Protein AF-0000000074121406 (afdb_homodimer)

Secondary structure (DSSP, 8-state):
--------TTTHHHHSSSS-S-SS--S-------------GGG---------SSSS--TTTS-SS-----TTSPPPP--SSGGGPPPBEEE-SSEEEEEETTEEEEE--HHHHHHHHHHHHHHHHHHHHTTGGGS-EEEEEEEEEEEEEETTTEEEEEEEEEEEES-----S----EEEEEEEEEEBPPGGG--EEEEE------EEEEEEEETT-THHHHHHHHHHHT---TTEEEEEEEE-BS-HHHHHHTHHHHHHHHHHHHT-TTSEEEEEEE-BS--HHHHHHHHHHHH--TT-EEEE--TTEEE-HHHHHHHHHH-BTTTEEEEEEEEEEPPHHHHHHTPPTTS-SS--TTSS-TTTEEE-TT----EEEEHHHHHHHHHHHHHTT----SSHHHHHHHHHHHHHHSSSEEEEEEEEEEEE-------GGG--HHHHHHHHHHHHHHH--HHHHHHHHIIIIIHHH-/--------TTGGGSGGGSS-SSSSS-SSSS----------GGG---------SSSS--TTTS-TT-----TTSPPPP--SSGGGPPPBEEE-SSEEEEEETTEEEEE--HHHHHHHHHHHHHHHHHHHHTTGGGS-EEEEEEEEEEEEEETTTEEEEEEEEEEEES-----S----EEEEEEEEEEBPPGGG--EEEEEPP----EEEEEEEETT-THHHHHHHHHHHT---TTEEEEEEEE-BS-HHHHHHTHHHHHHHHHHHHT-TTSEEEEEEE-BS--HHHHHHHHHHHH--TT-EEEE--TTEEE-HHHHHHHHHH-BTTTEEEEEEEEEEPPHHHHHHTPPTTS-SS--TTSSSTTTEEE-TT----EEEEHHHHHHHHHHHHHTT----SSHHHHHHHHHHHHHHSSSEEEEEEEEEEEE-------SSS--HHHHHHHHHHHHHHH--HHHHHHHHIIIIIHHH-

pLDDT: mean 76.97, std 22.95, range [15.85, 98.19]

Nearest PDB structures (foldseek):
  6m1y-assembly1_B  TM=3.005E-01  e=3.188E-02  Homo sapiens
  7ngb-assembly1_B  TM=2.724E-01  e=3.005E-02  Homo sapiens
  7tth-assembly1_A  TM=2.342E-01  e=1.394E-02  Homo sapiens
  7d8z-assembly1_A  TM=2.961E-01  e=6.874E-02  Homo sapiens
  6vw9-assembly1_A-2  TM=2.927E-01  e=1.317E-01  Caenorhabditis elegans

Radius of gyration: 31.58 Å; Cα contacts (8 Å, |Δi|>4): 1768; chains: 2; bounding box: 94×90×90 Å

Structure (mmCIF, N/CA/C/O backbone):
data_AF-0000000074121406-model_v1
#
loop_
_entity.id
_entity.type
_entity.pdbx_description
1 polymer Hexosyltransferase
#
loop_
_atom_site.group_PDB
_atom_site.id
_atom_site.type_symbol
_atom_site.label_atom_id
_atom_site.label_alt_id
_atom_site.label_comp_id
_atom_site.label_asym_id
_atom_site.label_entity_id
_atom_site.label_seq_id
_atom_site.pdbx_PDB_ins_code
_atom_site.Cartn_x
_atom_site.Cartn_y
_atom_site.Cartn_z
_atom_site.occupancy
_atom_site.B_iso_or_equiv
_atom_site.auth_seq_id
_atom_site.auth_comp_id
_atom_site.auth_asym_id
_atom_site.auth_atom_id
_atom_site.pdbx_PDB_model_num
ATOM 1 N N . MET A 1 1 ? 62.469 -29.406 14.25 1 15.85 1 MET A N 1
ATOM 2 C CA . MET A 1 1 ? 62.625 -27.984 13.922 1 15.85 1 MET A CA 1
ATOM 3 C C . MET A 1 1 ? 61.344 -27.422 13.32 1 15.85 1 MET A C 1
ATOM 5 O O . MET A 1 1 ? 60.406 -28.156 13.062 1 15.85 1 MET A O 1
ATOM 9 N N . ARG A 1 2 ? 61.438 -26.625 12.109 1 17.31 2 ARG A N 1
ATOM 10 C CA . ARG A 1 2 ? 61.375 -25.234 11.703 1 17.31 2 ARG A CA 1
ATOM 11 C C . ARG A 1 2 ? 59.969 -24.906 11.148 1 17.31 2 ARG A C 1
ATOM 13 O O . ARG A 1 2 ? 59.438 -23.844 11.438 1 17.31 2 ARG A O 1
ATOM 20 N N . PHE A 1 3 ? 59.594 -25.5 10.039 1 17.55 3 PHE A N 1
ATOM 21 C CA . PHE A 1 3 ? 59 -24.812 8.898 1 17.55 3 PHE A CA 1
ATOM 22 C C . PHE A 1 3 ? 57.531 -24.594 9.102 1 17.55 3 PHE A C 1
ATOM 24 O O . PHE A 1 3 ? 56.844 -23.969 8.266 1 17.55 3 PHE A O 1
ATOM 31 N N . LEU A 1 4 ? 56.906 -25.562 9.75 1 19.36 4 LEU A N 1
ATOM 32 C CA . LEU A 1 4 ? 55.531 -25.812 9.344 1 19.36 4 LEU A CA 1
ATOM 33 C C . LEU A 1 4 ? 54.625 -24.672 9.766 1 19.36 4 LEU A C 1
ATOM 35 O O . LEU A 1 4 ? 53.75 -24.844 10.648 1 19.36 4 LEU A O 1
ATOM 39 N N . ARG A 1 5 ? 55.219 -23.562 10.148 1 20.92 5 ARG A N 1
ATOM 40 C CA . ARG A 1 5 ? 54.75 -22.359 10.836 1 20.92 5 ARG A CA 1
ATOM 41 C C . ARG A 1 5 ? 53.531 -21.75 10.141 1 20.92 5 ARG A C 1
ATOM 43 O O . ARG A 1 5 ? 53.656 -21.219 9.031 1 20.92 5 ARG A O 1
ATOM 50 N N . GLY A 1 6 ? 52.531 -22.438 10.203 1 20.98 6 GLY A N 1
ATOM 51 C CA . GLY A 1 6 ? 51.188 -22.641 9.688 1 20.98 6 GLY A CA 1
ATOM 52 C C . GLY A 1 6 ? 50.375 -21.359 9.672 1 20.98 6 GLY A C 1
ATOM 53 O O . GLY A 1 6 ? 50.062 -20.797 10.727 1 20.98 6 GLY A O 1
ATOM 54 N N . LEU A 1 7 ? 50.625 -20.547 8.742 1 20.91 7 LEU A N 1
ATOM 55 C CA . LEU A 1 7 ? 50.5 -19.141 8.391 1 20.91 7 LEU A CA 1
ATOM 56 C C . LEU A 1 7 ? 49.094 -18.641 8.641 1 20.91 7 LEU A C 1
ATOM 58 O O . LEU A 1 7 ? 48.156 -19.453 8.711 1 20.91 7 LEU A O 1
ATOM 62 N N . ASN A 1 8 ? 49.125 -17.328 8.742 1 19.48 8 ASN A N 1
ATOM 63 C CA . ASN A 1 8 ? 48.406 -16.125 9.164 1 19.48 8 ASN A CA 1
ATOM 64 C C . ASN A 1 8 ? 47.094 -15.945 8.406 1 19.48 8 ASN A C 1
ATOM 66 O O . ASN A 1 8 ? 47 -15.086 7.523 1 19.48 8 ASN A O 1
ATOM 70 N N . ILE A 1 9 ? 46.781 -17.016 7.906 1 20.81 9 ILE A N 1
ATOM 71 C CA . ILE A 1 9 ? 45.438 -16.906 7.316 1 20.81 9 ILE A CA 1
ATOM 72 C C . ILE A 1 9 ? 44.5 -16.203 8.297 1 20.81 9 ILE A C 1
ATOM 74 O O . ILE A 1 9 ? 43.312 -16.094 8.047 1 20.81 9 ILE A O 1
ATOM 78 N N . LEU A 1 10 ? 45.031 -15.805 9.383 1 23.09 10 LEU A N 1
ATOM 79 C CA . LEU A 1 10 ? 44.594 -14.781 10.328 1 23.09 10 LEU A CA 1
ATOM 80 C C . LEU A 1 10 ? 44.344 -13.461 9.617 1 23.09 10 LEU A C 1
ATOM 82 O O . LEU A 1 10 ? 43.375 -12.75 9.945 1 23.09 10 LEU A O 1
ATOM 86 N N . ARG A 1 11 ? 45.438 -12.961 9 1 21.91 11 ARG A N 1
ATOM 87 C CA . ARG A 1 11 ? 45.594 -11.594 8.523 1 21.91 11 ARG A CA 1
ATOM 88 C C . ARG A 1 11 ? 44.5 -11.219 7.531 1 21.91 11 ARG A C 1
ATOM 90 O O . ARG A 1 11 ? 44.062 -10.07 7.496 1 21.91 11 ARG A O 1
ATOM 97 N N . ILE A 1 12 ? 44.625 -11.914 6.52 1 21.58 12 ILE A N 1
ATOM 98 C CA . ILE A 1 12 ? 43.906 -11.242 5.445 1 21.58 12 ILE A CA 1
ATOM 99 C C . ILE A 1 12 ? 42.531 -10.781 5.953 1 21.58 12 ILE A C 1
ATOM 101 O O . ILE A 1 12 ? 42.125 -9.656 5.691 1 21.58 12 ILE A O 1
ATOM 105 N N . MET A 1 13 ? 41.625 -11.648 6.32 1 23.66 13 MET A N 1
ATOM 106 C CA . MET A 1 13 ? 40.281 -11.102 6.445 1 23.66 13 MET A CA 1
ATOM 107 C C . MET A 1 13 ? 40.219 -10.094 7.586 1 23.66 13 MET A C 1
ATOM 109 O O . MET A 1 13 ? 39.125 -9.68 7.98 1 23.66 13 MET A O 1
ATOM 113 N N . THR A 1 14 ? 40.969 -9.578 8.219 1 22.94 14 THR A N 1
ATOM 114 C CA . THR A 1 14 ? 41.156 -8.602 9.281 1 22.94 14 THR A CA 1
ATOM 115 C C . THR A 1 14 ? 40.812 -7.199 8.797 1 22.94 14 THR A C 1
ATOM 117 O O . THR A 1 14 ? 40.156 -6.434 9.5 1 22.94 14 THR A O 1
ATOM 120 N N . GLY A 1 15 ? 42.062 -6.488 8.109 1 23.53 15 GLY A N 1
ATOM 121 C CA . GLY A 1 15 ? 42.062 -5.066 7.785 1 23.53 15 GLY A CA 1
ATOM 122 C C . GLY A 1 15 ? 40.781 -4.625 7.07 1 23.53 15 GLY A C 1
ATOM 123 O O . GLY A 1 15 ? 40.281 -3.523 7.305 1 23.53 15 GLY A O 1
ATOM 124 N N . ILE A 1 16 ? 40.875 -4.957 5.746 1 22.98 16 ILE A N 1
ATOM 125 C CA . ILE A 1 16 ? 40.031 -4.27 4.777 1 22.98 16 ILE A CA 1
ATOM 126 C C . ILE A 1 16 ? 38.75 -3.768 5.465 1 22.98 16 ILE A C 1
ATOM 128 O O . ILE A 1 16 ? 38.406 -2.592 5.352 1 22.98 16 ILE A O 1
ATOM 132 N N . MET A 1 17 ? 37.25 -4.301 5.082 1 25.56 17 MET A N 1
ATOM 133 C CA . MET A 1 17 ? 36.062 -3.439 5.055 1 25.56 17 MET A CA 1
ATOM 134 C C . MET A 1 17 ? 35.875 -2.701 6.379 1 25.56 17 MET A C 1
ATOM 136 O O . MET A 1 17 ? 35.375 -3.268 7.348 1 25.56 17 MET A O 1
ATOM 140 N N . LEU A 1 18 ? 36.469 -2.219 7.012 1 23.94 18 LEU A N 1
ATOM 141 C CA . LEU A 1 18 ? 36.312 -1.403 8.211 1 23.94 18 LEU A CA 1
ATOM 142 C C . LEU A 1 18 ? 35.281 -0.299 7.965 1 23.94 18 LEU A C 1
ATOM 144 O O . LEU A 1 18 ? 34.281 -0.199 8.688 1 23.94 18 LEU A O 1
ATOM 148 N N . GLY A 1 19 ? 36.062 1.276 7.984 1 23.09 19 GLY A N 1
ATOM 149 C CA . GLY A 1 19 ? 35.438 2.58 7.922 1 23.09 19 GLY A CA 1
ATOM 150 C C . GLY A 1 19 ? 34.594 2.771 6.684 1 23.09 19 GLY A C 1
ATOM 151 O O . GLY A 1 19 ? 33.5 3.375 6.746 1 23.09 19 GLY A O 1
ATOM 152 N N . PHE A 1 20 ? 35.438 2.938 5.383 1 23.64 20 PHE A N 1
ATOM 153 C CA . PHE A 1 20 ? 34.938 3.326 4.07 1 23.64 20 PHE A CA 1
ATOM 154 C C . PHE A 1 20 ? 33.656 2.594 3.742 1 23.64 20 PHE A C 1
ATOM 156 O O . PHE A 1 20 ? 32.625 3.223 3.461 1 23.64 20 PHE A O 1
ATOM 163 N N . LEU A 1 21 ? 33.25 2.07 2.033 1 29.47 21 LEU A N 1
ATOM 164 C CA . LEU A 1 21 ? 32.531 2.891 1.063 1 29.47 21 LEU A CA 1
ATOM 165 C C . LEU A 1 21 ? 31.375 3.637 1.728 1 29.47 21 LEU A C 1
ATOM 167 O O . LEU A 1 21 ? 30.453 3.016 2.248 1 29.47 21 LEU A O 1
ATOM 171 N N . SER A 1 22 ? 31.328 4.656 2.514 1 29.06 22 SER A N 1
ATOM 172 C CA . SER A 1 22 ? 30.344 5.414 3.283 1 29.06 22 SER A CA 1
ATOM 173 C C . SER A 1 22 ? 28.969 5.352 2.639 1 29.06 22 SER A C 1
ATOM 175 O O . SER A 1 22 ? 27.984 4.977 3.289 1 29.06 22 SER A O 1
ATOM 177 N N . ARG A 1 23 ? 28.062 6.449 2.324 1 28.5 23 ARG A N 1
ATOM 178 C CA . ARG A 1 23 ? 26.812 5.977 1.753 1 28.5 23 ARG A CA 1
ATOM 179 C C . ARG A 1 23 ? 27.062 4.988 0.619 1 28.5 23 ARG A C 1
ATOM 181 O O . ARG A 1 23 ? 26.469 3.902 0.591 1 28.5 23 ARG A O 1
ATOM 188 N N . ILE A 1 24 ? 26.906 4.578 -0.554 1 27.31 24 ILE A N 1
ATOM 189 C CA . ILE A 1 24 ? 27.188 3.471 -1.461 1 27.31 24 ILE A CA 1
ATOM 190 C C . ILE A 1 24 ? 28.672 3.471 -1.829 1 27.31 24 ILE A C 1
ATOM 192 O O . ILE A 1 24 ? 29.359 4.492 -1.697 1 27.31 24 ILE A O 1
ATOM 196 N N . ALA A 1 25 ? 29.938 2.939 -2.518 1 26.61 25 ALA A N 1
ATOM 197 C CA . ALA A 1 25 ? 31.062 3.16 -3.408 1 26.61 25 ALA A CA 1
ATOM 198 C C . ALA A 1 25 ? 31.125 4.609 -3.875 1 26.61 25 ALA A C 1
ATOM 200 O O . ALA A 1 25 ? 30.141 5.344 -3.762 1 26.61 25 ALA A O 1
ATOM 201 N N . PHE A 1 26 ? 32.25 5.332 -4.992 1 25.81 26 PHE A N 1
ATOM 202 C CA . PHE A 1 26 ? 32.719 5.707 -6.312 1 25.81 26 PHE A CA 1
ATOM 203 C C . PHE A 1 26 ? 31.594 5.742 -7.328 1 25.81 26 PHE A C 1
ATOM 205 O O . PHE A 1 26 ? 30.844 4.781 -7.449 1 25.81 26 PHE A O 1
ATOM 212 N N . GLU A 1 27 ? 31.375 6.82 -8.188 1 23.78 27 GLU A N 1
ATOM 213 C CA . GLU A 1 27 ? 31.156 7.484 -9.469 1 23.78 27 GLU A CA 1
ATOM 214 C C . GLU A 1 27 ? 31.547 6.574 -10.633 1 23.78 27 GLU A C 1
ATOM 216 O O . GLU A 1 27 ? 30.859 6.559 -11.664 1 23.78 27 GLU A O 1
ATOM 221 N N . GLN A 1 28 ? 33.094 6.293 -10.953 1 22.23 28 GLN A N 1
ATOM 222 C CA . GLN A 1 28 ? 33.719 6 -12.242 1 22.23 28 GLN A CA 1
ATOM 223 C C . GLN A 1 28 ? 33.281 4.629 -12.758 1 22.23 28 GLN A C 1
ATOM 225 O O . GLN A 1 28 ? 33.438 4.332 -13.945 1 22.23 28 GLN A O 1
ATOM 230 N N . LEU A 1 29 ? 33.656 3.621 -12.344 1 21.86 29 LEU A N 1
ATOM 231 C CA . LEU A 1 29 ? 33.688 2.711 -13.484 1 21.86 29 LEU A CA 1
ATOM 232 C C . LEU A 1 29 ? 32.406 2.828 -14.305 1 21.86 29 LEU A C 1
ATOM 234 O O . LEU A 1 29 ? 31.312 2.643 -13.773 1 21.86 29 LEU A O 1
ATOM 238 N N . ARG A 1 30 ? 32.406 3.627 -15.609 1 20.8 30 ARG A N 1
ATOM 239 C CA . ARG A 1 30 ? 31.875 4.117 -16.891 1 20.8 30 ARG A CA 1
ATOM 240 C C . ARG A 1 30 ? 31 3.07 -17.547 1 20.8 30 ARG A C 1
ATOM 242 O O . ARG A 1 30 ? 30.266 3.381 -18.5 1 20.8 30 ARG A O 1
ATOM 249 N N . GLY A 1 31 ? 31.594 1.725 -17.797 1 19.34 31 GLY A N 1
ATOM 250 C CA . GLY A 1 31 ? 31.156 1.125 -19.047 1 19.34 31 GLY A CA 1
ATOM 251 C C . GLY A 1 31 ? 29.641 0.979 -19.141 1 19.34 31 GLY A C 1
ATOM 252 O O . GLY A 1 31 ? 28.969 0.882 -18.109 1 19.34 31 GLY A O 1
ATOM 253 N N . SER A 1 32 ? 29.078 1.461 -20.266 1 20.09 32 SER A N 1
ATOM 254 C CA . SER A 1 32 ? 27.891 1.555 -21.125 1 20.09 32 SER A CA 1
ATOM 255 C C . SER A 1 32 ? 27.094 0.256 -21.109 1 20.09 32 SER A C 1
ATOM 257 O O . SER A 1 32 ? 26.156 0.093 -21.875 1 20.09 32 SER A O 1
ATOM 259 N N . THR A 1 33 ? 27.594 -0.917 -20.5 1 18.81 33 THR A N 1
ATOM 260 C CA . THR A 1 33 ? 27.016 -1.953 -21.359 1 18.81 33 THR A CA 1
ATOM 261 C C . THR A 1 33 ? 25.516 -2.068 -21.141 1 18.81 33 THR A C 1
ATOM 263 O O . THR A 1 33 ? 25.062 -2.266 -20.016 1 18.81 33 THR A O 1
ATOM 266 N N . ARG A 1 34 ? 24.781 -1.467 -21.953 1 20.94 34 ARG A N 1
ATOM 267 C CA . ARG A 1 34 ? 23.391 -1.633 -22.359 1 20.94 34 ARG A CA 1
ATOM 268 C C . ARG A 1 34 ? 22.984 -3.105 -22.375 1 20.94 34 ARG A C 1
ATOM 270 O O . ARG A 1 34 ? 23.156 -3.787 -23.391 1 20.94 34 ARG A O 1
ATOM 277 N N . LEU A 1 35 ? 23.359 -3.932 -21.391 1 21.45 35 LEU A N 1
ATOM 278 C CA . LEU A 1 35 ? 23 -5.262 -21.875 1 21.45 35 LEU A CA 1
ATOM 279 C C . LEU A 1 35 ? 21.484 -5.434 -21.906 1 21.45 35 LEU A C 1
ATOM 281 O O . LEU A 1 35 ? 20.828 -5.355 -20.875 1 21.45 35 LEU A O 1
ATOM 285 N N . THR A 1 36 ? 20.844 -4.91 -22.812 1 21.7 36 THR A N 1
ATOM 286 C CA . THR A 1 36 ? 19.484 -5.211 -23.219 1 21.7 36 THR A CA 1
ATOM 287 C C . THR A 1 36 ? 19.266 -6.719 -23.328 1 21.7 36 THR A C 1
ATOM 289 O O . THR A 1 36 ? 18.25 -7.168 -23.859 1 21.7 36 THR A O 1
ATOM 292 N N . VAL A 1 37 ? 20.172 -7.598 -22.828 1 22.94 37 VAL A N 1
ATOM 293 C CA . VAL A 1 37 ? 19.922 -8.883 -23.469 1 22.94 37 VAL A CA 1
ATOM 294 C C . VAL A 1 37 ? 18.594 -9.453 -22.984 1 22.94 37 VAL A C 1
ATOM 296 O O . VAL A 1 37 ? 18.312 -9.453 -21.781 1 22.94 37 VAL A O 1
ATOM 299 N N . GLY A 1 38 ? 17.562 -9.445 -23.703 1 24.64 38 GLY A N 1
ATOM 300 C CA . GLY A 1 38 ? 16.344 -10.234 -23.75 1 24.64 38 GLY A CA 1
ATOM 301 C C . GLY A 1 38 ? 16.562 -11.68 -23.328 1 24.64 38 GLY A C 1
ATOM 302 O O . GLY A 1 38 ? 17.219 -12.445 -24.031 1 24.64 38 GLY A O 1
ATOM 303 N N . THR A 1 39 ? 17.016 -12 -22.094 1 26.44 39 THR A N 1
ATOM 304 C CA . THR A 1 39 ? 17.516 -13.344 -21.812 1 26.44 39 THR A CA 1
ATOM 305 C C . THR A 1 39 ? 16.375 -14.367 -21.891 1 26.44 39 THR A C 1
ATOM 307 O O . THR A 1 39 ? 15.336 -14.203 -21.25 1 26.44 39 THR A O 1
ATOM 310 N N . HIS A 1 40 ? 16.109 -14.898 -23.031 1 25.55 40 HIS A N 1
ATOM 311 C CA . HIS A 1 40 ? 15.375 -16.156 -23.203 1 25.55 40 HIS A CA 1
ATOM 312 C C . HIS A 1 40 ? 15.742 -17.172 -22.125 1 25.55 40 HIS A C 1
ATOM 314 O O . HIS A 1 40 ? 16.922 -17.359 -21.828 1 25.55 40 HIS A O 1
ATOM 320 N N . MET A 1 41 ? 14.977 -17.422 -21.219 1 31.11 41 MET A N 1
ATOM 321 C CA . MET A 1 41 ? 15.07 -18.469 -20.203 1 31.11 41 MET A CA 1
ATOM 322 C C . MET A 1 41 ? 15.383 -19.812 -20.844 1 31.11 41 MET A C 1
ATOM 324 O O . MET A 1 41 ? 15.32 -20.844 -20.172 1 31.11 41 MET A O 1
ATOM 328 N N . ASP A 1 42 ? 15.539 -19.906 -22.109 1 32.03 42 ASP A N 1
ATOM 329 C CA . ASP A 1 42 ? 15.633 -21.25 -22.688 1 32.03 42 ASP A CA 1
ATOM 330 C C . ASP A 1 42 ? 16.703 -22.078 -21.984 1 32.03 42 ASP A C 1
ATOM 332 O O . ASP A 1 42 ? 16.516 -23.281 -21.766 1 32.03 42 ASP A O 1
ATOM 336 N N . ASN A 1 43 ? 18.047 -21.641 -22.016 1 30.77 43 ASN A N 1
ATOM 337 C CA . ASN A 1 43 ? 19.172 -22.547 -21.812 1 30.77 43 ASN A CA 1
ATOM 338 C C . ASN A 1 43 ? 19.578 -22.641 -20.344 1 30.77 43 ASN A C 1
A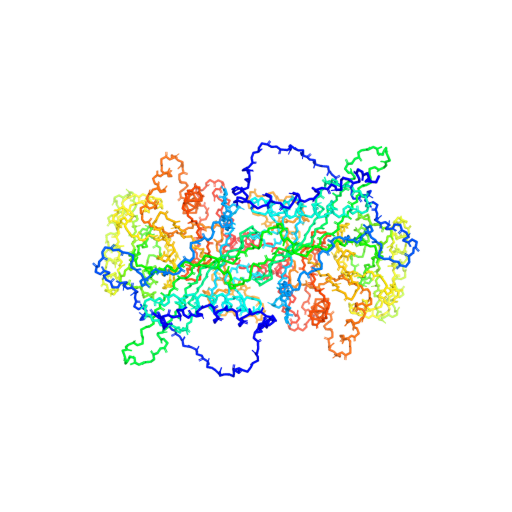TOM 340 O O . ASN A 1 43 ? 20.766 -22.625 -20.031 1 30.77 43 ASN A O 1
ATOM 344 N N . ILE A 1 44 ? 18.797 -22.266 -19.5 1 35.84 44 ILE A N 1
ATOM 345 C CA . ILE A 1 44 ? 19.297 -22.438 -18.141 1 35.84 44 ILE A CA 1
ATOM 346 C C . ILE A 1 44 ? 19.25 -23.922 -17.75 1 35.84 44 ILE A C 1
ATOM 348 O O . ILE A 1 44 ? 18.172 -24.516 -17.688 1 35.84 44 ILE A O 1
ATOM 352 N N . LYS A 1 45 ? 20.234 -24.703 -18.016 1 38 45 LYS A N 1
ATOM 353 C CA . LYS A 1 45 ? 20.375 -26.109 -17.625 1 38 45 LYS A CA 1
ATOM 354 C C . LYS A 1 45 ? 20.109 -26.281 -16.125 1 38 45 LYS A C 1
ATOM 356 O O . LYS A 1 45 ? 20.531 -25.453 -15.32 1 38 45 LYS A O 1
ATOM 361 N N . SER A 1 46 ? 19 -26.875 -15.945 1 35.28 46 SER A N 1
ATOM 362 C CA . SER A 1 46 ? 18.656 -27.297 -14.586 1 35.28 46 SER A CA 1
ATOM 363 C C . SER A 1 46 ? 19.875 -27.859 -13.859 1 35.28 46 SER A C 1
ATOM 365 O O . SER A 1 46 ? 20.719 -28.516 -14.477 1 35.28 46 SER A O 1
ATOM 367 N N . LEU A 1 47 ? 20.297 -27.359 -12.898 1 36 47 LEU A N 1
ATOM 368 C CA . LEU A 1 47 ? 21.375 -27.844 -12.047 1 36 47 LEU A CA 1
ATOM 369 C C . LEU A 1 47 ? 21.188 -29.328 -11.727 1 36 47 LEU A C 1
ATOM 371 O O . LEU A 1 47 ? 20.438 -29.672 -10.812 1 36 47 LEU A O 1
ATOM 375 N N . ASP A 1 48 ? 21 -30.25 -12.688 1 35.31 48 ASP A N 1
ATOM 376 C CA . ASP A 1 48 ? 21.141 -31.594 -12.141 1 35.31 48 ASP A CA 1
ATOM 377 C C . ASP A 1 48 ? 22.422 -31.719 -11.312 1 35.31 48 ASP A C 1
ATOM 379 O O . ASP A 1 48 ? 23.516 -31.438 -11.797 1 35.31 48 ASP A O 1
ATOM 383 N N . CYS A 1 49 ? 22.328 -31.453 -9.984 1 41.03 49 CYS A N 1
ATOM 384 C CA . CYS A 1 49 ? 23.484 -31.906 -9.227 1 41.03 49 CYS A CA 1
ATOM 385 C C . CYS A 1 49 ? 24.062 -33.188 -9.82 1 41.03 49 CYS A C 1
ATOM 387 O O . CYS A 1 49 ? 23.312 -34.094 -10.172 1 41.03 49 CYS A O 1
ATOM 389 N N . PRO A 1 50 ? 25.094 -33.281 -10.57 1 38.34 50 PRO A N 1
ATOM 390 C CA . PRO A 1 50 ? 25.562 -34.625 -10.93 1 38.34 50 PRO A CA 1
ATOM 391 C C . PRO A 1 50 ? 25.188 -35.656 -9.883 1 38.34 50 PRO A C 1
ATOM 393 O O . PRO A 1 50 ? 24.984 -35.344 -8.711 1 38.34 50 PRO A O 1
ATOM 396 N N . LYS A 1 51 ? 24.453 -36.844 -10.352 1 39.91 51 LYS A N 1
ATOM 397 C CA . LYS A 1 51 ? 24.391 -37.969 -9.438 1 39.91 51 LYS A CA 1
ATOM 398 C C . LYS A 1 51 ? 25.562 -37.969 -8.469 1 39.91 51 LYS A C 1
ATOM 400 O O . LYS A 1 51 ? 26.719 -38.062 -8.875 1 39.91 51 LYS A O 1
ATOM 405 N N . CYS A 1 52 ? 25.406 -37.25 -7.383 1 37.34 52 CYS A N 1
ATOM 406 C CA . CYS A 1 52 ? 26.453 -37.406 -6.375 1 37.34 52 CYS A CA 1
ATOM 407 C C . CYS A 1 52 ? 26.875 -38.844 -6.234 1 37.34 52 CYS A C 1
ATOM 409 O O . CYS A 1 52 ? 26.031 -39.719 -5.973 1 37.34 52 CYS A O 1
ATOM 411 N N . PRO A 1 53 ? 27.812 -39.406 -6.969 1 34.59 53 PRO A N 1
ATOM 412 C CA . PRO A 1 53 ? 28.141 -40.812 -6.691 1 34.59 53 PRO A CA 1
ATOM 413 C C . PRO A 1 53 ? 27.859 -41.219 -5.242 1 34.59 53 PRO A C 1
ATOM 415 O O . PRO A 1 53 ? 27.594 -42.375 -4.965 1 34.59 53 PRO A O 1
ATOM 418 N N . ILE A 1 54 ? 28.828 -40.938 -4.18 1 31.12 54 ILE A N 1
ATOM 419 C CA . ILE A 1 54 ? 28.781 -41.406 -2.809 1 31.12 54 ILE A CA 1
ATOM 420 C C . ILE A 1 54 ? 27.578 -40.812 -2.082 1 31.12 54 ILE A C 1
ATOM 422 O O . ILE A 1 54 ? 27.234 -39.656 -2.303 1 31.12 54 ILE A O 1
ATOM 426 N N . ASP A 1 55 ? 26.734 -41.594 -1.228 1 33.91 55 ASP A N 1
ATOM 427 C CA . ASP A 1 55 ? 25.672 -41.375 -0.25 1 33.91 55 ASP A CA 1
ATOM 428 C C . ASP A 1 55 ? 25.672 -39.969 0.276 1 33.91 55 ASP A C 1
ATOM 430 O O . ASP A 1 55 ? 24.734 -39.531 0.963 1 33.91 55 ASP A O 1
ATOM 434 N N . ASP A 1 56 ? 26.797 -39.375 0.75 1 31.66 56 ASP A N 1
ATOM 435 C CA . ASP A 1 56 ? 27.031 -38.344 1.762 1 31.66 56 ASP A CA 1
ATOM 436 C C . ASP A 1 56 ? 26.609 -36.969 1.258 1 31.66 56 ASP A C 1
ATOM 438 O O . ASP A 1 56 ? 26.375 -36.781 0.063 1 31.66 56 ASP A O 1
ATOM 442 N N . HIS A 1 57 ? 27.109 -35.812 2.033 1 36 57 HIS A N 1
ATOM 443 C CA . HIS A 1 57 ? 27.062 -34.344 1.985 1 36 57 HIS A CA 1
ATOM 444 C C . HIS A 1 57 ? 27.438 -33.812 0.603 1 36 57 HIS A C 1
ATOM 446 O O . HIS A 1 57 ? 28.547 -34.094 0.121 1 36 57 HIS A O 1
ATOM 452 N N . CYS A 1 58 ? 26.719 -33.875 -0.315 1 39.09 58 CYS A N 1
ATOM 453 C CA . CYS A 1 58 ? 27.125 -33.219 -1.549 1 39.09 58 CYS A CA 1
ATOM 454 C C . CYS A 1 58 ? 27.703 -31.828 -1.259 1 39.09 58 CYS A C 1
ATOM 456 O O . CYS A 1 58 ? 26.953 -30.875 -1.012 1 39.09 58 CYS A O 1
ATOM 458 N N . THR A 1 59 ? 28.891 -31.672 -0.748 1 40.25 59 THR A N 1
ATOM 459 C CA . THR A 1 59 ? 29.672 -30.484 -0.444 1 40.25 59 THR A CA 1
ATOM 460 C C . THR A 1 59 ? 29.484 -29.438 -1.536 1 40.25 59 THR A C 1
ATOM 462 O O . THR A 1 59 ? 29.797 -28.25 -1.329 1 40.25 59 THR A O 1
ATOM 465 N N . LEU A 1 60 ? 29.422 -29.797 -2.74 1 41.75 60 LEU A N 1
ATOM 466 C CA . LEU A 1 60 ? 29.422 -28.828 -3.818 1 41.75 60 LEU A CA 1
ATOM 467 C C . LEU A 1 60 ? 28.141 -28 -3.799 1 41.75 60 LEU A C 1
ATOM 469 O O . LEU A 1 60 ? 28.141 -26.828 -4.195 1 41.75 60 LEU A O 1
ATOM 473 N N . CYS A 1 61 ? 27.062 -28.625 -3.523 1 49.31 61 CYS A N 1
ATOM 474 C CA . CYS A 1 61 ? 25.781 -27.922 -3.646 1 49.31 61 CYS A CA 1
ATOM 475 C C . CYS A 1 61 ? 25.344 -27.359 -2.305 1 49.31 61 CYS A C 1
ATOM 477 O O . CYS A 1 61 ? 24.344 -26.641 -2.227 1 49.31 61 CYS A O 1
ATOM 479 N N . GLU A 1 62 ? 25.953 -27.828 -1.297 1 51.5 62 GLU A N 1
ATOM 480 C CA . GLU A 1 62 ? 25.625 -27.25 0.004 1 51.5 62 GLU A CA 1
ATOM 481 C C . GLU A 1 62 ? 26.781 -26.406 0.523 1 51.5 62 GLU A C 1
ATOM 483 O O . GLU A 1 62 ? 27.953 -26.766 0.388 1 51.5 62 GLU A O 1
ATOM 488 N N . PRO A 1 63 ? 26.484 -25.219 0.866 1 52.12 63 PRO A N 1
ATOM 489 C CA . PRO A 1 63 ? 27.547 -24.359 1.369 1 52.12 63 PRO A CA 1
ATOM 490 C C . PRO A 1 63 ? 28.406 -25.031 2.43 1 52.12 63 PRO A C 1
ATOM 492 O O . PRO A 1 63 ? 27.891 -25.797 3.248 1 52.12 63 PRO A O 1
ATOM 495 N N . THR A 1 64 ? 29.609 -25.234 2.094 1 48.47 64 THR A N 1
ATOM 496 C CA . THR A 1 64 ? 30.562 -25.781 3.055 1 48.47 64 THR A CA 1
ATOM 497 C C . THR A 1 64 ? 30.672 -24.875 4.285 1 48.47 64 THR A C 1
ATOM 499 O O . THR A 1 64 ? 31 -25.344 5.375 1 48.47 64 THR A O 1
ATOM 502 N N . HIS A 1 65 ? 30.516 -23.641 4.102 1 45.81 65 HIS A N 1
ATOM 503 C CA . HIS A 1 65 ? 30.641 -22.703 5.211 1 45.81 65 HIS A CA 1
ATOM 504 C C . HIS A 1 65 ? 29.281 -22.203 5.672 1 45.81 65 HIS A C 1
ATOM 506 O O . HIS A 1 65 ? 28.844 -21.109 5.281 1 45.81 65 HIS A O 1
ATOM 512 N N . VAL A 1 66 ? 28.375 -23.219 5.738 1 45.41 66 VAL A N 1
ATOM 513 C CA . VAL A 1 66 ? 27.109 -22.672 6.23 1 45.41 66 VAL A CA 1
ATOM 514 C C . VAL A 1 66 ? 27.25 -22.25 7.695 1 45.41 66 VAL A C 1
ATOM 516 O O . VAL A 1 66 ? 27.625 -23.078 8.539 1 45.41 66 VAL A O 1
ATOM 519 N N . LYS A 1 67 ? 27.578 -21.109 7.969 1 44.03 67 LYS A N 1
ATOM 520 C CA . LYS A 1 67 ? 27.375 -20.734 9.367 1 44.03 67 LYS A CA 1
ATOM 521 C C . LYS A 1 67 ? 25.984 -21.141 9.844 1 44.03 67 LYS A C 1
ATOM 523 O O . LYS A 1 67 ? 24.984 -20.922 9.148 1 44.03 67 LYS A O 1
ATOM 528 N N . ASN A 1 68 ? 25.859 -22.312 10.508 1 39.75 68 ASN A N 1
ATOM 529 C CA . ASN A 1 68 ? 24.578 -22.641 11.109 1 39.75 68 ASN A CA 1
ATOM 530 C C . ASN A 1 68 ? 23.719 -21.406 11.367 1 39.75 68 ASN A C 1
ATOM 532 O O . ASN A 1 68 ? 24.25 -20.359 11.734 1 39.75 68 ASN A O 1
ATOM 536 N N . PRO A 1 69 ? 22.547 -21.281 10.672 1 45.84 69 PRO A N 1
ATOM 537 C CA . PRO A 1 69 ? 21.672 -20.188 11.109 1 45.84 69 PRO A CA 1
ATOM 538 C C . PRO A 1 69 ? 21.922 -19.781 12.562 1 45.84 69 PRO A C 1
ATOM 540 O O . PRO A 1 69 ? 21.953 -20.641 13.445 1 45.84 69 PRO A O 1
ATOM 543 N N . THR A 1 70 ? 22.734 -18.844 12.797 1 46.53 70 THR A N 1
ATOM 544 C CA . THR A 1 70 ? 23 -18.422 14.164 1 46.53 70 THR A CA 1
ATOM 545 C C . THR A 1 70 ? 21.734 -18.438 15 1 46.53 70 THR A C 1
ATOM 547 O O . THR A 1 70 ? 20.672 -18 14.539 1 46.53 70 THR A O 1
ATOM 550 N N . GLU A 1 71 ? 21.625 -19.375 15.938 1 51.38 71 GLU A N 1
ATOM 551 C CA . GLU A 1 71 ? 20.719 -19.531 17.078 1 51.38 71 GLU A CA 1
ATOM 552 C C . GLU A 1 71 ? 20.203 -18.172 17.562 1 51.38 71 GLU A C 1
ATOM 554 O O . GLU A 1 71 ? 19.203 -18.109 18.281 1 51.38 71 GLU A O 1
ATOM 559 N N . ASN A 1 72 ? 20.672 -17.016 16.891 1 61.59 72 ASN A N 1
ATOM 560 C CA . ASN A 1 72 ? 20.328 -15.812 17.641 1 61.59 72 ASN A CA 1
ATOM 561 C C . ASN A 1 72 ? 19.375 -14.914 16.844 1 61.59 72 ASN A C 1
ATOM 563 O O . ASN A 1 72 ? 19.234 -13.727 17.172 1 61.59 72 ASN A O 1
ATOM 567 N N . ILE A 1 73 ? 18.797 -15.547 15.648 1 70.88 73 ILE A N 1
ATOM 568 C CA . ILE A 1 73 ? 17.844 -14.688 14.961 1 70.88 73 ILE A CA 1
ATOM 569 C C . ILE A 1 73 ? 16.422 -15.109 15.312 1 70.88 73 ILE A C 1
ATOM 571 O O . ILE A 1 73 ? 16.062 -16.281 15.164 1 70.88 73 ILE A O 1
ATOM 575 N N . PRO A 1 74 ? 15.703 -14.172 15.797 1 72.69 74 PRO A N 1
ATOM 576 C CA . PRO A 1 74 ? 14.312 -14.523 16.109 1 72.69 74 PRO A CA 1
ATOM 577 C C . PRO A 1 74 ? 13.562 -15.078 14.898 1 72.69 74 PRO A C 1
ATOM 579 O O . PRO A 1 74 ? 13.891 -14.742 13.75 1 72.69 74 PRO A O 1
ATOM 582 N N . SER A 1 75 ? 12.656 -16.016 15.227 1 75.56 75 SER A N 1
ATOM 583 C CA . SER A 1 75 ? 11.805 -16.547 14.164 1 75.56 75 SER A CA 1
ATOM 584 C C . SER A 1 75 ? 10.867 -15.477 13.617 1 75.56 75 SER A C 1
ATOM 586 O O . SER A 1 75 ? 10.555 -14.508 14.312 1 75.56 75 SER A O 1
ATOM 588 N N . ALA A 1 76 ? 10.508 -15.672 12.359 1 77.44 76 ALA A N 1
ATOM 589 C CA . ALA A 1 76 ? 9.539 -14.766 11.758 1 77.44 76 ALA A CA 1
ATOM 590 C C . ALA A 1 76 ? 8.188 -14.859 12.453 1 77.44 76 ALA A C 1
ATOM 592 O O . ALA A 1 76 ? 7.832 -15.914 12.992 1 77.44 76 ALA A O 1
ATOM 593 N N . TYR A 1 77 ? 7.461 -13.758 12.469 1 81.88 77 TYR A N 1
ATOM 594 C CA . TYR A 1 77 ? 6.113 -13.75 13.031 1 81.88 77 TYR A CA 1
ATOM 595 C C . TYR A 1 77 ? 5.219 -14.758 12.336 1 81.88 77 TYR A C 1
ATOM 597 O O . TYR A 1 77 ? 5.188 -14.828 11.102 1 81.88 77 TYR A O 1
ATOM 605 N N . LYS A 1 78 ? 4.539 -15.57 13.125 1 81 78 LYS A N 1
ATOM 606 C CA . LYS A 1 78 ? 3.568 -16.516 12.586 1 81 78 LYS A CA 1
ATOM 607 C C . LYS A 1 78 ? 2.152 -15.945 12.656 1 81 78 LYS A C 1
ATOM 609 O O . LYS A 1 78 ? 1.592 -15.797 13.742 1 81 78 LYS A O 1
ATOM 614 N N . PRO A 1 79 ? 1.626 -15.688 11.445 1 84.62 79 PRO A N 1
ATOM 615 C CA . PRO A 1 79 ? 0.272 -15.133 11.453 1 84.62 79 PRO A CA 1
ATOM 616 C C . PRO A 1 79 ? -0.772 -16.125 11.969 1 84.62 79 PRO A C 1
ATOM 618 O O . PRO A 1 79 ? -0.702 -17.312 11.664 1 84.62 79 PRO A O 1
ATOM 621 N N . LYS A 1 80 ? -1.711 -15.602 12.758 1 78.44 80 LYS A N 1
ATOM 622 C CA . LYS A 1 80 ? -2.795 -16.422 13.273 1 78.44 80 LYS A CA 1
ATOM 623 C C . LYS A 1 80 ? -3.965 -16.484 12.297 1 78.44 80 LYS A C 1
ATOM 625 O O . LYS A 1 80 ? -4.824 -17.359 12.398 1 78.44 80 LYS A O 1
ATOM 630 N N . GLY A 1 81 ? -3.938 -15.555 11.422 1 76.94 81 GLY A N 1
ATOM 631 C CA . GLY A 1 81 ? -4.973 -15.477 10.398 1 76.94 81 GLY A CA 1
ATOM 632 C C . GLY A 1 81 ? -4.578 -14.602 9.227 1 76.94 81 GLY A C 1
ATOM 633 O O . GLY A 1 81 ? -3.484 -14.039 9.203 1 76.94 81 GLY A O 1
ATOM 634 N N . MET A 1 82 ? -5.508 -14.586 8.336 1 76 82 MET A N 1
ATOM 635 C CA . MET A 1 82 ? -5.211 -13.922 7.07 1 76 82 MET A CA 1
ATOM 636 C C . MET A 1 82 ? -4.984 -12.43 7.277 1 76 82 MET A C 1
ATOM 638 O O . MET A 1 82 ? -4.277 -11.789 6.496 1 76 82 MET A O 1
ATOM 642 N N . TYR A 1 83 ? -5.445 -11.859 8.398 1 73.5 83 TYR A N 1
ATOM 643 C CA . TYR A 1 83 ? -5.34 -10.422 8.617 1 73.5 83 TYR A CA 1
ATOM 644 C C . TYR A 1 83 ? -4.027 -10.062 9.305 1 73.5 83 TYR A C 1
ATOM 646 O O . TYR A 1 83 ? -3.701 -8.883 9.469 1 73.5 83 TYR A O 1
ATOM 654 N N . GLU A 1 84 ? -3.244 -11.109 9.555 1 79.25 84 GLU A N 1
ATOM 655 C CA . GLU A 1 84 ? -1.978 -10.883 10.242 1 79.25 84 GLU A CA 1
ATOM 656 C C . GLU A 1 84 ? -0.791 -11.211 9.344 1 79.25 84 GLU A C 1
ATOM 658 O O . GLU A 1 84 ? 0.359 -11.188 9.781 1 79.25 84 GLU A O 1
ATOM 663 N N . VAL A 1 85 ? -1.12 -11.508 8.164 1 79.75 85 VAL A N 1
ATOM 664 C CA . VAL A 1 85 ? -0.067 -11.992 7.277 1 79.75 85 VAL A CA 1
ATOM 665 C C . VAL A 1 85 ? 0.789 -10.812 6.805 1 79.75 85 VAL A C 1
ATOM 667 O O . VAL A 1 85 ? 0.263 -9.758 6.453 1 79.75 85 VAL A O 1
ATOM 670 N N . THR A 1 86 ? 2.117 -11.008 6.949 1 79.25 86 THR A N 1
ATOM 671 C CA . THR A 1 86 ? 3.049 -10.094 6.305 1 79.25 86 THR A CA 1
ATOM 672 C C . THR A 1 86 ? 3.344 -10.531 4.875 1 79.25 86 THR A C 1
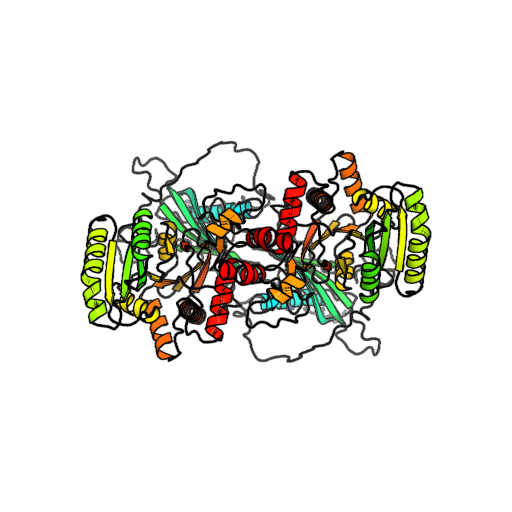ATOM 674 O O . THR A 1 86 ? 3.857 -11.633 4.652 1 79.25 86 THR A O 1
ATOM 677 N N . ARG A 1 87 ? 3.021 -9.766 4.039 1 79.31 87 ARG A N 1
ATOM 678 C CA . ARG A 1 87 ? 3.143 -10.148 2.637 1 79.31 87 ARG A CA 1
ATOM 679 C C . ARG A 1 87 ? 4.578 -10 2.148 1 79.31 87 ARG A C 1
ATOM 681 O O . ARG A 1 87 ? 5.312 -9.125 2.619 1 79.31 87 ARG A O 1
ATOM 688 N N . TRP A 1 88 ? 4.863 -10.883 1.207 1 90.94 88 TRP A N 1
ATOM 689 C CA . TRP A 1 88 ? 6.137 -10.805 0.498 1 90.94 88 TRP A CA 1
ATOM 690 C C . TRP A 1 88 ? 6.035 -9.867 -0.701 1 90.94 88 TRP A C 1
ATOM 692 O O . TRP A 1 88 ? 5.031 -9.867 -1.416 1 90.94 88 TRP A O 1
ATOM 702 N N . LEU A 1 89 ? 7.047 -9.008 -0.836 1 92.31 89 LEU A N 1
ATOM 703 C CA . LEU A 1 89 ? 7.156 -8.188 -2.039 1 92.31 89 LEU A CA 1
ATOM 704 C C . LEU A 1 89 ? 7.992 -8.891 -3.102 1 92.31 89 LEU A C 1
ATOM 706 O O . LEU A 1 89 ? 9.008 -9.516 -2.785 1 92.31 89 LEU A O 1
ATOM 710 N N . GLN A 1 90 ? 7.5 -8.852 -4.262 1 95.75 90 GLN A N 1
ATOM 711 C CA . GLN A 1 90 ? 8.258 -9.391 -5.387 1 95.75 90 GLN A CA 1
ATOM 712 C C . GLN A 1 90 ? 8.953 -8.281 -6.16 1 95.75 90 GLN A C 1
ATOM 714 O O . GLN A 1 90 ? 8.422 -7.176 -6.297 1 95.75 90 GLN A O 1
ATOM 719 N N . PHE A 1 91 ? 10.195 -8.617 -6.625 1 96.5 91 PHE A N 1
ATOM 720 C CA . PHE A 1 91 ? 10.93 -7.637 -7.422 1 96.5 91 PHE A CA 1
ATOM 721 C C . PHE A 1 91 ? 11.82 -8.328 -8.445 1 96.5 91 PHE A C 1
ATOM 723 O O . PHE A 1 91 ? 12.094 -9.523 -8.328 1 96.5 91 PHE A O 1
ATOM 730 N N . ASP A 1 92 ? 12.102 -7.691 -9.461 1 94.94 92 ASP A N 1
ATOM 731 C CA . ASP A 1 92 ? 13.141 -8.086 -10.406 1 94.94 92 ASP A CA 1
ATOM 732 C C . ASP A 1 92 ? 14.148 -6.957 -10.609 1 94.94 92 ASP A C 1
ATOM 734 O O . ASP A 1 92 ? 14.328 -6.109 -9.734 1 94.94 92 ASP A O 1
ATOM 738 N N . GLU A 1 93 ? 14.875 -6.969 -11.664 1 93.19 93 GLU A N 1
ATOM 739 C CA . GLU A 1 93 ? 15.953 -6 -11.844 1 93.19 93 GLU A CA 1
ATOM 740 C C . GLU A 1 93 ? 15.398 -4.625 -12.211 1 93.19 93 GLU A C 1
ATOM 742 O O . GLU A 1 93 ? 16.109 -3.623 -12.133 1 93.19 93 GLU A O 1
ATOM 747 N N . HIS A 1 94 ? 14.125 -4.625 -12.516 1 92.94 94 HIS A N 1
ATOM 748 C CA . HIS A 1 94 ? 13.609 -3.377 -13.07 1 92.94 94 HIS A CA 1
ATOM 749 C C . HIS A 1 94 ? 12.5 -2.807 -12.195 1 92.94 94 HIS A C 1
ATOM 751 O O . HIS A 1 94 ? 12.32 -1.588 -12.133 1 92.94 94 HIS A O 1
ATOM 757 N N . TYR A 1 95 ? 11.75 -3.721 -11.602 1 94.5 95 TYR A N 1
ATOM 758 C CA . TYR A 1 95 ? 10.547 -3.246 -10.93 1 94.5 95 TYR A CA 1
ATOM 759 C C . TYR A 1 95 ? 10.375 -3.926 -9.578 1 94.5 95 TYR A C 1
ATOM 761 O O . TYR A 1 95 ? 10.922 -5.008 -9.344 1 94.5 95 TYR A O 1
ATOM 769 N N . VAL A 1 96 ? 9.773 -3.234 -8.711 1 93.5 96 VAL A N 1
ATOM 770 C CA . VAL A 1 96 ? 9.156 -3.824 -7.531 1 93.5 96 VAL A CA 1
ATOM 771 C C . VAL A 1 96 ? 7.645 -3.926 -7.73 1 93.5 96 VAL A C 1
ATOM 773 O O . VAL A 1 96 ? 7 -2.963 -8.156 1 93.5 96 VAL A O 1
ATOM 776 N N . TYR A 1 97 ? 7.133 -5.102 -7.441 1 93.88 97 TYR A N 1
ATOM 777 C CA . TYR A 1 97 ? 5.73 -5.359 -7.75 1 93.88 97 TYR A CA 1
ATOM 778 C C . TYR A 1 97 ? 4.891 -5.398 -6.48 1 93.88 97 TYR A C 1
ATOM 780 O O . TYR A 1 97 ? 5.219 -6.117 -5.531 1 93.88 97 TYR A O 1
ATOM 788 N N . ASP A 1 98 ? 3.822 -4.699 -6.406 1 88.5 98 ASP A N 1
ATOM 789 C CA . ASP A 1 98 ? 2.754 -4.602 -5.418 1 88.5 98 ASP A CA 1
ATOM 790 C C . ASP A 1 98 ? 2.047 -3.25 -5.508 1 88.5 98 ASP A C 1
ATOM 792 O O . ASP A 1 98 ? 2.35 -2.441 -6.387 1 88.5 98 ASP A O 1
ATOM 796 N N . ILE A 1 99 ? 1.104 -3.109 -4.699 1 84.19 99 ILE A N 1
ATOM 797 C CA . ILE A 1 99 ? 0.443 -1.809 -4.699 1 84.19 99 ILE A CA 1
ATOM 798 C C . ILE A 1 99 ? 1.288 -0.8 -3.924 1 84.19 99 ILE A C 1
ATOM 800 O O . ILE A 1 99 ? 1.274 -0.787 -2.689 1 84.19 99 ILE A O 1
ATOM 804 N N . ILE A 1 100 ? 2.092 -0.042 -4.633 1 78.25 100 ILE A N 1
ATOM 805 C CA . ILE A 1 100 ? 2.949 0.994 -4.066 1 78.25 100 ILE A CA 1
ATOM 806 C C . ILE A 1 100 ? 2.582 2.35 -4.664 1 78.25 100 ILE A C 1
ATOM 808 O O . ILE A 1 100 ? 2.621 2.531 -5.883 1 78.25 100 ILE A O 1
ATOM 812 N N . ASN A 1 101 ? 2.145 3.299 -3.838 1 71.75 101 ASN A N 1
ATOM 813 C CA . ASN A 1 101 ? 1.693 4.609 -4.293 1 71.75 101 ASN A CA 1
ATOM 814 C C . ASN A 1 101 ? 0.597 4.492 -5.348 1 71.75 101 ASN A C 1
ATOM 816 O O . ASN A 1 101 ? 0.674 5.121 -6.402 1 71.75 101 ASN A O 1
ATOM 820 N N . GLU A 1 102 ? -0.318 3.49 -5.172 1 74.94 102 GLU A N 1
ATOM 821 C CA . GLU A 1 102 ? -1.498 3.279 -6.004 1 74.94 102 GLU A CA 1
ATOM 822 C C . GLU A 1 102 ? -1.121 2.682 -7.355 1 74.94 102 GLU A C 1
ATOM 824 O O . GLU A 1 102 ? -1.955 2.602 -8.258 1 74.94 102 GLU A O 1
ATOM 829 N N . GLU A 1 103 ? 0.135 2.34 -7.539 1 85.12 103 GLU A N 1
ATOM 830 C CA . GLU A 1 103 ? 0.626 1.693 -8.75 1 85.12 103 GLU A CA 1
ATOM 831 C C . GLU A 1 103 ? 0.895 0.21 -8.516 1 85.12 103 GLU A C 1
ATOM 833 O O . GLU A 1 103 ? 1.394 -0.176 -7.457 1 85.12 103 GLU A O 1
ATOM 838 N N . PRO A 1 104 ? 0.534 -0.593 -9.469 1 91.94 104 PRO A N 1
ATOM 839 C CA . PRO A 1 104 ? 0.767 -2.027 -9.297 1 91.94 104 PRO A CA 1
ATOM 840 C C . PRO A 1 104 ? 2.246 -2.4 -9.367 1 91.94 104 PRO A C 1
ATOM 842 O O . PRO A 1 104 ? 2.629 -3.51 -8.992 1 91.94 104 PRO A O 1
ATOM 845 N N . LYS A 1 105 ? 3.062 -1.531 -9.93 1 93.12 105 LYS A N 1
ATOM 846 C CA . LYS A 1 105 ? 4.512 -1.702 -9.93 1 93.12 105 LYS A CA 1
ATOM 847 C C . LYS A 1 105 ? 5.227 -0.354 -9.984 1 93.12 105 LYS A C 1
ATOM 849 O O . LYS A 1 105 ? 4.664 0.631 -10.469 1 93.12 105 LYS A O 1
ATOM 854 N N . ILE A 1 106 ? 6.418 -0.297 -9.414 1 89.69 106 ILE A N 1
ATOM 855 C CA . ILE A 1 106 ? 7.238 0.907 -9.484 1 89.69 106 ILE A CA 1
ATOM 856 C C . ILE A 1 106 ? 8.648 0.546 -9.945 1 89.69 106 ILE A C 1
ATOM 858 O O . ILE A 1 106 ? 9.109 -0.58 -9.742 1 89.69 106 ILE A O 1
ATOM 862 N N . PRO A 1 107 ? 9.219 1.479 -10.656 1 90.06 107 PRO A N 1
ATOM 863 C CA . PRO A 1 107 ? 10.594 1.209 -11.062 1 90.06 107 PRO A CA 1
ATOM 864 C C . PRO A 1 107 ? 11.539 1.038 -9.875 1 90.06 107 PRO A C 1
ATOM 866 O O . PRO A 1 107 ? 11.32 1.623 -8.812 1 90.06 107 PRO A O 1
ATOM 869 N N . LEU A 1 108 ? 12.461 0.213 -10.148 1 90.56 108 LEU A N 1
ATOM 870 C CA . LEU A 1 108 ? 13.5 0.02 -9.141 1 90.56 108 LEU A CA 1
ATOM 871 C C . LEU A 1 108 ? 14.445 1.211 -9.109 1 90.56 108 LEU A C 1
ATOM 873 O O . LEU A 1 108 ? 15.492 1.196 -9.766 1 90.56 108 LEU A O 1
ATOM 877 N N . VAL A 1 109 ? 14.203 2.211 -8.25 1 86.5 109 VAL A N 1
ATOM 878 C CA . VAL A 1 109 ? 15.023 3.414 -8.164 1 86.5 109 VAL A CA 1
ATOM 879 C C . VAL A 1 109 ? 15.266 3.77 -6.699 1 86.5 109 VAL A C 1
ATOM 881 O O . VAL A 1 109 ? 14.641 3.197 -5.805 1 86.5 109 VAL A O 1
ATOM 884 N N . GLY A 1 110 ? 16.297 4.598 -6.461 1 84.38 110 GLY A N 1
ATOM 885 C CA . GLY A 1 110 ? 16.562 5.109 -5.125 1 84.38 110 GLY A CA 1
ATOM 886 C C . GLY A 1 110 ? 16.922 4.027 -4.129 1 84.38 110 GLY A C 1
ATOM 887 O O . GLY A 1 110 ? 17.828 3.23 -4.375 1 84.38 110 GLY A O 1
ATOM 888 N N . HIS A 1 111 ? 16.172 4.051 -3.041 1 84.19 111 HIS A N 1
ATOM 889 C CA . HIS A 1 111 ? 16.5 3.127 -1.957 1 84.19 111 HIS A CA 1
ATOM 890 C C . HIS A 1 111 ? 16.25 1.682 -2.373 1 84.19 111 HIS A C 1
ATOM 892 O O . HIS A 1 111 ? 16.953 0.772 -1.923 1 84.19 111 HIS A O 1
ATOM 898 N N . TRP A 1 112 ? 15.25 1.452 -3.258 1 88.25 112 TRP A N 1
ATOM 899 C CA . TRP A 1 112 ? 14.969 0.104 -3.734 1 88.25 112 TRP A CA 1
ATOM 900 C C . TRP A 1 112 ? 16.141 -0.456 -4.527 1 88.25 112 TRP A C 1
ATOM 902 O O . TRP A 1 112 ? 16.547 -1.606 -4.328 1 88.25 112 TRP A O 1
ATOM 912 N N . LEU A 1 113 ? 16.609 0.417 -5.402 1 89.81 113 LEU A N 1
ATOM 913 C CA . LEU A 1 113 ? 17.734 0.003 -6.234 1 89.81 113 LEU A CA 1
ATOM 914 C C . LEU A 1 113 ? 18.969 -0.285 -5.375 1 89.81 113 LEU A C 1
ATOM 916 O O . LEU A 1 113 ? 19.656 -1.29 -5.582 1 89.81 113 LEU A O 1
ATOM 920 N N . GLU A 1 114 ? 19.219 0.609 -4.465 1 86.25 114 GLU A N 1
ATOM 921 C CA . GLU A 1 114 ? 20.359 0.427 -3.568 1 86.25 114 GLU A CA 1
ATOM 922 C C . GLU A 1 114 ? 20.234 -0.878 -2.785 1 86.25 114 GLU A C 1
ATOM 924 O O . GLU A 1 114 ? 21.219 -1.602 -2.623 1 86.25 114 GLU A O 1
ATOM 929 N N . GLU A 1 115 ? 19.109 -1.164 -2.281 1 88.19 115 GLU A N 1
ATOM 930 C CA . GLU A 1 115 ? 18.875 -2.373 -1.498 1 88.19 115 GLU A CA 1
ATOM 931 C C . GLU A 1 115 ? 19.062 -3.627 -2.348 1 88.19 115 GLU A C 1
ATOM 933 O O . GLU A 1 115 ? 19.766 -4.555 -1.945 1 88.19 115 GLU A O 1
ATOM 938 N N . VAL A 1 116 ? 18.422 -3.682 -3.531 1 90.94 116 VAL A N 1
ATOM 939 C CA . VAL A 1 116 ? 18.469 -4.859 -4.391 1 90.94 116 VAL A CA 1
ATOM 940 C C . VAL A 1 116 ? 19.891 -5.117 -4.855 1 90.94 116 VAL A C 1
ATOM 942 O O . VAL A 1 116 ? 20.344 -6.262 -4.887 1 90.94 116 VAL A O 1
ATOM 945 N N . ARG A 1 117 ? 20.578 -4.066 -5.137 1 88.62 117 ARG A N 1
ATOM 946 C CA . ARG A 1 117 ? 21.969 -4.223 -5.555 1 88.62 117 ARG A CA 1
ATOM 947 C C . ARG A 1 117 ? 22.828 -4.754 -4.41 1 88.62 117 ARG A C 1
ATOM 949 O O . ARG A 1 117 ? 23.641 -5.652 -4.609 1 88.62 117 ARG A O 1
ATOM 956 N N . ALA A 1 118 ? 22.625 -4.199 -3.262 1 85.56 118 ALA A N 1
ATOM 957 C CA . ALA A 1 118 ? 23.422 -4.602 -2.102 1 85.56 118 ALA A CA 1
ATOM 958 C C . ALA A 1 118 ? 23.203 -6.074 -1.766 1 85.56 118 ALA A C 1
ATOM 960 O O . ALA A 1 118 ? 24.156 -6.82 -1.544 1 85.56 118 ALA A O 1
ATOM 961 N N . VAL A 1 119 ? 22 -6.484 -1.69 1 87.38 119 VAL A N 1
ATOM 962 C CA . VAL A 1 119 ? 21.703 -7.852 -1.27 1 87.38 119 VAL A CA 1
ATOM 963 C C . VAL A 1 119 ? 22.125 -8.828 -2.363 1 87.38 119 VAL A C 1
ATOM 965 O O . VAL A 1 119 ? 22.562 -9.945 -2.07 1 87.38 119 VAL A O 1
ATOM 968 N N . THR A 1 120 ? 21.984 -8.422 -3.65 1 89.25 120 THR A N 1
ATOM 969 C CA . THR A 1 120 ? 22.469 -9.266 -4.738 1 89.25 120 THR A CA 1
ATOM 970 C C . THR A 1 120 ? 23.984 -9.484 -4.625 1 89.25 120 THR A C 1
ATOM 972 O O . THR A 1 120 ? 24.469 -10.594 -4.848 1 89.25 120 THR A O 1
ATOM 975 N N . GLN A 1 121 ? 24.656 -8.461 -4.262 1 86.19 121 GLN A N 1
ATOM 976 C CA . GLN A 1 121 ? 26.109 -8.586 -4.078 1 86.19 121 GLN A CA 1
ATOM 977 C C . GLN A 1 121 ? 26.438 -9.523 -2.924 1 86.19 121 GLN A C 1
ATOM 979 O O . GLN A 1 121 ? 27.359 -10.328 -3.018 1 86.19 121 GLN A O 1
ATOM 984 N N . VAL A 1 122 ? 25.719 -9.383 -1.854 1 84 122 VAL A N 1
ATOM 985 C CA . VAL A 1 122 ? 25.938 -10.266 -0.71 1 84 122 VAL A CA 1
ATOM 986 C C . VAL A 1 122 ? 25.703 -11.719 -1.127 1 84 122 VAL A C 1
ATOM 988 O O . VAL A 1 122 ? 26.453 -12.609 -0.71 1 84 122 VAL A O 1
ATOM 991 N N . ALA A 1 123 ? 24.672 -11.945 -1.933 1 84.5 123 ALA A N 1
ATOM 992 C CA . ALA A 1 123 ? 24.391 -13.289 -2.434 1 84.5 123 ALA A CA 1
ATOM 993 C C . ALA A 1 123 ? 25.562 -13.82 -3.266 1 84.5 123 ALA A C 1
ATOM 995 O O . ALA A 1 123 ? 25.984 -14.961 -3.09 1 84.5 123 ALA A O 1
ATOM 996 N N . MET A 1 124 ? 26.062 -12.953 -4.09 1 84.88 124 MET A N 1
ATOM 997 C CA . MET A 1 124 ? 27.188 -13.344 -4.941 1 84.88 124 MET A CA 1
ATOM 998 C C . MET A 1 124 ? 28.422 -13.633 -4.105 1 84.88 124 MET A C 1
ATOM 1000 O O . MET A 1 124 ? 29.156 -14.586 -4.383 1 84.88 124 MET A O 1
ATOM 1004 N N . ASP A 1 125 ? 28.641 -12.82 -3.154 1 80.88 125 ASP A N 1
ATOM 1005 C CA . ASP A 1 125 ? 29.781 -13.023 -2.27 1 80.88 125 ASP A CA 1
ATOM 1006 C C . ASP A 1 125 ? 29.672 -14.367 -1.544 1 80.88 125 ASP A C 1
ATOM 1008 O O . ASP A 1 125 ? 30.672 -15.07 -1.385 1 80.88 125 ASP A O 1
ATOM 1012 N N . TYR A 1 126 ? 28.531 -14.664 -1.136 1 77.88 126 TYR A N 1
ATOM 1013 C CA . TYR A 1 126 ? 28.312 -15.93 -0.444 1 77.88 126 TYR A CA 1
ATOM 1014 C C . TYR A 1 126 ? 28.547 -17.109 -1.378 1 77.88 126 TYR A C 1
ATOM 1016 O O . TYR A 1 126 ? 29.188 -18.094 -1 1 77.88 126 TYR A O 1
ATOM 1024 N N . ILE A 1 127 ? 28.016 -17.047 -2.543 1 79.56 127 ILE A N 1
ATOM 1025 C CA . ILE A 1 127 ? 28.172 -18.094 -3.547 1 79.56 127 ILE A CA 1
ATOM 1026 C C . ILE A 1 127 ? 29.656 -18.312 -3.822 1 79.56 127 ILE A C 1
ATOM 1028 O O . ILE A 1 127 ? 30.125 -19.453 -3.844 1 79.56 127 ILE A O 1
ATOM 1032 N N . ASN A 1 128 ? 30.344 -17.25 -3.947 1 79.62 128 ASN A N 1
ATOM 1033 C CA . ASN A 1 128 ? 31.766 -17.344 -4.32 1 79.62 128 ASN A CA 1
ATOM 1034 C C . ASN A 1 128 ? 32.625 -17.703 -3.123 1 79.62 128 ASN A C 1
ATOM 1036 O O . ASN A 1 128 ? 33.656 -18.406 -3.273 1 79.62 128 ASN A O 1
ATOM 1040 N N . ALA A 1 129 ? 32.25 -17.219 -1.999 1 74.31 129 ALA A N 1
ATOM 1041 C CA . ALA A 1 129 ? 32.969 -17.594 -0.796 1 74.31 129 ALA A CA 1
ATOM 1042 C C . ALA A 1 129 ? 32.906 -19.109 -0.555 1 74.31 129 ALA A C 1
ATOM 1044 O O . ALA A 1 129 ? 33.844 -19.703 -0.026 1 74.31 129 ALA A O 1
ATOM 1045 N N . ASN A 1 130 ? 31.797 -19.719 -0.937 1 70.88 130 ASN A N 1
ATOM 1046 C CA . ASN A 1 130 ? 31.609 -21.141 -0.742 1 70.88 130 ASN A CA 1
ATOM 1047 C C . ASN A 1 130 ? 31.969 -21.938 -1.997 1 70.88 130 ASN A C 1
ATOM 1049 O O . ASN A 1 130 ? 31.766 -23.156 -2.047 1 70.88 130 ASN A O 1
ATOM 1053 N N . ARG A 1 131 ? 32.469 -21.281 -2.955 1 75.12 131 ARG A N 1
ATOM 1054 C CA . ARG A 1 131 ? 32.875 -21.906 -4.215 1 75.12 131 ARG A CA 1
ATOM 1055 C C . ARG A 1 131 ? 31.812 -22.906 -4.676 1 75.12 131 ARG A C 1
ATOM 1057 O O . ARG A 1 131 ? 32.125 -24.078 -4.922 1 75.12 131 ARG A O 1
ATOM 1064 N N . MET A 1 132 ? 30.625 -22.422 -4.715 1 74.19 132 MET A N 1
ATOM 1065 C CA . MET A 1 132 ? 29.5 -23.281 -5.074 1 74.19 132 MET A CA 1
ATOM 1066 C C . MET A 1 132 ? 29.781 -24.016 -6.383 1 74.19 132 MET A C 1
ATOM 1068 O O . MET A 1 132 ? 30.219 -23.406 -7.359 1 74.19 132 MET A O 1
ATOM 1072 N N . LEU A 1 133 ? 29.562 -25.266 -6.387 1 73.94 133 LEU A N 1
ATOM 1073 C CA . LEU A 1 133 ? 29.797 -26.156 -7.52 1 73.94 133 LEU A CA 1
ATOM 1074 C C . LEU A 1 133 ? 31.281 -26.188 -7.879 1 73.94 133 LEU A C 1
ATOM 1076 O O . LEU A 1 133 ? 31.641 -26.516 -9.016 1 73.94 133 LEU A O 1
ATOM 1080 N N . GLY A 1 134 ? 32.156 -25.766 -7.043 1 71.25 134 GLY A N 1
ATOM 1081 C CA . GLY A 1 134 ? 33.594 -25.953 -7.129 1 71.25 134 GLY A CA 1
ATOM 1082 C C . GLY A 1 134 ? 34.281 -24.891 -7.98 1 71.25 134 GLY A C 1
ATOM 1083 O O . GLY A 1 134 ? 35.375 -25.109 -8.492 1 71.25 134 GLY A O 1
ATOM 1084 N N . GLN A 1 135 ? 33.562 -23.891 -8.25 1 79.62 135 GLN A N 1
ATOM 1085 C CA . GLN A 1 135 ? 34.188 -22.844 -9.062 1 79.62 135 GLN A CA 1
ATOM 1086 C C . GLN A 1 135 ? 33.688 -21.469 -8.656 1 79.62 135 GLN A C 1
ATOM 1088 O O . GLN A 1 135 ? 32.875 -21.344 -7.727 1 79.62 135 GLN A O 1
ATOM 1093 N N . SER A 1 136 ? 34.281 -20.469 -9.281 1 81.94 136 SER A N 1
ATOM 1094 C CA . SER A 1 136 ? 33.844 -19.094 -9.055 1 81.94 136 SER A CA 1
ATOM 1095 C C . SER A 1 136 ? 32.844 -18.641 -10.109 1 81.94 136 SER A C 1
ATOM 1097 O O . SER A 1 136 ? 32.938 -19.062 -11.266 1 81.94 136 SER A O 1
ATOM 1099 N N . TRP A 1 137 ? 31.969 -17.828 -9.594 1 84 137 TRP A N 1
ATOM 1100 C CA . TRP A 1 137 ? 30.875 -17.422 -10.461 1 84 137 TRP A CA 1
ATOM 1101 C C . TRP A 1 137 ? 30.844 -15.898 -10.633 1 84 137 TRP A C 1
ATOM 1103 O O . TRP A 1 137 ? 31.219 -15.164 -9.727 1 84 137 TRP A O 1
ATOM 1113 N N . SER A 1 138 ? 30.422 -15.477 -11.82 1 89.5 138 SER A N 1
ATOM 1114 C CA . SER A 1 138 ? 30.109 -14.07 -12.086 1 89.5 138 SER A CA 1
ATOM 1115 C C . SER A 1 138 ? 28.609 -13.875 -12.297 1 89.5 138 SER A C 1
ATOM 1117 O O . SER A 1 138 ? 27.938 -14.742 -12.859 1 89.5 138 SER A O 1
ATOM 1119 N N . LEU A 1 139 ? 28.141 -12.734 -11.836 1 91.5 139 LEU A N 1
ATOM 1120 C CA . LEU A 1 139 ? 26.719 -12.43 -11.961 1 91.5 139 LEU A CA 1
ATOM 1121 C C . LEU A 1 139 ? 26.344 -12.094 -13.398 1 91.5 139 LEU A C 1
ATOM 1123 O O . LEU A 1 139 ? 27.016 -11.266 -14.031 1 91.5 139 LEU A O 1
ATOM 1127 N N . VAL A 1 140 ? 25.422 -12.812 -13.891 1 90.25 140 VAL A N 1
ATOM 1128 C CA . VAL A 1 140 ? 24.828 -12.422 -15.164 1 90.25 140 VAL A CA 1
ATOM 1129 C C . VAL A 1 140 ? 23.688 -11.445 -14.93 1 90.25 140 VAL A C 1
ATOM 1131 O O . VAL A 1 140 ? 23.688 -10.336 -15.477 1 90.25 140 VAL A O 1
ATOM 1134 N N . LYS A 1 141 ? 22.719 -11.844 -14.109 1 92.06 141 LYS A N 1
ATOM 1135 C CA . LYS A 1 141 ? 21.578 -10.984 -13.75 1 92.06 141 LYS A CA 1
ATOM 1136 C C . LYS A 1 141 ? 20.844 -11.516 -12.531 1 92.06 141 LYS A C 1
ATOM 1138 O O . LYS A 1 141 ? 21.016 -12.68 -12.156 1 92.06 141 LYS A O 1
ATOM 1143 N N . LEU A 1 142 ? 20.109 -10.633 -11.93 1 93 142 LEU A N 1
ATOM 1144 C CA . LEU A 1 142 ? 19.109 -11.055 -10.961 1 93 142 LEU A CA 1
ATOM 1145 C C . LEU A 1 142 ? 17.797 -11.414 -11.664 1 93 142 LEU A C 1
ATOM 1147 O O . LEU A 1 142 ? 17.156 -10.547 -12.266 1 93 142 LEU A O 1
ATOM 1151 N N . HIS A 1 143 ? 17.5 -12.672 -11.703 1 90 143 HIS A N 1
ATOM 1152 C CA . HIS A 1 143 ? 16.234 -13.086 -12.32 1 90 143 HIS A CA 1
ATOM 1153 C C . HIS A 1 143 ? 15.047 -12.477 -11.602 1 90 143 HIS A C 1
ATOM 1155 O O . HIS A 1 143 ? 14.203 -11.82 -12.227 1 90 143 HIS A O 1
ATOM 1161 N N . ASP A 1 144 ? 14.875 -12.625 -10.352 1 93.5 144 ASP A N 1
ATOM 1162 C CA . ASP A 1 144 ? 13.867 -12 -9.492 1 93.5 144 ASP A CA 1
ATOM 1163 C C . ASP A 1 144 ? 14.117 -12.336 -8.023 1 93.5 144 ASP A C 1
ATOM 1165 O O . ASP A 1 144 ? 15.109 -12.977 -7.688 1 93.5 144 ASP A O 1
ATOM 1169 N N . GLY A 1 145 ? 13.242 -11.812 -7.242 1 93.88 145 GLY A N 1
ATOM 1170 C CA . GLY A 1 145 ? 13.367 -12.07 -5.82 1 93.88 145 GLY A CA 1
ATOM 1171 C C . GLY A 1 145 ? 12.148 -11.648 -5.02 1 93.88 145 GLY A C 1
ATOM 1172 O O . GLY A 1 145 ? 11.195 -11.109 -5.578 1 93.88 145 GLY A O 1
ATOM 1173 N N . TYR A 1 146 ? 12.227 -12.039 -3.729 1 94.38 146 TYR A N 1
ATOM 1174 C CA . TYR A 1 146 ? 11.203 -11.688 -2.75 1 94.38 146 TYR A CA 1
ATOM 1175 C C . TYR A 1 146 ? 11.82 -11.023 -1.527 1 94.38 146 TYR A C 1
ATOM 1177 O O . TYR A 1 146 ? 12.977 -11.297 -1.18 1 94.38 146 TYR A O 1
ATOM 1185 N N . LEU A 1 147 ? 11.109 -10.148 -0.964 1 93.38 147 LEU A N 1
ATOM 1186 C CA . LEU A 1 147 ? 11.562 -9.609 0.312 1 93.38 147 LEU A CA 1
ATOM 1187 C C . LEU A 1 147 ? 10.398 -9.453 1.285 1 93.38 147 LEU A C 1
ATOM 1189 O O . LEU A 1 147 ? 9.273 -9.18 0.872 1 93.38 147 LEU A O 1
ATOM 1193 N N . ARG A 1 148 ? 10.625 -9.75 2.52 1 89.5 148 ARG A N 1
ATOM 1194 C CA . ARG A 1 148 ? 9.672 -9.602 3.613 1 89.5 148 ARG A CA 1
ATOM 1195 C C . ARG A 1 148 ? 10.328 -8.961 4.828 1 89.5 148 ARG A C 1
ATOM 1197 O O . ARG A 1 148 ? 11.43 -9.344 5.227 1 89.5 148 ARG A O 1
ATOM 1204 N N . ARG A 1 149 ? 9.695 -7.949 5.32 1 85.81 149 ARG A N 1
ATOM 1205 C CA . ARG A 1 149 ? 10.234 -7.246 6.484 1 85.81 149 ARG A CA 1
ATOM 1206 C C . ARG A 1 149 ? 9.5 -7.652 7.758 1 85.81 149 ARG A C 1
ATOM 1208 O O . ARG A 1 149 ? 8.266 -7.672 7.789 1 85.81 149 ARG A O 1
ATOM 1215 N N . ASP A 1 150 ? 10.258 -8.07 8.727 1 81.81 150 ASP A N 1
ATOM 1216 C CA . ASP A 1 150 ? 9.781 -8.438 10.055 1 81.81 150 ASP A CA 1
ATOM 1217 C C . ASP A 1 150 ? 10.359 -7.508 11.117 1 81.81 150 ASP A C 1
ATOM 1219 O O . ASP A 1 150 ? 11.57 -7.312 11.195 1 81.81 150 ASP A O 1
ATOM 1223 N N . ALA A 1 151 ? 9.516 -6.977 11.906 1 76.81 151 ALA A N 1
ATOM 1224 C CA . ALA A 1 151 ? 9.891 -5.918 12.844 1 76.81 151 ALA A CA 1
ATOM 1225 C C . ALA A 1 151 ? 10.875 -6.434 13.883 1 76.81 151 ALA A C 1
ATOM 1227 O O . ALA A 1 151 ? 11.656 -5.66 14.445 1 76.81 151 ALA A O 1
ATOM 1228 N N . LEU A 1 152 ? 10.789 -7.66 14.172 1 76.69 152 LEU A N 1
ATOM 1229 C CA . LEU A 1 152 ? 11.648 -8.164 15.242 1 76.69 152 LEU A CA 1
ATOM 1230 C C . LEU A 1 152 ? 12.758 -9.039 14.68 1 76.69 152 LEU A C 1
ATOM 1232 O O . LEU A 1 152 ? 13.734 -9.336 15.375 1 76.69 152 LEU A O 1
ATOM 1236 N N . ARG A 1 153 ? 12.609 -9.469 13.516 1 78.94 153 ARG A N 1
ATOM 1237 C CA . ARG A 1 153 ? 13.562 -10.375 12.891 1 78.94 153 ARG A CA 1
ATOM 1238 C C . ARG A 1 153 ? 14.5 -9.617 11.953 1 78.94 153 ARG A C 1
ATOM 1240 O O . ARG A 1 153 ? 15.719 -9.781 12.016 1 78.94 153 ARG A O 1
ATOM 1247 N N . GLY A 1 154 ? 14.031 -8.781 11.195 1 83.19 154 GLY A N 1
ATOM 1248 C CA . GLY A 1 154 ? 14.766 -8.094 10.141 1 83.19 154 GLY A CA 1
ATOM 1249 C C . GLY A 1 154 ? 14.156 -8.305 8.766 1 83.19 154 GLY A C 1
ATOM 1250 O O . GLY A 1 154 ? 12.938 -8.43 8.633 1 83.19 154 GLY A O 1
ATOM 1251 N N . THR A 1 155 ? 14.977 -8.117 7.785 1 87.31 155 THR A N 1
ATOM 1252 C CA . THR A 1 155 ? 14.5 -8.273 6.414 1 87.31 155 THR A CA 1
ATOM 1253 C C . THR A 1 155 ? 14.977 -9.594 5.828 1 87.31 155 THR A C 1
ATOM 1255 O O . THR A 1 155 ? 16.156 -9.938 5.914 1 87.31 155 THR A O 1
ATOM 1258 N N . GLU A 1 156 ? 13.992 -10.344 5.309 1 87.5 156 GLU A N 1
ATOM 1259 C CA . GLU A 1 156 ? 14.281 -11.609 4.648 1 87.5 156 GLU A CA 1
ATOM 1260 C C . GLU A 1 156 ? 14.234 -11.469 3.129 1 87.5 156 GLU A C 1
ATOM 1262 O O . GLU A 1 156 ? 13.375 -10.766 2.594 1 87.5 156 GLU A O 1
ATOM 1267 N N . TYR A 1 157 ? 15.18 -12.18 2.48 1 89 157 TYR A N 1
ATOM 1268 C CA . TYR A 1 157 ? 15.258 -12.141 1.024 1 89 157 TYR A CA 1
ATOM 1269 C C . TYR A 1 157 ? 15.32 -13.547 0.445 1 89 157 TYR A C 1
ATOM 1271 O O . TYR A 1 157 ? 15.945 -14.438 1.027 1 89 157 TYR A O 1
ATOM 1279 N N . ILE A 1 158 ? 14.672 -13.766 -0.583 1 89.12 158 ILE A N 1
ATOM 1280 C CA . ILE A 1 158 ? 14.859 -14.883 -1.497 1 89.12 158 ILE A CA 1
ATOM 1281 C C . ILE A 1 158 ? 15.281 -14.367 -2.871 1 89.12 158 ILE A C 1
ATOM 1283 O O . ILE A 1 158 ? 14.531 -13.625 -3.516 1 89.12 158 ILE A O 1
ATOM 1287 N N . LEU A 1 159 ? 16.484 -14.734 -3.338 1 90.31 159 LEU A N 1
ATOM 1288 C CA . LEU A 1 159 ? 17.031 -14.195 -4.582 1 90.31 159 LEU A CA 1
ATOM 1289 C C . LEU A 1 159 ? 17.328 -15.32 -5.574 1 90.31 159 LEU A C 1
ATOM 1291 O O . LEU A 1 159 ? 17.953 -16.312 -5.215 1 90.31 159 LEU A O 1
ATOM 1295 N N . ASP A 1 160 ? 16.812 -15.18 -6.715 1 88.19 160 ASP A N 1
ATOM 1296 C CA . ASP A 1 160 ? 17.234 -16.016 -7.832 1 88.19 160 ASP A CA 1
ATOM 1297 C C . ASP A 1 160 ? 18.25 -15.297 -8.703 1 88.19 160 ASP A C 1
ATOM 1299 O O . ASP A 1 160 ? 17.906 -14.391 -9.461 1 88.19 160 ASP A O 1
ATOM 1303 N N . VAL A 1 161 ? 19.5 -15.797 -8.633 1 89.19 161 VAL A N 1
ATOM 1304 C CA . VAL A 1 161 ? 20.578 -15.117 -9.352 1 89.19 161 VAL A CA 1
ATOM 1305 C C . VAL A 1 161 ? 21.078 -16 -10.484 1 89.19 161 VAL A C 1
ATOM 1307 O O . VAL A 1 161 ? 21.328 -17.188 -10.289 1 89.19 161 VAL A O 1
ATOM 1310 N N . VAL A 1 162 ? 21.156 -15.398 -11.625 1 87.38 162 VAL A N 1
ATOM 1311 C CA . VAL A 1 162 ? 21.734 -16.062 -12.789 1 87.38 162 VAL A CA 1
ATOM 1312 C C . VAL A 1 162 ? 23.219 -15.75 -12.883 1 87.38 162 VAL A C 1
ATOM 1314 O O . VAL A 1 162 ? 23.609 -14.578 -12.883 1 87.38 162 VAL A O 1
ATOM 1317 N N . VAL A 1 163 ? 24 -16.859 -12.922 1 86.06 163 VAL A N 1
ATOM 1318 C CA . VAL A 1 163 ? 25.453 -16.656 -12.883 1 86.06 163 VAL A CA 1
ATOM 1319 C C . VAL A 1 163 ? 26.109 -17.422 -14.031 1 86.06 163 VAL A C 1
ATOM 1321 O O . VAL A 1 163 ? 25.484 -18.281 -14.648 1 86.06 163 VAL A O 1
ATOM 1324 N N . GLN A 1 164 ? 27.312 -16.984 -14.344 1 86.81 164 GLN A N 1
ATOM 1325 C CA . GLN A 1 164 ? 28.188 -17.672 -15.281 1 86.81 164 GLN A CA 1
ATOM 1326 C C . GLN A 1 164 ? 29.578 -17.844 -14.703 1 86.81 164 GLN A C 1
ATOM 1328 O O . GLN A 1 164 ? 29.984 -17.094 -13.812 1 86.81 164 GLN A O 1
ATOM 1333 N N . PRO A 1 165 ? 30.219 -18.984 -15.109 1 83.75 165 PRO A N 1
ATOM 1334 C CA . PRO A 1 165 ? 31.578 -19.172 -14.602 1 83.75 165 PRO A CA 1
ATOM 1335 C C . PRO A 1 165 ? 32.469 -17.953 -14.828 1 83.75 165 PRO A C 1
ATOM 1337 O O . PRO A 1 165 ? 32.406 -17.328 -15.891 1 83.75 165 PRO A O 1
ATOM 1340 N N . ALA A 1 166 ? 33.219 -17.578 -13.789 1 83.19 166 ALA A N 1
ATOM 1341 C CA . ALA A 1 166 ? 34.062 -16.391 -13.852 1 83.19 166 ALA A CA 1
ATOM 1342 C C . ALA A 1 166 ? 35.25 -16.625 -14.781 1 83.19 166 ALA A C 1
ATOM 1344 O O . ALA A 1 166 ? 35.75 -15.688 -15.398 1 83.19 166 ALA A O 1
ATOM 1345 N N . SER A 1 167 ? 36.125 -17.688 -14.766 1 74.94 167 SER A N 1
ATOM 1346 C CA . SER A 1 167 ? 37.25 -17.969 -15.617 1 74.94 167 SER A CA 1
ATOM 1347 C C . SER A 1 167 ? 36.844 -18.578 -16.938 1 74.94 167 SER A C 1
ATOM 1349 O O . SER A 1 167 ? 35.906 -19.375 -16.984 1 74.94 167 SER A O 1
ATOM 1351 N N . HIS A 1 168 ? 37.094 -17.828 -18.125 1 61.06 168 HIS A N 1
ATOM 1352 C CA . HIS A 1 168 ? 36.781 -18.172 -19.5 1 61.06 168 HIS A CA 1
ATOM 1353 C C . HIS A 1 168 ? 37.406 -19.5 -19.906 1 61.06 168 HIS A C 1
ATOM 1355 O O . HIS A 1 168 ? 37.312 -19.922 -21.047 1 61.06 168 HIS A O 1
ATOM 1361 N N . ASN A 1 169 ? 38.5 -19.969 -19.156 1 48.19 169 ASN A N 1
ATOM 1362 C CA . ASN A 1 169 ? 39.219 -20.953 -19.953 1 48.19 169 ASN A CA 1
ATOM 1363 C C . ASN A 1 169 ? 38.281 -21.922 -20.656 1 48.19 169 ASN A C 1
ATOM 1365 O O . ASN A 1 169 ? 38.719 -22.812 -21.391 1 48.19 169 ASN A O 1
ATOM 1369 N N . PHE A 1 170 ? 37.438 -22.484 -19.953 1 43.09 170 PHE A N 1
ATOM 1370 C CA . PHE A 1 170 ? 36.906 -23.688 -20.578 1 43.09 170 PHE A CA 1
ATOM 1371 C C . PHE A 1 170 ? 35.906 -23.359 -21.688 1 43.09 170 PHE A C 1
ATOM 1373 O O . PHE A 1 170 ? 35.094 -22.438 -21.531 1 43.09 170 PHE A O 1
ATOM 1380 N N . SER A 1 171 ? 36.375 -23.422 -22.953 1 41.66 171 SER A N 1
ATOM 1381 C CA . SER A 1 171 ? 35.688 -23.422 -24.219 1 41.66 171 SER A CA 1
ATOM 1382 C C . SER A 1 171 ? 34.219 -23.734 -24.047 1 41.66 171 SER A C 1
ATOM 1384 O O . SER A 1 171 ? 33.469 -23.859 -25.031 1 41.66 171 SER A O 1
ATOM 1386 N N . TYR A 1 172 ? 33.938 -24.578 -23.094 1 40.09 172 TYR A N 1
ATOM 1387 C CA . TYR A 1 172 ? 32.594 -25.172 -23.188 1 40.09 172 TYR A CA 1
ATOM 1388 C C . TYR A 1 172 ? 31.531 -24.094 -23.125 1 40.09 172 TYR A C 1
ATOM 1390 O O . TYR A 1 172 ? 31.781 -22.984 -22.656 1 40.09 172 TYR A O 1
ATOM 1398 N N . PHE A 1 173 ? 30.234 -24.438 -23.469 1 43.34 173 PHE A N 1
ATOM 1399 C CA . PHE A 1 173 ? 28.891 -23.906 -23.547 1 43.34 173 PHE A CA 1
ATOM 1400 C C . PHE A 1 173 ? 28.609 -22.922 -22.422 1 43.34 173 PHE A C 1
ATOM 1402 O O . PHE A 1 173 ? 29.141 -23.078 -21.328 1 43.34 173 PHE A O 1
ATOM 1409 N N . ILE A 1 174 ? 28.469 -21.688 -22.828 1 51.66 174 ILE A N 1
ATOM 1410 C CA . ILE A 1 174 ? 27.953 -20.594 -22 1 51.66 174 ILE A CA 1
ATOM 1411 C C . ILE A 1 174 ? 27.031 -21.156 -20.922 1 51.66 174 ILE A C 1
ATOM 1413 O O . ILE A 1 174 ? 25.906 -21.578 -21.219 1 51.66 174 ILE A O 1
ATOM 1417 N N . ASN A 1 175 ? 27.516 -21.844 -19.906 1 67.25 175 ASN A N 1
ATOM 1418 C CA . ASN A 1 175 ? 26.734 -22.578 -18.922 1 67.25 175 ASN A CA 1
ATOM 1419 C C . ASN A 1 175 ? 26.219 -21.672 -17.812 1 67.25 175 ASN A C 1
ATOM 1421 O O . ASN A 1 175 ? 26.859 -21.547 -16.766 1 67.25 175 ASN A O 1
ATOM 1425 N N . GLU A 1 176 ? 25.141 -20.828 -18.172 1 78.19 176 GLU A N 1
ATOM 1426 C CA . GLU A 1 176 ? 24.484 -20.062 -17.109 1 78.19 176 GLU A CA 1
ATOM 1427 C C . GLU A 1 176 ? 23.766 -20.984 -16.125 1 78.19 176 GLU A C 1
ATOM 1429 O O . GLU A 1 176 ? 23.234 -22.016 -16.516 1 78.19 176 GLU A O 1
ATOM 1434 N N . ARG A 1 177 ? 23.984 -20.609 -14.922 1 76.94 177 ARG A N 1
ATOM 1435 C CA . ARG A 1 177 ? 23.281 -21.312 -13.844 1 76.94 177 ARG A CA 1
ATOM 1436 C C . ARG A 1 177 ? 22.5 -20.328 -12.977 1 76.94 177 ARG A C 1
ATOM 1438 O O . ARG A 1 177 ? 22.797 -19.141 -12.953 1 76.94 177 ARG A O 1
ATOM 1445 N N . MET A 1 178 ? 21.438 -20.906 -12.398 1 80.44 178 MET A N 1
ATOM 1446 C CA . MET A 1 178 ? 20.656 -20.078 -11.477 1 80.44 178 MET A CA 1
ATOM 1447 C C . MET A 1 178 ? 20.766 -20.625 -10.055 1 80.44 178 MET A C 1
ATOM 1449 O O . MET A 1 178 ? 20.609 -21.828 -9.828 1 80.44 178 MET A O 1
ATOM 1453 N N . PHE A 1 179 ? 21.156 -19.781 -9.156 1 79.62 179 PHE A N 1
ATOM 1454 C CA . PHE A 1 179 ? 21.156 -20.109 -7.738 1 79.62 179 PHE A CA 1
ATOM 1455 C C . PHE A 1 179 ? 20.062 -19.359 -7 1 79.62 179 PHE A C 1
ATOM 1457 O O . PHE A 1 179 ? 19.781 -18.203 -7.289 1 79.62 179 PHE A O 1
ATOM 1464 N N . ARG A 1 180 ? 19.391 -20.094 -6.164 1 84.69 180 ARG A N 1
ATOM 1465 C CA . ARG A 1 180 ? 18.5 -19.422 -5.223 1 84.69 180 ARG A CA 1
ATOM 1466 C C . ARG A 1 180 ? 19.188 -19.203 -3.875 1 84.69 180 ARG A C 1
ATOM 1468 O O . ARG A 1 180 ? 19.672 -20.156 -3.268 1 84.69 180 ARG A O 1
ATOM 1475 N N . VAL A 1 181 ? 19.188 -18.016 -3.428 1 84.06 181 VAL A N 1
ATOM 1476 C CA . VAL A 1 181 ? 19.844 -17.672 -2.174 1 84.06 181 VAL A CA 1
ATOM 1477 C C . VAL A 1 181 ? 18.828 -17.094 -1.198 1 84.06 181 VAL A C 1
ATOM 1479 O O . VAL A 1 181 ? 18.094 -16.156 -1.538 1 84.06 181 VAL A O 1
ATOM 1482 N N . ASN A 1 182 ? 18.703 -17.719 0.004 1 83 182 ASN A N 1
ATOM 1483 C CA . ASN A 1 182 ? 17.906 -17.172 1.104 1 83 182 ASN A CA 1
ATOM 1484 C C . ASN A 1 182 ? 18.781 -16.391 2.09 1 83 182 ASN A C 1
ATOM 1486 O O . ASN A 1 182 ? 19.781 -16.906 2.576 1 83 182 ASN A O 1
ATOM 1490 N N . LEU A 1 183 ? 18.406 -15.156 2.281 1 83.56 183 LEU A N 1
ATOM 1491 C CA . LEU A 1 183 ? 19.172 -14.281 3.152 1 83.56 183 LEU A CA 1
ATOM 1492 C C . LEU A 1 183 ? 18.281 -13.625 4.199 1 83.56 183 LEU A C 1
ATOM 1494 O O . LEU A 1 183 ? 17.109 -13.344 3.936 1 83.56 183 LEU A O 1
ATOM 1498 N N . VAL A 1 184 ? 18.828 -13.438 5.379 1 83.19 184 VAL A N 1
ATOM 1499 C CA . VAL A 1 184 ? 18.188 -12.625 6.402 1 83.19 184 VAL A CA 1
ATOM 1500 C C . VAL A 1 184 ? 19.141 -11.516 6.863 1 83.19 184 VAL A C 1
ATOM 1502 O O . VAL A 1 184 ? 20.297 -11.789 7.207 1 83.19 184 VAL A O 1
ATOM 1505 N N . HIS A 1 185 ? 18.734 -10.32 6.637 1 82.94 185 HIS A N 1
ATOM 1506 C CA . HIS A 1 185 ? 19.406 -9.172 7.238 1 82.94 185 HIS A CA 1
ATOM 1507 C C . HIS A 1 185 ? 18.812 -8.836 8.602 1 82.94 185 HIS A C 1
ATOM 1509 O O . HIS A 1 185 ? 17.859 -8.055 8.695 1 82.94 185 HIS A O 1
ATOM 1515 N N . PRO A 1 186 ? 19.391 -9.398 9.648 1 80.38 186 PRO A N 1
ATOM 1516 C CA . PRO A 1 186 ? 18.75 -9.312 10.961 1 80.38 186 PRO A CA 1
ATOM 1517 C C . PRO A 1 186 ? 18.906 -7.926 11.594 1 80.38 186 PRO A C 1
ATOM 1519 O O . PRO A 1 186 ? 19.859 -7.211 11.305 1 80.38 186 PRO A O 1
ATOM 1522 N N . LEU A 1 187 ? 17.906 -7.609 12.344 1 78.19 187 LEU A N 1
ATOM 1523 C CA . LEU A 1 187 ? 17.969 -6.434 13.203 1 78.19 187 LEU A CA 1
ATOM 1524 C C . LEU A 1 187 ? 18.844 -6.703 14.43 1 78.19 187 LEU A C 1
ATOM 1526 O O . LEU A 1 187 ? 18.969 -7.852 14.859 1 78.19 187 LEU A O 1
ATOM 1530 N N . LYS A 1 188 ? 19.422 -5.59 14.797 1 71.88 188 LYS A N 1
ATOM 1531 C CA . LYS A 1 188 ? 20.109 -5.719 16.078 1 71.88 188 LYS A CA 1
ATOM 1532 C C . LYS A 1 188 ? 19.125 -5.984 17.203 1 71.88 188 LYS A C 1
ATOM 1534 O O . LYS A 1 188 ? 17.906 -5.887 17.016 1 71.88 188 LYS A O 1
ATOM 1539 N N . SER A 1 189 ? 19.609 -6.504 18.234 1 62.62 189 SER A N 1
ATOM 1540 C CA . SER A 1 189 ? 18.703 -6.777 19.344 1 62.62 189 SER A CA 1
ATOM 1541 C C . SER A 1 189 ? 18.031 -5.504 19.844 1 62.62 189 SER A C 1
ATOM 1543 O O . SER A 1 189 ? 18.609 -4.418 19.781 1 62.62 189 SER A O 1
ATOM 1545 N N . MET A 1 190 ? 16.734 -5.457 19.875 1 56.16 190 MET A N 1
ATOM 1546 C CA . MET A 1 190 ? 15.914 -4.309 20.234 1 56.16 190 MET A CA 1
ATOM 1547 C C . MET A 1 190 ? 16.547 -3.514 21.375 1 56.16 190 MET A C 1
ATOM 1549 O O . MET A 1 190 ? 16.453 -2.287 21.406 1 56.16 190 MET A O 1
ATOM 1553 N N . GLY A 1 191 ? 17.094 -4.273 22.328 1 49.06 191 GLY A N 1
ATOM 1554 C CA . GLY A 1 191 ? 17.734 -3.543 23.422 1 49.06 191 GLY A CA 1
ATOM 1555 C C . GLY A 1 191 ? 18.891 -2.68 22.953 1 49.06 191 GLY A C 1
ATOM 1556 O O . GLY A 1 191 ? 19.391 -1.85 23.719 1 49.06 191 GLY A O 1
ATOM 1557 N N . GLU A 1 192 ? 19.188 -2.92 21.734 1 48.81 192 GLU A N 1
ATOM 1558 C CA . GLU A 1 192 ? 20.312 -2.137 21.219 1 48.81 192 GLU A CA 1
ATOM 1559 C C . GLU A 1 192 ? 19.812 -0.986 20.344 1 48.81 192 GLU A C 1
ATOM 1561 O O . GLU A 1 192 ? 20.391 -0.708 19.297 1 48.81 192 GLU A O 1
ATOM 1566 N N . ALA A 1 193 ? 18.688 -0.488 20.828 1 52.41 193 ALA A N 1
ATOM 1567 C CA . ALA A 1 193 ? 18.375 0.764 20.141 1 52.41 193 ALA A CA 1
ATOM 1568 C C . ALA A 1 193 ? 19.484 1.793 20.359 1 52.41 193 ALA A C 1
ATOM 1570 O O . ALA A 1 193 ? 19.859 2.096 21.5 1 52.41 193 ALA A O 1
ATOM 1571 N N . GLU A 1 194 ? 20.344 1.959 19.391 1 51.66 194 GLU A N 1
ATOM 1572 C CA . GLU A 1 194 ? 21.609 2.674 19.547 1 51.66 194 GLU A CA 1
ATOM 1573 C C . GLU A 1 194 ? 21.375 4.184 19.609 1 51.66 194 GLU A C 1
ATOM 1575 O O . GLU A 1 194 ? 22.219 4.914 20.156 1 51.66 194 GLU A O 1
ATOM 1580 N N . GLU A 1 195 ? 20.25 4.672 19.016 1 50.84 195 GLU A N 1
ATOM 1581 C CA . GLU A 1 195 ? 20.078 6.117 19.094 1 50.84 195 GLU A CA 1
ATOM 1582 C C . GLU A 1 195 ? 18.688 6.48 19.594 1 50.84 195 GLU A C 1
ATOM 1584 O O . GLU A 1 195 ? 17.688 6.113 18.969 1 50.84 195 GLU A O 1
ATOM 1589 N N . VAL A 1 196 ? 18.734 6.754 20.891 1 53.81 196 VAL A N 1
ATOM 1590 C CA . VAL A 1 196 ? 17.484 7.223 21.453 1 53.81 196 VAL A CA 1
ATOM 1591 C C . VAL A 1 196 ? 17.594 8.703 21.812 1 53.81 196 VAL A C 1
ATOM 1593 O O . VAL A 1 196 ? 18.594 9.125 22.391 1 53.81 196 VAL A O 1
ATOM 1596 N N . ARG A 1 197 ? 16.797 9.555 21.125 1 60.38 197 ARG A N 1
ATOM 1597 C CA . ARG A 1 197 ? 16.703 10.953 21.531 1 60.38 197 ARG A CA 1
ATOM 1598 C C . ARG A 1 197 ? 15.305 11.273 22.047 1 60.38 197 ARG A C 1
ATOM 1600 O O . ARG A 1 197 ? 14.305 10.805 21.5 1 60.38 197 ARG A O 1
ATOM 1607 N N . VAL A 1 198 ? 15.383 11.844 23.156 1 55.81 198 VAL A N 1
ATOM 1608 C CA . VAL A 1 198 ? 14.109 12.273 23.734 1 55.81 198 VAL A CA 1
ATOM 1609 C C . VAL A 1 198 ? 13.914 13.766 23.484 1 55.81 198 VAL A C 1
ATOM 1611 O O . VAL A 1 198 ? 14.836 14.562 23.703 1 55.81 198 VAL A O 1
ATOM 1614 N N . GLN A 1 199 ? 13.008 14.039 22.547 1 57.06 199 GLN A N 1
ATOM 1615 C CA . GLN A 1 199 ? 12.641 15.438 22.328 1 57.06 199 GLN A CA 1
ATOM 1616 C C . GLN A 1 199 ? 11.539 15.875 23.281 1 57.06 199 GLN A C 1
ATOM 1618 O O . GLN A 1 199 ? 10.609 15.117 23.562 1 57.06 199 GLN A O 1
ATOM 1623 N N . ARG A 1 200 ? 11.992 16.844 24.031 1 52.69 200 ARG A N 1
ATOM 1624 C CA . ARG A 1 200 ? 10.984 17.391 24.922 1 52.69 200 ARG A CA 1
ATOM 1625 C C . ARG A 1 200 ? 9.82 18 24.156 1 52.69 200 ARG A C 1
ATOM 1627 O O . ARG A 1 200 ? 9.914 18.188 22.938 1 52.69 200 ARG A O 1
ATOM 1634 N N . HIS A 1 201 ? 8.75 18.516 25 1 53.28 201 HIS A N 1
ATOM 1635 C CA . HIS A 1 201 ? 7.477 19 24.484 1 53.28 201 HIS A CA 1
ATOM 1636 C C . HIS A 1 201 ? 7.68 20.156 23.516 1 53.28 201 HIS A C 1
ATOM 1638 O O . HIS A 1 201 ? 8.609 20.953 23.688 1 53.28 201 HIS A O 1
ATOM 1644 N N . VAL A 1 202 ? 6.98 19.938 22.328 1 56.59 202 VAL A N 1
ATOM 1645 C CA . VAL A 1 202 ? 6.824 20.859 21.203 1 56.59 202 VAL A CA 1
ATOM 1646 C C . VAL A 1 202 ? 6.117 22.125 21.688 1 56.59 202 VAL A C 1
ATOM 1648 O O . VAL A 1 202 ? 4.98 22.078 22.156 1 56.59 202 VAL A O 1
ATOM 1651 N N . GLU A 1 203 ? 7.047 23.25 22.156 1 59.78 203 GLU A N 1
ATOM 1652 C CA . GLU A 1 203 ? 6.398 24.5 22.547 1 59.78 203 GLU A CA 1
ATOM 1653 C C . GLU A 1 203 ? 6.527 25.562 21.453 1 59.78 203 GLU A C 1
ATOM 1655 O O . GLU A 1 203 ? 7.48 25.531 20.672 1 59.78 203 GLU A O 1
ATOM 1660 N N . GLY A 1 204 ? 5.324 25.891 20.688 1 73.56 204 GLY A N 1
ATOM 1661 C CA . GLY A 1 204 ? 5.375 27.016 19.766 1 73.56 204 GLY A CA 1
ATOM 1662 C C . GLY A 1 204 ? 4.008 27.438 19.266 1 73.56 204 GLY A C 1
ATOM 1663 O O . GLY A 1 204 ? 3.053 26.656 19.312 1 73.56 204 GLY A O 1
ATOM 1664 N N . ARG A 1 205 ? 4.082 28.625 19.062 1 92.5 205 ARG A N 1
ATOM 1665 C CA . ARG A 1 205 ? 2.867 29.172 18.453 1 92.5 205 ARG A CA 1
ATOM 1666 C C . ARG A 1 205 ? 2.674 28.641 17.047 1 92.5 205 ARG A C 1
ATOM 1668 O O . ARG A 1 205 ? 3.629 28.562 16.266 1 92.5 205 ARG A O 1
ATOM 1675 N N . LEU A 1 206 ? 1.519 28.109 16.812 1 96.75 206 LEU A N 1
ATOM 1676 C CA . LEU A 1 206 ? 1.166 27.609 15.492 1 96.75 206 LEU A CA 1
ATOM 1677 C C . LEU A 1 206 ? 0.236 28.562 14.766 1 96.75 206 LEU A C 1
ATOM 1679 O O . LEU A 1 206 ? -0.819 28.938 15.289 1 96.75 206 LEU A O 1
ATOM 1683 N N . LYS A 1 207 ? 0.654 29.062 13.633 1 98.19 207 LYS A N 1
ATOM 1684 C CA . LYS A 1 207 ? -0.153 29.922 12.789 1 98.19 207 LYS A CA 1
ATOM 1685 C C . LYS A 1 207 ? -0.627 29.188 11.539 1 98.19 207 LYS A C 1
ATOM 1687 O O . LYS A 1 207 ? 0.184 28.797 10.695 1 98.19 207 LYS A O 1
ATOM 1692 N N . ILE A 1 208 ? -1.897 29.016 11.391 1 98.19 208 ILE A N 1
ATOM 1693 C CA . ILE A 1 208 ? -2.484 28.375 10.219 1 98.19 208 ILE A CA 1
ATOM 1694 C C . ILE A 1 208 ? -2.82 29.422 9.164 1 98.19 208 ILE A C 1
ATOM 1696 O O . ILE A 1 208 ? -3.686 30.281 9.383 1 98.19 208 ILE A O 1
ATOM 1700 N N . ILE A 1 209 ? -2.186 29.375 8.031 1 97.94 209 ILE A N 1
ATOM 1701 C CA . ILE A 1 209 ? -2.363 30.375 6.984 1 97.94 209 ILE A CA 1
ATOM 1702 C C . ILE A 1 209 ? -3.277 29.828 5.891 1 97.94 209 ILE A C 1
ATOM 1704 O O . ILE A 1 209 ? -2.945 28.844 5.238 1 97.94 209 ILE A O 1
ATOM 1708 N N . VAL A 1 210 ? -4.387 30.5 5.637 1 96.69 210 VAL A N 1
ATOM 1709 C CA . VAL A 1 210 ? -5.363 30.062 4.645 1 96.69 210 VAL A CA 1
ATOM 1710 C C . VAL A 1 210 ? -5.695 31.219 3.701 1 96.69 210 VAL A C 1
ATOM 1712 O O . VAL A 1 210 ? -6.578 32.031 3.992 1 96.69 210 VAL A O 1
ATOM 1715 N N . PRO A 1 211 ? -5.074 31.25 2.543 1 95.19 211 PRO A N 1
ATOM 1716 C CA . PRO A 1 211 ? -5.52 32.188 1.512 1 95.19 211 PRO A CA 1
ATOM 1717 C C . PRO A 1 211 ? -6.844 31.781 0.871 1 95.19 211 PRO A C 1
ATOM 1719 O O . PRO A 1 211 ? -7.043 30.609 0.559 1 95.19 211 PRO A O 1
ATOM 1722 N N . VAL A 1 212 ? -7.723 32.75 0.682 1 94.31 212 VAL A N 1
ATOM 1723 C CA . VAL A 1 212 ? -9.023 32.375 0.122 1 94.31 212 VAL A CA 1
ATOM 1724 C C . VAL A 1 212 ? -9.664 33.625 -0.51 1 94.31 212 VAL A C 1
ATOM 1726 O O . VAL A 1 212 ? -9.344 34.75 -0.141 1 94.31 212 VAL A O 1
ATOM 1729 N N . LYS A 1 213 ? -10.484 33.344 -1.469 1 92.88 213 LYS A N 1
ATOM 1730 C CA . LYS A 1 213 ? -11.312 34.406 -2.01 1 92.88 213 LYS A CA 1
ATOM 1731 C C . LYS A 1 213 ? -12.438 34.781 -1.048 1 92.88 213 LYS A C 1
ATOM 1733 O O . LYS A 1 213 ? -13.047 33.906 -0.436 1 92.88 213 LYS A O 1
ATOM 1738 N N . ILE A 1 214 ? -12.742 36.031 -0.979 1 94 214 ILE A N 1
ATOM 1739 C CA . ILE A 1 214 ? -13.781 36.5 -0.066 1 94 214 ILE A CA 1
ATOM 1740 C C . ILE A 1 214 ? -15.133 35.938 -0.478 1 94 214 ILE A C 1
ATOM 1742 O O . ILE A 1 214 ? -16.047 35.812 0.349 1 94 214 ILE A O 1
ATOM 1746 N N . THR A 1 215 ? -15.234 35.5 -1.733 1 90.31 215 THR A N 1
ATOM 1747 C CA . THR A 1 215 ? -16.5 34.969 -2.248 1 90.31 215 THR A CA 1
ATOM 1748 C C . THR A 1 215 ? -16.609 33.469 -1.972 1 90.31 215 THR A C 1
ATOM 1750 O O . THR A 1 215 ? -17.641 32.875 -2.275 1 90.31 215 THR A O 1
ATOM 1753 N N . SER A 1 216 ? -15.625 32.906 -1.466 1 89.31 216 SER A N 1
ATOM 1754 C CA . SER A 1 216 ? -15.633 31.469 -1.24 1 89.31 216 SER A CA 1
ATOM 1755 C C . SER A 1 216 ? -16.703 31.078 -0.232 1 89.31 216 SER A C 1
ATOM 1757 O O . SER A 1 216 ? -16.781 31.641 0.86 1 89.31 216 SER A O 1
ATOM 1759 N N . PRO A 1 217 ? -17.469 30.094 -0.542 1 87.12 217 PRO A N 1
ATOM 1760 C CA . PRO A 1 217 ? -18.516 29.641 0.379 1 87.12 217 PRO A CA 1
ATOM 1761 C C . PRO A 1 217 ? -17.969 28.906 1.594 1 87.12 217 PRO A C 1
ATOM 1763 O O . PRO A 1 217 ? -18.672 28.734 2.594 1 87.12 217 PRO A O 1
ATOM 1766 N N . GLY A 1 218 ? -16.75 28.609 1.617 1 90.38 218 GLY A N 1
ATOM 1767 C CA . GLY A 1 218 ? -16.203 27.75 2.658 1 90.38 218 GLY A CA 1
ATOM 1768 C C . GLY A 1 218 ? -15.664 28.531 3.84 1 90.38 218 GLY A C 1
ATOM 1769 O O . GLY A 1 218 ? -15.25 27.953 4.844 1 90.38 218 GLY A O 1
ATOM 1770 N N . ILE A 1 219 ? -15.727 29.859 3.789 1 94.5 219 ILE A N 1
ATOM 1771 C CA . ILE A 1 219 ? -15.086 30.672 4.809 1 94.5 219 ILE A CA 1
ATOM 1772 C C . ILE A 1 219 ? -15.758 30.438 6.16 1 94.5 219 ILE A C 1
ATOM 1774 O O . ILE A 1 219 ? -15.086 30.172 7.16 1 94.5 219 ILE A O 1
ATOM 1778 N N . VAL A 1 220 ? -17.062 30.5 6.156 1 93.88 220 VAL A N 1
ATOM 1779 C CA . VAL A 1 220 ? -17.812 30.344 7.402 1 93.88 220 VAL A CA 1
ATOM 1780 C C . VAL A 1 220 ? -17.609 28.938 7.957 1 93.88 220 VAL A C 1
ATOM 1782 O O . VAL A 1 220 ? -17.406 28.766 9.156 1 93.88 220 VAL A O 1
ATOM 1785 N N . ALA A 1 221 ? -17.625 28 7.094 1 91.94 221 ALA A N 1
ATOM 1786 C CA . ALA A 1 221 ? -17.422 26.625 7.508 1 91.94 221 ALA A CA 1
ATOM 1787 C C . ALA A 1 221 ? -16.031 26.422 8.094 1 91.94 221 ALA A C 1
ATOM 1789 O O . ALA A 1 221 ? -15.852 25.641 9.039 1 91.94 221 ALA A O 1
ATOM 1790 N N . SER A 1 222 ? -15.133 27.031 7.496 1 93.38 222 SER A N 1
ATOM 1791 C CA . SER A 1 222 ? -13.766 26.922 7.984 1 93.38 222 SER A CA 1
ATOM 1792 C C . SER A 1 222 ? -13.633 27.5 9.391 1 93.38 222 SER A C 1
ATOM 1794 O O . SER A 1 222 ? -12.961 26.922 10.242 1 93.38 222 SER A O 1
ATOM 1796 N N . ILE A 1 223 ? -14.219 28.672 9.602 1 95.06 223 ILE A N 1
ATOM 1797 C CA . ILE A 1 223 ? -14.211 29.297 10.914 1 95.06 223 ILE A CA 1
ATOM 1798 C C . ILE A 1 223 ? -14.883 28.375 11.93 1 95.06 223 ILE A C 1
ATOM 1800 O O . ILE A 1 223 ? -14.344 28.141 13.016 1 95.06 223 ILE A O 1
ATOM 1804 N N . ASP A 1 224 ? -16.016 27.812 11.594 1 93.81 224 ASP A N 1
ATOM 1805 C CA . ASP A 1 224 ? -16.75 26.938 12.492 1 93.81 224 ASP A CA 1
ATOM 1806 C C . ASP A 1 224 ? -15.938 25.688 12.836 1 93.81 224 ASP A C 1
ATOM 1808 O O . ASP A 1 224 ? -15.938 25.234 13.984 1 93.81 224 ASP A O 1
ATOM 1812 N N . ASN A 1 225 ? -15.328 25.156 11.844 1 92.19 225 ASN A N 1
ATOM 1813 C CA . ASN A 1 225 ? -14.492 23.969 12.055 1 92.19 225 ASN A CA 1
ATOM 1814 C C . ASN A 1 225 ? -13.336 24.266 13.008 1 92.19 225 ASN A C 1
ATOM 1816 O O . ASN A 1 225 ? -12.992 23.422 13.844 1 92.19 225 ASN A O 1
ATOM 1820 N N . PHE A 1 226 ? -12.758 25.375 12.883 1 95.5 226 PHE A N 1
ATOM 1821 C CA . PHE A 1 226 ? -11.656 25.766 13.75 1 95.5 226 PHE A CA 1
ATOM 1822 C C . PHE A 1 226 ? -12.125 25.922 15.188 1 95.5 226 PHE A C 1
ATOM 1824 O O . PHE A 1 226 ? -11.469 25.438 16.109 1 95.5 226 PHE A O 1
ATOM 1831 N N . VAL A 1 227 ? -13.273 26.531 15.328 1 94.62 227 VAL A N 1
ATOM 1832 C CA . VAL A 1 227 ? -13.844 26.734 16.656 1 94.62 227 VAL A CA 1
ATOM 1833 C C . VAL A 1 227 ? -14.172 25.375 17.281 1 94.62 227 VAL A C 1
ATOM 1835 O O . VAL A 1 227 ? -13.875 25.125 18.453 1 94.62 227 VAL A O 1
ATOM 1838 N N . LYS A 1 228 ? -14.703 24.531 16.516 1 91.81 228 LYS A N 1
ATOM 1839 C CA . LYS A 1 228 ? -15.133 23.219 17 1 91.81 228 LYS A CA 1
ATOM 1840 C C . LYS A 1 228 ? -13.93 22.359 17.391 1 91.81 228 LYS A C 1
ATOM 1842 O O . LYS A 1 228 ? -14.047 21.484 18.25 1 91.81 228 LYS A O 1
ATOM 1847 N N . SER A 1 229 ? -12.766 22.594 16.766 1 92.44 229 SER A N 1
ATOM 1848 C CA . SER A 1 229 ? -11.57 21.797 17.047 1 92.44 229 SER A CA 1
ATOM 1849 C C . SER A 1 229 ? -10.992 22.156 18.422 1 92.44 229 SER A C 1
ATOM 1851 O O . SER A 1 229 ? -10.07 21.5 18.906 1 92.44 229 SER A O 1
ATOM 1853 N N . LYS A 1 230 ? -11.5 23.188 19.062 1 91 230 LYS A N 1
ATOM 1854 C CA . LYS A 1 230 ? -11.086 23.641 20.391 1 91 230 LYS A CA 1
ATOM 1855 C C . LYS A 1 230 ? -9.57 23.812 20.469 1 91 230 LYS A C 1
ATOM 1857 O O . LYS A 1 230 ? -8.914 23.203 21.328 1 91 230 LYS A O 1
ATOM 1862 N N . PRO A 1 231 ? -9.094 24.719 19.594 1 93.19 231 PRO A N 1
ATOM 1863 C CA . PRO A 1 231 ? -7.645 24.922 19.578 1 93.19 231 PRO A CA 1
ATOM 1864 C C . PRO A 1 231 ? -7.133 25.562 20.875 1 93.19 231 PRO A C 1
ATOM 1866 O O . PRO A 1 231 ? -7.844 26.359 21.484 1 93.19 231 PRO A O 1
ATOM 1869 N N . LYS A 1 232 ? -5.93 25.266 21.266 1 90.06 232 LYS A N 1
ATOM 1870 C CA . LYS A 1 232 ? -5.25 25.953 22.359 1 90.06 232 LYS A CA 1
ATOM 1871 C C . LYS A 1 232 ? -4.961 27.406 22 1 90.06 232 LYS A C 1
ATOM 1873 O O . LYS A 1 232 ? -4.973 27.781 20.812 1 90.06 232 LYS A O 1
ATOM 1878 N N . PRO A 1 233 ? -4.684 28.234 22.969 1 90.25 233 PRO A N 1
ATOM 1879 C CA . PRO A 1 233 ? -4.457 29.672 22.703 1 90.25 233 PRO A CA 1
ATOM 1880 C C . PRO A 1 233 ? -3.266 29.922 21.797 1 90.25 233 PRO A C 1
ATOM 1882 O O . PRO A 1 233 ? -3.221 30.953 21.109 1 90.25 233 PRO A O 1
ATOM 1885 N N . GLN A 1 234 ? -2.402 28.953 21.766 1 91.94 234 GLN A N 1
ATOM 1886 C CA . GLN A 1 234 ? -1.197 29.141 20.953 1 91.94 234 GLN A CA 1
ATOM 1887 C C . GLN A 1 234 ? -1.465 28.844 19.484 1 91.94 234 GLN A C 1
ATOM 1889 O O . GLN A 1 234 ? -0.593 29.047 18.641 1 91.94 234 GLN A O 1
ATOM 1894 N N . VAL A 1 235 ? -2.637 28.391 19.172 1 95.69 235 VAL A N 1
ATOM 1895 C CA . VAL A 1 235 ? -2.984 28.062 17.797 1 95.69 235 VAL A CA 1
ATOM 1896 C C . VAL A 1 235 ? -3.873 29.156 17.219 1 95.69 235 VAL A C 1
ATOM 1898 O O . VAL A 1 235 ? -4.914 29.5 17.781 1 95.69 235 VAL A O 1
ATOM 1901 N N . HIS A 1 236 ? -3.416 29.75 16.109 1 97.12 236 HIS A N 1
ATOM 1902 C CA . HIS A 1 236 ? -4.145 30.844 15.477 1 97.12 236 HIS A CA 1
ATOM 1903 C C . HIS A 1 236 ? -4.551 30.469 14.047 1 97.12 236 HIS A C 1
ATOM 1905 O O . HIS A 1 236 ? -3.783 29.844 13.328 1 97.12 236 HIS A O 1
ATOM 1911 N N . LEU A 1 237 ? -5.746 30.875 13.672 1 97.75 237 LEU A N 1
ATOM 1912 C CA . LEU A 1 237 ? -6.184 30.781 12.281 1 97.75 237 LEU A CA 1
ATOM 1913 C C . LEU A 1 237 ? -6.055 32.125 11.586 1 97.75 237 LEU A C 1
ATOM 1915 O O . LEU A 1 237 ? -6.602 33.125 12.055 1 97.75 237 LEU A O 1
ATOM 1919 N N . VAL A 1 238 ? -5.297 32.188 10.547 1 98.12 238 VAL A N 1
ATOM 1920 C CA . VAL A 1 238 ? -5.07 33.406 9.781 1 98.12 238 VAL A CA 1
ATOM 1921 C C . VAL A 1 238 ? -5.73 33.281 8.406 1 98.12 238 VAL A C 1
ATOM 1923 O O . VAL A 1 238 ? -5.262 32.531 7.551 1 98.12 238 VAL A O 1
ATOM 1926 N N . LEU A 1 239 ? -6.781 34.031 8.133 1 97.62 239 LEU A N 1
ATOM 1927 C CA . LEU A 1 239 ? -7.465 34.062 6.844 1 97.62 239 LEU A CA 1
ATOM 1928 C C . LEU A 1 239 ? -7.004 35.25 5.996 1 97.62 239 LEU A C 1
ATOM 1930 O O . LEU A 1 239 ? -7.195 36.406 6.379 1 97.62 239 LEU A O 1
ATOM 1934 N N . VAL A 1 240 ? -6.336 34.938 4.91 1 97.44 240 VAL A N 1
ATOM 1935 C CA . VAL A 1 240 ? -5.965 35.969 3.943 1 97.44 240 VAL A CA 1
ATOM 1936 C C . VAL A 1 240 ? -7.039 36.094 2.859 1 97.44 240 VAL A C 1
ATOM 1938 O O . VAL A 1 240 ? -7.109 35.219 1.966 1 97.44 240 VAL A O 1
ATOM 1941 N N . LEU A 1 241 ? -7.832 37.188 2.869 1 96.81 241 LEU A N 1
ATOM 1942 C CA . LEU A 1 241 ? -9.023 37.312 2.037 1 96.81 241 LEU A CA 1
ATOM 1943 C C . LEU A 1 241 ? -8.75 38.156 0.812 1 96.81 241 LEU A C 1
ATOM 1945 O O . LEU A 1 241 ? -8.57 39.375 0.933 1 96.81 241 LEU A O 1
ATOM 1949 N N . PHE A 1 242 ? -8.797 37.562 -0.319 1 94.69 242 PHE A N 1
ATOM 1950 C CA . PHE A 1 242 ? -8.633 38.281 -1.568 1 94.69 242 PHE A CA 1
ATOM 1951 C C . PHE A 1 242 ? -9.938 38.938 -1.993 1 94.69 242 PHE A C 1
ATOM 1953 O O . PHE A 1 242 ? -10.93 38.25 -2.238 1 94.69 242 PHE A O 1
ATOM 1960 N N . LEU A 1 243 ? -9.984 40.188 -2.158 1 93.88 243 LEU A N 1
ATOM 1961 C CA . LEU A 1 243 ? -11.203 40.969 -2.373 1 93.88 243 LEU A CA 1
ATOM 1962 C C . LEU A 1 243 ? -11.453 41.188 -3.863 1 93.88 243 LEU A C 1
ATOM 1964 O O . LEU A 1 243 ? -12.57 41.531 -4.262 1 93.88 243 LEU A O 1
ATOM 1968 N N . GLY A 1 244 ? -10.492 40.812 -4.68 1 89.75 244 GLY A N 1
ATOM 1969 C CA . GLY A 1 244 ? -10.609 41.094 -6.102 1 89.75 244 GLY A CA 1
ATOM 1970 C C . GLY A 1 244 ? -9.867 42.344 -6.539 1 89.75 244 GLY A C 1
ATOM 1971 O O . GLY A 1 244 ? -9.164 42.969 -5.738 1 89.75 244 GLY A O 1
ATOM 1972 N N . SER A 1 245 ? -9.906 42.656 -7.91 1 86.25 245 SER A N 1
ATOM 1973 C CA . SER A 1 245 ? -9.133 43.781 -8.453 1 86.25 245 SER A CA 1
ATOM 1974 C C . SER A 1 245 ? -10.023 44.969 -8.773 1 86.25 245 SER A C 1
ATOM 1976 O O . SER A 1 245 ? -9.531 46.094 -8.922 1 86.25 245 SER A O 1
ATOM 1978 N N . ASN A 1 246 ? -11.312 44.75 -8.797 1 87.25 246 ASN A N 1
ATOM 1979 C CA . ASN A 1 246 ? -12.25 45.812 -9.156 1 87.25 246 ASN A CA 1
ATOM 1980 C C . ASN A 1 246 ? -12.711 46.594 -7.934 1 87.25 246 ASN A C 1
ATOM 1982 O O . ASN A 1 246 ? -13.289 46.031 -7.008 1 87.25 246 ASN A O 1
ATOM 1986 N N . LYS A 1 247 ? -12.523 47.906 -7.961 1 84.69 247 LYS A N 1
ATOM 1987 C CA . LYS A 1 247 ? -12.852 48.781 -6.824 1 84.69 247 LYS A CA 1
ATOM 1988 C C . LYS A 1 247 ? -14.336 48.688 -6.473 1 84.69 247 LYS A C 1
ATOM 1990 O O . LYS A 1 247 ? -14.703 48.719 -5.297 1 84.69 247 LYS A O 1
ATOM 1995 N N . LYS A 1 248 ? -15.086 48.562 -7.543 1 85.06 248 LYS A N 1
ATOM 1996 C CA . LYS A 1 248 ? -16.516 48.438 -7.297 1 85.06 248 LYS A CA 1
ATOM 1997 C C . LYS A 1 248 ? -16.844 47.125 -6.562 1 85.06 248 LYS A C 1
ATOM 1999 O O . LYS A 1 248 ? -17.672 47.125 -5.656 1 85.06 248 LYS A O 1
ATOM 2004 N N . GLU A 1 249 ? -16.203 46.094 -6.938 1 83.06 249 GLU A N 1
ATOM 2005 C CA . GLU A 1 249 ? -16.406 44.781 -6.277 1 83.06 249 GLU A CA 1
ATOM 2006 C C . GLU A 1 249 ? -15.914 44.844 -4.832 1 83.06 249 GLU A C 1
ATOM 2008 O O . GLU A 1 249 ? -16.578 44.312 -3.934 1 83.06 249 GLU A O 1
ATOM 2013 N N . ILE A 1 250 ? -14.906 45.5 -4.598 1 85.06 250 ILE A N 1
ATOM 2014 C CA . ILE A 1 250 ? -14.266 45.562 -3.287 1 85.06 250 ILE A CA 1
ATOM 2015 C C . ILE A 1 250 ? -15.18 46.312 -2.307 1 85.06 250 ILE A C 1
ATOM 2017 O O . ILE A 1 250 ? -15.328 45.875 -1.155 1 85.06 250 ILE A O 1
ATOM 2021 N N . SER A 1 251 ? -15.773 47.375 -2.773 1 85.75 251 SER A N 1
ATOM 2022 C CA . SER A 1 251 ? -16.656 48.156 -1.918 1 85.75 251 SER A CA 1
ATOM 2023 C C . SER A 1 251 ? -17.891 47.344 -1.515 1 85.75 251 SER A C 1
ATOM 2025 O O . SER A 1 251 ? -18.469 47.562 -0.448 1 85.75 251 SER A O 1
ATOM 2027 N N . GLY A 1 252 ? -18.234 46.469 -2.334 1 86.5 252 GLY A N 1
ATOM 2028 C CA . GLY A 1 252 ? -19.406 45.625 -2.074 1 86.5 252 GLY A CA 1
ATOM 2029 C C . GLY A 1 252 ? -19.156 44.594 -0.987 1 86.5 252 GLY A C 1
ATOM 2030 O O . GLY A 1 252 ? -20.109 44.062 -0.401 1 86.5 252 GLY A O 1
ATOM 2031 N N . TYR A 1 253 ? -17.891 44.406 -0.674 1 89.69 253 TYR A N 1
ATOM 2032 C CA . TYR A 1 253 ? -17.578 43.344 0.281 1 89.69 253 TYR A CA 1
ATOM 2033 C C . TYR A 1 253 ? -17.453 43.906 1.693 1 89.69 253 TYR A C 1
ATOM 2035 O O . TYR A 1 253 ? -17.141 43.156 2.633 1 89.69 253 TYR A O 1
ATOM 2043 N N . LYS A 1 254 ? -17.703 45.188 1.877 1 90.06 254 LYS A N 1
ATOM 2044 C CA . LYS A 1 254 ? -17.578 45.812 3.189 1 90.06 254 LYS A CA 1
ATOM 2045 C C . LYS A 1 254 ? -18.516 45.156 4.203 1 90.06 254 LYS A C 1
ATOM 2047 O O . LYS A 1 254 ? -18.109 44.875 5.34 1 90.06 254 LYS A O 1
ATOM 2052 N N . ASN A 1 255 ? -19.719 44.906 3.766 1 91 255 ASN A N 1
ATOM 2053 C CA . ASN A 1 255 ? -20.688 44.281 4.656 1 91 255 ASN A CA 1
ATOM 2054 C C . ASN A 1 255 ? -20.281 42.844 5.02 1 91 255 ASN A C 1
ATOM 2056 O O . ASN A 1 255 ? -20.438 42.438 6.164 1 91 255 ASN A O 1
ATOM 2060 N N . LYS A 1 256 ? -19.797 42.156 4.023 1 92.5 256 LYS A N 1
ATOM 2061 C CA . LYS A 1 256 ? -19.359 40.781 4.27 1 92.5 256 LYS A CA 1
ATOM 2062 C C . LYS A 1 256 ? -18.188 40.75 5.242 1 92.5 256 LYS A C 1
ATOM 2064 O O . LYS A 1 256 ? -18.109 39.875 6.109 1 92.5 256 LYS A O 1
ATOM 2069 N N . LEU A 1 257 ? -17.266 41.625 5.102 1 94.31 257 LEU A N 1
ATOM 2070 C CA . LEU A 1 257 ? -16.125 41.719 5.996 1 94.31 257 LEU A CA 1
ATOM 2071 C C . LEU A 1 257 ? -16.562 42.031 7.426 1 94.31 257 LEU A C 1
ATOM 2073 O O . LEU A 1 257 ? -16.031 41.438 8.375 1 94.31 257 LEU A O 1
ATOM 2077 N N . GLN A 1 258 ? -17.516 42.875 7.535 1 94.12 258 GLN A N 1
ATOM 2078 C CA . GLN A 1 258 ? -18.047 43.219 8.859 1 94.12 258 GLN A CA 1
ATOM 2079 C C . GLN A 1 258 ? -18.734 42.031 9.492 1 94.12 258 GLN A C 1
ATOM 2081 O O . GLN A 1 258 ? -18.625 41.812 10.703 1 94.12 258 GLN A O 1
ATOM 2086 N N . GLU A 1 259 ? -19.453 41.344 8.711 1 93.25 259 GLU A N 1
ATOM 2087 C CA . GLU A 1 259 ? -20.141 40.156 9.203 1 93.25 259 GLU A CA 1
ATOM 2088 C C . GLU A 1 259 ? -19.141 39.125 9.719 1 93.25 259 GLU A C 1
ATOM 2090 O O . GLU A 1 259 ? -19.359 38.5 10.75 1 93.25 259 GLU A O 1
ATOM 2095 N N . LEU A 1 260 ? -18.109 38.906 8.93 1 94.81 260 LEU A N 1
ATOM 2096 C CA . LEU A 1 260 ? -17.062 37.969 9.32 1 94.81 260 LEU A CA 1
ATOM 2097 C C . LEU A 1 260 ? -16.391 38.406 10.617 1 94.81 260 LEU A C 1
ATOM 2099 O O . LEU A 1 260 ? -16.125 37.594 11.492 1 94.81 260 LEU A O 1
ATOM 2103 N N . GLU A 1 261 ? -16.141 39.656 10.742 1 93.44 261 GLU A N 1
ATO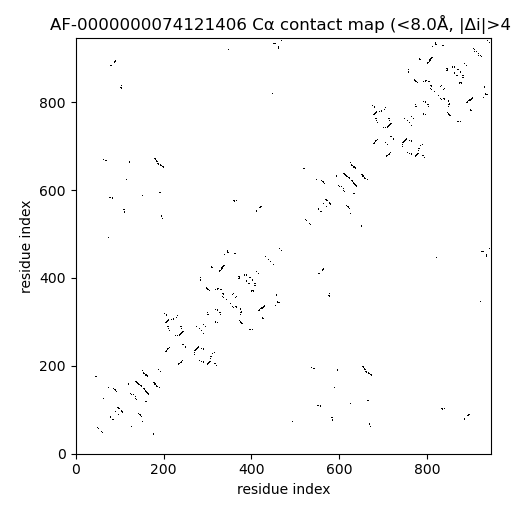M 2104 C CA . GLU A 1 261 ? -15.516 40.188 11.945 1 93.44 261 GLU A CA 1
ATOM 2105 C C . GLU A 1 261 ? -16.406 40 13.172 1 93.44 261 GLU A C 1
ATOM 2107 O O . GLU A 1 261 ? -15.922 39.656 14.25 1 93.44 261 GLU A O 1
ATOM 2112 N N . THR A 1 262 ? -17.641 40.219 12.984 1 94.25 262 THR A N 1
ATOM 2113 C CA . THR A 1 262 ? -18.594 40.031 14.07 1 94.25 262 THR A CA 1
ATOM 2114 C C . THR A 1 262 ? -18.641 38.562 14.5 1 94.25 262 THR A C 1
ATOM 2116 O O . THR A 1 262 ? -18.688 38.281 15.695 1 94.25 262 THR A O 1
ATOM 2119 N N . LYS A 1 263 ? -18.656 37.75 13.516 1 93.44 263 LYS A N 1
ATOM 2120 C CA . LYS A 1 263 ? -18.656 36.312 13.812 1 93.44 263 LYS A CA 1
ATOM 2121 C C . LYS A 1 263 ? -17.406 35.906 14.602 1 93.44 263 LYS A C 1
ATOM 2123 O O . LYS A 1 263 ? -17.5 35.156 15.562 1 93.44 263 LYS A O 1
ATOM 2128 N N . ILE A 1 264 ? -16.297 36.406 14.219 1 94.44 264 ILE A N 1
ATOM 2129 C CA . ILE A 1 264 ? -15.031 36.062 14.859 1 94.44 264 ILE A CA 1
ATOM 2130 C C . ILE A 1 264 ? -15.031 36.594 16.297 1 94.44 264 ILE A C 1
ATOM 2132 O O . ILE A 1 264 ? -14.586 35.906 17.219 1 94.44 264 ILE A O 1
ATOM 2136 N N . LYS A 1 265 ? -15.578 37.781 16.5 1 93 265 LYS A N 1
ATOM 2137 C CA . LYS A 1 265 ? -15.625 38.406 17.812 1 93 265 LYS A CA 1
ATOM 2138 C C . LYS A 1 265 ? -16.531 37.625 18.766 1 93 265 LYS A C 1
ATOM 2140 O O . LYS A 1 265 ? -16.344 37.656 19.984 1 93 265 LYS A O 1
ATOM 2145 N N . SER A 1 266 ? -17.438 36.906 18.156 1 92.31 266 SER A N 1
ATOM 2146 C CA . SER A 1 266 ? -18.344 36.094 18.969 1 92.31 266 SER A CA 1
ATOM 2147 C C . SER A 1 266 ? -17.641 34.875 19.547 1 92.31 266 SER A C 1
ATOM 2149 O O . SER A 1 266 ? -18.141 34.25 20.484 1 92.31 266 SER A O 1
ATOM 2151 N N . HIS A 1 267 ? -16.578 34.531 19.016 1 91.44 267 HIS A N 1
ATOM 2152 C CA . HIS A 1 267 ? -15.797 33.406 19.5 1 91.44 267 HIS A CA 1
ATOM 2153 C C . HIS A 1 267 ? -14.547 33.875 20.234 1 91.44 267 HIS A C 1
ATOM 2155 O O . HIS A 1 267 ? -13.43 33.719 19.734 1 91.44 267 HIS A O 1
ATOM 2161 N N . GLN A 1 268 ? -14.594 34.219 21.484 1 85.81 268 GLN A N 1
ATOM 2162 C CA . GLN A 1 268 ? -13.531 34.906 22.25 1 85.81 268 GLN A CA 1
ATOM 2163 C C . GLN A 1 268 ? -12.492 33.875 22.719 1 85.81 268 GLN A C 1
ATOM 2165 O O . GLN A 1 268 ? -11.359 34.25 23.031 1 85.81 268 GLN A O 1
ATOM 2170 N N . LYS A 1 269 ? -12.82 32.656 22.594 1 89.94 269 LYS A N 1
ATOM 2171 C CA . LYS A 1 269 ? -11.922 31.641 23.125 1 89.94 269 LYS A CA 1
ATOM 2172 C C . LYS A 1 269 ? -10.914 31.188 22.078 1 89.94 269 LYS A C 1
ATOM 2174 O O . LYS A 1 269 ? -9.969 30.453 22.391 1 89.94 269 LYS A O 1
ATOM 2179 N N . VAL A 1 270 ? -11.164 31.609 20.859 1 94.12 270 VAL A N 1
ATOM 2180 C CA . VAL A 1 270 ? -10.273 31.156 19.797 1 94.12 270 VAL A CA 1
ATOM 2181 C C . VAL A 1 270 ? -9.609 32.375 19.125 1 94.12 270 VAL A C 1
ATOM 2183 O O . VAL A 1 270 ? -10.141 33.469 19.188 1 94.12 270 VAL A O 1
ATOM 2186 N N . ASN A 1 271 ? -8.43 32.219 18.594 1 95.88 271 ASN A N 1
ATOM 2187 C CA . ASN A 1 271 ? -7.684 33.281 17.922 1 95.88 271 ASN A CA 1
ATOM 2188 C C . ASN A 1 271 ? -7.809 33.188 16.406 1 95.88 271 ASN A C 1
ATOM 2190 O O . ASN A 1 271 ? -7.16 32.344 15.773 1 95.88 271 ASN A O 1
ATOM 2194 N N . ILE A 1 272 ? -8.609 34 15.797 1 97.06 272 ILE A N 1
ATOM 2195 C CA . ILE A 1 272 ? -8.805 34.094 14.352 1 97.06 272 ILE A CA 1
ATOM 2196 C C . ILE A 1 272 ? -8.477 35.5 13.852 1 97.06 272 ILE A C 1
ATOM 2198 O O . ILE A 1 272 ? -8.961 36.469 14.406 1 97.06 272 ILE A O 1
ATOM 2202 N N . GLN A 1 273 ? -7.625 35.562 12.875 1 96.44 273 GLN A N 1
ATOM 2203 C CA . GLN A 1 273 ? -7.25 36.844 12.266 1 96.44 273 GLN A CA 1
ATOM 2204 C C . GLN A 1 273 ? -7.641 36.875 10.789 1 96.44 273 GLN A C 1
ATOM 2206 O O . GLN A 1 273 ? -7.539 35.875 10.086 1 96.44 273 GLN A O 1
ATOM 2211 N N . ILE A 1 274 ? -8.125 38 10.383 1 96.31 274 ILE A N 1
ATOM 2212 C CA . ILE A 1 274 ? -8.484 38.188 8.984 1 96.31 274 ILE A CA 1
ATOM 2213 C C . ILE A 1 274 ? -7.641 39.312 8.375 1 96.31 274 ILE A C 1
ATOM 2215 O O . ILE A 1 274 ? -7.48 40.375 8.977 1 96.31 274 ILE A O 1
ATOM 2219 N N . TYR A 1 275 ? -7.07 39.062 7.215 1 96.81 275 TYR A N 1
ATOM 2220 C CA . TYR A 1 275 ? -6.297 40.031 6.469 1 96.81 275 TYR A CA 1
ATOM 2221 C C . TYR A 1 275 ? -6.84 40.188 5.055 1 96.81 275 TYR A C 1
ATOM 2223 O O . TYR A 1 275 ? -6.527 39.406 4.164 1 96.81 275 TYR A O 1
ATOM 2231 N N . PRO A 1 276 ? -7.621 41.25 4.805 1 95.19 276 PRO A N 1
ATOM 2232 C CA . PRO A 1 276 ? -8.094 41.5 3.443 1 95.19 276 PRO A CA 1
ATOM 2233 C C . PRO A 1 276 ? -6.977 41.969 2.512 1 95.19 276 PRO A C 1
ATOM 2235 O O . PRO A 1 276 ? -6.141 42.781 2.908 1 95.19 276 PRO A O 1
ATOM 2238 N N . VAL A 1 277 ? -6.898 41.406 1.354 1 93.94 277 VAL A N 1
ATOM 2239 C CA . VAL A 1 277 ? -5.895 41.75 0.348 1 93.94 277 VAL A CA 1
ATOM 2240 C C . VAL A 1 277 ? -6.578 42.094 -0.975 1 93.94 277 VAL A C 1
ATOM 2242 O O . VAL A 1 277 ? -7.492 41.375 -1.405 1 93.94 277 VAL A O 1
ATOM 2245 N N . GLU A 1 278 ? -6.098 43.188 -1.582 1 92 278 GLU A N 1
ATOM 2246 C CA . GLU A 1 278 ? -6.605 43.531 -2.902 1 92 278 GLU A CA 1
ATOM 2247 C C . GLU A 1 278 ? -5.879 42.75 -4 1 92 278 GLU A C 1
ATOM 2249 O O . GLU A 1 278 ? -4.699 42.438 -3.859 1 92 278 GLU A O 1
ATOM 2254 N N . GLY A 1 279 ? -6.68 42.469 -5.098 1 90.81 279 GLY A N 1
ATOM 2255 C CA . GLY A 1 279 ? -6.102 41.75 -6.219 1 90.81 279 GLY A CA 1
ATOM 2256 C C . GLY A 1 279 ? -6.734 40.375 -6.449 1 90.81 279 GLY A C 1
ATOM 2257 O O . GLY A 1 279 ? -7.547 39.938 -5.645 1 90.81 279 GLY A O 1
ATOM 2258 N N . LEU A 1 280 ? -6.297 39.781 -7.59 1 88 280 LEU A N 1
ATOM 2259 C CA . LEU A 1 280 ? -6.801 38.438 -7.93 1 88 280 LEU A CA 1
ATOM 2260 C C . LEU A 1 280 ? -6.211 37.375 -7.004 1 88 280 LEU A C 1
ATOM 2262 O O . LEU A 1 280 ? -5.07 37.5 -6.555 1 88 280 LEU A O 1
ATOM 2266 N N . TYR A 1 281 ? -6.953 36.406 -6.793 1 88.5 281 TYR A N 1
ATOM 2267 C CA . TYR A 1 281 ? -6.559 35.312 -5.898 1 88.5 281 TYR A CA 1
ATOM 2268 C C . TYR A 1 281 ? -5.285 34.656 -6.391 1 88.5 281 TYR A C 1
ATOM 2270 O O . TYR A 1 281 ? -5.156 34.344 -7.578 1 88.5 281 TYR A O 1
ATOM 2278 N N . SER A 1 282 ? -4.352 34.469 -5.578 1 86.31 282 SER A N 1
ATOM 2279 C CA . SER A 1 282 ? -3.129 33.688 -5.738 1 86.31 282 SER A CA 1
ATOM 2280 C C . SER A 1 282 ? -2.725 33.031 -4.434 1 86.31 282 SER A C 1
ATOM 2282 O O . SER A 1 282 ? -2.416 33.688 -3.449 1 86.31 282 SER A O 1
ATOM 2284 N N . TYR A 1 283 ? -2.723 31.766 -4.484 1 88.44 283 TYR A N 1
ATOM 2285 C CA . TYR A 1 283 ? -2.365 31.031 -3.271 1 88.44 283 TYR A CA 1
ATOM 2286 C C . TYR A 1 283 ? -0.957 31.391 -2.814 1 88.44 283 TYR A C 1
ATOM 2288 O O . TYR A 1 283 ? -0.726 31.625 -1.626 1 88.44 283 TYR A O 1
ATOM 2296 N N . PHE A 1 284 ? -0.055 31.484 -3.744 1 88.44 284 PHE A N 1
ATOM 2297 C CA . PHE A 1 284 ? 1.335 31.812 -3.439 1 88.44 284 PHE A CA 1
ATOM 2298 C C . PHE A 1 284 ? 1.448 33.188 -2.799 1 88.44 284 PHE A C 1
ATOM 2300 O O . PHE A 1 284 ? 2.102 33.344 -1.767 1 88.44 284 PHE A O 1
ATOM 2307 N N . LYS A 1 285 ? 0.789 34.188 -3.389 1 90.31 285 LYS A N 1
ATOM 2308 C CA . LYS A 1 285 ? 0.835 35.531 -2.861 1 90.31 285 LYS A CA 1
ATOM 2309 C C . LYS A 1 285 ? 0.173 35.625 -1.488 1 90.31 285 LYS A C 1
ATOM 2311 O O . LYS A 1 285 ? 0.631 36.375 -0.613 1 90.31 285 LYS A O 1
ATOM 2316 N N . GLY A 1 286 ? -0.863 34.875 -1.361 1 93.38 286 GLY A N 1
ATOM 2317 C CA . GLY A 1 286 ? -1.567 34.875 -0.089 1 93.38 286 GLY A CA 1
ATOM 2318 C C . GLY A 1 286 ? -0.746 34.281 1.042 1 93.38 286 GLY A C 1
ATOM 2319 O O . GLY A 1 286 ? -0.744 34.812 2.156 1 93.38 286 GLY A O 1
ATOM 2320 N N . VAL A 1 287 ? -0.068 33.188 0.782 1 93.75 287 VAL A N 1
ATOM 2321 C CA . VAL A 1 287 ? 0.781 32.531 1.773 1 93.75 287 VAL A CA 1
ATOM 2322 C C . VAL A 1 287 ? 1.902 33.469 2.197 1 93.75 287 VAL A C 1
ATOM 2324 O O . VAL A 1 287 ? 2.158 33.656 3.391 1 93.75 287 VAL A O 1
ATOM 2327 N N . ARG A 1 288 ? 2.504 34.094 1.229 1 92.81 288 ARG A N 1
ATOM 2328 C CA . ARG A 1 288 ? 3.602 35 1.525 1 92.81 288 ARG A CA 1
ATOM 2329 C C . ARG A 1 288 ? 3.117 36.188 2.342 1 92.81 288 ARG A C 1
ATOM 2331 O O . ARG A 1 288 ? 3.77 36.594 3.307 1 92.81 288 ARG A O 1
ATOM 2338 N N . TYR A 1 289 ? 2.006 36.75 1.913 1 95.31 289 TYR A N 1
ATOM 2339 C CA . TYR A 1 289 ? 1.432 37.875 2.619 1 95.31 289 TYR A CA 1
ATOM 2340 C C . TYR A 1 289 ? 1.065 37.5 4.051 1 95.31 289 TYR A C 1
ATOM 2342 O O . TYR A 1 289 ? 1.352 38.25 4.988 1 95.31 289 TYR A O 1
ATOM 2350 N N . GLY A 1 290 ? 0.385 36.375 4.234 1 97.19 290 GLY A N 1
ATOM 2351 C CA . GLY A 1 290 ? -0.005 35.906 5.559 1 97.19 290 GLY A CA 1
ATOM 2352 C C . GLY A 1 290 ? 1.176 35.719 6.484 1 97.19 290 GLY A C 1
ATOM 2353 O O . GLY A 1 290 ? 1.134 36.094 7.652 1 97.19 290 GLY A O 1
ATOM 2354 N N . ILE A 1 291 ? 2.18 35.094 5.945 1 96.62 291 ILE A N 1
ATOM 2355 C CA . ILE A 1 291 ? 3.371 34.812 6.746 1 96.62 291 ILE A CA 1
ATOM 2356 C C . ILE A 1 291 ? 4.02 36.156 7.156 1 96.62 291 ILE A C 1
ATOM 2358 O O . ILE A 1 291 ? 4.383 36.312 8.32 1 96.62 291 ILE A O 1
ATOM 2362 N N . LYS A 1 292 ? 4.141 37.031 6.227 1 95.06 292 LYS A N 1
ATOM 2363 C CA . LYS A 1 292 ? 4.789 38.312 6.484 1 95.06 292 LYS A CA 1
ATOM 2364 C C . LYS A 1 292 ? 4.02 39.125 7.523 1 95.06 292 LYS A C 1
ATOM 2366 O O . LYS A 1 292 ? 4.617 39.75 8.406 1 95.06 292 LYS A O 1
ATOM 2371 N N . LYS A 1 293 ? 2.746 39.125 7.52 1 96.44 293 LYS A N 1
ATOM 2372 C CA . LYS A 1 293 ? 1.926 40.031 8.32 1 96.44 293 LYS A CA 1
ATOM 2373 C C . LYS A 1 293 ? 1.59 39.406 9.672 1 96.44 293 LYS A C 1
ATOM 2375 O O . LYS A 1 293 ? 1.458 40.125 10.672 1 96.44 293 LYS A O 1
ATOM 2380 N N . ALA A 1 294 ? 1.47 38.094 9.695 1 96.62 294 ALA A N 1
ATOM 2381 C CA . ALA A 1 294 ? 0.808 37.531 10.859 1 96.62 294 ALA A CA 1
ATOM 2382 C C . ALA A 1 294 ? 1.783 36.688 11.688 1 96.62 294 ALA A C 1
ATOM 2384 O O . ALA A 1 294 ? 1.427 36.156 12.75 1 96.62 294 ALA A O 1
ATOM 2385 N N . THR A 1 295 ? 2.961 36.469 11.25 1 96.88 295 THR A N 1
ATOM 2386 C CA . THR A 1 295 ? 3.824 35.531 11.93 1 96.88 295 THR A CA 1
ATOM 2387 C C . THR A 1 295 ? 5.176 36.156 12.266 1 96.88 295 THR A C 1
ATOM 2389 O O . THR A 1 295 ? 5.508 37.219 11.758 1 96.88 295 THR A O 1
ATOM 2392 N N . ILE A 1 296 ? 5.891 35.531 13.227 1 94.88 296 ILE A N 1
ATOM 2393 C CA . ILE A 1 296 ? 7.277 35.875 13.547 1 94.88 296 ILE A CA 1
ATOM 2394 C C . ILE A 1 296 ? 8.172 34.656 13.266 1 94.88 296 ILE A C 1
ATOM 2396 O O . ILE A 1 296 ? 7.672 33.562 13.047 1 94.88 296 ILE A O 1
ATOM 2400 N N . SER A 1 297 ? 9.453 34.781 13.297 1 92.19 297 SER A N 1
ATOM 2401 C CA . SER A 1 297 ? 10.43 33.812 12.805 1 92.19 297 SER A CA 1
ATOM 2402 C C . SER A 1 297 ? 10.406 32.531 13.641 1 92.19 297 SER A C 1
ATOM 2404 O O . SER A 1 297 ? 10.828 31.469 13.172 1 92.19 297 SER A O 1
ATOM 2406 N N . THR A 1 298 ? 9.906 32.594 14.844 1 91.25 298 THR A N 1
ATOM 2407 C CA . THR A 1 298 ? 9.945 31.422 15.719 1 91.25 298 THR A CA 1
ATOM 2408 C C . THR A 1 298 ? 8.633 30.641 15.641 1 91.25 298 THR A C 1
ATOM 2410 O O . THR A 1 298 ? 8.523 29.562 16.203 1 91.25 298 THR A O 1
ATOM 2413 N N . ASP A 1 299 ? 7.648 31.125 14.922 1 96.38 299 ASP A N 1
ATOM 2414 C CA . ASP A 1 299 ? 6.352 30.469 14.82 1 96.38 299 ASP A CA 1
ATOM 2415 C C . ASP A 1 299 ? 6.43 29.219 13.93 1 96.38 299 ASP A C 1
ATOM 2417 O O . ASP A 1 299 ? 7.281 29.141 13.039 1 96.38 299 ASP A O 1
ATOM 2421 N N . VAL A 1 300 ? 5.641 28.281 14.273 1 96.19 300 VAL A N 1
ATOM 2422 C CA . VAL A 1 300 ? 5.348 27.219 13.328 1 96.19 300 VAL A CA 1
ATOM 2423 C C . VAL A 1 300 ? 4.195 27.625 12.414 1 96.19 300 VAL A C 1
ATOM 2425 O O . VAL A 1 300 ? 3.207 28.203 12.875 1 96.19 300 VAL A O 1
ATOM 2428 N N . VAL A 1 301 ? 4.363 27.438 11.141 1 98 301 VAL A N 1
ATOM 2429 C CA . VAL A 1 301 ? 3.312 27.797 10.195 1 98 301 VAL A CA 1
ATOM 2430 C C . VAL A 1 301 ? 2.732 26.547 9.555 1 98 301 VAL A C 1
ATOM 2432 O O . VAL A 1 301 ? 3.469 25.609 9.234 1 98 301 VAL A O 1
ATOM 2435 N N . LEU A 1 302 ? 1.466 26.469 9.438 1 97.88 302 LEU A N 1
ATOM 2436 C CA . LEU A 1 302 ? 0.746 25.469 8.664 1 97.88 302 LEU A CA 1
ATOM 2437 C C . LEU A 1 302 ? 0.049 26.109 7.465 1 97.88 302 LEU A C 1
ATOM 2439 O O . LEU A 1 302 ? -0.854 26.938 7.633 1 97.88 302 LEU A O 1
ATOM 2443 N N . LEU A 1 303 ? 0.517 25.781 6.27 1 97 303 LEU A N 1
ATOM 2444 C CA . LEU A 1 303 ? -0.184 26.188 5.059 1 97 303 LEU A CA 1
ATOM 2445 C C . LEU A 1 303 ? -1.388 25.297 4.793 1 97 303 LEU A C 1
ATOM 2447 O O . LEU A 1 303 ? -1.256 24.062 4.75 1 97 303 LEU A O 1
ATOM 2451 N N . ALA A 1 304 ? -2.521 25.875 4.664 1 95 304 ALA A N 1
ATOM 2452 C CA . ALA A 1 304 ? -3.74 25.094 4.488 1 95 304 ALA A CA 1
ATOM 2453 C C . ALA A 1 304 ? -4.668 25.734 3.463 1 95 304 ALA A C 1
ATOM 2455 O O . ALA A 1 304 ? -4.391 26.828 2.965 1 95 304 ALA A O 1
ATOM 2456 N N . THR A 1 305 ? -5.645 24.969 3.027 1 91.88 305 THR A N 1
ATOM 2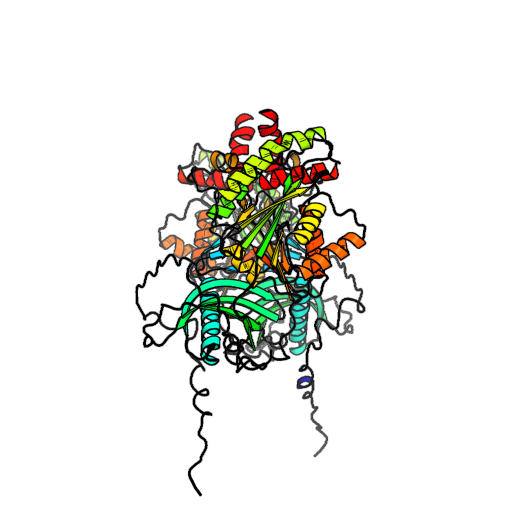457 C CA . THR A 1 305 ? -6.688 25.453 2.131 1 91.88 305 THR A CA 1
ATOM 2458 C C . THR A 1 305 ? -8.023 25.562 2.865 1 91.88 305 THR A C 1
ATOM 2460 O O . THR A 1 305 ? -8.18 25.016 3.961 1 91.88 305 THR A O 1
ATOM 2463 N N . ILE A 1 306 ? -8.922 26.25 2.217 1 91.19 306 ILE A N 1
ATOM 2464 C CA . ILE A 1 306 ? -10.172 26.594 2.873 1 91.19 306 ILE A CA 1
ATOM 2465 C C . ILE A 1 306 ? -11.016 25.344 3.088 1 91.19 306 ILE A C 1
ATOM 2467 O O . ILE A 1 306 ? -11.859 25.297 3.986 1 91.19 306 ILE A O 1
ATOM 2471 N N . GLU A 1 307 ? -10.727 24.281 2.367 1 89.88 307 GLU A N 1
ATOM 2472 C CA . GLU A 1 307 ? -11.523 23.062 2.443 1 89.88 307 GLU A CA 1
ATOM 2473 C C . GLU A 1 307 ? -11.047 22.156 3.574 1 89.88 307 GLU A C 1
ATOM 2475 O O . GLU A 1 307 ? -11.68 21.141 3.869 1 89.88 307 GLU A O 1
ATOM 2480 N N . ALA A 1 308 ? -10.047 22.547 4.227 1 93.12 308 ALA A N 1
ATOM 2481 C CA . ALA A 1 308 ? -9.43 21.688 5.23 1 93.12 308 ALA A CA 1
ATOM 2482 C C . ALA A 1 308 ? -10.172 21.781 6.562 1 93.12 308 ALA A C 1
ATOM 2484 O O . ALA A 1 308 ? -10.688 22.844 6.922 1 93.12 308 ALA A O 1
ATOM 2485 N N . ALA A 1 309 ? -10.297 20.688 7.254 1 93.06 309 ALA A N 1
ATOM 2486 C CA . ALA A 1 309 ? -10.773 20.578 8.633 1 93.06 309 ALA A CA 1
ATOM 2487 C C . ALA A 1 309 ? -9.711 19.938 9.531 1 93.06 309 ALA A C 1
ATOM 2489 O O . ALA A 1 309 ? -9.055 18.984 9.125 1 93.06 309 ALA A O 1
ATOM 2490 N N . PHE A 1 310 ? -9.625 20.531 10.711 1 92.69 310 PHE A N 1
ATOM 2491 C CA . PHE A 1 310 ? -8.523 20.156 11.594 1 92.69 310 PHE A CA 1
ATOM 2492 C C . PHE A 1 310 ? -9.047 19.578 12.906 1 92.69 310 PHE A C 1
ATOM 2494 O O . PHE A 1 310 ? -10.164 19.891 13.32 1 92.69 310 PHE A O 1
ATOM 2501 N N . THR A 1 311 ? -8.25 18.734 13.445 1 91.88 311 THR A N 1
ATOM 2502 C CA . THR A 1 311 ? -8.43 18.344 14.844 1 91.88 311 THR A CA 1
ATOM 2503 C C . THR A 1 311 ? -7.215 18.766 15.672 1 91.88 311 THR A C 1
ATOM 2505 O O . THR A 1 311 ? -6.195 19.188 15.125 1 91.88 311 THR A O 1
ATOM 2508 N N . GLU A 1 312 ? -7.352 18.656 16.922 1 90.06 312 GLU A N 1
ATOM 2509 C CA . GLU A 1 312 ? -6.277 19.016 17.828 1 90.06 312 GLU A CA 1
ATOM 2510 C C . GLU A 1 312 ? -5.031 18.172 17.578 1 90.06 312 GLU A C 1
ATOM 2512 O O . GLU A 1 312 ? -3.908 18.625 17.797 1 90.06 312 GLU A O 1
ATOM 2517 N N . GLN A 1 313 ? -5.191 17.062 17.109 1 90.06 313 GLN A N 1
ATOM 2518 C CA . GLN A 1 313 ? -4.074 16.156 16.844 1 90.06 313 GLN A CA 1
ATOM 2519 C C . GLN A 1 313 ? -3.117 16.75 15.82 1 90.06 313 GLN A C 1
ATOM 2521 O O . GLN A 1 313 ? -1.897 16.625 15.953 1 90.06 313 GLN A O 1
ATOM 2526 N N . LEU A 1 314 ? -3.672 17.328 14.844 1 94.88 314 LEU A N 1
ATOM 2527 C CA . LEU A 1 314 ? -2.846 17.938 13.805 1 94.88 314 LEU A CA 1
ATOM 2528 C C . LEU A 1 314 ? -1.993 19.062 14.375 1 94.88 314 LEU A C 1
ATOM 2530 O O . LEU A 1 314 ? -0.836 19.234 13.984 1 94.88 314 LEU A O 1
ATOM 2534 N N . TYR A 1 315 ? -2.596 19.844 15.297 1 94.06 315 TYR A N 1
ATOM 2535 C CA . TYR A 1 315 ? -1.853 20.953 15.875 1 94.06 315 TYR A CA 1
ATOM 2536 C C . TYR A 1 315 ? -0.611 20.453 16.609 1 94.06 315 TYR A C 1
ATOM 2538 O O . TYR A 1 315 ? 0.485 20.984 16.422 1 94.06 315 TYR A O 1
ATOM 2546 N N . HIS A 1 316 ? -0.835 19.453 17.312 1 87.69 316 HIS A N 1
ATOM 2547 C CA . HIS A 1 316 ? 0.275 18.859 18.047 1 87.69 316 HIS A CA 1
ATOM 2548 C C . HIS A 1 316 ? 1.342 18.312 17.109 1 87.69 316 HIS A C 1
ATOM 2550 O O . HIS A 1 316 ? 2.537 18.531 17.312 1 87.69 316 HIS A O 1
ATOM 2556 N N . HIS A 1 317 ? 0.938 17.641 16.094 1 92.81 317 HIS A N 1
ATOM 2557 C CA . HIS A 1 317 ? 1.88 17.031 15.156 1 92.81 317 HIS A CA 1
ATOM 2558 C C . HIS A 1 317 ? 2.682 18.094 14.414 1 92.81 317 HIS A C 1
ATOM 2560 O O . HIS A 1 317 ? 3.879 17.922 14.172 1 92.81 317 HIS A O 1
ATOM 2566 N N . CYS A 1 318 ? 2.02 19.125 14.039 1 94.12 318 CYS A N 1
ATOM 2567 C CA . CYS A 1 318 ? 2.725 20.219 13.359 1 94.12 318 CYS A CA 1
ATOM 2568 C C . CYS A 1 318 ? 3.777 20.828 14.273 1 94.12 318 CYS A C 1
ATOM 2570 O O . CYS A 1 318 ? 4.93 21 13.875 1 94.12 318 CYS A O 1
ATOM 2572 N N . GLN A 1 319 ? 3.408 21.094 15.484 1 90.81 319 GLN A N 1
ATOM 2573 C CA . GLN A 1 319 ? 4.324 21.719 16.422 1 90.81 319 GLN A CA 1
ATOM 2574 C C . GLN A 1 319 ? 5.469 20.781 16.797 1 90.81 319 GLN A C 1
ATOM 2576 O O . GLN A 1 319 ? 6.605 21.219 16.984 1 90.81 319 GLN A O 1
ATOM 2581 N N . ALA A 1 320 ? 5.16 19.531 16.844 1 86.44 320 ALA A N 1
ATOM 2582 C CA . ALA A 1 320 ? 6.152 18.562 17.281 1 86.44 320 ALA A CA 1
ATOM 2583 C C . ALA A 1 320 ? 7.125 18.234 16.156 1 86.44 320 ALA A C 1
ATOM 2585 O O . ALA A 1 320 ? 8.297 17.938 16.406 1 86.44 320 ALA A O 1
ATOM 2586 N N . ASN A 1 321 ? 6.695 18.297 14.953 1 90.5 321 ASN A N 1
ATOM 2587 C CA . ASN A 1 321 ? 7.523 17.828 13.844 1 90.5 321 ASN A CA 1
ATOM 2588 C C . ASN A 1 321 ? 8.242 18.984 13.156 1 90.5 321 ASN A C 1
ATOM 2590 O O . ASN A 1 321 ? 9.289 18.781 12.531 1 90.5 321 ASN A O 1
ATOM 2594 N N . ALA A 1 322 ? 7.652 20.156 13.164 1 92.44 322 ALA A N 1
ATOM 2595 C CA . ALA A 1 322 ? 8.305 21.297 12.523 1 92.44 322 ALA A CA 1
ATOM 2596 C C . ALA A 1 322 ? 9.398 21.875 13.414 1 92.44 322 ALA A C 1
ATOM 2598 O O . ALA A 1 322 ? 9.109 22.688 14.297 1 92.44 322 ALA A O 1
ATOM 2599 N N . ILE A 1 323 ? 10.578 21.5 13.203 1 88.44 323 ILE A N 1
ATOM 2600 C CA . ILE A 1 323 ? 11.719 21.938 14.008 1 88.44 323 ILE A CA 1
ATOM 2601 C C . ILE A 1 323 ? 12.617 22.859 13.172 1 88.44 323 ILE A C 1
ATOM 2603 O O . ILE A 1 323 ? 13.055 22.469 12.086 1 88.44 323 ILE A O 1
ATOM 2607 N N . PRO A 1 324 ? 12.922 24.062 13.727 1 90.75 324 PRO A N 1
ATOM 2608 C CA . PRO A 1 324 ? 13.711 25.031 12.961 1 90.75 324 PRO A CA 1
ATOM 2609 C C . PRO A 1 324 ? 15.031 24.453 12.461 1 90.75 324 PRO A C 1
ATOM 2611 O O . PRO A 1 324 ? 15.773 23.844 13.227 1 90.75 324 PRO A O 1
ATOM 2614 N N . LYS A 1 325 ? 15.281 24.594 11.18 1 91.25 325 LYS A N 1
ATOM 2615 C CA . LYS A 1 325 ? 16.5 24.234 10.477 1 91.25 325 LYS A CA 1
ATOM 2616 C C . LYS A 1 325 ? 16.75 22.719 10.523 1 91.25 325 LYS A C 1
ATOM 2618 O O . LYS A 1 325 ? 17.844 22.25 10.203 1 91.25 325 LYS A O 1
ATOM 2623 N N . LYS A 1 326 ? 15.766 22 10.93 1 88.56 326 LYS A N 1
ATOM 2624 C CA . LYS A 1 326 ? 16.031 20.578 11.125 1 88.56 326 LYS A CA 1
ATOM 2625 C C . LYS A 1 326 ? 14.984 19.734 10.406 1 88.56 326 LYS A C 1
ATOM 2627 O O . LYS A 1 326 ? 15.32 18.734 9.773 1 88.56 326 LYS A O 1
ATOM 2632 N N . ARG A 1 327 ? 13.75 20.125 10.586 1 92.31 327 ARG A N 1
ATOM 2633 C CA . ARG A 1 327 ? 12.719 19.219 10.094 1 92.31 327 ARG A CA 1
ATOM 2634 C C . ARG A 1 327 ? 11.484 19.984 9.625 1 92.31 327 ARG A C 1
ATOM 2636 O O . ARG A 1 327 ? 11.102 20.984 10.242 1 92.31 327 ARG A O 1
ATOM 2643 N N . VAL A 1 328 ? 10.906 19.516 8.562 1 95.25 328 VAL A N 1
ATOM 2644 C CA . VAL A 1 328 ? 9.625 19.984 8.062 1 95.25 328 VAL A CA 1
ATOM 2645 C C . VAL A 1 328 ? 8.633 18.812 7.996 1 95.25 328 VAL A C 1
ATOM 2647 O O . VAL A 1 328 ? 9.039 17.656 7.859 1 95.25 328 VAL A O 1
ATOM 2650 N N . TYR A 1 329 ? 7.371 19.109 8.219 1 96.06 329 TYR A N 1
ATOM 2651 C CA . TYR A 1 329 ? 6.34 18.078 8.234 1 96.06 329 TYR A CA 1
ATOM 2652 C C . TYR A 1 329 ? 5.316 18.312 7.133 1 96.06 329 TYR A C 1
ATOM 2654 O O . TYR A 1 329 ? 4.754 19.406 7.016 1 96.06 329 TYR A O 1
ATOM 2662 N N . PHE A 1 330 ? 5.074 17.328 6.273 1 95.62 330 PHE A N 1
ATOM 2663 C CA . PHE A 1 330 ? 4.047 17.344 5.234 1 95.62 330 PHE A CA 1
ATOM 2664 C C . PHE A 1 330 ? 2.934 16.359 5.574 1 95.62 330 PHE A C 1
ATOM 2666 O O . PHE A 1 330 ? 2.992 15.188 5.191 1 95.62 330 PHE A O 1
ATOM 2673 N N . PRO A 1 331 ? 1.935 16.875 6.273 1 96.31 331 PRO A N 1
ATOM 2674 C CA . PRO A 1 331 ? 0.801 15.984 6.559 1 96.31 331 PRO A CA 1
ATOM 2675 C C . PRO A 1 331 ? -0.041 15.688 5.32 1 96.31 331 PRO A C 1
ATOM 2677 O O . PRO A 1 331 ? -0.333 16.594 4.535 1 96.31 331 PRO A O 1
ATOM 2680 N N . ILE A 1 332 ? -0.372 14.453 5.121 1 94.69 332 ILE A N 1
ATOM 2681 C CA . ILE A 1 332 ? -1.247 14.031 4.031 1 94.69 332 ILE A CA 1
ATOM 2682 C C . ILE A 1 332 ? -2.691 13.969 4.523 1 94.69 332 ILE A C 1
ATOM 2684 O O . ILE A 1 332 ? -3.002 13.234 5.465 1 94.69 332 ILE A O 1
ATOM 2688 N N . ALA A 1 333 ? -3.539 14.648 3.9 1 95.56 333 ALA A N 1
ATOM 2689 C CA . ALA A 1 333 ? -4.934 14.75 4.328 1 95.56 333 ALA A CA 1
ATOM 2690 C C . ALA A 1 333 ? -5.746 13.555 3.844 1 95.56 333 ALA A C 1
ATOM 2692 O O . ALA A 1 333 ? -5.363 12.891 2.877 1 95.56 333 ALA A O 1
ATOM 2693 N N . PHE A 1 334 ? -6.797 13.289 4.656 1 95.94 334 PHE A N 1
ATOM 2694 C CA . PHE A 1 334 ? -7.82 12.359 4.191 1 95.94 334 PHE A CA 1
ATOM 2695 C C . PHE A 1 334 ? -8.914 13.094 3.424 1 95.94 334 PHE A C 1
ATOM 2697 O O . PHE A 1 334 ? -9.656 13.891 4.004 1 95.94 334 PHE A O 1
ATOM 2704 N N . GLY A 1 335 ? -8.992 12.82 2.145 1 94.31 335 GLY A N 1
ATOM 2705 C CA . GLY A 1 335 ? -9.961 13.492 1.295 1 94.31 335 GLY A CA 1
ATOM 2706 C C . GLY A 1 335 ? -11.297 12.773 1.234 1 94.31 335 GLY A C 1
ATOM 2707 O O . GLY A 1 335 ? -11.344 11.562 1.009 1 94.31 335 GLY A O 1
ATOM 2708 N N . GLN A 1 336 ? -12.336 13.508 1.383 1 95.12 336 GLN A N 1
ATOM 2709 C CA . GLN A 1 336 ? -13.695 12.969 1.322 1 95.12 336 GLN A CA 1
ATOM 2710 C C . GLN A 1 336 ? -14.148 12.773 -0.122 1 95.12 336 GLN A C 1
ATOM 2712 O O . GLN A 1 336 ? -13.883 13.625 -0.979 1 95.12 336 GLN A O 1
ATOM 2717 N N . PHE A 1 337 ? -14.789 11.648 -0.356 1 95 337 PHE A N 1
ATOM 2718 C CA . PHE A 1 337 ? -15.469 11.477 -1.637 1 95 337 PHE A CA 1
ATOM 2719 C C . PHE A 1 337 ? -16.75 12.305 -1.684 1 95 337 PHE A C 1
ATOM 2721 O O . PHE A 1 337 ? -17.156 12.883 -0.675 1 95 337 PHE A O 1
ATOM 2728 N N . ASN A 1 338 ? -17.297 12.414 -2.912 1 93.44 338 ASN A N 1
ATOM 2729 C CA . ASN A 1 338 ? -18.609 13.055 -3.057 1 93.44 338 ASN A CA 1
ATOM 2730 C C . ASN A 1 338 ? -19.656 12.406 -2.16 1 93.44 338 ASN A C 1
ATOM 2732 O O . ASN A 1 338 ? -19.969 11.227 -2.318 1 93.44 338 ASN A O 1
ATOM 2736 N N . PRO A 1 339 ? -20.234 13.211 -1.243 1 92.75 339 PRO A N 1
ATOM 2737 C CA . PRO A 1 339 ? -21.188 12.641 -0.289 1 92.75 339 PRO A CA 1
ATOM 2738 C C . PRO A 1 339 ? -22.359 11.953 -0.973 1 92.75 339 PRO A C 1
ATOM 2740 O O . PRO A 1 339 ? -22.891 10.961 -0.457 1 92.75 339 PRO A O 1
ATOM 2743 N N . ASP A 1 340 ? -22.812 12.43 -2.07 1 91.88 340 ASP A N 1
ATOM 2744 C CA . ASP A 1 340 ? -23.906 11.805 -2.803 1 91.88 340 ASP A CA 1
ATOM 2745 C C . ASP A 1 340 ? -23.5 10.438 -3.338 1 91.88 340 ASP A C 1
ATOM 2747 O O . ASP A 1 340 ? -24.312 9.5 -3.334 1 91.88 340 ASP A O 1
ATOM 2751 N N . ILE A 1 341 ? -22.312 10.398 -3.828 1 93.31 341 ILE A N 1
ATOM 2752 C CA . ILE A 1 341 ? -21.812 9.148 -4.383 1 93.31 341 ILE A CA 1
ATOM 2753 C C . ILE A 1 341 ? -21.609 8.125 -3.266 1 93.31 341 ILE A C 1
ATOM 2755 O O . ILE A 1 341 ? -21.844 6.934 -3.455 1 93.31 341 ILE A O 1
ATOM 2759 N N . ILE A 1 342 ? -21.109 8.57 -2.082 1 94.69 342 ILE A N 1
ATOM 2760 C CA . ILE A 1 342 ? -20.953 7.684 -0.932 1 94.69 342 ILE A CA 1
ATOM 2761 C C . ILE A 1 342 ? -22.281 7.012 -0.602 1 94.69 342 ILE A C 1
ATOM 2763 O O . ILE A 1 342 ? -22.344 5.797 -0.415 1 94.69 342 ILE A O 1
ATOM 2767 N N . LYS A 1 343 ? -23.359 7.773 -0.552 1 93.44 343 LYS A N 1
ATOM 2768 C CA . LYS A 1 343 ? -24.688 7.285 -0.161 1 93.44 343 LYS A CA 1
ATOM 2769 C C . LYS A 1 343 ? -25.281 6.398 -1.249 1 93.44 343 LYS A C 1
ATOM 2771 O O . LYS A 1 343 ? -25.672 5.258 -0.985 1 93.44 343 LYS A O 1
ATOM 2776 N N . LYS A 1 344 ? -25.297 6.832 -2.484 1 92.38 344 LYS A N 1
ATOM 2777 C CA . LYS A 1 344 ? -25.984 6.152 -3.584 1 92.38 344 LYS A CA 1
ATOM 2778 C C . LYS A 1 344 ? -25.188 4.93 -4.043 1 92.38 344 LYS A C 1
ATOM 2780 O O . LYS A 1 344 ? -25.781 3.949 -4.512 1 92.38 344 LYS A O 1
ATOM 2785 N N . GLY A 1 345 ? -23.906 5.043 -3.918 1 92.81 345 GLY A N 1
ATOM 2786 C CA . GLY A 1 345 ? -23.047 3.998 -4.469 1 92.81 345 GLY A CA 1
ATOM 2787 C C . GLY A 1 345 ? -22.656 2.955 -3.441 1 92.81 345 GLY A C 1
ATOM 2788 O O . GLY A 1 345 ? -21.891 2.031 -3.752 1 92.81 345 GLY A O 1
ATOM 2789 N N . MET A 1 346 ? -23.109 3.102 -2.264 1 90.94 346 MET A N 1
ATOM 2790 C CA . MET A 1 346 ? -22.75 2.135 -1.229 1 90.94 346 MET A CA 1
ATOM 2791 C C . MET A 1 346 ? -23.109 0.718 -1.656 1 90.94 346 MET A C 1
ATOM 2793 O O . MET A 1 346 ? -24.234 0.472 -2.109 1 90.94 346 MET A O 1
ATOM 2797 N N . PRO A 1 347 ? -22.141 -0.175 -1.609 1 86.94 347 PRO A N 1
ATOM 2798 C CA . PRO A 1 347 ? -22.438 -1.547 -2.029 1 86.94 347 PRO A CA 1
ATOM 2799 C C . PRO A 1 347 ? -23.594 -2.166 -1.252 1 86.94 347 PRO A C 1
ATOM 2801 O O . PRO A 1 347 ? -23.828 -1.812 -0.093 1 86.94 347 PRO A O 1
ATOM 2804 N N . PRO A 1 348 ? -24.203 -3.086 -1.888 1 85.81 348 PRO A N 1
ATOM 2805 C CA . PRO A 1 348 ? -25.312 -3.766 -1.209 1 85.81 348 PRO A CA 1
ATOM 2806 C C . PRO A 1 348 ? -24.875 -4.457 0.08 1 85.81 348 PRO A C 1
ATOM 2808 O O . PRO A 1 348 ? -23.797 -5.051 0.132 1 85.81 348 PRO A O 1
ATOM 2811 N N . GLY A 1 349 ? -25.656 -4.344 1.124 1 83.06 349 GLY A N 1
ATOM 2812 C CA . GLY A 1 349 ? -25.359 -4.98 2.396 1 83.06 349 GLY A CA 1
ATOM 2813 C C . GLY A 1 349 ? -24.656 -4.062 3.375 1 83.06 349 GLY A C 1
ATOM 2814 O O . GLY A 1 349 ? -24.547 -4.375 4.562 1 83.06 349 GLY A O 1
ATOM 2815 N N . LYS A 1 350 ? -24.125 -2.977 2.873 1 84.38 350 LYS A N 1
ATOM 2816 C CA . LYS A 1 350 ? -23.469 -2.012 3.748 1 84.38 350 LYS A CA 1
ATOM 2817 C C . LYS A 1 350 ? -24.422 -0.891 4.148 1 84.38 350 LYS A C 1
ATOM 2819 O O . LYS A 1 350 ? -25.328 -0.535 3.385 1 84.38 350 LYS A O 1
ATOM 2824 N N . PRO A 1 351 ? -24.172 -0.383 5.316 1 85.69 351 PRO A N 1
ATOM 2825 C CA . PRO A 1 351 ? -25.047 0.717 5.742 1 85.69 351 PRO A CA 1
ATOM 2826 C C . PRO A 1 351 ? -24.859 1.975 4.895 1 85.69 351 PRO A C 1
ATOM 2828 O O . PRO A 1 351 ? -23.734 2.391 4.637 1 85.69 351 PRO A O 1
ATOM 2831 N N . LYS A 1 352 ? -25.969 2.51 4.488 1 83.06 352 LYS A N 1
ATOM 2832 C CA . LYS A 1 352 ? -25.938 3.678 3.613 1 83.06 352 LYS A CA 1
ATOM 2833 C C . LYS A 1 352 ? -25.719 4.961 4.41 1 83.06 352 LYS A C 1
ATOM 2835 O O . LYS A 1 352 ? -25.156 5.926 3.896 1 83.06 352 LYS A O 1
ATOM 2840 N N . ASP A 1 353 ? -26.109 5.039 5.617 1 85.12 353 ASP A N 1
ATOM 2841 C CA . ASP A 1 353 ? -26 6.242 6.434 1 85.12 353 ASP A CA 1
ATOM 2842 C C . ASP A 1 353 ? -24.797 6.172 7.355 1 85.12 353 ASP A C 1
ATOM 2844 O O . ASP A 1 353 ? -24.938 6.117 8.578 1 85.12 353 ASP A O 1
ATOM 2848 N N . VAL A 1 354 ? -23.656 6.309 6.773 1 87 354 VAL A N 1
ATOM 2849 C CA . VAL A 1 354 ? -22.406 6.242 7.531 1 87 354 VAL A CA 1
ATOM 2850 C C . VAL A 1 354 ? -21.875 7.648 7.762 1 87 354 VAL A C 1
ATOM 2852 O O . VAL A 1 354 ? -22.266 8.594 7.07 1 87 354 VAL A O 1
ATOM 2855 N N . ASN A 1 355 ? -21.094 7.773 8.812 1 89.06 355 ASN A N 1
ATOM 2856 C CA . ASN A 1 355 ? -20.328 9.008 8.961 1 89.06 355 ASN A CA 1
ATOM 2857 C C . ASN A 1 355 ? -19.375 9.227 7.793 1 89.06 355 ASN A C 1
ATOM 2859 O O . ASN A 1 355 ? -18.406 8.477 7.625 1 89.06 355 ASN A O 1
ATOM 2863 N N . LYS A 1 356 ? -19.594 10.242 7.07 1 89.25 356 LYS A N 1
ATOM 2864 C CA . LYS A 1 356 ? -18.891 10.477 5.809 1 89.25 356 LYS A CA 1
ATOM 2865 C C . LYS A 1 356 ? -17.469 10.969 6.051 1 89.25 356 LYS A C 1
ATOM 2867 O O . LYS A 1 356 ? -16.672 11.055 5.117 1 89.25 356 LYS A O 1
ATOM 2872 N N . ARG A 1 357 ? -17.094 11.211 7.25 1 86.38 357 ARG A N 1
ATOM 2873 C CA . ARG A 1 357 ? -15.75 11.672 7.582 1 86.38 357 ARG A CA 1
ATOM 2874 C C . ARG A 1 357 ? -14.914 10.547 8.195 1 86.38 357 ARG A C 1
ATOM 2876 O O . ARG A 1 357 ? -13.758 10.758 8.57 1 86.38 357 ARG A O 1
ATOM 2883 N N . ASP A 1 358 ? -15.484 9.359 8.258 1 90.62 358 ASP A N 1
ATOM 2884 C CA . ASP A 1 358 ? -14.742 8.219 8.789 1 90.62 358 ASP A CA 1
ATOM 2885 C C . ASP A 1 358 ? -13.633 7.797 7.832 1 90.62 358 ASP A C 1
ATOM 2887 O O . ASP A 1 358 ? -13.789 7.867 6.613 1 90.62 358 ASP A O 1
ATOM 2891 N N . HIS A 1 359 ? -12.562 7.398 8.477 1 92.75 359 HIS A N 1
ATOM 2892 C CA . HIS A 1 359 ? -11.477 6.863 7.664 1 92.75 359 HIS A CA 1
ATOM 2893 C C . HIS A 1 359 ? -11.82 5.477 7.129 1 92.75 359 HIS A C 1
ATOM 2895 O O . HIS A 1 359 ? -11.391 4.465 7.691 1 92.75 359 HIS A O 1
ATOM 2901 N N . ASN A 1 360 ? -12.539 5.449 6.105 1 91.19 360 ASN A N 1
ATOM 2902 C CA . ASN A 1 360 ? -12.938 4.207 5.457 1 91.19 360 ASN A CA 1
ATOM 2903 C C . ASN A 1 360 ? -12.828 4.309 3.938 1 91.19 360 ASN A C 1
ATOM 2905 O O . ASN A 1 360 ? -12.945 5.395 3.373 1 91.19 360 ASN A O 1
ATOM 2909 N N . LYS A 1 361 ? -12.602 3.133 3.309 1 89.69 361 LYS A N 1
ATOM 2910 C CA . LYS A 1 361 ? -12.328 3.119 1.873 1 89.69 361 LYS A CA 1
ATOM 2911 C C . LYS A 1 361 ? -13.547 3.582 1.078 1 89.69 361 LYS A C 1
ATOM 2913 O O . LYS A 1 361 ? -13.43 3.949 -0.093 1 89.69 361 LYS A O 1
ATOM 2918 N N . PHE A 1 362 ? -14.711 3.619 1.687 1 92.25 362 PHE A N 1
ATOM 2919 C CA . PHE A 1 362 ? -15.922 4.004 0.978 1 92.25 362 PHE A CA 1
ATOM 2920 C C . PHE A 1 362 ? -16.172 5.5 1.112 1 92.25 362 PHE A C 1
ATOM 2922 O O . PHE A 1 362 ? -16.953 6.074 0.346 1 92.25 362 PHE A O 1
ATOM 2929 N N . THR A 1 363 ? -15.516 6.117 2.1 1 95.06 363 THR A N 1
ATOM 2930 C CA . THR A 1 363 ? -15.859 7.504 2.391 1 95.06 363 THR A CA 1
ATOM 2931 C C . THR A 1 363 ? -14.758 8.445 1.911 1 95.06 363 THR A C 1
ATOM 2933 O O . THR A 1 363 ? -14.992 9.648 1.736 1 95.06 363 THR A O 1
ATOM 2936 N N . GLY A 1 364 ? -13.609 7.91 1.793 1 95 364 GLY A N 1
ATOM 2937 C CA . GLY A 1 364 ? -12.547 8.812 1.381 1 95 364 GLY A CA 1
ATOM 2938 C C . GLY A 1 364 ? -11.25 8.094 1.063 1 95 364 GLY A C 1
ATOM 2939 O O . GLY A 1 364 ? -11.242 6.887 0.809 1 95 364 GLY A O 1
ATOM 2940 N N . TYR A 1 365 ? -10.141 8.836 0.923 1 92.69 365 TYR A N 1
ATOM 2941 C CA . TYR A 1 365 ? -8.828 8.328 0.542 1 92.69 365 TYR A CA 1
ATOM 2942 C C . TYR A 1 365 ? -7.719 9.25 1.032 1 92.69 365 TYR A C 1
ATOM 2944 O O . TYR A 1 365 ? -7.945 10.438 1.247 1 92.69 365 TYR A O 1
ATOM 2952 N N . TRP A 1 366 ? -6.551 8.703 1.287 1 93.19 366 TRP A N 1
ATOM 2953 C CA . TRP A 1 366 ? -5.391 9.531 1.595 1 93.19 366 TRP A CA 1
ATOM 2954 C C . TRP A 1 366 ? -4.875 10.227 0.341 1 93.19 366 TRP A C 1
ATOM 2956 O O . TRP A 1 366 ? -4.664 9.594 -0.692 1 93.19 366 TRP A O 1
ATOM 2966 N N . MET A 1 367 ? -4.645 11.453 0.41 1 90.44 367 MET A N 1
ATOM 2967 C CA . MET A 1 367 ? -4.234 12.258 -0.74 1 90.44 367 MET A CA 1
ATOM 2968 C C . MET A 1 367 ? -2.717 12.242 -0.901 1 90.44 367 MET A C 1
ATOM 2970 O O . MET A 1 367 ? -2.068 13.281 -0.814 1 90.44 367 MET A O 1
ATOM 2974 N N . HIS A 1 368 ? -2.156 11.172 -1.271 1 87.19 368 HIS A N 1
ATOM 2975 C CA . HIS A 1 368 ? -0.723 10.906 -1.312 1 87.19 368 HIS A CA 1
ATOM 2976 C C . HIS A 1 368 ? -0.036 11.75 -2.377 1 87.19 368 HIS A C 1
ATOM 2978 O O . HIS A 1 368 ? 1.165 12.016 -2.285 1 87.19 368 HIS A O 1
ATOM 2984 N N . ASP A 1 369 ? -0.757 12.273 -3.367 1 80.06 369 ASP A N 1
ATOM 2985 C CA . ASP A 1 369 ? -0.117 12.953 -4.488 1 80.06 369 ASP A CA 1
ATOM 2986 C C . ASP A 1 369 ? -0.228 14.469 -4.352 1 80.06 369 ASP A C 1
ATOM 2988 O O . ASP A 1 369 ? 0.124 15.211 -5.273 1 80.06 369 ASP A O 1
ATOM 2992 N N . THR A 1 370 ? -0.729 14.82 -3.23 1 84.69 370 THR A N 1
ATOM 2993 C CA . THR A 1 370 ? -0.887 16.25 -3.012 1 84.69 370 THR A CA 1
ATOM 2994 C C . THR A 1 370 ? -0.079 16.703 -1.801 1 84.69 370 THR A C 1
ATOM 2996 O O . THR A 1 370 ? 0.006 15.992 -0.8 1 84.69 370 THR A O 1
ATOM 2999 N N . PHE A 1 371 ? 0.535 17.859 -1.979 1 89.44 371 PHE A N 1
ATOM 3000 C CA . PHE A 1 371 ? 1.331 18.438 -0.907 1 89.44 371 PHE A CA 1
ATOM 3001 C C . PHE A 1 371 ? 0.837 19.844 -0.57 1 89.44 371 PHE A C 1
ATOM 3003 O O . PHE A 1 371 ? 1.63 20.781 -0.493 1 89.44 371 PHE A O 1
ATOM 3010 N N . ASP A 1 372 ? -0.467 19.828 -0.326 1 88.75 372 ASP A N 1
ATOM 3011 C CA . ASP A 1 372 ? -1.127 21.109 -0.125 1 88.75 372 ASP A CA 1
ATOM 3012 C C . ASP A 1 372 ? -0.947 21.609 1.31 1 88.75 372 ASP A C 1
ATOM 3014 O O . ASP A 1 372 ? -1.195 22.781 1.605 1 88.75 372 ASP A O 1
ATOM 3018 N N . PHE A 1 373 ? -0.531 20.75 2.152 1 95.19 373 PHE A N 1
ATOM 3019 C CA . PHE A 1 373 ? -0.375 21.094 3.559 1 95.19 373 PHE A CA 1
ATOM 3020 C C . PHE A 1 373 ? 1.078 20.953 3.996 1 95.19 373 PHE A C 1
ATOM 3022 O O . PHE A 1 373 ? 1.709 19.922 3.732 1 95.19 373 PHE A O 1
ATOM 3029 N N . VAL A 1 374 ? 1.574 22 4.59 1 96.56 374 VAL A N 1
ATOM 3030 C CA . VAL A 1 374 ? 2.971 22 5.008 1 96.56 374 VAL A CA 1
ATOM 3031 C C . VAL A 1 374 ? 3.09 22.625 6.402 1 96.56 374 VAL A C 1
ATOM 3033 O O . VAL A 1 374 ? 2.545 23.703 6.656 1 96.56 374 VAL A O 1
ATOM 3036 N N . CYS A 1 375 ? 3.729 21.953 7.285 1 97.25 375 CYS A N 1
ATOM 3037 C CA . CYS A 1 375 ? 4.09 22.484 8.594 1 97.25 375 CYS A CA 1
ATOM 3038 C C . CYS A 1 375 ? 5.586 22.734 8.688 1 97.25 375 CYS A C 1
ATOM 3040 O O . CYS A 1 375 ? 6.391 21.812 8.602 1 97.25 375 CYS A O 1
ATOM 3042 N N . ALA A 1 376 ? 5.941 23.969 8.852 1 97 376 ALA A N 1
ATOM 3043 C CA . ALA A 1 376 ? 7.355 24.328 8.914 1 97 376 ALA A CA 1
ATOM 3044 C C . ALA A 1 376 ? 7.578 25.516 9.844 1 97 376 ALA A C 1
ATOM 3046 O O . ALA A 1 376 ? 6.637 26.25 10.164 1 97 376 ALA A O 1
ATOM 3047 N N . ASN A 1 377 ? 8.773 25.547 10.359 1 95.75 377 ASN A N 1
ATOM 3048 C CA . ASN A 1 377 ? 9.172 26.812 10.992 1 95.75 377 ASN A CA 1
ATOM 3049 C C . ASN A 1 377 ? 9.078 27.984 10.023 1 95.75 377 ASN A C 1
ATOM 3051 O O . ASN A 1 377 ? 9.414 27.844 8.844 1 95.75 377 ASN A O 1
ATOM 3055 N N . GLN A 1 378 ? 8.633 29.047 10.555 1 97.19 378 GLN A N 1
ATOM 3056 C CA . GLN A 1 378 ? 8.375 30.219 9.734 1 97.19 378 GLN A CA 1
ATOM 3057 C C . GLN A 1 378 ? 9.617 30.625 8.938 1 97.19 378 GLN A C 1
ATOM 3059 O O . GLN A 1 378 ? 9.531 30.891 7.738 1 97.19 378 GLN A O 1
ATOM 3064 N N . ALA A 1 379 ? 10.727 30.688 9.578 1 96 379 ALA A N 1
ATOM 3065 C CA . ALA A 1 379 ? 11.961 31.109 8.922 1 96 379 ALA A CA 1
ATOM 3066 C C . ALA A 1 379 ? 12.352 30.125 7.812 1 96 379 ALA A C 1
ATOM 3068 O O . ALA A 1 379 ? 12.828 30.547 6.75 1 96 379 ALA A O 1
ATOM 3069 N N . ASP A 1 380 ? 12.219 28.875 8.07 1 96.69 380 ASP A N 1
ATOM 3070 C CA . ASP A 1 380 ? 12.5 27.859 7.051 1 96.69 380 ASP A CA 1
ATOM 3071 C C . ASP A 1 380 ? 11.57 28.016 5.852 1 96.69 380 ASP A C 1
ATOM 3073 O O . ASP A 1 380 ? 12.008 27.922 4.703 1 96.69 380 ASP A O 1
ATOM 3077 N N . MET A 1 381 ? 10.32 28.25 6.109 1 96.81 381 MET A N 1
ATOM 3078 C CA . MET A 1 381 ? 9.328 28.422 5.051 1 96.81 381 MET A CA 1
ATOM 3079 C C . MET A 1 381 ? 9.648 29.641 4.199 1 96.81 381 MET A C 1
ATOM 3081 O O . MET A 1 381 ? 9.609 29.578 2.969 1 96.81 381 MET A O 1
ATOM 3085 N N . VAL A 1 382 ? 9.961 30.719 4.863 1 96.19 382 VAL A N 1
ATOM 3086 C CA . VAL A 1 382 ? 10.289 31.953 4.156 1 96.19 382 VAL A CA 1
ATOM 3087 C C . VAL A 1 382 ? 11.5 31.734 3.254 1 96.19 382 VAL A C 1
ATOM 3089 O O . VAL A 1 382 ? 11.523 32.188 2.109 1 96.19 382 VAL A O 1
ATOM 3092 N N . GLY A 1 383 ? 12.461 31.047 3.793 1 94.38 383 GLY A N 1
ATOM 3093 C CA . GLY A 1 383 ? 13.633 30.719 2.984 1 94.38 383 GLY A CA 1
ATOM 3094 C C . GLY A 1 383 ? 13.289 29.953 1.723 1 94.38 383 GLY A C 1
ATOM 3095 O O . GLY A 1 383 ? 13.781 30.281 0.639 1 94.38 383 GLY A O 1
ATOM 3096 N N . ILE A 1 384 ? 12.469 28.938 1.88 1 93.5 384 ILE A N 1
ATOM 3097 C CA . ILE A 1 384 ? 12.07 28.094 0.761 1 93.5 384 ILE A CA 1
ATOM 3098 C C . ILE A 1 384 ? 11.266 28.922 -0.245 1 93.5 384 ILE A C 1
ATOM 3100 O O . ILE A 1 384 ? 11.484 28.812 -1.454 1 93.5 384 ILE A O 1
ATOM 3104 N N . LEU A 1 385 ? 10.336 29.734 0.212 1 92.19 385 LEU A N 1
ATOM 3105 C CA . LEU A 1 385 ? 9.484 30.547 -0.657 1 92.19 385 LEU A CA 1
ATOM 3106 C C . LEU A 1 385 ? 10.297 31.594 -1.407 1 92.19 385 LEU A C 1
ATOM 3108 O O . LEU A 1 385 ? 10.023 31.875 -2.574 1 92.19 385 LEU A O 1
ATOM 3112 N N . ASN A 1 386 ? 11.25 32.125 -0.719 1 91.12 386 ASN A N 1
ATOM 3113 C CA . ASN A 1 386 ? 12.133 33.062 -1.376 1 91.12 386 ASN A CA 1
ATOM 3114 C C . ASN A 1 386 ? 12.938 32.406 -2.492 1 91.12 386 ASN A C 1
ATOM 3116 O O . ASN A 1 386 ? 13.125 33 -3.559 1 91.12 386 ASN A O 1
ATOM 3120 N N . ASN A 1 387 ? 13.414 31.281 -2.217 1 86.19 387 ASN A N 1
ATOM 3121 C CA . ASN A 1 387 ? 14.156 30.547 -3.227 1 86.19 387 ASN A CA 1
ATOM 3122 C C . ASN A 1 387 ? 13.297 30.219 -4.445 1 86.19 387 ASN A C 1
ATOM 3124 O O . ASN A 1 387 ? 13.773 30.281 -5.578 1 86.19 387 ASN A O 1
ATOM 3128 N N . LEU A 1 388 ? 12.094 29.828 -4.211 1 82.56 388 LEU A N 1
ATOM 3129 C CA . LEU A 1 388 ? 11.18 29.5 -5.301 1 82.56 388 LEU A CA 1
ATOM 3130 C C . LEU A 1 388 ? 10.82 30.734 -6.109 1 82.56 388 LEU A C 1
ATOM 3132 O O . LEU A 1 388 ? 10.68 30.672 -7.332 1 82.56 388 LEU A O 1
ATOM 3136 N N . SER A 1 389 ? 10.648 31.781 -5.477 1 73.88 389 SER A N 1
ATOM 3137 C CA . SER A 1 389 ? 10.344 33.031 -6.156 1 73.88 389 SER A CA 1
ATOM 3138 C C . SER A 1 389 ? 11.508 33.5 -7.035 1 73.88 389 SER A C 1
ATOM 3140 O O . SER A 1 389 ? 11.297 34.031 -8.125 1 73.88 389 SER A O 1
ATOM 3142 N N . SER A 1 390 ? 12.633 33.344 -6.555 1 63.47 390 SER A N 1
ATOM 3143 C CA . SER A 1 390 ? 13.812 33.781 -7.285 1 63.47 390 SER A CA 1
ATOM 3144 C C . SER A 1 390 ? 14.008 32.969 -8.562 1 63.47 390 SER A C 1
ATOM 3146 O O . SER A 1 390 ? 14.555 33.469 -9.547 1 63.47 390 SER A O 1
ATOM 3148 N N . LEU A 1 391 ? 13.641 31.797 -8.414 1 55.59 391 LEU A N 1
ATOM 3149 C CA . LEU A 1 391 ? 13.844 30.938 -9.57 1 55.59 391 LEU A CA 1
ATOM 3150 C C . LEU A 1 391 ? 12.852 31.25 -10.68 1 55.59 391 LEU A C 1
ATOM 3152 O O . LEU A 1 391 ? 13.008 30.797 -11.812 1 55.59 391 LEU A O 1
ATOM 3156 N N . GLY A 1 392 ? 12.148 32.344 -10.594 1 51.81 392 GLY A N 1
ATOM 3157 C CA . GLY A 1 392 ? 11.289 32.844 -11.656 1 51.81 392 GLY A CA 1
ATOM 3158 C C . GLY A 1 392 ? 10.234 31.859 -12.102 1 51.81 392 GLY A C 1
ATOM 3159 O O . GLY A 1 392 ? 9.625 32 -13.156 1 51.81 392 GLY A O 1
ATOM 3160 N N . ARG A 1 393 ? 10.32 30.828 -11.648 1 50.72 393 ARG A N 1
ATOM 3161 C CA . ARG A 1 393 ? 9.508 29.781 -12.258 1 50.72 393 ARG A CA 1
ATOM 3162 C C . ARG A 1 393 ? 8.023 30 -11.992 1 50.72 393 ARG A C 1
ATOM 3164 O O . ARG A 1 393 ? 7.645 30.469 -10.914 1 50.72 393 ARG A O 1
ATOM 3171 N N . ARG A 1 394 ? 7.41 30.109 -13.102 1 48.28 394 ARG A N 1
ATOM 3172 C CA . ARG A 1 394 ? 5.949 30.156 -13.094 1 48.28 394 ARG A CA 1
ATOM 3173 C C . ARG A 1 394 ? 5.379 29.266 -11.992 1 48.28 394 ARG A C 1
ATOM 3175 O O . ARG A 1 394 ? 5.465 28.047 -12.078 1 48.28 394 ARG A O 1
ATOM 3182 N N . MET A 1 395 ? 5.5 29.844 -10.75 1 49.66 395 MET A N 1
ATOM 3183 C CA . MET A 1 395 ? 4.996 29.188 -9.555 1 49.66 395 MET A CA 1
ATOM 3184 C C . MET A 1 395 ? 3.586 28.641 -9.781 1 49.66 395 MET A C 1
ATOM 3186 O O . MET A 1 395 ? 2.754 29.328 -10.391 1 49.66 395 MET A O 1
ATOM 3190 N N . GLY A 1 396 ? 3.238 27.766 -10.742 1 47.81 396 GLY A N 1
ATOM 3191 C CA . GLY A 1 396 ? 1.905 27.25 -11 1 47.81 396 GLY A CA 1
ATOM 3192 C C . GLY A 1 396 ? 0.83 27.906 -10.164 1 47.81 396 GLY A C 1
ATOM 3193 O O . GLY A 1 396 ? 1.109 28.422 -9.07 1 47.81 396 GLY A O 1
ATOM 3194 N N . SER A 1 397 ? -0.26 28.375 -10.711 1 51.31 397 SER A N 1
ATOM 3195 C CA . SER A 1 397 ? -1.364 29.125 -10.125 1 51.31 397 SER A CA 1
ATOM 3196 C C . SER A 1 397 ? -2.184 28.266 -9.18 1 51.31 397 SER A C 1
ATOM 3198 O O . SER A 1 397 ? -2.992 28.766 -8.398 1 51.31 397 SER A O 1
ATOM 3200 N N . THR A 1 398 ? -1.78 26.953 -9.125 1 62.28 398 THR A N 1
ATOM 3201 C CA . THR A 1 398 ? -2.676 26.125 -8.32 1 62.28 398 THR A CA 1
ATOM 3202 C C . THR A 1 398 ? -1.995 25.703 -7.027 1 62.28 398 THR A C 1
ATOM 3204 O O . THR A 1 398 ? -0.765 25.672 -6.945 1 62.28 398 THR A O 1
ATOM 3207 N N . THR A 1 399 ? -2.734 25.578 -6.023 1 64.06 399 THR A N 1
ATOM 3208 C CA . THR A 1 399 ? -2.297 25.062 -4.727 1 64.06 399 THR A CA 1
ATOM 3209 C C . THR A 1 399 ? -1.459 23.797 -4.895 1 64.06 399 THR A C 1
ATOM 3211 O O . THR A 1 399 ? -0.395 23.672 -4.285 1 64.06 399 THR A O 1
ATOM 3214 N N . GLU A 1 400 ? -1.878 23 -5.715 1 66.56 400 GLU A N 1
ATOM 3215 C CA . GLU A 1 400 ? -1.218 21.703 -5.898 1 66.56 400 GLU A CA 1
ATOM 3216 C C . GLU A 1 400 ? 0.174 21.891 -6.5 1 66.56 400 GLU A C 1
ATOM 3218 O O . GLU A 1 400 ? 1.125 21.219 -6.082 1 66.56 400 GLU A O 1
ATOM 3223 N N . ALA A 1 401 ? 0.195 22.75 -7.359 1 69.44 401 ALA A N 1
ATOM 3224 C CA . ALA A 1 401 ? 1.481 23 -8.008 1 69.44 401 ALA A CA 1
ATOM 3225 C C . ALA A 1 401 ? 2.482 23.594 -7.023 1 69.44 401 ALA A C 1
ATOM 3227 O O . ALA A 1 401 ? 3.643 23.172 -6.977 1 69.44 401 ALA A O 1
ATOM 3228 N N . LEU A 1 402 ? 1.989 24.562 -6.266 1 77.94 402 LEU A N 1
ATOM 3229 C CA . LEU A 1 402 ? 2.879 25.188 -5.289 1 77.94 402 LEU A CA 1
ATOM 3230 C C . LEU A 1 402 ? 3.326 24.172 -4.242 1 77.94 402 LEU A C 1
ATOM 3232 O O . LEU A 1 402 ? 4.504 24.125 -3.877 1 77.94 402 LEU A O 1
ATOM 3236 N N . GLY A 1 403 ? 2.377 23.422 -3.791 1 86.06 403 GLY A N 1
ATOM 3237 C CA . GLY A 1 403 ? 2.709 22.406 -2.799 1 86.06 403 GLY A CA 1
ATOM 3238 C C . GLY A 1 403 ? 3.793 21.453 -3.258 1 86.06 403 GLY A C 1
ATOM 3239 O O . GLY A 1 403 ? 4.715 21.141 -2.5 1 86.06 403 GLY A O 1
ATOM 3240 N N . THR A 1 404 ? 3.693 21.047 -4.453 1 86.44 404 THR A N 1
ATOM 3241 C CA . THR A 1 404 ? 4.672 20.125 -5.012 1 86.44 404 THR A CA 1
ATOM 3242 C C . THR A 1 404 ? 6.047 20.781 -5.113 1 86.44 404 THR A C 1
ATOM 3244 O O . THR A 1 404 ? 7.066 20.141 -4.852 1 86.44 404 THR A O 1
ATOM 3247 N N . LYS A 1 405 ? 6.047 22.016 -5.496 1 88.12 405 LYS A N 1
ATOM 3248 C CA . LYS A 1 405 ? 7.309 22.75 -5.598 1 88.12 405 LYS A CA 1
ATOM 3249 C C . LYS A 1 405 ? 7.945 22.938 -4.227 1 88.12 405 LYS A C 1
ATOM 3251 O O . LYS A 1 405 ? 9.164 22.828 -4.082 1 88.12 405 LYS A O 1
ATOM 3256 N N . ILE A 1 406 ? 7.129 23.25 -3.273 1 91.75 406 ILE A N 1
ATOM 3257 C CA . ILE A 1 406 ? 7.629 23.422 -1.915 1 91.75 406 ILE A CA 1
ATOM 3258 C C . ILE A 1 406 ? 8.195 22.094 -1.409 1 91.75 406 ILE A C 1
ATOM 3260 O O . ILE A 1 406 ? 9.281 22.062 -0.812 1 91.75 406 ILE A O 1
ATOM 3264 N N . TYR A 1 407 ? 7.473 21.062 -1.698 1 91.5 407 TYR A N 1
ATOM 3265 C CA . TYR A 1 407 ? 7.918 19.734 -1.292 1 91.5 407 TYR A CA 1
ATOM 3266 C C . TYR A 1 407 ? 9.273 19.406 -1.902 1 91.5 407 TYR A C 1
ATOM 3268 O O . TYR A 1 407 ? 10.188 18.969 -1.199 1 91.5 407 TYR A O 1
ATOM 3276 N N . ASP A 1 408 ? 9.398 19.625 -3.154 1 88.25 408 ASP A N 1
ATOM 3277 C CA . ASP A 1 408 ? 10.641 19.344 -3.863 1 88.25 408 ASP A CA 1
ATOM 3278 C C . ASP A 1 408 ? 11.781 20.203 -3.332 1 88.25 408 ASP A C 1
ATOM 3280 O O . ASP A 1 408 ? 12.922 19.75 -3.242 1 88.25 408 ASP A O 1
ATOM 3284 N N . ALA A 1 409 ? 11.484 21.438 -3.092 1 90.56 409 ALA A N 1
ATOM 3285 C CA . ALA A 1 409 ? 12.508 22.359 -2.568 1 90.56 409 ALA A CA 1
ATOM 3286 C C . ALA A 1 409 ? 13.016 21.875 -1.213 1 90.56 409 ALA A C 1
ATOM 3288 O O . ALA A 1 409 ? 14.219 21.953 -0.938 1 90.56 409 ALA A O 1
ATOM 3289 N N . PHE A 1 410 ? 12.133 21.438 -0.368 1 93 410 PHE A N 1
ATOM 3290 C CA . PHE A 1 410 ? 12.547 20.938 0.935 1 93 410 PHE A CA 1
ATOM 3291 C C . PHE A 1 410 ? 13.344 19.641 0.785 1 93 410 PHE A C 1
ATOM 3293 O O . PHE A 1 410 ? 14.312 19.422 1.513 1 93 410 PHE A O 1
ATOM 3300 N N . LEU A 1 411 ? 12.898 18.766 -0.116 1 89.44 411 LEU A N 1
ATOM 3301 C CA . LEU A 1 411 ? 13.602 17.5 -0.339 1 89.44 411 LEU A CA 1
ATOM 3302 C C . LEU A 1 411 ? 15.039 17.75 -0.766 1 89.44 411 LEU A C 1
ATOM 3304 O O . LEU A 1 411 ? 15.93 16.953 -0.458 1 89.44 411 LEU A O 1
ATOM 3308 N N . ARG A 1 412 ? 15.266 18.844 -1.404 1 87.56 412 ARG A N 1
ATOM 3309 C CA . ARG A 1 412 ? 16.594 19.172 -1.911 1 87.56 412 ARG A CA 1
ATOM 3310 C C . ARG A 1 412 ? 17.406 19.953 -0.875 1 87.56 412 ARG A C 1
ATOM 3312 O O . ARG A 1 412 ? 18.609 20.141 -1.035 1 87.56 412 ARG A O 1
ATOM 3319 N N . SER A 1 413 ? 16.766 20.328 0.124 1 89.44 413 SER A N 1
ATOM 3320 C CA . SER A 1 413 ? 17.453 21.047 1.187 1 89.44 413 SER A CA 1
ATOM 3321 C C . SER A 1 413 ? 18.062 20.094 2.207 1 89.44 413 SER A C 1
ATOM 3323 O O . SER A 1 413 ? 18.031 18.875 2.02 1 89.44 413 SER A O 1
ATOM 3325 N N . ASP A 1 414 ? 18.672 20.656 3.258 1 88.69 414 ASP A N 1
ATOM 3326 C CA . ASP A 1 414 ? 19.281 19.859 4.324 1 88.69 414 ASP A CA 1
ATOM 3327 C C . ASP A 1 414 ? 18.281 19.625 5.453 1 88.69 414 ASP A C 1
ATOM 3329 O O . ASP A 1 414 ? 18.641 19.031 6.48 1 88.69 414 ASP A O 1
ATOM 3333 N N . ILE A 1 415 ? 17.125 20.047 5.199 1 91.56 415 ILE A N 1
ATOM 3334 C CA . ILE A 1 415 ? 16.078 19.859 6.199 1 91.56 415 ILE A CA 1
ATOM 3335 C C . ILE A 1 415 ? 15.406 18.5 6.012 1 91.56 415 ILE A C 1
ATOM 3337 O O . ILE A 1 415 ? 15.078 18.109 4.891 1 91.56 415 ILE A O 1
ATOM 3341 N N . GLU A 1 416 ? 15.266 17.75 7.098 1 88.38 416 GLU A N 1
ATOM 3342 C CA . GLU A 1 416 ? 14.609 16.453 7.051 1 88.38 416 GLU A CA 1
ATOM 3343 C C . GLU A 1 416 ? 13.117 16.594 6.762 1 88.38 416 GLU A C 1
ATOM 3345 O O . GLU A 1 416 ? 12.438 17.422 7.383 1 88.38 416 GLU A O 1
ATOM 3350 N N . VAL A 1 417 ? 12.648 15.797 5.852 1 92.31 417 VAL A N 1
ATOM 3351 C CA . VAL A 1 417 ? 11.234 15.867 5.48 1 92.31 417 VAL A CA 1
ATOM 3352 C C . VAL A 1 417 ? 10.492 14.664 6.055 1 92.31 417 VAL A C 1
ATOM 3354 O O . VAL A 1 417 ? 10.852 13.516 5.785 1 92.31 417 VAL A O 1
ATOM 3357 N N . ILE A 1 418 ? 9.492 14.891 6.902 1 92.25 418 ILE A N 1
ATOM 3358 C CA . ILE A 1 418 ? 8.547 13.867 7.336 1 92.25 418 ILE A CA 1
ATOM 3359 C C . ILE A 1 418 ? 7.238 14.008 6.566 1 92.25 418 ILE A C 1
ATOM 3361 O O . ILE A 1 418 ? 6.57 15.039 6.652 1 92.25 418 ILE A O 1
ATOM 3365 N N . CYS A 1 419 ? 6.965 13.07 5.781 1 92.81 419 CYS A N 1
ATOM 3366 C CA . CYS A 1 419 ? 5.703 13.008 5.059 1 92.81 419 CYS A CA 1
ATOM 3367 C C . CYS A 1 419 ? 4.895 11.789 5.477 1 92.81 419 CYS A C 1
ATOM 3369 O O . CYS A 1 419 ? 5.34 10.656 5.305 1 92.81 419 CYS A O 1
ATOM 3371 N N . ALA A 1 420 ? 3.727 12.008 6.07 1 93.56 420 ALA A N 1
ATOM 3372 C CA . ALA A 1 420 ? 2.898 10.922 6.59 1 93.56 420 ALA A CA 1
ATOM 3373 C C . ALA A 1 420 ? 1.419 11.289 6.547 1 93.56 420 ALA A C 1
ATOM 3375 O O . ALA A 1 420 ? 1.069 12.477 6.535 1 93.56 420 ALA A O 1
ATOM 3376 N N . VAL A 1 421 ? 0.603 10.242 6.473 1 95.12 421 VAL A N 1
ATOM 3377 C CA . VAL A 1 421 ? -0.833 10.492 6.562 1 95.12 421 VAL A CA 1
ATOM 3378 C C . VAL A 1 421 ? -1.174 11.078 7.926 1 95.12 421 VAL A C 1
ATOM 3380 O O . VAL A 1 421 ? -0.517 10.773 8.922 1 95.12 421 VAL A O 1
ATOM 3383 N N . GLU A 1 422 ? -2.158 11.977 7.93 1 95.94 422 GLU A N 1
ATOM 3384 C CA . GLU A 1 422 ? -2.545 12.703 9.141 1 95.94 422 GLU A CA 1
ATOM 3385 C C . GLU A 1 422 ? -4.031 12.523 9.43 1 95.94 422 GLU A C 1
ATOM 3387 O O . GLU A 1 422 ? -4.863 13.273 8.914 1 95.94 422 GLU A O 1
ATOM 3392 N N . PRO A 1 423 ? -4.352 11.609 10.414 1 94.06 423 PRO A N 1
ATOM 3393 C CA . PRO A 1 423 ? -5.762 11.359 10.719 1 94.06 423 PRO A CA 1
ATOM 3394 C C . PRO A 1 423 ? -6.488 12.609 11.211 1 94.06 423 PRO A C 1
ATOM 3396 O O . PRO A 1 423 ? -7.715 12.703 11.086 1 94.06 423 PRO A O 1
ATOM 3399 N N . GLY A 1 424 ? -5.801 13.539 11.727 1 94.62 424 GLY A N 1
ATOM 3400 C CA . GLY A 1 424 ? -6.422 14.75 12.234 1 94.62 424 GLY A CA 1
ATOM 3401 C C . GLY A 1 424 ? -6.641 15.805 11.164 1 94.62 424 GLY A C 1
ATOM 3402 O O . GLY A 1 424 ? -7.07 16.922 11.469 1 94.62 424 GLY A O 1
ATOM 3403 N N . LEU A 1 425 ? -6.352 15.5 9.945 1 96.31 425 LEU A N 1
ATOM 3404 C CA . LEU A 1 425 ? -6.48 16.438 8.836 1 96.31 425 LEU A CA 1
ATOM 3405 C C . LEU A 1 425 ? -7.438 15.891 7.777 1 96.31 425 LEU A C 1
ATOM 3407 O O . LEU A 1 425 ? -7.172 14.852 7.168 1 96.31 425 LEU A O 1
ATOM 3411 N N . TYR A 1 426 ? -8.516 16.609 7.625 1 94.44 426 TYR A N 1
ATOM 3412 C CA . TYR A 1 426 ? -9.57 16.203 6.699 1 94.44 426 TYR A CA 1
ATOM 3413 C C . TYR A 1 426 ? -9.789 17.266 5.625 1 94.44 426 TYR A C 1
ATOM 3415 O O . TYR A 1 426 ? -9.688 18.469 5.895 1 94.44 426 TYR A O 1
ATOM 3423 N N . ARG A 1 427 ? -9.953 16.797 4.395 1 93 427 ARG A N 1
ATOM 3424 C CA . ARG A 1 427 ? -10.352 17.703 3.32 1 93 427 ARG A CA 1
ATOM 3425 C C . ARG A 1 427 ? -11.758 17.391 2.824 1 93 427 ARG A C 1
ATOM 3427 O O . ARG A 1 427 ? -12.016 16.266 2.369 1 93 427 ARG A O 1
ATOM 3434 N N . THR A 1 428 ? -12.594 18.328 2.885 1 90.94 428 THR A N 1
ATOM 3435 C CA . THR A 1 428 ? -13.969 18.141 2.445 1 90.94 428 THR A CA 1
ATOM 3436 C C . THR A 1 428 ? -14.055 18.141 0.922 1 90.94 428 THR A C 1
ATOM 3438 O O . THR A 1 428 ? -13.273 18.812 0.25 1 90.94 428 THR A O 1
ATOM 3441 N N . TYR A 1 429 ? -15.047 17.375 0.453 1 90.25 429 TYR A N 1
ATOM 3442 C CA . TYR A 1 429 ? -15.242 17.281 -0.99 1 90.25 429 TYR A CA 1
ATOM 3443 C C . TYR A 1 429 ? -15.703 18.609 -1.565 1 90.25 429 TYR A C 1
ATOM 3445 O O . TYR A 1 429 ? -16.578 19.266 -1.005 1 90.25 429 TYR A O 1
ATOM 3453 N N . GLY A 1 430 ? -14.969 19.016 -2.57 1 79.12 430 GLY A N 1
ATOM 3454 C CA . GLY A 1 430 ? -15.367 20.234 -3.262 1 79.12 430 GLY A CA 1
ATOM 3455 C C . GLY A 1 430 ? -15.312 20.094 -4.773 1 79.12 430 GLY A C 1
ATOM 3456 O O . GLY A 1 430 ? -14.531 19.312 -5.309 1 79.12 430 GLY A O 1
ATOM 3457 N N . MET A 1 431 ? -16.312 20.672 -5.496 1 62.12 431 MET A N 1
ATOM 3458 C CA . MET A 1 431 ? -16.438 20.562 -6.945 1 62.12 431 MET A CA 1
ATOM 3459 C C . MET A 1 431 ? -15.414 21.469 -7.641 1 62.12 431 MET A C 1
ATOM 3461 O O . MET A 1 431 ? -15.219 22.609 -7.246 1 62.12 431 MET A O 1
ATOM 3465 N N . THR A 1 432 ? -14.461 20.875 -8.484 1 61.03 432 THR A N 1
ATOM 3466 C CA . THR A 1 432 ? -13.344 21.719 -8.914 1 61.03 432 THR A CA 1
ATOM 3467 C C . THR A 1 432 ? -13.508 22.156 -10.367 1 61.03 432 THR A C 1
ATOM 3469 O O . THR A 1 432 ? -12.984 23.188 -10.781 1 61.03 432 THR A O 1
ATOM 3472 N N . CYS A 1 433 ? -14.039 21.328 -11.391 1 59.75 433 CYS A N 1
ATOM 3473 C CA . CYS A 1 433 ? -13.555 21.516 -12.758 1 59.75 433 CYS A CA 1
ATOM 3474 C C . CYS A 1 433 ? -14.602 22.234 -13.609 1 59.75 433 CYS A C 1
ATOM 3476 O O . CYS A 1 433 ? -15.766 21.844 -13.633 1 59.75 433 CYS A O 1
ATOM 3478 N N . SER A 1 434 ? -14.32 23.641 -13.977 1 59.06 434 SER A N 1
ATOM 3479 C CA . SER A 1 434 ? -15.133 24.219 -15.039 1 59.06 434 SER A CA 1
ATOM 3480 C C . SER A 1 434 ? -14.336 24.375 -16.328 1 59.06 434 SER A C 1
ATOM 3482 O O . SER A 1 434 ? -13.188 24.828 -16.312 1 59.06 434 SER A O 1
ATOM 3484 N N . LYS A 1 435 ? -14.648 23.703 -17.656 1 56.44 435 LYS A N 1
ATOM 3485 C CA . LYS A 1 435 ? -14.031 23.766 -18.969 1 56.44 435 LYS A CA 1
ATOM 3486 C C . LYS A 1 435 ? -13.75 25.203 -19.375 1 56.44 435 LYS A C 1
ATOM 3488 O O . LYS A 1 435 ? -12.734 25.5 -20.016 1 56.44 435 LYS A O 1
ATOM 3493 N N . GLY A 1 436 ? -14.641 26.031 -19.266 1 53.44 436 GLY A N 1
ATOM 3494 C CA . GLY A 1 436 ? -14.586 27.312 -19.938 1 53.44 436 GLY A CA 1
ATOM 3495 C C . GLY A 1 436 ? -13.32 28.094 -19.641 1 53.44 436 GLY A C 1
ATOM 3496 O O . GLY A 1 436 ? -12.867 28.891 -20.453 1 53.44 436 GLY A O 1
ATOM 3497 N N . GLU A 1 437 ? -12.578 27.844 -18.562 1 61.81 437 GLU A N 1
ATOM 3498 C CA . GLU A 1 437 ? -11.531 28.781 -18.156 1 61.81 437 GLU A CA 1
ATOM 3499 C C . GLU A 1 437 ? -10.172 28.094 -18.078 1 61.81 437 GLU A C 1
ATOM 3501 O O . GLU A 1 437 ? -9.156 28.75 -17.844 1 61.81 437 GLU A O 1
ATOM 3506 N N . LEU A 1 438 ? -10.031 26.844 -18.625 1 66.12 438 LEU A N 1
ATOM 3507 C CA . LEU A 1 438 ? -8.789 26.141 -18.359 1 66.12 438 LEU A CA 1
ATOM 3508 C C . LEU A 1 438 ? -8.078 25.766 -19.641 1 66.12 438 LEU A C 1
ATOM 3510 O O . LEU A 1 438 ? -8.727 25.531 -20.672 1 66.12 438 LEU A O 1
ATOM 3514 N N . THR A 1 439 ? -6.723 25.953 -19.703 1 75 439 THR A N 1
ATOM 3515 C CA . THR A 1 439 ? -5.934 25.359 -20.781 1 75 439 THR A CA 1
ATOM 3516 C C . THR A 1 439 ? -6.227 23.859 -20.891 1 75 439 THR A C 1
ATOM 3518 O O . THR A 1 439 ? -6.809 23.266 -19.984 1 75 439 THR A O 1
ATOM 3521 N N . ASP A 1 440 ? -5.871 23.266 -21.984 1 77.12 440 ASP A N 1
ATOM 3522 C CA . ASP A 1 440 ? -6.109 21.844 -22.219 1 77.12 440 ASP A CA 1
ATOM 3523 C C . ASP A 1 440 ? -5.434 20.984 -21.156 1 77.12 440 ASP A C 1
ATOM 3525 O O . ASP A 1 440 ? -6.039 20.047 -20.625 1 77.12 440 ASP A O 1
ATOM 3529 N N . LYS A 1 441 ? -4.238 21.297 -20.859 1 75.88 441 LYS A N 1
ATOM 3530 C CA . LYS A 1 441 ? -3.498 20.547 -19.844 1 75.88 441 LYS A CA 1
ATOM 3531 C C . LYS A 1 441 ? -4.152 20.688 -18.469 1 75.88 441 LYS A C 1
ATOM 3533 O O . LYS A 1 441 ? -4.27 19.719 -17.734 1 75.88 441 LYS A O 1
ATOM 3538 N N . SER A 1 442 ? -4.57 21.906 -18.25 1 73.81 442 SER A N 1
ATOM 3539 C CA . SER A 1 442 ? -5.211 22.172 -16.953 1 73.81 442 SER A CA 1
ATOM 3540 C C . SER A 1 442 ? -6.57 21.469 -16.875 1 73.81 442 SER A C 1
ATOM 3542 O O . SER A 1 442 ? -6.965 21.016 -15.797 1 73.81 442 SER A O 1
ATOM 3544 N N . TYR A 1 443 ? -7.148 21.484 -18.031 1 76.56 443 TYR A N 1
ATOM 3545 C CA . TYR A 1 443 ? -8.445 20.812 -18.062 1 76.56 443 TYR A CA 1
ATOM 3546 C C . TYR A 1 443 ? -8.289 19.312 -17.812 1 76.56 443 TYR A C 1
ATOM 3548 O O . TYR A 1 443 ? -9.062 18.719 -17.078 1 76.56 443 TYR A O 1
ATOM 3556 N N . GLN A 1 444 ? -7.32 18.75 -18.438 1 80.19 444 GLN A N 1
ATOM 3557 C CA . GLN A 1 444 ? -7.066 17.312 -18.281 1 80.19 444 GLN A CA 1
ATOM 3558 C C . GLN A 1 444 ? -6.746 16.984 -16.828 1 80.19 444 GLN A C 1
ATOM 3560 O O . GLN A 1 444 ? -7.258 16 -16.281 1 80.19 444 GLN A O 1
ATOM 3565 N N . HIS A 1 445 ? -5.973 17.75 -16.266 1 77.94 445 HIS A N 1
ATOM 3566 C CA . HIS A 1 445 ? -5.617 17.562 -14.859 1 77.94 445 HIS A CA 1
ATOM 3567 C C . HIS A 1 445 ? -6.836 17.703 -13.961 1 77.94 445 HIS A C 1
ATOM 3569 O O . HIS A 1 445 ? -7.012 16.906 -13.023 1 77.94 445 HIS A O 1
ATOM 3575 N N . CYS A 1 446 ? -7.598 18.703 -14.289 1 78.44 446 CYS A N 1
ATOM 3576 C CA . CYS A 1 446 ? -8.797 18.953 -13.5 1 78.44 446 CYS A CA 1
ATOM 3577 C C . CYS A 1 446 ? -9.766 17.766 -13.602 1 78.44 446 CYS A C 1
ATOM 3579 O O . CYS A 1 446 ? -10.336 17.344 -12.602 1 78.44 446 CYS A O 1
ATOM 3581 N N . MET A 1 447 ? -9.906 17.297 -14.797 1 80.88 447 MET A N 1
ATOM 3582 C CA . MET A 1 447 ? -10.828 16.172 -15.016 1 80.88 447 MET A CA 1
ATOM 3583 C C . MET A 1 447 ? -10.344 14.914 -14.312 1 80.88 447 MET A C 1
ATOM 3585 O O . MET A 1 447 ? -11.141 14.172 -13.75 1 80.88 447 MET A O 1
ATOM 3589 N N . ARG A 1 448 ? -9.102 14.703 -14.391 1 82.44 448 ARG A N 1
ATOM 3590 C CA . ARG A 1 448 ? -8.523 13.547 -13.719 1 82.44 448 ARG A CA 1
ATOM 3591 C C . ARG A 1 448 ? -8.711 13.641 -12.203 1 82.44 448 ARG A C 1
ATOM 3593 O O . ARG A 1 448 ? -9.055 12.656 -11.555 1 82.44 448 ARG A O 1
ATOM 3600 N N . THR A 1 449 ? -8.477 14.797 -11.68 1 81.44 449 THR A N 1
ATOM 3601 C CA . THR A 1 449 ? -8.633 15.023 -10.242 1 81.44 449 THR A CA 1
ATOM 3602 C C . THR A 1 449 ? -10.086 14.828 -9.828 1 81.44 449 THR A C 1
ATOM 3604 O O . THR A 1 449 ? -10.359 14.234 -8.781 1 81.44 449 THR A O 1
ATOM 3607 N N . LYS A 1 450 ? -10.938 15.375 -10.672 1 86.31 450 LYS A N 1
ATOM 3608 C CA . LYS A 1 450 ? -12.359 15.219 -10.406 1 86.31 450 LYS A CA 1
ATOM 3609 C C . LYS A 1 450 ? -12.758 13.742 -10.406 1 86.31 450 LYS A C 1
ATOM 3611 O O . LYS A 1 450 ? -13.516 13.297 -9.539 1 86.31 450 LYS A O 1
ATOM 3616 N N . ALA A 1 451 ? -12.258 13.062 -11.32 1 88.62 451 ALA A N 1
ATOM 3617 C CA . ALA A 1 451 ? -12.578 11.648 -11.445 1 88.62 451 ALA A CA 1
ATOM 3618 C C . ALA A 1 451 ? -12.039 10.859 -10.258 1 88.62 451 ALA A C 1
ATOM 3620 O O . ALA A 1 451 ? -12.703 9.945 -9.75 1 88.62 451 ALA A O 1
ATOM 3621 N N . MET A 1 452 ? -10.906 11.219 -9.797 1 86.69 452 MET A N 1
ATOM 3622 C CA . MET A 1 452 ? -10.242 10.5 -8.719 1 86.69 452 MET A CA 1
ATOM 3623 C C . MET A 1 452 ? -10.914 10.781 -7.379 1 86.69 452 MET A C 1
ATOM 3625 O O . MET A 1 452 ? -10.883 9.945 -6.477 1 86.69 452 MET A O 1
ATOM 3629 N N . SER A 1 453 ? -11.508 11.898 -7.305 1 90.31 453 SER A N 1
ATOM 3630 C CA . SER A 1 453 ? -12.062 12.305 -6.02 1 90.31 453 SER A CA 1
ATOM 3631 C C . SER A 1 453 ? -13.57 12.039 -5.961 1 90.31 453 SER A C 1
ATOM 3633 O O . SER A 1 453 ? -14.211 12.289 -4.941 1 90.31 453 SER A O 1
ATOM 3635 N N . LEU A 1 454 ? -14.125 11.516 -6.992 1 92.62 454 LEU A N 1
ATOM 3636 C CA . LEU A 1 454 ? -15.578 11.422 -7.125 1 92.62 454 LEU A CA 1
ATOM 3637 C C . LEU A 1 454 ? -16.141 10.391 -6.156 1 92.62 454 LEU A C 1
ATOM 3639 O O . LEU A 1 454 ? -17.109 10.664 -5.449 1 92.62 454 LEU A O 1
ATOM 3643 N N . GLY A 1 455 ? -15.625 9.289 -6.121 1 94.62 455 GLY A N 1
ATOM 3644 C CA . GLY A 1 455 ? -16.109 8.195 -5.289 1 94.62 455 GLY A CA 1
ATOM 3645 C C . GLY A 1 455 ? -15.156 7.02 -5.234 1 94.62 455 GLY A C 1
ATOM 3646 O O . GLY A 1 455 ? -14.141 7 -5.941 1 94.62 455 GLY A O 1
ATOM 3647 N N . SER A 1 456 ? -15.477 6.07 -4.305 1 93.25 456 SER A N 1
ATOM 3648 C CA . SER A 1 456 ? -14.695 4.84 -4.234 1 93.25 456 SER A CA 1
ATOM 3649 C C . SER A 1 456 ? -14.922 3.969 -5.465 1 93.25 456 SER A C 1
ATOM 3651 O O . SER A 1 456 ? -15.945 4.105 -6.145 1 93.25 456 SER A O 1
ATOM 3653 N N . LYS A 1 457 ? -13.961 3.104 -5.711 1 92.06 457 LYS A N 1
ATOM 3654 C CA . LYS A 1 457 ? -14.062 2.217 -6.867 1 92.06 457 LYS A CA 1
ATOM 3655 C C . LYS A 1 457 ? -15.328 1.374 -6.809 1 92.06 457 LYS A C 1
ATOM 3657 O O . LYS A 1 457 ? -16.094 1.333 -7.773 1 92.06 457 LYS A O 1
ATOM 3662 N N . PRO A 1 458 ? -15.664 0.709 -5.703 1 91.19 458 PRO A N 1
ATOM 3663 C CA . PRO A 1 458 ? -16.906 -0.077 -5.664 1 91.19 458 PRO A CA 1
ATOM 3664 C C . PRO A 1 458 ? -18.156 0.783 -5.816 1 91.19 458 PRO A C 1
ATOM 3666 O O . PRO A 1 458 ? -19.125 0.368 -6.461 1 91.19 458 PRO A O 1
ATOM 3669 N N . ALA A 1 459 ? -18.172 1.95 -5.246 1 93.75 459 ALA A N 1
ATOM 3670 C CA . ALA A 1 459 ? -19.328 2.83 -5.344 1 93.75 459 ALA A CA 1
ATOM 3671 C C . ALA A 1 459 ? -19.578 3.248 -6.789 1 93.75 459 ALA A C 1
ATOM 3673 O O . ALA A 1 459 ? -20.719 3.203 -7.266 1 93.75 459 ALA A O 1
ATOM 3674 N N . LEU A 1 460 ? -18.547 3.639 -7.406 1 95.12 460 LEU A N 1
ATOM 3675 C CA . LEU A 1 460 ? -18.672 4.051 -8.797 1 95.12 460 LEU A CA 1
ATOM 3676 C C . LEU A 1 460 ? -19.062 2.873 -9.68 1 95.12 460 LEU A C 1
ATOM 3678 O O . LEU A 1 460 ? -19.812 3.035 -10.641 1 95.12 460 LEU A O 1
ATOM 3682 N N . GLY A 1 461 ? -18.469 1.723 -9.383 1 93.5 461 GLY A N 1
ATOM 3683 C CA . GLY A 1 461 ? -18.844 0.521 -10.109 1 93.5 461 GLY A CA 1
ATOM 3684 C C . GLY A 1 461 ? -20.328 0.198 -9.992 1 93.5 461 GLY A C 1
ATOM 3685 O O . GLY A 1 461 ? -20.984 -0.073 -10.992 1 93.5 461 GLY A O 1
ATOM 3686 N N . ILE A 1 462 ? -20.828 0.258 -8.812 1 92.19 462 ILE A N 1
ATOM 3687 C CA . ILE A 1 462 ? -22.234 -0.036 -8.547 1 92.19 462 ILE A CA 1
ATOM 3688 C C . ILE A 1 462 ? -23.109 0.968 -9.289 1 92.19 462 ILE A C 1
ATOM 3690 O O . ILE A 1 462 ? -24.094 0.588 -9.922 1 92.19 462 ILE A O 1
ATOM 3694 N N . LEU A 1 463 ? -22.75 2.178 -9.195 1 93.56 463 LEU A N 1
ATOM 3695 C CA . LEU A 1 463 ? -23.547 3.217 -9.852 1 93.56 463 LEU A CA 1
ATOM 3696 C C . LEU A 1 463 ? -23.5 3.045 -11.367 1 93.56 463 LEU A C 1
ATOM 3698 O O . LEU A 1 463 ? -24.516 3.232 -12.047 1 93.56 463 LEU A O 1
ATOM 3702 N N . TYR A 1 464 ? -22.375 2.727 -11.852 1 92.25 464 TYR A N 1
ATOM 3703 C CA . TYR A 1 464 ? -22.25 2.52 -13.289 1 92.25 464 TYR A CA 1
ATOM 3704 C C . TYR A 1 464 ? -23.078 1.323 -13.734 1 92.25 464 TYR A C 1
ATOM 3706 O O . TYR A 1 464 ? -23.719 1.368 -14.789 1 92.25 464 TYR A O 1
ATOM 3714 N N . ILE A 1 465 ? -23.016 0.253 -12.984 1 88.94 465 ILE A N 1
ATOM 3715 C CA . ILE A 1 465 ? -23.797 -0.941 -13.297 1 88.94 465 ILE A CA 1
ATOM 3716 C C . ILE A 1 465 ? -25.281 -0.613 -13.266 1 88.94 465 ILE A C 1
ATOM 3718 O O . ILE A 1 465 ? -26.016 -0.949 -14.195 1 88.94 465 ILE A O 1
ATOM 3722 N N . ASN A 1 466 ? -25.672 0.131 -12.242 1 87.75 466 ASN A N 1
ATOM 3723 C CA . ASN A 1 466 ? -27.094 0.395 -12.023 1 87.75 466 ASN A CA 1
ATOM 3724 C C . ASN A 1 466 ? -27.625 1.452 -12.984 1 87.75 466 ASN A C 1
ATOM 3726 O O . ASN A 1 466 ? -28.766 1.354 -13.453 1 87.75 466 ASN A O 1
ATOM 3730 N N . GLU A 1 467 ? -26.828 2.385 -13.273 1 88.94 467 GLU A N 1
ATOM 3731 C CA . GLU A 1 467 ? -27.344 3.547 -13.992 1 88.94 467 GLU A CA 1
ATOM 3732 C C . GLU A 1 467 ? -27.016 3.467 -15.477 1 88.94 467 GLU A C 1
ATOM 3734 O O . GLU A 1 467 ? -27.641 4.133 -16.297 1 88.94 467 GLU A O 1
ATOM 3739 N N . VAL A 1 468 ? -26.031 2.744 -15.852 1 86.19 468 VAL A N 1
ATOM 3740 C CA . VAL A 1 468 ? -25.594 2.756 -17.25 1 86.19 468 VAL A CA 1
ATOM 3741 C C . VAL A 1 468 ? -25.766 1.366 -17.859 1 86.19 468 VAL A C 1
ATOM 3743 O O . VAL A 1 468 ? -26.5 1.198 -18.828 1 86.19 468 VAL A O 1
ATOM 3746 N N . LEU A 1 469 ? -25.203 0.3 -17.281 1 80.88 469 LEU A N 1
ATOM 3747 C CA . LEU A 1 469 ? -25.156 -1.022 -17.891 1 80.88 469 LEU A CA 1
ATOM 3748 C C . LEU A 1 469 ? -26.531 -1.676 -17.891 1 80.88 469 LEU A C 1
ATOM 3750 O O . LEU A 1 469 ? -26.922 -2.301 -18.875 1 80.88 469 LEU A O 1
ATOM 3754 N N . GLN A 1 470 ? -27.188 -1.568 -16.781 1 80 470 GLN A N 1
ATOM 3755 C CA . GLN A 1 470 ? -28.484 -2.205 -16.672 1 80 470 GLN A CA 1
ATOM 3756 C C . GLN A 1 470 ? -29.531 -1.437 -17.469 1 80 470 GLN A C 1
ATOM 3758 O O . GLN A 1 470 ? -30.547 -2.004 -17.875 1 80 470 GLN A O 1
ATOM 3763 N N . LYS A 1 471 ? -29.312 -0.189 -17.656 1 75.06 471 LYS A N 1
ATOM 3764 C CA . LYS A 1 471 ? -30.266 0.577 -18.438 1 75.06 471 LYS A CA 1
ATOM 3765 C C . LYS A 1 471 ? -30.062 0.336 -19.938 1 75.06 471 LYS A C 1
ATOM 3767 O O . LYS A 1 471 ? -31 0.488 -20.734 1 75.06 471 LYS A O 1
ATOM 3772 N N . LYS A 1 472 ? -28.906 0.016 -20.375 1 67.31 472 LYS A N 1
ATOM 3773 C CA . LYS A 1 472 ? -28.656 -0.268 -21.797 1 67.31 472 LYS A CA 1
ATOM 3774 C C . LYS A 1 472 ? -29.219 -1.634 -22.188 1 67.31 472 LYS A C 1
ATOM 3776 O O . LYS A 1 472 ? -29.516 -1.877 -23.359 1 67.31 472 LYS A O 1
ATOM 3781 N N . ASN A 1 473 ? -29.422 -2.621 -21.281 1 52.44 473 ASN A N 1
ATOM 3782 C CA . ASN A 1 473 ? -30.047 -3.893 -21.609 1 52.44 473 ASN A CA 1
ATOM 3783 C C . ASN A 1 473 ? -31.562 -3.826 -21.422 1 52.44 473 ASN A C 1
ATOM 3785 O O . ASN A 1 473 ? -32.062 -3.283 -20.438 1 52.44 473 ASN A O 1
ATOM 3789 N N . MET B 1 1 ? 38.5 4.5 58.906 1 20.53 1 MET B N 1
ATOM 3790 C CA . MET B 1 1 ? 39.031 4.574 57.531 1 20.53 1 MET B CA 1
ATOM 3791 C C . MET B 1 1 ? 38.281 3.619 56.625 1 20.53 1 MET B C 1
ATOM 3793 O O . MET B 1 1 ? 38.719 2.494 56.375 1 20.53 1 MET B O 1
ATOM 3797 N N . ARG B 1 2 ? 37 3.219 56.594 1 21.19 2 ARG B N 1
ATOM 3798 C CA . ARG B 1 2 ? 35.688 2.619 56.875 1 21.19 2 ARG B CA 1
ATOM 3799 C C . ARG B 1 2 ? 35.031 2.203 55.562 1 21.19 2 ARG B C 1
ATOM 3801 O O . ARG B 1 2 ? 35.438 2.623 54.469 1 21.19 2 ARG B O 1
ATOM 3808 N N . PHE B 1 3 ? 33.656 2.002 55.531 1 18.98 3 PHE B N 1
ATOM 3809 C CA . PHE B 1 3 ? 32.594 1.107 55.062 1 18.98 3 PHE B CA 1
ATOM 3810 C C . PHE B 1 3 ? 32.156 1.491 53.656 1 18.98 3 PHE B C 1
ATOM 3812 O O . PHE B 1 3 ? 31.094 1.05 53.188 1 18.98 3 PHE B O 1
ATOM 3819 N N . LEU B 1 4 ? 32.781 2.578 53.062 1 22.78 4 LEU B N 1
ATOM 3820 C CA . LEU B 1 4 ? 32.062 3.213 51.969 1 22.78 4 LEU B CA 1
ATOM 3821 C C . LEU B 1 4 ? 31.844 2.238 50.812 1 22.78 4 LEU B C 1
ATOM 3823 O O . LEU B 1 4 ? 32.719 2.076 49.969 1 22.78 4 LEU B O 1
ATOM 3827 N N . ARG B 1 5 ? 31.422 1.002 50.969 1 23.16 5 ARG B N 1
ATOM 3828 C CA . ARG B 1 5 ? 31.094 -0.319 50.469 1 23.16 5 ARG B CA 1
ATOM 3829 C C . ARG B 1 5 ? 30.156 -0.213 49.25 1 23.16 5 ARG B C 1
ATOM 3831 O O . ARG B 1 5 ? 28.969 0.066 49.406 1 23.16 5 ARG B O 1
ATOM 3838 N N . GLY B 1 6 ? 30.609 0.364 48.125 1 24.38 6 GLY B N 1
ATOM 3839 C CA . GLY B 1 6 ? 30.312 1.088 46.906 1 24.38 6 GLY B CA 1
ATOM 3840 C C . GLY B 1 6 ? 29.594 0.243 45.875 1 24.38 6 GLY B C 1
ATOM 3841 O O . GLY B 1 6 ? 30.109 -0.793 45.438 1 24.38 6 GLY B O 1
ATOM 3842 N N . LEU B 1 7 ? 28.297 0.057 45.875 1 22.78 7 LEU B N 1
ATOM 3843 C CA . LEU B 1 7 ? 27.25 -0.818 45.344 1 22.78 7 LEU B CA 1
ATOM 3844 C C . LEU B 1 7 ? 27.406 -1.006 43.844 1 22.78 7 LEU B C 1
ATOM 3846 O O . LEU B 1 7 ? 27.797 -0.078 43.156 1 22.78 7 LEU B O 1
ATOM 3850 N N . ASN B 1 8 ? 27.375 -2.398 43.375 1 21.09 8 ASN B N 1
ATOM 3851 C CA . ASN B 1 8 ? 27.422 -3.332 42.25 1 21.09 8 ASN B CA 1
ATOM 3852 C C . ASN B 1 8 ? 26.328 -3.029 41.219 1 21.09 8 ASN B C 1
ATOM 3854 O O . ASN B 1 8 ? 25.344 -3.762 41.125 1 21.09 8 ASN B O 1
ATOM 3858 N N . ILE B 1 9 ? 25.859 -2.02 41.094 1 24.41 9 ILE B N 1
ATOM 3859 C CA . ILE B 1 9 ? 24.953 -1.639 40 1 24.41 9 ILE B CA 1
ATOM 3860 C C . ILE B 1 9 ? 25.531 -2.084 38.656 1 24.41 9 ILE B C 1
ATOM 3862 O O . ILE B 1 9 ? 25.031 -1.694 37.625 1 24.41 9 ILE B O 1
ATOM 3866 N N . LEU B 1 10 ? 26.359 -3.189 38.562 1 24.45 10 LEU B N 1
ATOM 3867 C CA . LEU B 1 10 ? 27.031 -4.105 37.656 1 24.45 10 LEU B CA 1
ATOM 3868 C C . LEU B 1 10 ? 26.016 -4.969 36.906 1 24.45 10 LEU B C 1
ATOM 3870 O O . LEU B 1 10 ? 26.125 -5.148 35.688 1 24.45 10 LEU B O 1
ATOM 3874 N N . ARG B 1 11 ? 25.297 -5.852 37.688 1 22.33 11 ARG B N 1
ATOM 3875 C CA . ARG B 1 11 ? 24.594 -6.996 37.125 1 22.33 11 ARG B CA 1
ATOM 3876 C C . ARG B 1 11 ? 23.406 -6.539 36.281 1 22.33 11 ARG B C 1
ATOM 3878 O O . ARG B 1 11 ? 22.844 -7.32 35.531 1 22.33 11 ARG B O 1
ATOM 3885 N N . ILE B 1 12 ? 22.953 -5.609 36.438 1 24.33 12 ILE B N 1
ATOM 3886 C CA . ILE B 1 12 ? 21.906 -5.23 35.5 1 24.33 12 ILE B CA 1
ATOM 3887 C C . ILE B 1 12 ? 22.453 -5.273 34.094 1 24.33 12 ILE B C 1
ATOM 3889 O O . ILE B 1 12 ? 21.688 -5.238 33.125 1 24.33 12 ILE B O 1
ATOM 3893 N N . MET B 1 13 ? 23.75 -5.566 33.812 1 25.8 13 MET B N 1
ATOM 3894 C CA . MET B 1 13 ? 24.453 -5.836 32.562 1 25.8 13 MET B CA 1
ATOM 3895 C C . MET B 1 13 ? 24.188 -7.266 32.094 1 25.8 13 MET B C 1
ATOM 3897 O O . MET B 1 13 ? 24.234 -7.543 30.875 1 25.8 13 MET B O 1
ATOM 3901 N N . THR B 1 14 ? 24.219 -8.359 32.719 1 25.33 14 THR B N 1
ATOM 3902 C CA . THR B 1 14 ? 24.516 -9.734 32.312 1 25.33 14 THR B CA 1
ATOM 3903 C C . THR B 1 14 ? 23.328 -10.359 31.594 1 25.33 14 THR B C 1
ATOM 3905 O O . THR B 1 14 ? 23.484 -10.969 30.547 1 25.33 14 THR B O 1
ATOM 3908 N N . GLY B 1 15 ? 22.391 -11 32.281 1 24.42 15 GLY B N 1
ATOM 3909 C CA . GLY B 1 15 ? 21.516 -12.008 31.719 1 24.42 15 GLY B CA 1
ATOM 3910 C C . GLY B 1 15 ? 20.469 -11.43 30.781 1 24.42 15 GLY B C 1
ATOM 3911 O O . GLY B 1 15 ? 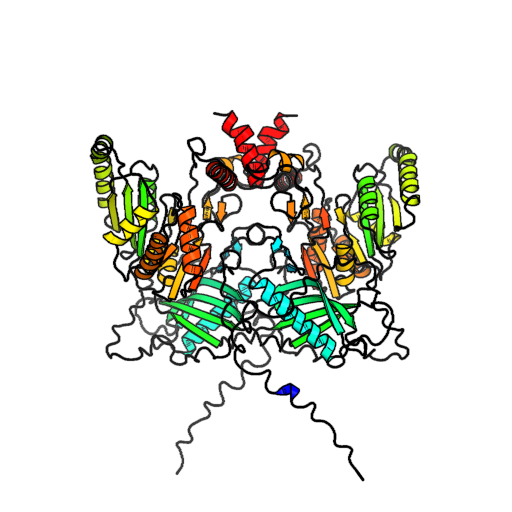19.781 -12.172 30.078 1 24.42 15 GLY B O 1
ATOM 3912 N N . ILE B 1 16 ? 20.188 -10.25 30.641 1 26.58 16 ILE B N 1
ATOM 3913 C CA . ILE B 1 16 ? 19.406 -9.711 29.531 1 26.58 16 ILE B CA 1
ATOM 3914 C C . ILE B 1 16 ? 20.172 -9.867 28.219 1 26.58 16 ILE B C 1
ATOM 3916 O O . ILE B 1 16 ? 19.953 -9.109 27.281 1 26.58 16 ILE B O 1
ATOM 3920 N N . MET B 1 17 ? 20.984 -10.961 27.906 1 25.62 17 MET B N 1
ATOM 3921 C CA . MET B 1 17 ? 21.453 -11.867 26.875 1 25.62 17 MET B CA 1
ATOM 3922 C C . MET B 1 17 ? 20.328 -12.766 26.375 1 25.62 17 MET B C 1
ATOM 3924 O O . MET B 1 17 ? 20.172 -12.984 25.172 1 25.62 17 MET B O 1
ATOM 3928 N N . LEU B 1 18 ? 19.891 -14.305 26.734 1 23.95 18 LEU B N 1
ATOM 3929 C CA . LEU B 1 18 ? 19.828 -15.516 25.922 1 23.95 18 LEU B CA 1
ATOM 3930 C C . LEU B 1 18 ? 18.703 -15.43 24.906 1 23.95 18 LEU B C 1
ATOM 3932 O O . LEU B 1 18 ? 17.812 -14.578 25.031 1 23.95 18 LEU B O 1
ATOM 3936 N N . GLY B 1 19 ? 17.75 -16.641 24.219 1 26.27 19 GLY B N 1
ATOM 3937 C CA . GLY B 1 19 ? 17.094 -16.938 22.953 1 26.27 19 GLY B CA 1
ATOM 3938 C C . GLY B 1 19 ? 15.891 -16.047 22.688 1 26.27 19 GLY B C 1
ATOM 3939 O O . GLY B 1 19 ? 15.742 -15.5 21.594 1 26.27 19 GLY B O 1
ATOM 3940 N N . PHE B 1 20 ? 14.695 -16.281 23.141 1 26.02 20 PHE B N 1
ATOM 3941 C CA . PHE B 1 20 ? 13.672 -15.281 22.875 1 26.02 20 PHE B CA 1
ATOM 3942 C C . PHE B 1 20 ? 14.156 -13.891 23.266 1 26.02 20 PHE B C 1
ATOM 3944 O O . PHE B 1 20 ? 13.922 -12.914 22.547 1 26.02 20 PHE B O 1
ATOM 3951 N N . LEU B 1 21 ? 14.422 -14.156 24.609 1 32.28 21 LEU B N 1
ATOM 3952 C CA . LEU B 1 21 ? 14.219 -15.508 25.109 1 32.28 21 LEU B CA 1
ATOM 3953 C C . LEU B 1 21 ? 12.844 -16.031 24.719 1 32.28 21 LEU B C 1
ATOM 3955 O O . LEU B 1 21 ? 11.859 -15.289 24.781 1 32.28 21 LEU B O 1
ATOM 3959 N N . SER B 1 22 ? 11.992 -17.328 24.203 1 31.95 22 SER B N 1
ATOM 3960 C CA . SER B 1 22 ? 11.625 -17.844 22.891 1 31.95 22 SER B CA 1
ATOM 3961 C C . SER B 1 22 ? 10.602 -16.938 22.203 1 31.95 22 SER B C 1
ATOM 3963 O O . SER B 1 22 ? 10 -16.078 22.844 1 31.95 22 SER B O 1
ATOM 3965 N N . ARG B 1 23 ? 9.828 -16.969 21.125 1 32.34 23 ARG B N 1
ATOM 3966 C CA . ARG B 1 23 ? 9.172 -15.961 20.312 1 32.34 23 ARG B CA 1
ATOM 3967 C C . ARG B 1 23 ? 8.383 -14.977 21.172 1 32.34 23 ARG B C 1
ATOM 3969 O O . ARG B 1 23 ? 8.156 -15.227 22.359 1 32.34 23 ARG B O 1
ATOM 3976 N N . ILE B 1 24 ? 7.332 -14.484 21.531 1 31.98 24 ILE B N 1
ATOM 3977 C CA . ILE B 1 24 ? 6.762 -13.477 22.422 1 31.98 24 ILE B CA 1
ATOM 3978 C C . ILE B 1 24 ? 6.789 -14 23.859 1 31.98 24 ILE B C 1
ATOM 3980 O O . ILE B 1 24 ? 6.395 -15.133 24.125 1 31.98 24 ILE B O 1
ATOM 3984 N N . ALA B 1 25 ? 7.32 -14.453 25.328 1 32.34 25 ALA B N 1
ATOM 3985 C CA . ALA B 1 25 ? 6.832 -15.211 26.469 1 32.34 25 ALA B CA 1
ATOM 3986 C C . ALA B 1 25 ? 5.309 -15.281 26.469 1 32.34 25 ALA B C 1
ATOM 3988 O O . ALA B 1 25 ? 4.637 -14.242 26.469 1 32.34 25 ALA B O 1
ATOM 3989 N N . PHE B 1 26 ? 4.348 -16.297 25.703 1 28.27 26 PHE B N 1
ATOM 3990 C CA . PHE B 1 26 ? 3.445 -16.344 24.562 1 28.27 26 PHE B CA 1
ATOM 3991 C C . PHE B 1 26 ? 2.385 -15.25 24.672 1 28.27 26 PHE B C 1
ATOM 3993 O O . PHE B 1 26 ? 2.219 -14.445 23.75 1 28.27 26 PHE B O 1
ATOM 4000 N N . GLU B 1 27 ? 0.682 -15.242 24.031 1 27.2 27 GLU B N 1
ATOM 4001 C CA . GLU B 1 27 ? -0.597 -14.562 23.859 1 27.2 27 GLU B CA 1
ATOM 4002 C C . GLU B 1 27 ? -1.2 -14.164 25.203 1 27.2 27 GLU B C 1
ATOM 4004 O O . GLU B 1 27 ? -1.952 -13.195 25.281 1 27.2 27 GLU B O 1
ATOM 4009 N N . GLN B 1 28 ? -1.643 -14.977 26.203 1 25.42 28 GLN B N 1
ATOM 4010 C CA . GLN B 1 28 ? -2.695 -15.031 27.203 1 25.42 28 GLN B CA 1
ATOM 4011 C C . GLN B 1 28 ? -2.422 -14.047 28.344 1 25.42 28 GLN B C 1
ATOM 4013 O O . GLN B 1 28 ? -3.355 -13.516 28.953 1 25.42 28 GLN B O 1
ATOM 4018 N N . LEU B 1 29 ? -1.934 -14.625 29.656 1 21.56 29 LEU B N 1
ATOM 4019 C CA . LEU B 1 29 ? -2.369 -14.445 31.031 1 21.56 29 LEU B CA 1
ATOM 4020 C C . LEU B 1 29 ? -2.605 -12.969 31.344 1 21.56 29 LEU B C 1
ATOM 4022 O O . LEU B 1 29 ? -3.582 -12.617 32 1 21.56 29 LEU B O 1
ATOM 4026 N N . ARG B 1 30 ? -1.715 -11.914 31.688 1 20.45 30 ARG B N 1
ATOM 4027 C CA . ARG B 1 30 ? -1.335 -10.867 32.625 1 20.45 30 ARG B CA 1
ATOM 4028 C C . ARG B 1 30 ? -1.739 -9.492 32.125 1 20.45 30 ARG B C 1
ATOM 4030 O O . ARG B 1 30 ? -1.57 -9.188 30.938 1 20.45 30 ARG B O 1
ATOM 4037 N N . GLY B 1 31 ? -1.734 -7.828 32.875 1 21.16 31 GLY B N 1
ATOM 4038 C CA . GLY B 1 31 ? -2.879 -7.051 33.312 1 21.16 31 GLY B CA 1
ATOM 4039 C C . GLY B 1 31 ? -3.805 -6.652 32.188 1 21.16 31 GLY B C 1
ATOM 4040 O O . GLY B 1 31 ? -3.383 -6.574 31.031 1 21.16 31 GLY B O 1
ATOM 4041 N N . SER B 1 32 ? -5.32 -7.027 32.219 1 20.61 32 SER B N 1
ATOM 4042 C CA . SER B 1 32 ? -6.676 -6.629 31.844 1 20.61 32 SER B CA 1
ATOM 4043 C C . SER B 1 32 ? -6.734 -5.152 31.469 1 20.61 32 SER B C 1
ATOM 4045 O O . SER B 1 32 ? -7.82 -4.598 31.281 1 20.61 32 SER B O 1
ATOM 4047 N N . THR B 1 33 ? -5.789 -4.289 32 1 18.77 33 THR B N 1
ATOM 4048 C CA . THR B 1 33 ? -6.461 -3.021 32.281 1 18.77 33 THR B CA 1
ATOM 4049 C C . THR B 1 33 ? -6.879 -2.338 30.969 1 18.77 33 THR B C 1
ATOM 4051 O O . THR B 1 33 ? -6.043 -2.045 30.125 1 18.77 33 THR B O 1
ATOM 4054 N N . ARG B 1 34 ? -8.047 -2.703 30.438 1 22.67 34 ARG B N 1
ATOM 4055 C CA . ARG B 1 34 ? -8.891 -1.98 29.5 1 22.67 34 ARG B CA 1
ATOM 4056 C C . ARG B 1 34 ? -8.789 -0.474 29.719 1 22.67 34 ARG B C 1
ATOM 4058 O O . ARG B 1 34 ? -9.539 0.093 30.516 1 22.67 34 ARG B O 1
ATOM 4065 N N . LEU B 1 35 ? -7.676 0.163 29.953 1 20.44 35 LEU B N 1
ATOM 4066 C CA . LEU B 1 35 ? -7.957 1.556 30.281 1 20.44 35 LEU B CA 1
ATOM 4067 C C . LEU B 1 35 ? -8.508 2.303 29.078 1 20.44 35 LEU B C 1
ATOM 4069 O O . LEU B 1 35 ? -7.82 2.443 28.062 1 20.44 35 LEU B O 1
ATOM 4073 N N . THR B 1 36 ? -9.719 2.018 28.672 1 21.31 36 THR B N 1
ATOM 4074 C CA . THR B 1 36 ? -10.539 2.855 27.797 1 21.31 36 THR B CA 1
ATOM 4075 C C . THR B 1 36 ? -10.367 4.328 28.141 1 21.31 36 THR B C 1
ATOM 4077 O O . THR B 1 36 ? -11.156 5.172 27.703 1 21.31 36 THR B O 1
ATOM 4080 N N . VAL B 1 37 ? -9.383 4.727 28.922 1 22.7 37 VAL B N 1
ATOM 4081 C CA . VAL B 1 37 ? -9.641 6.094 29.344 1 22.7 37 VAL B CA 1
ATOM 4082 C C . VAL B 1 37 ? -9.648 7.027 28.141 1 22.7 37 VAL B C 1
ATOM 4084 O O . VAL B 1 37 ? -8.758 6.949 27.281 1 22.7 37 VAL B O 1
ATOM 4087 N N . GLY B 1 38 ? -10.742 7.488 27.656 1 24 38 GLY B N 1
ATOM 4088 C CA . GLY B 1 38 ? -11.078 8.648 26.859 1 24 38 GLY B CA 1
ATOM 4089 C C . GLY B 1 38 ? -10.109 9.805 27.031 1 24 38 GLY B C 1
ATOM 4090 O O . GLY B 1 38 ? -9.961 10.328 28.141 1 24 38 GLY B O 1
ATOM 4091 N N . THR B 1 39 ? -8.883 9.789 26.516 1 26.16 39 THR B N 1
ATOM 4092 C CA . THR B 1 39 ? -7.777 10.68 26.828 1 26.16 39 THR B CA 1
ATOM 4093 C C . THR B 1 39 ? -8.109 12.117 26.438 1 26.16 39 THR B C 1
ATOM 4095 O O . THR B 1 39 ? -8.312 12.414 25.266 1 26.16 39 THR B O 1
ATOM 4098 N N . HIS B 1 40 ? -9.023 12.758 27.109 1 25 40 HIS B N 1
ATOM 4099 C CA . HIS B 1 40 ? -9.094 14.211 27.016 1 25 40 HIS B CA 1
ATOM 4100 C C . HIS B 1 40 ? -7.707 14.836 27.031 1 25 40 HIS B C 1
ATOM 4102 O O . HIS B 1 40 ? -6.906 14.555 27.922 1 25 40 HIS B O 1
ATOM 4108 N N . MET B 1 41 ? -7.168 15.211 26 1 29.77 41 MET B N 1
ATOM 4109 C CA . MET B 1 41 ? -5.934 15.953 25.797 1 29.77 41 MET B CA 1
ATOM 4110 C C . MET B 1 41 ? -5.898 17.203 26.688 1 29.77 41 MET B C 1
ATOM 4112 O O . MET B 1 41 ? -4.965 18 26.594 1 29.77 41 MET B O 1
ATOM 4116 N N . ASP B 1 42 ? -6.918 17.516 27.359 1 31.25 42 ASP B N 1
ATOM 4117 C CA . ASP B 1 42 ? -6.938 18.828 28 1 31.25 42 ASP B CA 1
ATOM 4118 C C . ASP B 1 42 ? -5.719 19.016 28.906 1 31.25 42 ASP B C 1
ATOM 4120 O O . ASP B 1 42 ? -5.203 20.125 29.031 1 31.25 42 ASP B O 1
ATOM 4124 N N . ASN B 1 43 ? -5.418 18.062 29.844 1 30.7 43 ASN B N 1
ATOM 4125 C CA . ASN B 1 43 ? -4.574 18.391 31 1 30.7 43 ASN B CA 1
ATOM 4126 C C . ASN B 1 43 ? -3.115 18.031 30.75 1 30.7 43 ASN B C 1
ATOM 4128 O O . ASN B 1 43 ? -2.426 17.562 31.656 1 30.7 43 ASN B O 1
ATOM 4132 N N . ILE B 1 44 ? -2.725 17.844 29.594 1 35.34 44 ILE B N 1
ATOM 4133 C CA . ILE B 1 44 ? -1.306 17.531 29.484 1 35.34 44 ILE B CA 1
ATOM 4134 C C . ILE B 1 44 ? -0.48 18.812 29.594 1 35.34 44 ILE B C 1
ATOM 4136 O O . ILE B 1 44 ? -0.606 19.719 28.766 1 35.34 44 ILE B O 1
ATOM 4140 N N . LYS B 1 45 ? -0.01 19.234 30.766 1 39.19 45 LYS B N 1
ATOM 4141 C CA . LYS B 1 45 ? 0.834 20.391 31.016 1 39.19 45 LYS B CA 1
ATOM 4142 C C . LYS B 1 45 ? 2.129 20.312 30.219 1 39.19 45 LYS B C 1
ATOM 4144 O O . LYS B 1 45 ? 2.699 19.234 30.047 1 39.19 45 LYS B O 1
ATOM 4149 N N . SER B 1 46 ? 2.213 21.281 29.359 1 36.38 46 SER B N 1
ATOM 4150 C CA . SER B 1 46 ? 3.451 21.469 28.625 1 36.38 46 SER B CA 1
ATOM 4151 C C . SER B 1 46 ? 4.668 21.391 29.531 1 36.38 46 SER B C 1
ATOM 4153 O O . SER B 1 46 ? 4.598 21.75 30.703 1 36.38 46 SER B O 1
ATOM 4155 N N . LEU B 1 47 ? 5.602 20.625 29.312 1 37.84 47 LEU B N 1
ATOM 4156 C CA . LEU B 1 47 ? 6.875 20.484 30.016 1 37.84 47 LEU B CA 1
ATOM 4157 C C . LEU B 1 47 ? 7.555 21.844 30.156 1 37.84 47 LEU B C 1
ATOM 4159 O O . LEU B 1 47 ? 8.117 22.375 29.203 1 37.84 47 LEU B O 1
ATOM 4163 N N . ASP B 1 48 ? 6.984 22.859 30.812 1 35.91 48 ASP B N 1
ATOM 4164 C CA . ASP B 1 48 ? 7.93 23.953 31.062 1 35.91 48 ASP B CA 1
ATOM 4165 C C . ASP B 1 48 ? 9.195 23.422 31.734 1 35.91 48 ASP B C 1
ATOM 4167 O O . ASP B 1 48 ? 9.133 22.859 32.844 1 35.91 48 ASP B O 1
ATOM 4171 N N . CYS B 1 49 ? 10.172 22.984 30.938 1 40.81 49 CYS B N 1
ATOM 4172 C CA . CYS B 1 49 ? 11.445 22.812 31.641 1 40.81 49 CYS B CA 1
ATOM 4173 C C . CYS B 1 49 ? 11.656 23.938 32.656 1 40.81 49 CYS B C 1
ATOM 4175 O O . CYS B 1 49 ? 11.438 25.109 32.344 1 40.81 49 CYS B O 1
ATOM 4177 N N . PRO B 1 50 ? 11.523 23.844 33.906 1 38.06 50 PRO B N 1
ATOM 4178 C CA . PRO B 1 50 ? 11.898 24.984 34.75 1 38.06 50 PRO B CA 1
ATOM 4179 C C . PRO B 1 50 ? 13.039 25.797 34.156 1 38.06 50 PRO B C 1
ATOM 4181 O O . PRO B 1 50 ? 13.844 25.281 33.406 1 38.06 50 PRO B O 1
ATOM 4184 N N . LYS B 1 51 ? 12.812 27.203 34 1 40.34 51 LYS B N 1
ATOM 4185 C CA . LYS B 1 51 ? 13.961 28.062 33.719 1 40.34 51 LYS B CA 1
ATOM 4186 C C . LYS B 1 51 ? 15.242 27.469 34.312 1 40.34 51 LYS B C 1
ATOM 4188 O O . LYS B 1 51 ? 15.359 27.281 35.531 1 40.34 51 LYS B O 1
ATOM 4193 N N . CYS B 1 52 ? 15.906 26.656 33.5 1 37.19 52 CYS B N 1
ATOM 4194 C CA . CYS B 1 52 ? 17.219 26.219 33.969 1 37.19 52 CYS B CA 1
ATOM 4195 C C . CYS B 1 52 ? 18.016 27.391 34.531 1 37.19 52 CYS B C 1
ATOM 4197 O O . CYS B 1 52 ? 18.203 28.406 33.844 1 37.19 52 CYS B O 1
ATOM 4199 N N . PRO B 1 53 ? 18.031 27.719 35.812 1 34.28 53 PRO B N 1
ATOM 4200 C CA . PRO B 1 53 ? 18.891 28.828 36.219 1 34.28 53 PRO B CA 1
ATOM 4201 C C . PRO B 1 53 ? 20.141 28.953 35.344 1 34.28 53 PRO B C 1
ATOM 4203 O O . PRO B 1 53 ? 20.562 30.078 35.031 1 34.28 53 PRO B O 1
ATOM 4206 N N . ILE B 1 54 ? 21.328 28.188 35.688 1 30.67 54 ILE B N 1
ATOM 4207 C CA . ILE B 1 54 ? 22.656 28.344 35.125 1 30.67 54 ILE B CA 1
ATOM 4208 C C . ILE B 1 54 ? 22.656 27.922 33.656 1 30.67 54 ILE B C 1
ATOM 4210 O O . ILE B 1 54 ? 21.938 26.984 33.281 1 30.67 54 ILE B O 1
ATOM 4214 N N . ASP B 1 55 ? 23.422 28.641 32.594 1 34.09 55 ASP B N 1
ATOM 4215 C CA . ASP B 1 55 ? 23.875 28.438 31.234 1 34.09 55 ASP B CA 1
ATOM 4216 C C . ASP B 1 55 ? 23.875 26.969 30.859 1 34.09 55 ASP B C 1
ATOM 4218 O O . ASP B 1 55 ? 24.234 26.609 29.734 1 34.09 55 ASP B O 1
ATOM 4222 N N . ASP B 1 56 ? 24.172 26 31.734 1 31.23 56 ASP B N 1
ATOM 4223 C CA . ASP B 1 56 ? 24.672 24.641 31.547 1 31.23 56 ASP B CA 1
ATOM 4224 C C . ASP B 1 56 ? 23.578 23.703 31.031 1 31.23 56 ASP B C 1
ATOM 4226 O O . ASP B 1 56 ? 22.391 24.016 31.172 1 31.23 56 ASP B O 1
ATOM 4230 N N . HIS B 1 57 ? 23.953 22.406 30.578 1 35.31 57 HIS B N 1
ATOM 4231 C CA . HIS B 1 57 ? 23.297 21.172 30.172 1 35.31 57 HIS B CA 1
ATOM 4232 C C . HIS B 1 57 ? 22.062 20.906 31.047 1 35.31 57 HIS B C 1
ATOM 4234 O O . HIS B 1 57 ? 22.188 20.797 32.281 1 35.31 57 HIS B O 1
ATOM 4240 N N . CYS B 1 58 ? 21.062 21.453 30.891 1 39.03 58 CYS B N 1
ATOM 4241 C CA . CYS B 1 58 ? 19.891 21.031 31.656 1 39.03 58 CYS B CA 1
ATOM 4242 C C . CYS B 1 58 ? 19.812 19.5 31.734 1 39.03 58 CYS B C 1
ATOM 4244 O O . CYS B 1 58 ? 19.375 18.844 30.797 1 39.03 58 CYS B O 1
ATOM 4246 N N . THR B 1 59 ? 20.625 18.844 32.531 1 39.75 59 THR B N 1
ATOM 4247 C CA . THR B 1 59 ? 20.734 17.422 32.812 1 39.75 59 THR B CA 1
ATOM 4248 C C . THR B 1 59 ? 19.359 16.766 32.906 1 39.75 59 THR B C 1
ATOM 4250 O O . THR B 1 59 ? 19.234 15.547 32.75 1 39.75 59 THR B O 1
ATOM 4253 N N . LEU B 1 60 ? 18.453 17.438 33.438 1 41.47 60 LEU B N 1
ATOM 4254 C CA . LEU B 1 60 ? 17.188 16.75 33.688 1 41.47 60 LEU B CA 1
ATOM 4255 C C . LEU B 1 60 ? 16.453 16.469 32.375 1 41.47 60 LEU B C 1
ATOM 4257 O O . LEU B 1 60 ? 15.703 15.5 32.281 1 41.47 60 LEU B O 1
ATOM 4261 N N . CYS B 1 61 ? 16.578 17.375 31.469 1 48.47 61 CYS B N 1
ATOM 4262 C CA . CYS B 1 61 ? 15.766 17.234 30.266 1 48.47 61 CYS B CA 1
ATOM 4263 C C . CYS B 1 61 ? 16.547 16.547 29.156 1 48.47 61 CYS B C 1
ATOM 4265 O O . CYS B 1 61 ? 16.016 16.266 28.078 1 48.47 61 CYS B O 1
ATOM 4267 N N . GLU B 1 62 ? 17.797 16.516 29.359 1 48.88 62 GLU B N 1
ATOM 4268 C CA . GLU B 1 62 ? 18.594 15.797 28.375 1 48.88 62 GLU B CA 1
ATOM 4269 C C . GLU B 1 62 ? 19.109 14.469 28.938 1 48.88 62 GLU B C 1
ATOM 4271 O O . GLU B 1 62 ? 19.469 14.391 30.109 1 48.88 62 GLU B O 1
ATOM 4276 N N . PRO B 1 63 ? 18.875 13.453 28.219 1 49.78 63 PRO B N 1
ATOM 4277 C CA . PRO B 1 63 ? 19.359 12.164 28.734 1 49.78 63 PRO B CA 1
ATOM 4278 C C . PRO B 1 63 ? 20.812 12.227 29.203 1 49.78 63 PRO B C 1
ATOM 4280 O O . PRO B 1 63 ? 21.641 12.898 28.594 1 49.78 63 PRO B O 1
ATOM 4283 N N . THR B 1 64 ? 20.969 12.086 30.453 1 46.09 64 THR B N 1
ATOM 4284 C CA . THR B 1 64 ? 22.312 12.008 31.016 1 46.09 64 THR B CA 1
ATOM 4285 C C . THR B 1 64 ? 23.109 10.883 30.359 1 46.09 64 THR B C 1
ATOM 4287 O O . THR B 1 64 ? 24.344 10.938 30.297 1 46.09 64 THR B O 1
ATOM 4290 N N . HIS B 1 65 ? 22.453 9.836 30 1 43.72 65 HIS B N 1
ATOM 4291 C CA . HIS B 1 65 ? 23.156 8.688 29.422 1 43.72 65 HIS B CA 1
ATOM 4292 C C . HIS B 1 65 ? 22.906 8.594 27.922 1 43.72 65 HIS B C 1
ATOM 4294 O O . HIS B 1 65 ? 22.031 7.844 27.484 1 43.72 65 HIS B O 1
ATOM 4300 N N . VAL B 1 66 ? 23.016 9.805 27.281 1 44 66 VAL B N 1
ATOM 4301 C CA . VAL B 1 66 ? 22.812 9.633 25.844 1 44 66 VAL B CA 1
ATOM 4302 C C . VAL B 1 66 ? 24 8.898 25.234 1 44 66 VAL B C 1
ATOM 4304 O O . VAL B 1 66 ? 25.141 9.344 25.375 1 44 66 VAL B O 1
ATOM 4307 N N . LYS B 1 67 ? 23.984 7.691 25.109 1 42.97 67 LYS B N 1
ATOM 4308 C CA . LYS B 1 67 ? 25 7.133 24.234 1 42.97 67 LYS B CA 1
ATOM 4309 C C . LYS B 1 67 ? 25.031 7.867 22.906 1 42.97 67 LYS B C 1
ATOM 4311 O O . LYS B 1 67 ? 23.984 8.133 22.297 1 42.97 67 LYS B O 1
ATOM 4316 N N . ASN B 1 68 ? 25.953 8.797 22.734 1 39.5 68 ASN B N 1
ATOM 4317 C CA . ASN B 1 68 ? 26.125 9.422 21.422 1 39.5 68 ASN B CA 1
ATOM 4318 C C . ASN B 1 68 ? 25.656 8.5 20.297 1 39.5 68 ASN B C 1
ATOM 4320 O O . ASN B 1 68 ? 25.812 7.277 20.391 1 39.5 68 ASN B O 1
ATOM 4324 N N . PRO B 1 69 ? 24.641 8.93 19.5 1 46.03 69 PRO B N 1
ATOM 4325 C CA . PRO B 1 69 ? 24.375 8.125 18.297 1 46.03 69 PRO B CA 1
ATOM 4326 C C . PRO B 1 69 ? 25.594 7.344 17.828 1 46.03 69 PRO B C 1
ATOM 4328 O O . PRO B 1 69 ? 26.672 7.91 17.688 1 46.03 69 PRO B O 1
ATOM 4331 N N . THR B 1 70 ? 25.734 6.152 18.219 1 47.06 70 THR B N 1
ATOM 4332 C CA . THR B 1 70 ? 26.906 5.402 17.766 1 47.06 70 THR B CA 1
ATOM 4333 C C . THR B 1 70 ? 27.188 5.672 16.297 1 47.06 70 THR B C 1
ATOM 4335 O O . THR B 1 70 ? 26.266 5.762 15.484 1 47.06 70 THR B O 1
ATOM 4338 N N . GLU B 1 71 ? 28.312 6.352 16 1 51.28 71 GLU B N 1
ATOM 4339 C CA . GLU B 1 71 ? 29.031 6.566 14.758 1 51.28 71 GLU B CA 1
ATOM 4340 C C . GLU B 1 71 ? 28.828 5.398 13.797 1 51.28 71 GLU B C 1
ATOM 4342 O O . GLU B 1 71 ? 29.094 5.52 12.594 1 51.28 71 GLU B O 1
ATOM 4347 N N . ASN B 1 72 ? 27.969 4.336 14.234 1 61.94 72 ASN B N 1
ATOM 4348 C CA . ASN B 1 72 ? 28.078 3.186 13.344 1 61.94 72 ASN B CA 1
ATOM 4349 C C . ASN B 1 72 ? 26.766 2.877 12.656 1 61.94 72 ASN B C 1
ATOM 4351 O O . ASN B 1 72 ? 26.578 1.782 12.117 1 61.94 72 ASN B O 1
ATOM 4355 N N . ILE B 1 73 ? 25.734 3.912 12.797 1 70.88 73 ILE B N 1
ATOM 4356 C CA . ILE B 1 73 ? 24.5 3.621 12.07 1 70.88 73 ILE B CA 1
ATOM 4357 C C . ILE B 1 73 ? 24.469 4.43 10.773 1 70.88 73 ILE B C 1
ATOM 4359 O O . ILE B 1 73 ? 24.625 5.652 10.789 1 70.88 73 ILE B O 1
ATOM 4363 N N . PRO B 1 74 ? 24.312 3.697 9.727 1 72.94 74 PRO B N 1
ATOM 4364 C CA . PRO B 1 74 ? 24.234 4.43 8.469 1 72.94 74 PRO B CA 1
ATOM 4365 C C . PRO B 1 74 ? 23.125 5.477 8.461 1 72.94 74 PRO B C 1
ATOM 4367 O O . PRO B 1 74 ? 22.125 5.324 9.172 1 72.94 74 PRO B O 1
ATOM 4370 N N . SER B 1 75 ? 23.406 6.578 7.738 1 75.5 75 SER B N 1
ATOM 4371 C CA . SER B 1 75 ? 22.391 7.602 7.582 1 75.5 75 SER B CA 1
ATOM 4372 C C . SER B 1 75 ? 21.219 7.086 6.758 1 75.5 75 SER B C 1
ATOM 4374 O O . SER B 1 75 ? 21.359 6.156 5.969 1 75.5 75 SER B O 1
ATOM 4376 N N . ALA B 1 76 ? 20.078 7.691 7.023 1 77.38 76 ALA B N 1
ATOM 4377 C CA . ALA B 1 76 ? 18.906 7.352 6.234 1 77.38 76 ALA B CA 1
ATOM 4378 C C . ALA B 1 76 ? 19.094 7.75 4.773 1 77.38 76 ALA B C 1
ATOM 4380 O O . ALA B 1 76 ? 19.812 8.703 4.469 1 77.38 76 ALA B O 1
ATOM 4381 N N . TYR B 1 77 ? 18.469 7 3.879 1 81.88 77 TYR B N 1
ATOM 4382 C CA . TYR B 1 77 ? 18.5 7.324 2.457 1 81.88 77 TYR B CA 1
ATOM 4383 C C . TYR B 1 77 ? 17.938 8.719 2.203 1 81.88 77 TYR B C 1
ATOM 4385 O O . TYR B 1 77 ? 16.875 9.07 2.717 1 81.88 77 TYR B O 1
ATOM 4393 N N . LYS B 1 78 ? 18.688 9.508 1.466 1 81 78 LYS B N 1
ATOM 4394 C CA . LYS B 1 78 ? 18.219 10.836 1.062 1 81 78 LYS B CA 1
ATOM 4395 C C . LYS B 1 78 ? 17.609 10.797 -0.332 1 81 78 LYS B C 1
ATOM 4397 O O . LYS B 1 78 ? 18.312 10.609 -1.325 1 81 78 LYS B O 1
ATOM 4402 N N . PRO B 1 79 ? 16.266 11.008 -0.333 1 84.75 79 PRO B N 1
ATOM 4403 C CA . PRO B 1 79 ? 15.625 10.977 -1.646 1 84.75 79 PRO B CA 1
ATOM 4404 C C . PRO B 1 79 ? 16.062 12.117 -2.555 1 84.75 79 PRO B C 1
ATOM 4406 O O . PRO B 1 79 ? 16.234 13.25 -2.09 1 84.75 79 PRO B O 1
ATOM 4409 N N . LYS B 1 80 ? 16.266 11.805 -3.84 1 78.69 80 LYS B N 1
ATOM 4410 C CA . LYS B 1 80 ? 16.625 12.82 -4.82 1 78.69 80 LYS B CA 1
ATOM 4411 C C . LYS B 1 80 ? 15.398 13.5 -5.398 1 78.69 80 LYS B C 1
ATOM 4413 O O . LYS B 1 80 ? 15.492 14.578 -5.992 1 78.69 80 LYS B O 1
ATOM 4418 N N . GLY B 1 81 ? 14.305 12.844 -5.203 1 77.38 81 GLY B N 1
ATOM 4419 C CA . GLY B 1 81 ? 13.039 13.367 -5.68 1 77.38 81 GLY B CA 1
ATOM 4420 C C . GLY B 1 81 ? 11.836 12.703 -5.023 1 77.38 81 GLY B C 1
ATOM 4421 O O . GLY B 1 81 ? 11.992 11.812 -4.191 1 77.38 81 GLY B O 1
ATOM 4422 N N . MET B 1 82 ? 10.75 13.211 -5.453 1 76.81 82 MET B N 1
ATOM 4423 C CA . MET B 1 82 ? 9.516 12.797 -4.793 1 76.81 82 MET B CA 1
ATOM 4424 C C . MET B 1 82 ? 9.25 11.312 -5.02 1 76.81 82 MET B C 1
ATOM 4426 O O . MET B 1 82 ? 8.602 10.656 -4.199 1 76.81 82 MET B O 1
ATOM 4430 N N . TYR B 1 83 ? 9.867 10.703 -6.043 1 74.12 83 TYR B N 1
ATOM 4431 C CA . TYR B 1 83 ? 9.586 9.312 -6.371 1 74.12 83 TYR B CA 1
ATOM 4432 C C . TYR B 1 83 ? 10.508 8.375 -5.605 1 74.12 83 TYR B C 1
ATOM 4434 O O . TYR B 1 83 ? 10.344 7.152 -5.656 1 74.12 83 TYR B O 1
ATOM 4442 N N . GLU B 1 84 ? 11.359 9 -4.793 1 79.25 84 GLU B N 1
ATOM 4443 C CA . GLU B 1 84 ? 12.312 8.195 -4.035 1 79.25 84 GLU B CA 1
ATOM 4444 C C . GLU B 1 84 ? 12.047 8.281 -2.537 1 79.25 84 GLU B C 1
ATOM 4446 O O . GLU B 1 84 ? 12.812 7.754 -1.729 1 79.25 84 GLU B O 1
ATOM 4451 N N . VAL B 1 85 ? 10.992 8.938 -2.246 1 79.62 85 VAL B N 1
ATOM 4452 C CA . VAL B 1 85 ? 10.75 9.211 -0.834 1 79.62 85 VAL B CA 1
ATOM 4453 C C . VAL B 1 85 ? 10.203 7.953 -0.153 1 79.62 85 VAL B C 1
ATOM 4455 O O . VAL B 1 85 ? 9.352 7.262 -0.706 1 79.62 85 VAL B O 1
ATOM 4458 N N . THR B 1 86 ? 10.844 7.625 0.986 1 79.25 86 THR B N 1
ATOM 4459 C CA . THR B 1 86 ? 10.273 6.613 1.866 1 79.25 86 THR B CA 1
ATOM 4460 C C . THR B 1 86 ? 9.289 7.242 2.848 1 79.25 86 THR B C 1
ATOM 4462 O O . THR B 1 86 ? 9.664 8.102 3.648 1 79.25 86 THR B O 1
ATOM 4465 N N . ARG B 1 87 ? 8.164 6.859 2.746 1 79.69 87 ARG B N 1
ATOM 4466 C CA . ARG B 1 87 ? 7.125 7.492 3.553 1 79.69 87 ARG B CA 1
ATOM 4467 C C . ARG B 1 87 ? 7.133 6.949 4.977 1 79.69 87 ARG B C 1
ATOM 4469 O O . ARG B 1 87 ? 7.484 5.793 5.207 1 79.69 87 ARG B O 1
ATOM 4476 N N . TRP B 1 88 ? 6.723 7.859 5.844 1 91 88 TRP B N 1
ATOM 4477 C CA . TRP B 1 88 ? 6.512 7.492 7.238 1 91 88 TRP B CA 1
ATOM 4478 C C . TRP B 1 88 ? 5.102 6.953 7.453 1 91 88 TRP B C 1
ATOM 4480 O O . TRP B 1 88 ? 4.141 7.477 6.891 1 91 88 TRP B O 1
ATOM 4490 N N . LEU B 1 89 ? 5.027 5.844 8.203 1 92.44 89 LEU B N 1
ATOM 4491 C CA . LEU B 1 89 ? 3.729 5.336 8.633 1 92.44 89 LEU B CA 1
ATOM 4492 C C . LEU B 1 89 ? 3.332 5.926 9.984 1 92.44 89 LEU B C 1
ATOM 4494 O O . LEU B 1 89 ? 4.172 6.062 10.875 1 92.44 89 LEU B O 1
ATOM 4498 N N . GLN B 1 90 ? 2.141 6.336 10.039 1 95.69 90 GLN B N 1
ATOM 4499 C CA . GLN B 1 90 ? 1.607 6.82 11.305 1 95.69 90 GLN B CA 1
ATOM 4500 C C . GLN B 1 90 ? 0.783 5.738 12 1 95.69 90 GLN B C 1
ATOM 4502 O O . GLN B 1 90 ? 0.097 4.953 11.344 1 95.69 90 GLN B O 1
ATOM 4507 N N . PHE B 1 91 ? 0.916 5.727 13.367 1 96.5 91 PHE B N 1
ATOM 4508 C CA . PHE B 1 91 ? 0.127 4.762 14.125 1 96.5 91 PHE B CA 1
ATOM 4509 C C . PHE B 1 91 ? -0.219 5.316 15.508 1 96.5 91 PHE B C 1
ATOM 4511 O O . PHE B 1 91 ? 0.39 6.285 15.961 1 96.5 91 PHE B O 1
ATOM 4518 N N . ASP B 1 92 ? -1.228 4.863 16.047 1 94.81 92 ASP B N 1
ATOM 4519 C CA . ASP B 1 92 ? -1.558 5.074 17.453 1 94.81 92 ASP B CA 1
ATOM 4520 C C . ASP B 1 92 ? -1.783 3.744 18.156 1 94.81 92 ASP B C 1
ATOM 4522 O O . ASP B 1 92 ? -1.259 2.709 17.75 1 94.81 92 ASP B O 1
ATOM 4526 N N . GLU B 1 93 ? -2.459 3.738 19.266 1 92.81 93 GLU B N 1
ATOM 4527 C CA . GLU B 1 93 ? -2.586 2.521 20.062 1 92.81 93 GLU B CA 1
ATOM 4528 C C . GLU B 1 93 ? -3.574 1.547 19.422 1 92.81 93 GLU B C 1
ATOM 4530 O O . GLU B 1 93 ? -3.611 0.369 19.781 1 92.81 93 GLU B O 1
ATOM 4535 N N . HIS B 1 94 ? -4.273 2.059 18.453 1 92.56 94 HIS B N 1
ATOM 4536 C CA . HIS B 1 94 ? -5.367 1.23 17.953 1 92.56 94 HIS B CA 1
ATOM 4537 C C . HIS B 1 94 ? -5.184 0.902 16.469 1 92.56 94 HIS B C 1
ATOM 4539 O O . HIS B 1 94 ? -5.617 -0.154 16.016 1 92.56 94 HIS B O 1
ATOM 4545 N N . TYR B 1 95 ? -4.605 1.858 15.773 1 94.44 95 TYR B N 1
ATOM 4546 C CA . TYR B 1 95 ? -4.598 1.695 14.328 1 94.44 95 TYR B CA 1
ATOM 4547 C C . TYR B 1 95 ? -3.236 2.062 13.742 1 94.44 95 TYR B C 1
ATOM 4549 O O . TYR B 1 95 ? -2.469 2.805 14.359 1 94.44 95 TYR B O 1
ATOM 4557 N N . VAL B 1 96 ? -2.924 1.449 12.672 1 93.38 96 VAL B N 1
ATOM 4558 C CA . VAL B 1 96 ? -1.895 1.93 11.758 1 93.38 96 VAL B CA 1
ATOM 4559 C C . VAL B 1 96 ? -2.549 2.6 10.555 1 93.38 96 VAL B C 1
ATOM 4561 O O . VAL B 1 96 ? -3.482 2.051 9.961 1 93.38 96 VAL B O 1
ATOM 4564 N N . TYR B 1 97 ? -2.064 3.783 10.242 1 93.88 97 TYR B N 1
ATOM 4565 C CA . TYR B 1 97 ? -2.721 4.578 9.211 1 93.88 97 TYR B CA 1
ATOM 4566 C C . TYR B 1 97 ? -1.886 4.617 7.938 1 93.88 97 TYR B C 1
ATOM 4568 O O . TYR B 1 97 ? -0.692 4.93 7.98 1 93.88 97 TYR B O 1
ATOM 4576 N N . ASP B 1 98 ? -2.42 4.34 6.824 1 88.56 98 ASP B N 1
ATOM 4577 C CA . ASP B 1 98 ? -1.964 4.395 5.438 1 88.56 98 ASP B CA 1
ATOM 4578 C C . ASP B 1 98 ? -2.746 3.416 4.562 1 88.56 98 ASP B C 1
ATOM 4580 O O . ASP B 1 98 ? -3.664 2.746 5.043 1 88.56 98 ASP B O 1
ATOM 4584 N N . ILE B 1 99 ? -2.438 3.453 3.346 1 84.38 99 ILE B N 1
ATOM 4585 C CA . ILE B 1 99 ? -3.123 2.496 2.484 1 84.38 99 ILE B CA 1
ATOM 4586 C C . ILE B 1 99 ? -2.502 1.112 2.656 1 84.38 99 ILE B C 1
ATOM 4588 O O . ILE B 1 99 ? -1.44 0.827 2.098 1 84.38 99 ILE B O 1
ATOM 4592 N N . ILE B 1 100 ? -3.115 0.302 3.506 1 78.62 100 ILE B N 1
ATOM 4593 C CA . ILE B 1 100 ? -2.684 -1.064 3.777 1 78.62 100 ILE B CA 1
ATOM 4594 C C . ILE B 1 100 ? -3.805 -2.039 3.422 1 78.62 100 ILE B C 1
ATOM 4596 O O . ILE B 1 100 ? -4.918 -1.935 3.947 1 78.62 100 ILE B O 1
ATOM 4600 N N . ASN B 1 101 ? -3.568 -2.961 2.486 1 72.12 101 ASN B N 1
ATOM 4601 C CA . ASN B 1 101 ? -4.582 -3.898 2.01 1 72.12 101 ASN B CA 1
ATOM 4602 C C . ASN B 1 101 ? -5.836 -3.172 1.53 1 72.12 101 ASN B C 1
ATOM 4604 O O . ASN B 1 101 ? -6.949 -3.521 1.924 1 72.12 101 ASN B O 1
ATOM 4608 N N . GLU B 1 102 ? -5.645 -2.004 0.865 1 75.31 102 GLU B N 1
ATOM 4609 C CA . GLU B 1 102 ? -6.699 -1.22 0.23 1 75.31 102 GLU B CA 1
ATOM 4610 C C . GLU B 1 102 ? -7.547 -0.489 1.269 1 75.31 102 GLU B C 1
ATOM 4612 O O . GLU B 1 102 ? -8.602 0.057 0.943 1 75.31 102 GLU B O 1
ATOM 4617 N N . GLU B 1 103 ? -7.145 -0.546 2.52 1 85.38 103 GLU B N 1
ATOM 4618 C CA . GLU B 1 103 ? -7.812 0.155 3.611 1 85.38 103 GLU B CA 1
ATOM 4619 C C . GLU B 1 103 ? -6.996 1.356 4.078 1 85.38 103 GLU B C 1
ATOM 4621 O O . GLU B 1 103 ? -5.766 1.288 4.145 1 85.38 103 GLU B O 1
ATOM 4626 N N . PRO B 1 104 ? -7.672 2.432 4.355 1 91.94 104 PRO B N 1
ATOM 4627 C CA . PRO B 1 104 ? -6.934 3.615 4.809 1 91.94 104 PRO B CA 1
ATOM 4628 C C . PRO B 1 104 ? -6.363 3.455 6.215 1 91.94 104 PRO B C 1
ATOM 4630 O O . PRO B 1 104 ? -5.508 4.242 6.633 1 91.94 104 PRO B O 1
ATOM 4633 N N . LYS B 1 105 ? -6.879 2.525 6.98 1 93 105 LYS B N 1
ATOM 4634 C CA . LYS B 1 105 ? -6.32 2.176 8.281 1 93 105 LYS B CA 1
ATOM 4635 C C . LYS B 1 105 ? -6.602 0.714 8.625 1 93 105 LYS B C 1
ATOM 4637 O O . LYS B 1 105 ? -7.566 0.129 8.133 1 93 105 LYS B O 1
ATOM 4642 N N . ILE B 1 106 ? -5.715 0.116 9.406 1 89.69 106 ILE B N 1
ATOM 4643 C CA . ILE B 1 106 ? -5.914 -1.25 9.883 1 89.69 106 ILE B CA 1
ATOM 4644 C C . ILE B 1 106 ? -5.703 -1.309 11.391 1 89.69 106 ILE B C 1
ATOM 4646 O O . ILE B 1 106 ? -4.969 -0.494 11.961 1 89.69 106 ILE B O 1
ATOM 4650 N N . PRO B 1 107 ? -6.457 -2.193 11.984 1 89.94 107 PRO B N 1
ATOM 4651 C CA . PRO B 1 107 ? -6.246 -2.338 13.43 1 89.94 107 PRO B CA 1
ATOM 4652 C C . PRO B 1 107 ? -4.828 -2.795 13.773 1 89.94 107 PRO B C 1
ATOM 4654 O O . PRO B 1 107 ? -4.188 -3.488 12.977 1 89.94 107 PRO B O 1
ATOM 4657 N N . LEU B 1 108 ? -4.457 -2.307 14.875 1 90.25 108 LEU B N 1
ATOM 4658 C CA . LEU B 1 108 ? -3.16 -2.732 15.383 1 90.25 108 LEU B CA 1
ATOM 4659 C C . LEU B 1 108 ? -3.227 -4.16 15.922 1 90.25 108 LEU B C 1
ATOM 4661 O O . LEU B 1 108 ? -3.439 -4.371 17.109 1 90.25 108 LEU B O 1
ATOM 4665 N N . VAL B 1 109 ? -2.914 -5.172 15.109 1 86.44 109 VAL B N 1
ATOM 4666 C CA . VAL B 1 109 ? -2.98 -6.574 15.508 1 86.44 109 VAL B CA 1
ATOM 4667 C C . VAL B 1 109 ? -1.741 -7.312 15.008 1 86.44 109 VAL B C 1
ATOM 4669 O O . VAL B 1 109 ? -0.976 -6.777 14.203 1 86.44 109 VAL B O 1
ATOM 4672 N N . GLY B 1 110 ? -1.476 -8.469 15.617 1 84.5 110 GLY B N 1
ATOM 4673 C CA . GLY B 1 110 ? -0.397 -9.328 15.156 1 84.5 110 GLY B CA 1
ATOM 4674 C C . GLY B 1 110 ? 0.973 -8.688 15.297 1 84.5 110 GLY B C 1
ATOM 4675 O O . GLY B 1 110 ? 1.341 -8.219 16.375 1 84.5 110 GLY B O 1
ATOM 4676 N N . HIS B 1 111 ? 1.669 -8.703 14.164 1 84.06 111 HIS B N 1
ATOM 4677 C CA . HIS B 1 111 ? 3.045 -8.219 14.188 1 84.06 111 HIS B CA 1
ATOM 4678 C C . HIS B 1 111 ? 3.1 -6.723 14.477 1 84.06 111 HIS B C 1
ATOM 4680 O O . HIS B 1 111 ? 4.047 -6.242 15.102 1 84.06 111 HIS B O 1
ATOM 4686 N N . TRP B 1 112 ? 2.051 -5.969 14.047 1 88.06 112 TRP B N 1
ATOM 4687 C CA . TRP B 1 112 ? 2.004 -4.535 14.312 1 88.06 112 TRP B CA 1
ATOM 4688 C C . TRP B 1 112 ? 1.912 -4.262 15.805 1 88.06 112 TRP B C 1
ATOM 4690 O O . TRP B 1 112 ? 2.625 -3.4 16.328 1 88.06 112 TRP B O 1
ATOM 4700 N N . LEU B 1 113 ? 1.012 -5.008 16.406 1 89.62 113 LEU B N 1
ATOM 4701 C CA . LEU B 1 113 ? 0.817 -4.836 17.844 1 89.62 113 LEU B CA 1
ATOM 4702 C C . LEU B 1 113 ? 2.084 -5.199 18.609 1 89.62 113 LEU B C 1
ATOM 4704 O O . LEU B 1 113 ? 2.486 -4.477 19.516 1 89.62 113 LEU B O 1
ATOM 4708 N N . GLU B 1 114 ? 2.662 -6.305 18.219 1 85.81 114 GLU B N 1
ATOM 4709 C CA . GLU B 1 114 ? 3.896 -6.742 18.859 1 85.81 114 GLU B CA 1
ATOM 4710 C C . GLU B 1 114 ? 4.992 -5.691 18.719 1 85.81 114 GLU B C 1
ATOM 4712 O O . GLU B 1 114 ? 5.723 -5.414 19.672 1 85.81 114 GLU B O 1
ATOM 4717 N N . GLU B 1 115 ? 5.141 -5.148 17.594 1 87.81 115 GLU B N 1
ATOM 4718 C CA . GLU B 1 115 ? 6.168 -4.148 17.312 1 87.81 115 GLU B CA 1
ATOM 4719 C C . GLU B 1 115 ? 5.934 -2.877 18.125 1 87.81 115 GLU B C 1
ATOM 4721 O O . GLU B 1 115 ? 6.852 -2.369 18.781 1 87.81 115 GLU B O 1
ATOM 4726 N N . VAL B 1 116 ? 4.699 -2.34 18.094 1 90.75 116 VAL B N 1
ATOM 4727 C CA . VAL B 1 116 ? 4.375 -1.085 18.766 1 90.75 116 VAL B CA 1
ATOM 4728 C C . VAL B 1 116 ? 4.543 -1.245 20.281 1 90.75 116 VAL B C 1
ATOM 4730 O O . VAL B 1 116 ? 5.066 -0.353 20.953 1 90.75 116 VAL B O 1
ATOM 4733 N N . ARG B 1 117 ? 4.168 -2.363 20.75 1 88.06 117 ARG B N 1
ATOM 4734 C CA . ARG B 1 117 ? 4.332 -2.613 22.172 1 88.06 117 ARG B CA 1
ATOM 4735 C C . ARG B 1 117 ? 5.809 -2.684 22.562 1 88.06 117 ARG B C 1
ATOM 4737 O O . ARG B 1 117 ? 6.227 -2.109 23.562 1 88.06 117 ARG B O 1
ATOM 4744 N N . ALA B 1 118 ? 6.547 -3.383 21.781 1 85.06 118 ALA B N 1
ATOM 4745 C CA . ALA B 1 118 ? 7.969 -3.557 22.062 1 85.06 118 ALA B CA 1
ATOM 4746 C C . ALA B 1 118 ? 8.703 -2.217 22.062 1 85.06 118 ALA B C 1
ATOM 4748 O O . ALA B 1 118 ? 9.477 -1.923 22.969 1 85.06 118 ALA B O 1
ATOM 4749 N N . VAL B 1 119 ? 8.492 -1.446 21.062 1 86.94 119 VAL B N 1
ATOM 4750 C CA . VAL B 1 119 ? 9.242 -0.198 20.938 1 86.94 119 VAL B CA 1
ATOM 4751 C C . VAL B 1 119 ? 8.773 0.792 22 1 86.94 119 VAL B C 1
ATOM 4753 O O . VAL B 1 119 ? 9.562 1.591 22.5 1 86.94 119 VAL B O 1
ATOM 4756 N N . THR B 1 120 ? 7.461 0.75 22.359 1 88.88 120 THR B N 1
ATOM 4757 C CA . THR B 1 120 ? 6.969 1.593 23.438 1 88.88 120 THR B CA 1
ATOM 4758 C C . THR B 1 120 ? 7.656 1.243 24.75 1 88.88 120 THR B C 1
ATOM 4760 O O . THR B 1 120 ? 8.016 2.133 25.531 1 88.88 120 THR B O 1
ATOM 4763 N N . GLN B 1 121 ? 7.84 -0.003 24.953 1 85.81 121 GLN B N 1
ATOM 4764 C CA . GLN B 1 121 ? 8.539 -0.433 26.156 1 85.81 121 GLN B CA 1
ATOM 4765 C C . GLN B 1 121 ? 9.984 0.047 26.172 1 85.81 121 GLN B C 1
ATOM 4767 O O . GLN B 1 121 ? 10.5 0.468 27.203 1 85.81 121 GLN B O 1
ATOM 4772 N N . VAL B 1 122 ? 10.625 -0.078 25.047 1 83.38 122 VAL B N 1
ATOM 4773 C CA . VAL B 1 122 ? 12 0.39 24.938 1 83.38 122 VAL B CA 1
ATOM 4774 C C . VAL B 1 122 ? 12.07 1.881 25.25 1 83.38 122 VAL B C 1
ATOM 4776 O O . VAL B 1 122 ? 12.992 2.336 25.922 1 83.38 122 VAL B O 1
ATOM 4779 N N . ALA B 1 123 ? 11.086 2.641 24.75 1 84.19 123 ALA B N 1
ATOM 4780 C CA . ALA B 1 123 ? 11.023 4.074 25.031 1 84.19 123 ALA B CA 1
ATOM 4781 C C . ALA B 1 123 ? 10.875 4.332 26.531 1 84.19 123 ALA B C 1
ATOM 4783 O O . ALA B 1 123 ? 11.57 5.176 27.094 1 84.19 123 ALA B O 1
ATOM 4784 N N . MET B 1 124 ? 10.039 3.559 27.125 1 84.69 124 MET B N 1
ATOM 4785 C CA . MET B 1 124 ? 9.805 3.719 28.562 1 84.69 124 MET B CA 1
ATOM 4786 C C . MET B 1 124 ? 11.055 3.354 29.359 1 84.69 124 MET B C 1
ATOM 4788 O O . MET B 1 124 ? 11.391 4.02 30.344 1 84.69 124 MET B O 1
ATOM 4792 N N . ASP B 1 125 ? 11.664 2.328 28.953 1 80.69 125 ASP B N 1
ATOM 4793 C CA . ASP B 1 125 ? 12.891 1.912 29.625 1 80.69 125 ASP B CA 1
ATOM 4794 C C . ASP B 1 125 ? 13.961 3 29.531 1 80.69 125 ASP B C 1
ATOM 4796 O O . ASP B 1 125 ? 14.68 3.248 30.5 1 80.69 125 ASP B O 1
ATOM 4800 N N . TYR B 1 126 ? 14.031 3.58 28.422 1 77.56 126 TYR B N 1
ATOM 4801 C CA . TYR B 1 126 ? 15.008 4.648 28.234 1 77.56 126 TYR B CA 1
ATOM 4802 C C . TYR B 1 126 ? 14.68 5.852 29.109 1 77.56 126 TYR B C 1
ATOM 4804 O O . TYR B 1 126 ? 15.562 6.43 29.734 1 77.56 126 TYR B O 1
ATOM 4812 N N . ILE B 1 127 ? 13.461 6.246 29.109 1 79.88 127 ILE B N 1
ATOM 4813 C CA . ILE B 1 127 ? 13 7.367 29.922 1 79.88 127 ILE B CA 1
ATOM 4814 C C . ILE B 1 127 ? 13.336 7.113 31.391 1 79.88 127 ILE B C 1
ATOM 4816 O O . ILE B 1 127 ? 13.867 7.992 32.062 1 79.88 127 ILE B O 1
ATOM 4820 N N . ASN B 1 128 ? 13.078 5.93 31.797 1 79.31 128 ASN B N 1
ATOM 4821 C CA . ASN B 1 128 ? 13.258 5.617 33.219 1 79.31 128 ASN B CA 1
ATOM 4822 C C . ASN B 1 128 ? 14.727 5.367 33.562 1 79.31 128 ASN B C 1
ATOM 4824 O O . ASN B 1 128 ? 15.18 5.68 34.656 1 79.31 128 ASN B O 1
ATOM 4828 N N . ALA B 1 129 ? 15.398 4.809 32.594 1 73.81 129 ALA B N 1
ATOM 4829 C CA . ALA B 1 129 ? 16.828 4.617 32.812 1 73.81 129 ALA B CA 1
ATOM 4830 C C . ALA B 1 129 ? 17.547 5.957 33 1 73.81 129 ALA B C 1
ATOM 4832 O O . ALA B 1 129 ? 18.531 6.051 33.719 1 73.81 129 ALA B O 1
ATOM 4833 N N . ASN B 1 130 ? 17.062 6.965 32.344 1 70.12 130 ASN B N 1
ATOM 4834 C CA . ASN B 1 130 ? 17.672 8.289 32.406 1 70.12 130 ASN B CA 1
ATOM 4835 C C . ASN B 1 130 ? 16.969 9.18 33.438 1 70.12 130 ASN B C 1
ATOM 4837 O O . ASN B 1 130 ? 17.281 10.367 33.531 1 70.12 130 ASN B O 1
ATOM 4841 N N . ARG B 1 131 ? 16.078 8.633 34.156 1 74.81 131 ARG B N 1
ATOM 4842 C CA . ARG B 1 131 ? 15.32 9.359 35.156 1 74.81 131 ARG B CA 1
ATOM 4843 C C . ARG B 1 131 ? 14.914 10.742 34.656 1 74.81 131 ARG B C 1
ATOM 4845 O O . ARG B 1 131 ? 15.219 11.758 35.281 1 74.81 131 ARG B O 1
ATOM 4852 N N . MET B 1 132 ? 14.328 10.711 33.531 1 74.06 132 MET B N 1
ATOM 4853 C CA . MET B 1 132 ? 13.938 11.961 32.906 1 74.06 132 MET B CA 1
ATOM 4854 C C . MET B 1 132 ? 13.148 12.844 33.875 1 74.06 132 MET B C 1
ATOM 4856 O O . MET B 1 132 ? 12.234 12.367 34.531 1 74.06 132 MET B O 1
ATOM 4860 N N . LEU B 1 133 ? 13.508 14.062 33.938 1 73.94 133 LEU B N 1
ATOM 4861 C CA . LEU B 1 133 ? 12.914 15.055 34.844 1 73.94 133 LEU B CA 1
ATOM 4862 C C . LEU B 1 133 ? 13.102 14.656 36.281 1 73.94 133 LEU B C 1
ATOM 4864 O O . LEU B 1 133 ? 12.344 15.086 37.156 1 73.94 133 LEU B O 1
ATOM 4868 N N . GLY B 1 134 ? 13.977 13.773 36.594 1 71 134 GLY B N 1
ATOM 4869 C CA . GLY B 1 134 ? 14.438 13.453 37.938 1 71 134 GLY B CA 1
ATOM 4870 C C . GLY B 1 134 ? 13.555 12.453 38.656 1 71 134 GLY B C 1
ATOM 4871 O O . GLY B 1 134 ? 13.547 12.398 39.906 1 71 134 GLY B O 1
ATOM 4872 N N . GLN B 1 135 ? 12.742 11.844 37.938 1 80 135 GLN B N 1
ATOM 4873 C CA . GLN B 1 135 ? 11.867 10.875 38.594 1 80 135 GLN B CA 1
ATOM 4874 C C . GLN B 1 135 ? 11.578 9.695 37.656 1 80 135 GLN B C 1
ATOM 4876 O O . GLN B 1 135 ? 12.07 9.648 36.531 1 80 135 GLN B O 1
ATOM 4881 N N . SER B 1 136 ? 10.906 8.719 38.25 1 82 136 SER B N 1
ATOM 4882 C CA . SER B 1 136 ? 10.477 7.562 37.469 1 82 136 SER B CA 1
ATOM 4883 C C . SER B 1 136 ? 9.055 7.742 36.938 1 82 136 SER B C 1
ATOM 4885 O O . SER B 1 136 ? 8.219 8.352 37.594 1 82 136 SER 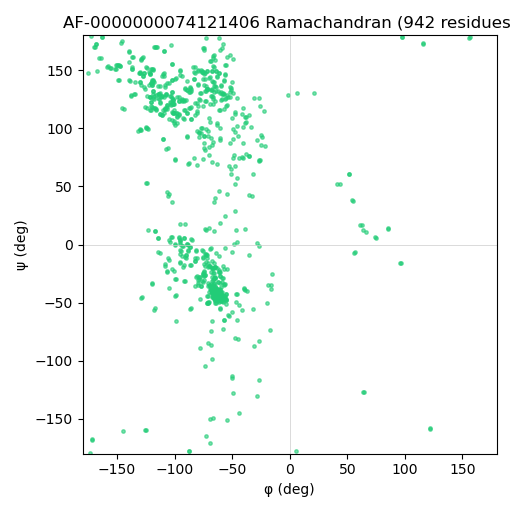B O 1
ATOM 4887 N N . TRP B 1 137 ? 8.914 7.195 35.75 1 84.31 137 TRP B N 1
ATOM 4888 C CA . TRP B 1 137 ? 7.641 7.406 35.094 1 84.31 137 TRP B CA 1
ATOM 4889 C C . TRP B 1 137 ? 6.953 6.074 34.781 1 84.31 137 TRP B C 1
ATOM 4891 O O . TRP B 1 137 ? 7.617 5.059 34.562 1 84.31 137 TRP B O 1
ATOM 4901 N N . SER B 1 138 ? 5.641 6.098 34.844 1 89.25 138 SER B N 1
ATOM 4902 C CA . SER B 1 138 ? 4.809 5 34.375 1 89.25 138 SER B CA 1
ATOM 4903 C C . SER B 1 138 ? 4.055 5.387 33.094 1 89.25 138 SER B C 1
ATOM 4905 O O . SER B 1 138 ? 3.631 6.531 32.938 1 89.25 138 SER B O 1
ATOM 4907 N N . LEU B 1 139 ? 3.889 4.402 32.219 1 91.19 139 LEU B N 1
ATOM 4908 C CA . LEU B 1 139 ? 3.199 4.652 30.969 1 91.19 139 LEU B CA 1
ATOM 4909 C C . LEU B 1 139 ? 1.697 4.801 31.188 1 91.19 139 LEU B C 1
ATOM 4911 O O . LEU B 1 139 ? 1.076 3.955 31.844 1 91.19 139 LEU B O 1
ATOM 4915 N N . VAL B 1 140 ? 1.201 5.898 30.766 1 90.19 140 VAL B N 1
ATOM 4916 C CA . VAL B 1 140 ? -0.25 6.043 30.703 1 90.19 140 VAL B CA 1
ATOM 4917 C C . VAL B 1 140 ? -0.775 5.496 29.391 1 90.19 140 VAL B C 1
ATOM 4919 O O . VAL B 1 140 ? -1.64 4.617 29.359 1 90.19 140 VAL B O 1
ATOM 4922 N N . LYS B 1 141 ? -0.216 6 28.266 1 91.81 141 LYS B N 1
ATOM 4923 C CA . LYS B 1 141 ? -0.591 5.527 26.938 1 91.81 141 LYS B CA 1
ATOM 4924 C C . LYS B 1 141 ? 0.412 5.988 25.891 1 91.81 141 LYS B C 1
ATOM 4926 O O . LYS B 1 141 ? 1.202 6.902 26.141 1 91.81 141 LYS B O 1
ATOM 4931 N N . LEU B 1 142 ? 0.372 5.301 24.797 1 93 142 LEU B N 1
ATOM 4932 C CA . LEU B 1 142 ? 1.017 5.809 23.594 1 93 142 LEU B CA 1
ATOM 4933 C C . LEU B 1 142 ? 0.085 6.746 22.828 1 93 142 LEU B C 1
ATOM 4935 O O . LEU B 1 142 ? -0.959 6.32 22.328 1 93 142 LEU B O 1
ATOM 4939 N N . HIS B 1 143 ? 0.387 8.008 22.859 1 90.31 143 HIS B N 1
ATOM 4940 C CA . HIS B 1 143 ? -0.438 8.961 22.125 1 90.31 143 HIS B CA 1
ATOM 4941 C C . HIS B 1 143 ? -0.434 8.656 20.641 1 90.31 143 HIS B C 1
ATOM 4943 O O . HIS B 1 143 ? -1.495 8.492 20.031 1 90.31 143 HIS B O 1
ATOM 4949 N N . ASP B 1 144 ? 0.664 8.578 19.969 1 93.56 144 ASP B N 1
ATOM 4950 C CA . ASP B 1 144 ? 0.846 8.172 18.578 1 93.56 144 ASP B CA 1
ATOM 4951 C C . ASP B 1 144 ? 2.328 8.055 18.234 1 93.56 144 ASP B C 1
ATOM 4953 O O . ASP B 1 144 ? 3.189 8.219 19.109 1 93.56 144 ASP B O 1
ATOM 4957 N N . GLY B 1 145 ? 2.527 7.695 17.016 1 93.94 145 GLY B N 1
ATOM 4958 C CA . GLY B 1 145 ? 3.904 7.562 16.562 1 93.94 145 GLY B CA 1
ATOM 4959 C C . GLY B 1 145 ? 4.039 7.422 15.062 1 93.94 145 GLY B C 1
ATOM 4960 O O . GLY B 1 145 ? 3.035 7.402 14.344 1 93.94 145 GLY B O 1
ATOM 4961 N N . TYR B 1 146 ? 5.316 7.453 14.656 1 94.25 146 TYR B N 1
ATOM 4962 C CA . TYR B 1 146 ? 5.699 7.27 13.258 1 94.25 146 TYR B CA 1
ATOM 4963 C C . TYR B 1 146 ? 6.746 6.168 13.117 1 94.25 146 TYR B C 1
ATOM 4965 O O . TYR B 1 146 ? 7.539 5.938 14.039 1 94.25 146 TYR B O 1
ATOM 4973 N N . LEU B 1 147 ? 6.699 5.5 12.047 1 93.31 147 LEU B N 1
ATOM 4974 C CA . LEU B 1 147 ? 7.781 4.559 11.773 1 93.31 147 LEU B CA 1
ATOM 4975 C C . LEU B 1 147 ? 8.18 4.602 10.305 1 93.31 147 LEU B C 1
ATOM 4977 O O . LEU B 1 147 ? 7.336 4.84 9.438 1 93.31 147 LEU B O 1
ATOM 4981 N N . ARG B 1 148 ? 9.43 4.504 10.031 1 89.25 148 ARG B N 1
ATOM 4982 C CA . ARG B 1 148 ? 10 4.453 8.695 1 89.25 148 ARG B CA 1
ATOM 4983 C C . ARG B 1 148 ? 11.062 3.359 8.594 1 89.25 148 ARG B C 1
ATOM 4985 O O . ARG B 1 148 ? 11.922 3.24 9.469 1 89.25 148 ARG B O 1
ATOM 4992 N N . ARG B 1 149 ? 10.93 2.547 7.605 1 85.56 149 ARG B N 1
ATOM 4993 C CA . ARG B 1 149 ? 11.875 1.456 7.41 1 85.56 149 ARG B CA 1
ATOM 4994 C C . ARG B 1 149 ? 12.883 1.789 6.309 1 85.56 149 ARG B C 1
ATOM 4996 O O . ARG B 1 149 ? 12.492 2.219 5.219 1 85.56 149 ARG B O 1
ATOM 5003 N N . ASP B 1 150 ? 14.125 1.697 6.672 1 81.19 150 ASP B N 1
ATOM 5004 C CA . ASP B 1 150 ? 15.25 1.898 5.762 1 81.19 150 ASP B CA 1
ATOM 5005 C C . ASP B 1 150 ? 16.047 0.61 5.578 1 81.19 150 ASP B C 1
ATOM 5007 O O . ASP B 1 150 ? 16.438 -0.027 6.559 1 81.19 150 ASP B O 1
ATOM 5011 N N . ALA B 1 151 ? 16.281 0.246 4.379 1 76.44 151 ALA B N 1
ATOM 5012 C CA . ALA B 1 151 ? 16.844 -1.057 4.047 1 76.44 151 ALA B CA 1
ATOM 5013 C C . ALA B 1 151 ? 18.281 -1.183 4.574 1 76.44 151 ALA B C 1
ATOM 5015 O O . ALA B 1 151 ? 18.75 -2.289 4.828 1 76.44 151 ALA B O 1
ATOM 5016 N N . LEU B 1 152 ? 18.938 -0.099 4.664 1 76.75 152 LEU B N 1
ATOM 5017 C CA . LEU B 1 152 ? 20.328 -0.196 5.066 1 76.75 152 LEU B CA 1
ATOM 5018 C C . LEU B 1 152 ? 20.531 0.33 6.484 1 76.75 152 LEU B C 1
ATOM 5020 O O . LEU B 1 152 ? 21.547 0.054 7.117 1 76.75 152 LEU B O 1
ATOM 5024 N N . ARG B 1 153 ? 19.609 1.071 6.93 1 78.81 153 ARG B N 1
ATOM 5025 C CA . ARG B 1 153 ? 19.719 1.694 8.25 1 78.81 153 ARG B CA 1
ATOM 5026 C C . ARG B 1 153 ? 18.953 0.894 9.297 1 78.81 153 ARG B C 1
ATOM 5028 O O . ARG B 1 153 ? 19.484 0.593 10.367 1 78.81 153 ARG B O 1
ATOM 5035 N N . GLY B 1 154 ? 17.844 0.469 9.031 1 83.12 154 GLY B N 1
ATOM 5036 C CA . GLY B 1 154 ? 16.938 -0.167 9.977 1 83.12 154 GLY B CA 1
ATOM 5037 C C . GLY B 1 154 ? 15.602 0.542 10.086 1 83.12 154 GLY B C 1
ATOM 5038 O O . GLY B 1 154 ? 15.117 1.126 9.117 1 83.12 154 GLY B O 1
ATOM 5039 N N . THR B 1 155 ? 14.945 0.295 11.188 1 87.06 155 THR B N 1
ATOM 5040 C CA . THR B 1 155 ? 13.641 0.914 11.398 1 87.06 155 THR B CA 1
ATOM 5041 C C . THR B 1 155 ? 13.75 2.088 12.367 1 87.06 155 THR B C 1
ATOM 5043 O O . THR B 1 155 ? 14.344 1.961 13.438 1 87.06 155 THR B O 1
ATOM 5046 N N . GLU B 1 156 ? 13.219 3.234 11.906 1 87.31 156 GLU B N 1
ATOM 5047 C CA . GLU B 1 156 ? 13.188 4.438 12.734 1 87.31 156 GLU B CA 1
ATOM 5048 C C . GLU B 1 156 ? 11.797 4.668 13.312 1 87.31 156 GLU B C 1
ATOM 5050 O O . GLU B 1 156 ? 10.789 4.445 12.641 1 87.31 156 GLU B O 1
ATOM 5055 N N . TYR B 1 157 ? 11.797 5.133 14.594 1 89 157 TYR B N 1
ATOM 5056 C CA . TYR B 1 157 ? 10.539 5.402 15.281 1 89 157 TYR B CA 1
ATOM 5057 C C . TYR B 1 157 ? 10.547 6.793 15.906 1 89 157 TYR B C 1
ATOM 5059 O O . TYR B 1 157 ? 11.578 7.25 16.406 1 89 157 TYR B O 1
ATOM 5067 N N . ILE B 1 158 ? 9.492 7.457 15.836 1 89.12 158 ILE B N 1
ATOM 5068 C CA . ILE B 1 158 ? 9.156 8.625 16.641 1 89.12 158 ILE B CA 1
ATOM 5069 C C . ILE B 1 158 ? 7.918 8.32 17.484 1 89.12 158 ILE B C 1
ATOM 5071 O O . ILE B 1 158 ? 6.84 8.07 16.938 1 89.12 158 ILE B O 1
ATOM 5075 N N . LEU B 1 159 ? 8.047 8.344 18.828 1 90.25 159 LEU B N 1
ATOM 5076 C CA . LEU B 1 159 ? 6.953 7.953 19.719 1 90.25 159 LEU B CA 1
ATOM 5077 C C . LEU B 1 159 ? 6.582 9.094 20.656 1 90.25 159 LEU B C 1
ATOM 5079 O O . LEU B 1 159 ? 7.457 9.711 21.266 1 90.25 159 LEU B O 1
ATOM 5083 N N . ASP B 1 160 ? 5.367 9.414 20.672 1 88.69 160 ASP B N 1
ATOM 5084 C CA . ASP B 1 160 ? 4.832 10.281 21.719 1 88.69 160 ASP B CA 1
ATOM 5085 C C . ASP B 1 160 ? 4.168 9.469 22.828 1 88.69 160 ASP B C 1
ATOM 5087 O O . ASP B 1 160 ? 3.068 8.938 22.641 1 88.69 160 ASP B O 1
ATOM 5091 N N . VAL B 1 161 ? 4.82 9.484 23.984 1 89.44 161 VAL B N 1
ATOM 5092 C CA . VAL B 1 161 ? 4.336 8.648 25.078 1 89.44 161 VAL B CA 1
ATOM 5093 C C . VAL B 1 161 ? 3.826 9.539 26.219 1 89.44 161 VAL B C 1
ATOM 5095 O O . VAL B 1 161 ? 4.5 10.484 26.625 1 89.44 161 VAL B O 1
ATOM 5098 N N . VAL B 1 162 ? 2.643 9.219 26.641 1 88.19 162 VAL B N 1
ATOM 5099 C CA . VAL B 1 162 ? 2.061 9.898 27.797 1 88.19 162 VAL B CA 1
ATOM 5100 C C . VAL B 1 162 ? 2.369 9.102 29.062 1 88.19 162 VAL B C 1
ATOM 5102 O O . VAL B 1 162 ? 2.096 7.906 29.141 1 88.19 162 VAL B O 1
ATOM 5105 N N . VAL B 1 163 ? 2.98 9.844 30.016 1 86.62 163 VAL B N 1
ATOM 5106 C CA . VAL B 1 163 ? 3.439 9.156 31.219 1 86.62 163 VAL B CA 1
ATOM 5107 C C . VAL B 1 163 ? 2.924 9.883 32.469 1 86.62 163 VAL B C 1
ATOM 5109 O O . VAL B 1 163 ? 2.482 11.031 32.375 1 86.62 163 VAL B O 1
ATOM 5112 N N . GLN B 1 164 ? 2.904 9.133 33.531 1 87.25 164 GLN B N 1
ATOM 5113 C CA . GLN B 1 164 ? 2.627 9.672 34.875 1 87.25 164 GLN B CA 1
ATOM 5114 C C . GLN B 1 164 ? 3.672 9.211 35.875 1 87.25 164 GLN B C 1
ATOM 5116 O O . GLN B 1 164 ? 4.32 8.18 35.688 1 87.25 164 GLN B O 1
ATOM 5121 N N . PRO B 1 165 ? 3.922 10.117 36.875 1 84.12 165 PRO B N 1
ATOM 5122 C CA . PRO B 1 165 ? 4.895 9.695 37.875 1 84.12 165 PRO B CA 1
ATOM 5123 C C . PRO B 1 165 ? 4.566 8.328 38.469 1 84.12 165 PRO B C 1
ATOM 5125 O O . PRO B 1 165 ? 3.4 8.039 38.75 1 84.12 165 PRO B O 1
ATOM 5128 N N . ALA B 1 166 ? 5.582 7.492 38.594 1 83 166 ALA B N 1
ATOM 5129 C CA . ALA B 1 166 ? 5.402 6.133 39.094 1 83 166 ALA B CA 1
ATOM 5130 C C . ALA B 1 166 ? 5.078 6.141 40.594 1 83 166 ALA B C 1
ATOM 5132 O O . ALA B 1 166 ? 4.375 5.258 41.094 1 83 166 ALA B O 1
ATOM 5133 N N . SER B 1 167 ? 5.762 6.789 41.562 1 75.12 167 SER B N 1
ATOM 5134 C CA . SER B 1 167 ? 5.516 6.844 43 1 75.12 167 SER B CA 1
ATOM 5135 C C . SER B 1 167 ? 4.426 7.855 43.344 1 75.12 167 SER B C 1
ATOM 5137 O O . SER B 1 167 ? 4.352 8.922 42.719 1 75.12 167 SER B O 1
ATOM 5139 N N . HIS B 1 168 ? 3.209 7.344 43.875 1 61 168 HIS B N 1
ATOM 5140 C CA . HIS B 1 168 ? 2.012 8.086 44.25 1 61 168 HIS B CA 1
ATOM 5141 C C . HIS B 1 168 ? 2.328 9.141 45.312 1 61 168 HIS B C 1
ATOM 5143 O O . HIS B 1 168 ? 1.423 9.789 45.844 1 61 168 HIS B O 1
ATOM 5149 N N . ASN B 1 169 ? 3.502 9.039 46.062 1 48.16 169 ASN B N 1
ATOM 5150 C CA . ASN B 1 169 ? 3.338 9.852 47.25 1 48.16 169 ASN B CA 1
ATOM 5151 C C . ASN B 1 169 ? 2.662 11.188 46.938 1 48.16 169 ASN B C 1
ATOM 5153 O O . ASN B 1 169 ? 2.41 11.984 47.844 1 48.16 169 ASN B O 1
ATOM 5157 N N . PHE B 1 170 ? 3.188 11.914 46.094 1 42.75 170 PHE B N 1
ATOM 5158 C CA . PHE B 1 170 ? 2.824 13.32 46.188 1 42.75 170 PHE B CA 1
ATOM 5159 C C . PHE B 1 170 ? 1.427 13.57 45.625 1 42.75 170 PHE B C 1
ATOM 5161 O O . PHE B 1 170 ? 1.052 12.992 44.625 1 42.75 170 PHE B O 1
ATOM 5168 N N . SER B 1 171 ? 0.418 13.688 46.562 1 41.5 171 SER B N 1
ATOM 5169 C CA . SER B 1 171 ? -0.957 14.164 46.438 1 41.5 171 SER B CA 1
ATOM 5170 C C . SER B 1 171 ? -1.167 14.953 45.156 1 41.5 171 SER B C 1
ATOM 5172 O O . SER B 1 171 ? -2.25 15.5 44.938 1 41.5 171 SER B O 1
ATOM 5174 N N . TYR B 1 172 ? -0.186 15.719 44.812 1 39.88 172 TYR B N 1
ATOM 5175 C CA . TYR B 1 172 ? -0.526 16.766 43.844 1 39.88 172 TYR B CA 1
ATOM 5176 C C . TYR B 1 172 ? -1.106 16.172 42.562 1 39.88 172 TYR B C 1
ATOM 5178 O O . TYR B 1 172 ? -0.915 14.992 42.281 1 39.88 172 TYR B O 1
ATOM 5186 N N . PHE B 1 173 ? -1.635 17.031 41.594 1 43.81 173 PHE B N 1
ATOM 5187 C CA . PHE B 1 173 ? -2.279 17.062 40.281 1 43.81 173 PHE B CA 1
ATOM 5188 C C . PHE B 1 173 ? -1.688 16.016 39.375 1 43.81 173 PHE B C 1
ATOM 5190 O O . PHE B 1 173 ? -0.484 15.75 39.406 1 43.81 173 PHE B O 1
ATOM 5197 N N . ILE B 1 174 ? -2.523 15.016 39.125 1 51.81 174 ILE B N 1
ATOM 5198 C CA . ILE B 1 174 ? -2.324 14 38.094 1 51.81 174 ILE B CA 1
ATOM 5199 C C . ILE B 1 174 ? -1.466 14.57 36.969 1 51.81 174 ILE B C 1
ATOM 5201 O O . ILE B 1 174 ? -1.931 15.406 36.188 1 51.81 174 ILE B O 1
ATOM 5205 N N . ASN B 1 175 ? -0.187 14.781 37.125 1 67.94 175 ASN B N 1
ATOM 5206 C CA . ASN B 1 175 ? 0.754 15.469 36.25 1 67.94 175 ASN B CA 1
ATOM 5207 C C . ASN B 1 175 ? 1.217 14.578 35.125 1 67.94 175 ASN B C 1
ATOM 5209 O O . ASN B 1 175 ? 2.328 14.047 35.156 1 67.94 175 ASN B O 1
ATOM 5213 N N . GLU B 1 176 ? 0.209 14.25 34.156 1 79 176 GLU B N 1
ATOM 5214 C CA . GLU B 1 176 ? 0.637 13.539 32.938 1 79 176 GLU B CA 1
ATOM 5215 C C . GLU B 1 176 ? 1.577 14.398 32.094 1 79 176 GLU B C 1
ATOM 5217 O O . GLU B 1 176 ? 1.41 15.617 32.031 1 79 176 GLU B O 1
ATOM 5222 N N . ARG B 1 177 ? 2.564 13.734 31.688 1 77.62 177 ARG B N 1
ATOM 5223 C CA . ARG B 1 177 ? 3.512 14.367 30.781 1 77.62 177 ARG B CA 1
ATOM 5224 C C . ARG B 1 177 ? 3.656 13.555 29.5 1 77.62 177 ARG B C 1
ATOM 5226 O O . ARG B 1 177 ? 3.361 12.359 29.469 1 77.62 177 ARG B O 1
ATOM 5233 N N . MET B 1 178 ? 3.986 14.297 28.453 1 81.81 178 MET B N 1
ATOM 5234 C CA . MET B 1 178 ? 4.238 13.609 27.188 1 81.81 178 MET B CA 1
ATOM 5235 C C . MET B 1 178 ? 5.703 13.742 26.781 1 81.81 178 MET B C 1
ATOM 5237 O O . MET B 1 178 ? 6.266 14.836 26.812 1 81.81 178 MET B O 1
ATOM 5241 N N . PHE B 1 179 ? 6.32 12.648 26.547 1 80.81 179 PHE B N 1
ATOM 5242 C CA . PHE B 1 179 ? 7.68 12.617 26.016 1 80.81 179 PHE B CA 1
ATOM 5243 C C . PHE B 1 179 ? 7.684 12.156 24.562 1 80.81 179 PHE B C 1
ATOM 5245 O O . PHE B 1 179 ? 6.945 11.242 24.188 1 80.81 179 PHE B O 1
ATOM 5252 N N . ARG B 1 180 ? 8.445 12.805 23.766 1 85.06 180 ARG B N 1
ATOM 5253 C CA . ARG B 1 180 ? 8.734 12.281 22.422 1 85.06 180 ARG B CA 1
ATOM 5254 C C . ARG B 1 180 ? 10.078 11.547 22.406 1 85.06 180 ARG B C 1
ATOM 5256 O O . ARG B 1 180 ? 11.102 12.109 22.797 1 85.06 180 ARG B O 1
ATOM 5263 N N . VAL B 1 181 ? 10.047 10.406 21.953 1 84.56 181 VAL B N 1
ATOM 5264 C CA . VAL B 1 181 ? 11.242 9.57 21.906 1 84.56 181 VAL B CA 1
ATOM 5265 C C . VAL B 1 181 ? 11.539 9.172 20.469 1 84.56 181 VAL B C 1
ATOM 5267 O O . VAL B 1 181 ? 10.672 8.656 19.766 1 84.56 181 VAL B O 1
ATOM 5270 N N . ASN B 1 182 ? 12.758 9.5 19.984 1 82.75 182 ASN B N 1
ATOM 5271 C CA . ASN B 1 182 ? 13.258 9.031 18.703 1 82.75 182 ASN B CA 1
ATOM 5272 C C . ASN B 1 182 ? 14.133 7.793 18.844 1 82.75 182 ASN B C 1
ATOM 5274 O O . ASN B 1 182 ? 15.078 7.785 19.641 1 82.75 182 ASN B O 1
ATOM 5278 N N . LEU B 1 183 ? 13.742 6.766 18.156 1 83.75 183 LEU B N 1
ATOM 5279 C CA . LEU B 1 183 ? 14.453 5.496 18.25 1 83.75 183 LEU B CA 1
ATOM 5280 C C . LEU B 1 183 ? 14.844 4.98 16.859 1 83.75 183 LEU B C 1
ATOM 5282 O O . LEU B 1 183 ? 14.125 5.203 15.891 1 83.75 183 LEU B O 1
ATOM 5286 N N . VAL B 1 184 ? 16 4.332 16.812 1 83.12 184 VAL B N 1
ATOM 5287 C CA . VAL B 1 184 ? 16.391 3.59 15.617 1 83.12 184 VAL B CA 1
ATOM 5288 C C . VAL B 1 184 ? 16.734 2.15 15.992 1 83.12 184 VAL B C 1
ATOM 5290 O O . VAL B 1 184 ? 17.531 1.913 16.906 1 83.12 184 VAL B O 1
ATOM 5293 N N . HIS B 1 185 ? 15.984 1.254 15.445 1 82.5 185 HIS B N 1
ATOM 5294 C CA . HIS B 1 185 ? 16.344 -0.158 15.508 1 82.5 185 HIS B CA 1
ATOM 5295 C C . HIS B 1 185 ? 17.219 -0.559 14.328 1 82.5 185 HIS B C 1
ATOM 5297 O O . HIS B 1 185 ? 16.703 -0.969 13.281 1 82.5 185 HIS B O 1
ATOM 5303 N N . PRO B 1 186 ? 18.531 -0.503 14.523 1 79.75 186 PRO B N 1
ATOM 5304 C CA . PRO B 1 186 ? 19.438 -0.66 13.383 1 79.75 186 PRO B CA 1
ATOM 5305 C C . PRO B 1 186 ? 19.562 -2.109 12.922 1 79.75 186 PRO B C 1
ATOM 5307 O O . PRO B 1 186 ? 19.391 -3.033 13.719 1 79.75 186 PRO B O 1
ATOM 5310 N N . LEU B 1 187 ? 19.781 -2.221 11.633 1 78.25 187 LEU B N 1
ATOM 5311 C CA . LEU B 1 187 ? 20.141 -3.51 11.055 1 78.25 187 LEU B CA 1
ATOM 5312 C C . LEU B 1 187 ? 21.609 -3.84 11.344 1 78.25 187 LEU B C 1
ATOM 5314 O O . LEU B 1 187 ? 22.422 -2.938 11.516 1 78.25 187 LEU B O 1
ATOM 5318 N N . LYS B 1 188 ? 21.734 -5.137 11.414 1 72.12 188 LYS B N 1
ATOM 5319 C CA . LYS B 1 188 ? 23.141 -5.547 11.492 1 72.12 188 LYS B CA 1
ATOM 5320 C C . LYS B 1 188 ? 23.875 -5.215 10.203 1 72.12 188 LYS B C 1
ATOM 5322 O O . LYS B 1 188 ? 23.266 -4.824 9.211 1 72.12 188 LYS B O 1
ATOM 5327 N N . SER B 1 189 ? 25.109 -5.156 10.258 1 62.69 189 SER B N 1
ATOM 5328 C CA . SER B 1 189 ? 25.891 -4.836 9.062 1 62.69 189 SER B CA 1
ATOM 5329 C C . SER B 1 189 ? 25.625 -5.852 7.953 1 62.69 189 SER B C 1
ATOM 5331 O O . SER B 1 189 ? 25.391 -7.027 8.227 1 62.69 189 SER B O 1
ATOM 5333 N N . MET B 1 190 ? 25.234 -5.48 6.781 1 55.81 190 MET B N 1
ATOM 5334 C CA . MET B 1 190 ? 24.859 -6.301 5.629 1 55.81 190 MET B CA 1
ATOM 5335 C C . MET B 1 190 ? 25.781 -7.508 5.5 1 55.81 190 MET B C 1
ATOM 5337 O O . MET B 1 190 ? 25.344 -8.594 5.109 1 55.81 190 MET B O 1
ATOM 5341 N N . GLY B 1 191 ? 27.078 -7.242 5.805 1 49.53 191 GLY B N 1
ATOM 5342 C CA . GLY B 1 191 ? 28 -8.367 5.727 1 49.53 191 GLY B CA 1
ATOM 5343 C C . GLY B 1 191 ? 27.688 -9.461 6.73 1 49.53 191 GLY B C 1
ATOM 5344 O O . GLY B 1 191 ? 28.234 -10.562 6.645 1 49.53 191 GLY B O 1
ATOM 5345 N N . GLU B 1 192 ? 26.781 -9.141 7.551 1 49.22 192 GLU B N 1
ATOM 5346 C CA . GLU B 1 192 ? 26.453 -10.133 8.57 1 49.22 192 GLU B CA 1
ATOM 5347 C C . GLU B 1 192 ? 25.109 -10.812 8.266 1 49.22 192 GLU B C 1
ATOM 5349 O O . GLU B 1 192 ? 24.266 -10.961 9.148 1 49.22 192 GLU B O 1
ATOM 5354 N N . ALA B 1 193 ? 25 -11.086 6.941 1 51.62 193 ALA B N 1
ATOM 5355 C CA . ALA B 1 193 ? 23.844 -11.961 6.703 1 51.62 193 ALA B CA 1
ATOM 5356 C C . ALA B 1 193 ? 24.031 -13.305 7.402 1 51.62 193 ALA B C 1
ATOM 5358 O O . ALA B 1 193 ? 25.062 -13.961 7.234 1 51.62 193 ALA B O 1
ATOM 5359 N N . GLU B 1 194 ? 23.391 -13.508 8.492 1 50.47 194 GLU B N 1
ATOM 5360 C CA . GLU B 1 194 ? 23.672 -14.633 9.383 1 50.47 194 GLU B CA 1
ATOM 5361 C C . GLU B 1 194 ? 23.109 -15.938 8.812 1 50.47 194 GLU B C 1
ATOM 5363 O O . GLU B 1 194 ? 23.562 -17.031 9.188 1 50.47 194 GLU B O 1
ATOM 5368 N N . GLU B 1 195 ? 22.047 -15.867 7.938 1 47.47 195 GLU B N 1
ATOM 5369 C CA . GLU B 1 195 ? 21.547 -17.125 7.41 1 47.47 195 GLU B CA 1
ATOM 5370 C C . GLU B 1 195 ? 21.375 -17.078 5.895 1 47.47 195 GLU B C 1
ATOM 5372 O O . GLU B 1 195 ? 20.656 -16.234 5.375 1 47.47 195 GLU B O 1
ATOM 5377 N N . VAL B 1 196 ? 22.422 -17.609 5.328 1 50.31 196 VAL B N 1
ATOM 5378 C CA . VAL B 1 196 ? 22.312 -17.719 3.875 1 50.31 196 VAL B CA 1
ATOM 5379 C C . VAL B 1 196 ? 22.156 -19.188 3.48 1 50.31 196 VAL B C 1
ATOM 5381 O O . VAL B 1 196 ? 22.844 -20.062 4.008 1 50.31 196 VAL B O 1
ATOM 5384 N N . ARG B 1 197 ? 20.953 -19.516 2.945 1 58.06 197 ARG B N 1
ATOM 5385 C CA . ARG B 1 197 ? 20.781 -20.844 2.375 1 58.06 197 ARG B CA 1
ATOM 5386 C C . ARG B 1 197 ? 20.641 -20.781 0.858 1 58.06 197 ARG B C 1
ATOM 5388 O O . ARG B 1 197 ? 19.984 -19.875 0.327 1 58.06 197 ARG B O 1
ATOM 5395 N N . VAL B 1 198 ? 21.453 -21.562 0.299 1 52.12 198 VAL B N 1
ATOM 5396 C CA . VAL B 1 198 ? 21.359 -21.656 -1.154 1 52.12 198 VAL B CA 1
ATOM 5397 C C . VAL B 1 198 ? 20.547 -22.891 -1.54 1 52.12 198 VAL B C 1
ATOM 5399 O O . VAL B 1 198 ? 20.75 -23.984 -1.003 1 52.12 198 VAL B O 1
ATOM 5402 N N . GLN B 1 199 ? 19.297 -22.594 -1.958 1 56.81 199 GLN B N 1
ATOM 5403 C CA . GLN B 1 199 ? 18.469 -23.672 -2.461 1 56.81 199 GLN B CA 1
ATOM 5404 C C . GLN B 1 199 ? 18.828 -24.016 -3.906 1 56.81 199 GLN B C 1
ATOM 5406 O O . GLN B 1 199 ? 19.062 -23.125 -4.719 1 56.81 199 GLN B O 1
ATOM 5411 N N . ARG B 1 200 ? 19.219 -25.281 -3.932 1 51.12 200 ARG B N 1
ATOM 5412 C CA . ARG B 1 200 ? 19.516 -25.766 -5.273 1 51.12 200 ARG B CA 1
ATOM 5413 C C . ARG B 1 200 ? 18.312 -25.641 -6.188 1 51.12 200 ARG B C 1
ATOM 5415 O O . ARG B 1 200 ? 17.188 -25.438 -5.711 1 51.12 200 ARG B O 1
ATOM 5422 N N . HIS B 1 201 ? 18.609 -25.875 -7.578 1 52 201 HIS B N 1
ATOM 5423 C CA . HIS B 1 201 ? 17.625 -25.75 -8.641 1 52 201 HIS B CA 1
ATOM 5424 C C . HIS B 1 201 ? 16.375 -26.562 -8.344 1 52 201 HIS B C 1
ATOM 5426 O O . HIS B 1 201 ? 16.469 -27.656 -7.773 1 52 201 HIS B O 1
ATOM 5432 N N . VAL B 1 202 ? 15.219 -25.781 -8.438 1 56.34 202 VAL B N 1
ATOM 5433 C CA . VAL B 1 202 ? 13.852 -26.266 -8.32 1 56.34 202 VAL B CA 1
ATOM 5434 C C . VAL B 1 202 ? 13.57 -27.297 -9.414 1 56.34 202 VAL B C 1
ATOM 5436 O O . VAL B 1 202 ? 13.672 -26.984 -10.602 1 56.34 202 VAL B O 1
ATOM 5439 N N . GLU B 1 203 ? 13.867 -28.75 -9.078 1 59.81 203 GLU B N 1
ATOM 5440 C CA . GLU B 1 203 ? 13.516 -29.75 -10.078 1 59.81 203 GLU B CA 1
ATOM 5441 C C . GLU B 1 203 ? 12.203 -30.438 -9.719 1 59.81 203 GLU B C 1
ATOM 5443 O O . GLU B 1 203 ? 11.805 -30.469 -8.555 1 59.81 203 GLU B O 1
ATOM 5448 N N . GLY B 1 204 ? 11.086 -30.266 -10.594 1 73.75 204 GLY B N 1
ATOM 5449 C CA . GLY B 1 204 ? 9.875 -31.047 -10.375 1 73.75 204 GLY B CA 1
ATOM 5450 C C . GLY B 1 204 ? 8.828 -30.844 -11.445 1 73.75 204 GLY B C 1
ATOM 5451 O O . GLY B 1 204 ? 8.852 -29.828 -12.156 1 73.75 204 GLY B O 1
ATOM 5452 N N . ARG B 1 205 ? 8.234 -31.875 -11.562 1 92.5 205 ARG B N 1
ATOM 5453 C CA . ARG B 1 205 ? 7.105 -31.797 -12.492 1 92.5 205 ARG B CA 1
ATOM 5454 C C . ARG B 1 205 ? 5.992 -30.922 -11.93 1 92.5 205 ARG B C 1
ATOM 5456 O O . ARG B 1 205 ? 5.668 -31.016 -10.742 1 92.5 205 ARG B O 1
ATOM 5463 N N . LEU B 1 206 ? 5.586 -29.984 -12.719 1 96.75 206 LEU B N 1
ATOM 5464 C CA . LEU B 1 206 ? 4.492 -29.094 -12.344 1 96.75 206 LEU B CA 1
ATOM 5465 C C . LEU B 1 206 ? 3.205 -29.484 -13.07 1 96.75 206 LEU B C 1
ATOM 5467 O O . LEU B 1 206 ? 3.178 -29.562 -14.297 1 96.75 206 LEU B O 1
ATOM 5471 N N . LYS B 1 207 ? 2.188 -29.797 -12.32 1 98.19 207 LYS B N 1
ATOM 5472 C CA . LYS B 1 207 ? 0.868 -30.125 -12.859 1 98.19 207 LYS B CA 1
ATOM 5473 C C . LYS B 1 207 ? -0.125 -29 -12.57 1 98.19 207 LYS B C 1
ATOM 5475 O O . LYS B 1 207 ? -0.453 -28.734 -11.406 1 98.19 207 LYS B O 1
ATOM 5480 N N . ILE B 1 208 ? -0.624 -28.375 -13.578 1 98.19 208 ILE B N 1
ATOM 5481 C CA . ILE B 1 208 ? -1.62 -27.312 -13.438 1 98.19 208 ILE B CA 1
ATOM 5482 C C . ILE B 1 208 ? -3.023 -27.906 -13.523 1 98.19 208 ILE B C 1
ATOM 5484 O O . ILE B 1 208 ? -3.424 -28.422 -14.57 1 98.19 208 ILE B O 1
ATOM 5488 N N . ILE B 1 209 ? -3.775 -27.828 -12.469 1 98 209 ILE B N 1
ATOM 5489 C CA . ILE B 1 209 ? -5.098 -28.438 -12.406 1 98 209 ILE B CA 1
ATOM 5490 C C . ILE B 1 209 ? -6.172 -27.375 -12.609 1 98 209 ILE B C 1
ATOM 5492 O O . ILE B 1 209 ? -6.285 -26.438 -11.812 1 98 209 ILE B O 1
ATOM 5496 N N . VAL B 1 210 ? -7.016 -27.531 -13.617 1 96.69 210 VAL B N 1
ATOM 5497 C CA . VAL B 1 210 ? -8.055 -26.562 -13.938 1 96.69 210 VAL B CA 1
ATOM 5498 C C . VAL B 1 210 ? -9.398 -27.281 -14.086 1 96.69 210 VAL B C 1
ATOM 5500 O O . VAL B 1 210 ? -9.727 -27.781 -15.164 1 96.69 210 VAL B O 1
ATOM 5503 N N . PRO B 1 211 ? -10.211 -27.25 -13.062 1 95.31 211 PRO B N 1
ATOM 5504 C CA . PRO B 1 211 ? -11.586 -27.719 -13.219 1 95.31 211 PRO B CA 1
ATOM 5505 C C . PRO B 1 211 ? -12.453 -26.734 -14 1 95.31 211 PRO B C 1
ATOM 5507 O O . PRO B 1 211 ? -12.383 -25.516 -13.773 1 95.31 211 PRO B O 1
ATOM 5510 N N . VAL B 1 212 ? -13.258 -27.25 -14.906 1 94.38 212 VAL B N 1
ATOM 5511 C CA . VAL B 1 212 ? -14.062 -26.359 -15.719 1 94.38 212 VAL B CA 1
ATOM 5512 C C . VAL B 1 212 ? -15.266 -27.109 -16.281 1 94.38 212 VAL B C 1
ATOM 5514 O O . VAL B 1 212 ? -15.234 -28.344 -16.406 1 94.38 212 VAL B O 1
ATOM 5517 N N . LYS B 1 213 ? -16.281 -26.344 -16.547 1 93.06 213 LYS B N 1
ATOM 5518 C CA . LYS B 1 213 ? -17.406 -26.906 -17.281 1 93.06 213 LYS B CA 1
ATOM 5519 C C . LYS B 1 213 ? -17.078 -27.062 -18.766 1 93.06 213 LYS B C 1
ATOM 5521 O O . LYS B 1 213 ? -16.438 -26.188 -19.359 1 93.06 213 LYS B O 1
ATOM 5526 N N . ILE B 1 214 ? -17.562 -28.125 -19.344 1 94.06 214 ILE B N 1
ATOM 5527 C CA . ILE B 1 214 ? -17.281 -28.391 -20.75 1 94.06 214 ILE B CA 1
ATOM 5528 C C . ILE B 1 214 ? -17.891 -27.281 -21.625 1 94.06 214 ILE B C 1
ATOM 5530 O O . ILE B 1 214 ? -17.438 -27.047 -22.734 1 94.06 214 ILE B O 1
ATOM 5534 N N . THR B 1 215 ? -18.875 -26.562 -21.047 1 90.44 215 THR B N 1
ATOM 5535 C CA . THR B 1 215 ? -19.578 -25.531 -21.812 1 90.44 215 THR B CA 1
ATOM 5536 C C . THR B 1 215 ? -18.844 -24.203 -21.688 1 90.44 215 THR B C 1
ATOM 5538 O O . THR B 1 215 ? -19.25 -23.203 -22.312 1 90.44 215 THR B O 1
ATOM 5541 N N . SER B 1 216 ? -17.859 -24.141 -20.906 1 89.31 216 SER B N 1
ATOM 5542 C CA . SER B 1 216 ? -17.156 -22.891 -20.688 1 89.31 216 SER B CA 1
ATOM 5543 C C . SER B 1 216 ? -16.516 -22.375 -21.969 1 89.31 216 SER B C 1
ATOM 5545 O O . SER B 1 216 ? -15.789 -23.109 -22.641 1 89.31 216 SER B O 1
ATOM 5547 N N . PRO B 1 217 ? -16.703 -21.125 -22.266 1 87.06 217 PRO B N 1
ATOM 5548 C CA . PRO B 1 217 ? -16.109 -20.562 -23.484 1 87.06 217 PRO B CA 1
ATOM 5549 C C . PRO B 1 217 ? -14.602 -20.359 -23.359 1 87.06 217 PRO B C 1
ATOM 5551 O O . PRO B 1 217 ? -13.914 -20.188 -24.359 1 87.06 217 PRO B O 1
ATOM 5554 N N . GLY B 1 218 ? -14.055 -20.531 -22.25 1 90.5 218 GLY B N 1
ATOM 5555 C CA . GLY B 1 218 ? -12.656 -20.188 -22.016 1 90.5 218 GLY B CA 1
ATOM 5556 C C . GLY B 1 218 ? -11.711 -21.359 -22.234 1 90.5 218 GLY B C 1
ATOM 5557 O O . GLY B 1 218 ? -10.492 -21.203 -22.156 1 90.5 218 GLY B O 1
ATOM 5558 N N . ILE B 1 219 ? -12.242 -22.531 -22.578 1 94.44 219 ILE B N 1
ATOM 5559 C CA . ILE B 1 219 ? -11.422 -23.734 -22.641 1 94.44 219 ILE B CA 1
ATOM 5560 C C . ILE B 1 219 ? -10.383 -23.594 -23.75 1 94.44 219 ILE B C 1
ATOM 5562 O O . ILE B 1 219 ? -9.188 -23.797 -23.531 1 94.44 219 ILE B O 1
ATOM 5566 N N . VAL B 1 220 ? -10.852 -23.172 -24.906 1 93.81 220 VAL B N 1
ATOM 5567 C CA . VAL B 1 220 ? -9.969 -23.062 -26.047 1 93.81 220 VAL B CA 1
ATOM 5568 C C . VAL B 1 220 ? -8.922 -21.984 -25.781 1 93.81 220 VAL B C 1
ATOM 5570 O O . VAL B 1 220 ? -7.734 -22.172 -26.078 1 93.81 220 VAL B O 1
ATOM 5573 N N . ALA B 1 221 ? -9.344 -20.922 -25.219 1 91.94 221 ALA B N 1
ATOM 5574 C CA . ALA B 1 221 ? -8.43 -19.828 -24.906 1 91.94 221 ALA B CA 1
ATOM 5575 C C . ALA B 1 221 ? -7.379 -20.281 -23.891 1 91.94 221 ALA B C 1
ATOM 5577 O O . ALA B 1 221 ? -6.223 -19.859 -23.969 1 91.94 221 ALA B O 1
ATOM 5578 N N . SER B 1 222 ? -7.812 -21.016 -23 1 93.19 222 SER B N 1
ATOM 5579 C CA . SER B 1 222 ? -6.887 -21.516 -21.984 1 93.19 222 SER B CA 1
ATOM 5580 C C . SER B 1 222 ? -5.816 -22.406 -22.609 1 93.19 222 SER B C 1
ATOM 5582 O O . SER B 1 222 ? -4.637 -22.312 -22.25 1 93.19 222 SER B O 1
ATOM 5584 N N . ILE B 1 223 ? -6.238 -23.297 -23.484 1 95.12 223 ILE B N 1
ATOM 5585 C CA . ILE B 1 223 ? -5.305 -24.172 -24.188 1 95.12 223 ILE B CA 1
ATOM 5586 C C . ILE B 1 223 ? -4.324 -23.328 -25 1 95.12 223 ILE B C 1
ATOM 5588 O O . ILE B 1 223 ? -3.111 -23.547 -24.938 1 95.12 223 ILE B O 1
ATOM 5592 N N . ASP B 1 224 ? -4.805 -22.344 -25.703 1 93.88 224 ASP B N 1
ATOM 5593 C CA . ASP B 1 224 ? -3.963 -21.484 -26.531 1 93.88 224 ASP B CA 1
ATOM 5594 C C . ASP B 1 224 ? -2.951 -20.719 -25.672 1 93.88 224 ASP B C 1
ATOM 5596 O O . ASP B 1 224 ? -1.791 -20.578 -26.062 1 93.88 224 ASP B O 1
ATOM 5600 N N . ASN B 1 225 ? -3.424 -20.234 -24.594 1 92.38 225 ASN B N 1
ATOM 5601 C CA . ASN B 1 225 ? -2.545 -19.5 -23.688 1 92.38 225 ASN B CA 1
ATOM 5602 C C . ASN B 1 225 ? -1.424 -20.391 -23.156 1 92.38 225 ASN B C 1
ATOM 5604 O O . ASN B 1 225 ? -0.283 -19.938 -23.016 1 92.38 225 ASN B O 1
ATOM 5608 N N . PHE B 1 226 ? -1.732 -21.562 -22.859 1 95.56 226 PHE B N 1
ATOM 5609 C CA . PHE B 1 226 ? -0.739 -22.516 -22.359 1 95.56 226 PHE B CA 1
ATOM 5610 C C . PHE B 1 226 ? 0.309 -22.812 -23.422 1 95.56 226 PHE B C 1
ATOM 5612 O O . PHE B 1 226 ? 1.509 -22.812 -23.141 1 95.56 226 PHE B O 1
ATOM 5619 N N . VAL B 1 227 ? -0.179 -22.984 -24.625 1 94.75 227 VAL B N 1
ATOM 5620 C CA . VAL B 1 227 ? 0.722 -23.266 -25.734 1 94.75 227 VAL B CA 1
ATOM 5621 C C . VAL B 1 227 ? 1.627 -22.062 -25.969 1 94.75 227 VAL B C 1
ATOM 5623 O O . VAL B 1 227 ? 2.838 -22.219 -26.156 1 94.75 227 VAL B O 1
ATOM 5626 N N . LYS B 1 228 ? 1.08 -20.938 -25.922 1 92 228 LYS B N 1
ATOM 5627 C CA . LYS B 1 228 ? 1.813 -19.703 -26.188 1 92 228 LYS B CA 1
ATOM 5628 C C . LYS B 1 228 ? 2.873 -19.438 -25.125 1 92 228 LYS B C 1
ATOM 5630 O O . LYS B 1 228 ? 3.891 -18.797 -25.391 1 92 228 LYS B O 1
ATOM 5635 N N . SER B 1 229 ? 2.639 -19.922 -23.891 1 92.44 229 SER B N 1
ATOM 5636 C CA . SER B 1 229 ? 3.568 -19.703 -22.781 1 92.44 229 SER B CA 1
ATOM 5637 C C . SER B 1 229 ? 4.832 -20.531 -22.953 1 92.44 229 SER B C 1
ATOM 5639 O O . SER B 1 229 ? 5.801 -20.359 -22.203 1 92.44 229 SER B O 1
ATOM 5641 N N . LYS B 1 230 ? 4.871 -21.438 -23.906 1 91 230 LYS B N 1
ATOM 5642 C CA . LYS B 1 230 ? 6.012 -22.281 -24.219 1 91 230 LYS B CA 1
ATOM 5643 C C . LYS B 1 230 ? 6.531 -22.984 -22.969 1 91 230 LYS B C 1
ATOM 5645 O O . LYS B 1 230 ? 7.707 -22.859 -22.625 1 91 230 LYS B O 1
ATOM 5650 N N . PRO B 1 231 ? 5.605 -23.797 -22.391 1 93.19 231 PRO B N 1
ATOM 5651 C CA . PRO B 1 231 ? 6.016 -24.5 -21.172 1 93.19 231 PRO B CA 1
ATOM 5652 C C . PRO B 1 231 ? 7.09 -25.547 -21.422 1 93.19 231 PRO B C 1
ATOM 5654 O O . PRO B 1 231 ? 7.121 -26.156 -22.5 1 93.19 231 PRO B O 1
ATOM 5657 N N . LYS B 1 232 ? 7.934 -25.781 -20.469 1 89.88 232 LYS B N 1
ATOM 5658 C CA . LYS B 1 232 ? 8.875 -26.906 -20.5 1 89.88 232 LYS B CA 1
ATOM 5659 C C . LYS B 1 232 ? 8.148 -28.234 -20.438 1 89.88 232 LYS B C 1
ATOM 5661 O O . LYS B 1 232 ? 6.988 -28.297 -20.016 1 89.88 232 LYS B O 1
ATOM 5666 N N . PRO B 1 233 ? 8.797 -29.312 -20.797 1 90.19 233 PRO B N 1
ATOM 5667 C CA . PRO B 1 233 ? 8.156 -30.641 -20.828 1 90.19 233 PRO B CA 1
ATOM 5668 C C . PRO B 1 233 ? 7.664 -31.078 -19.453 1 90.19 233 PRO B C 1
ATOM 5670 O O . PRO B 1 233 ? 6.727 -31.875 -19.344 1 90.19 233 PRO B O 1
ATOM 5673 N N . GLN B 1 234 ? 8.273 -30.5 -18.469 1 91.88 234 GLN B N 1
ATOM 5674 C CA . GLN B 1 234 ? 7.918 -30.906 -17.109 1 91.88 234 GLN B CA 1
ATOM 5675 C C . GLN B 1 234 ? 6.645 -30.203 -16.641 1 91.88 234 GLN B C 1
ATOM 5677 O O . GLN B 1 234 ? 6.121 -30.516 -15.57 1 91.88 234 GLN B O 1
ATOM 5682 N N . VAL B 1 235 ? 6.148 -29.312 -17.422 1 95.62 235 VAL B N 1
ATOM 5683 C CA . VAL B 1 235 ? 4.941 -28.578 -17.062 1 95.62 235 VAL B CA 1
ATOM 5684 C C . VAL B 1 235 ? 3.746 -29.125 -17.828 1 95.62 235 VAL B C 1
ATOM 5686 O O . VAL B 1 235 ? 3.775 -29.203 -19.062 1 95.62 235 VAL B O 1
ATOM 5689 N N . HIS B 1 236 ? 2.727 -29.562 -17.094 1 97.19 236 HIS B N 1
ATOM 5690 C CA . HIS B 1 236 ? 1.543 -30.141 -17.703 1 97.19 236 HIS B CA 1
ATOM 5691 C C . HIS B 1 236 ? 0.289 -29.344 -17.359 1 97.19 236 HIS B C 1
ATOM 5693 O O . HIS B 1 236 ? 0.137 -28.875 -16.234 1 97.19 236 HIS B O 1
ATOM 5699 N N . LEU B 1 237 ? -0.585 -29.219 -18.328 1 97.75 237 LEU B N 1
ATOM 5700 C CA . LEU B 1 237 ? -1.914 -28.672 -18.094 1 97.75 237 LEU B CA 1
ATOM 5701 C C . LEU B 1 237 ? -2.955 -29.781 -18 1 97.75 237 LEU B C 1
ATOM 5703 O O . LEU B 1 237 ? -3.076 -30.609 -18.906 1 97.75 237 LEU B O 1
ATOM 5707 N N . VAL B 1 238 ? -3.613 -29.844 -16.906 1 98.12 238 VAL B N 1
ATOM 5708 C CA . VAL B 1 238 ? -4.637 -30.859 -16.656 1 98.12 238 VAL B CA 1
ATOM 5709 C C . VAL B 1 238 ? -6.012 -30.203 -16.609 1 98.12 238 VAL B C 1
ATOM 5711 O O . VAL B 1 238 ? -6.34 -29.484 -15.664 1 98.12 238 VAL B O 1
ATOM 5714 N N . LEU B 1 239 ? -6.871 -30.469 -17.594 1 97.62 239 LEU B N 1
ATOM 5715 C CA . LEU B 1 239 ? -8.234 -29.953 -17.641 1 97.62 239 LEU B CA 1
ATOM 5716 C C . LEU B 1 239 ? -9.227 -31 -17.141 1 97.62 239 LEU B C 1
ATOM 5718 O O . LEU B 1 239 ? -9.359 -32.062 -17.734 1 97.62 239 LEU B O 1
ATOM 5722 N N . VAL B 1 240 ? -9.852 -30.719 -16.016 1 97.44 240 VAL B N 1
ATOM 5723 C CA . VAL B 1 240 ? -10.93 -31.562 -15.516 1 97.44 240 VAL B CA 1
ATOM 5724 C C . VAL B 1 240 ? -12.281 -31.031 -16.016 1 97.44 240 VAL B C 1
ATOM 5726 O O . VAL B 1 240 ? -12.789 -30.031 -15.492 1 97.44 240 VAL B O 1
ATOM 5729 N N . LEU B 1 241 ? -12.922 -31.766 -16.969 1 96.81 241 LEU B N 1
ATOM 5730 C CA . LEU B 1 241 ? -14.094 -31.25 -17.672 1 96.81 241 LEU B CA 1
ATOM 5731 C C . LEU B 1 241 ? -15.375 -31.859 -17.109 1 96.81 241 LEU B C 1
ATOM 5733 O O . LEU B 1 241 ? -15.633 -33.062 -17.281 1 96.81 241 LEU B O 1
ATOM 5737 N N . PHE B 1 242 ? -16.156 -31.031 -16.516 1 94.69 242 PHE B N 1
ATOM 5738 C CA . PHE B 1 242 ? -17.453 -31.469 -16.016 1 94.69 242 PHE B CA 1
ATOM 5739 C C . PHE B 1 242 ? -18.5 -31.516 -17.125 1 94.69 242 PHE B C 1
ATOM 5741 O O . PHE B 1 242 ? -18.797 -30.484 -17.734 1 94.69 242 PHE B O 1
ATOM 5748 N N . LEU B 1 243 ? -19.094 -32.594 -17.375 1 93.88 243 LEU B N 1
ATOM 5749 C CA . LEU B 1 243 ? -19.969 -32.844 -18.516 1 93.88 243 LEU B CA 1
ATOM 5750 C C . LEU B 1 243 ? -21.422 -32.594 -18.156 1 93.88 243 LEU B C 1
ATOM 5752 O O . LEU B 1 243 ? -22.281 -32.438 -19.031 1 93.88 243 LEU B O 1
ATOM 5756 N N . GLY B 1 244 ? -21.688 -32.406 -16.875 1 89.75 244 GLY B N 1
ATOM 5757 C CA . GLY B 1 244 ? -23.062 -32.281 -16.422 1 89.75 244 GLY B CA 1
ATOM 5758 C C . GLY B 1 244 ? -23.641 -33.562 -15.883 1 89.75 244 GLY B C 1
ATOM 5759 O O . GLY B 1 244 ? -22.922 -34.562 -15.75 1 89.75 244 GLY B O 1
ATOM 5760 N N . SER B 1 245 ? -24.969 -33.531 -15.391 1 86.06 245 SER B N 1
ATOM 5761 C CA . SER B 1 245 ? -25.562 -34.688 -14.734 1 86.06 245 SER B CA 1
ATOM 5762 C C . SER B 1 245 ? -26.562 -35.375 -15.656 1 86.06 245 SER B C 1
ATOM 5764 O O . SER B 1 245 ? -26.922 -36.531 -15.422 1 86.06 245 SER B O 1
ATOM 5766 N N . ASN B 1 246 ? -26.922 -34.75 -16.734 1 86.88 246 ASN B N 1
ATOM 5767 C CA . ASN B 1 246 ? -27.922 -35.281 -17.641 1 86.88 246 ASN B CA 1
ATOM 5768 C C . ASN B 1 246 ? -27.281 -36.125 -18.75 1 86.88 246 ASN B C 1
ATOM 5770 O O . ASN B 1 246 ? -26.469 -35.594 -19.516 1 86.88 246 ASN B O 1
ATOM 5774 N N . LYS B 1 247 ? -27.703 -37.375 -18.875 1 84.44 247 LYS B N 1
ATOM 5775 C CA . LYS B 1 247 ? -27.109 -38.312 -19.844 1 84.44 247 LYS B CA 1
ATOM 5776 C C . LYS B 1 247 ? -27.281 -37.781 -21.266 1 84.44 247 LYS B C 1
ATOM 5778 O O . LYS B 1 247 ? -26.391 -37.969 -22.094 1 84.44 247 LYS B O 1
ATOM 5783 N N . LYS B 1 248 ? -28.453 -37.188 -21.438 1 84.81 248 LYS B N 1
ATOM 5784 C CA . LYS B 1 248 ? -28.672 -36.625 -22.766 1 84.81 248 LYS B CA 1
ATOM 5785 C C . LYS B 1 248 ? -27.688 -35.5 -23.078 1 84.81 248 LYS B C 1
ATOM 5787 O O . LYS B 1 248 ? -27.172 -35.406 -24.188 1 84.81 248 LYS B O 1
ATOM 5792 N N . GLU B 1 249 ? -27.422 -34.656 -22.125 1 82.94 249 GLU B N 1
ATOM 5793 C CA . GLU B 1 249 ? -26.469 -33.562 -22.281 1 82.94 249 GLU B CA 1
ATOM 5794 C C . GLU B 1 249 ? -25.062 -34.094 -22.484 1 82.94 249 GLU B C 1
ATOM 5796 O O . GLU B 1 249 ? -24.312 -33.594 -23.328 1 82.94 249 GLU B O 1
ATOM 5801 N N . ILE B 1 250 ? -24.75 -35.125 -21.859 1 84.88 250 ILE B N 1
ATOM 5802 C CA . ILE B 1 250 ? -23.422 -35.688 -21.875 1 84.88 250 ILE B CA 1
ATOM 5803 C C . ILE B 1 250 ? -23.125 -36.281 -23.266 1 84.88 250 ILE B C 1
ATOM 5805 O O . ILE B 1 250 ? -22.016 -36.094 -23.797 1 84.88 250 ILE B O 1
ATOM 5809 N N . SER B 1 251 ? -24.109 -36.938 -23.828 1 85.62 251 SER B N 1
ATOM 5810 C CA . SER B 1 251 ? -23.922 -37.531 -25.141 1 85.62 251 SER B CA 1
ATOM 5811 C C . SER B 1 251 ? -23.703 -36.438 -26.203 1 85.62 251 SER B C 1
ATOM 5813 O O . SER B 1 251 ? -23.047 -36.688 -27.219 1 85.62 251 SER B O 1
ATOM 5815 N N . GLY B 1 252 ? -24.234 -35.344 -25.969 1 86.5 252 GLY B N 1
ATOM 5816 C CA . GLY B 1 252 ? -24.109 -34.219 -26.891 1 86.5 252 GLY B CA 1
ATOM 5817 C C . GLY B 1 252 ? -22.719 -33.625 -26.906 1 86.5 252 GLY B C 1
ATOM 5818 O O . GLY B 1 252 ? -22.344 -32.938 -27.875 1 86.5 252 GLY B O 1
ATOM 5819 N N . TYR B 1 253 ? -21.953 -33.969 -25.875 1 89.62 253 TYR B N 1
ATOM 5820 C CA . TYR B 1 253 ? -20.641 -33.312 -25.766 1 89.62 253 TYR B CA 1
ATOM 5821 C C . TYR B 1 253 ? -19.562 -34.188 -26.391 1 89.62 253 TYR B C 1
ATOM 5823 O O . TYR B 1 253 ? -18.375 -33.844 -26.344 1 89.62 253 TYR B O 1
ATOM 5831 N N . LYS B 1 254 ? -19.922 -35.312 -26.984 1 90 254 LYS B N 1
ATOM 5832 C CA . LYS B 1 254 ? -18.953 -36.219 -27.594 1 90 254 LYS B CA 1
ATOM 5833 C C . LYS B 1 254 ? -18.156 -35.5 -28.688 1 90 254 LYS B C 1
ATOM 5835 O O . LYS B 1 254 ? -16.938 -35.656 -28.766 1 90 254 LYS B O 1
ATOM 5840 N N . ASN B 1 255 ? -18.875 -34.781 -29.516 1 90.81 255 ASN B N 1
ATOM 5841 C CA . ASN B 1 255 ? -18.203 -34.062 -30.594 1 90.81 255 ASN B CA 1
ATOM 5842 C C . ASN B 1 255 ? -17.25 -33 -30.047 1 90.81 255 ASN B C 1
ATOM 5844 O O . ASN B 1 255 ? -16.156 -32.812 -30.594 1 90.81 255 ASN B O 1
ATOM 5848 N N . LYS B 1 256 ? -17.703 -32.281 -29.047 1 92.44 256 LYS B N 1
ATOM 5849 C CA . LYS B 1 256 ? -16.859 -31.266 -28.453 1 92.44 256 LYS B CA 1
ATOM 5850 C C . LYS B 1 256 ? -15.602 -31.859 -27.844 1 92.44 256 LYS B C 1
ATOM 5852 O O . LYS B 1 256 ? -14.516 -31.281 -27.953 1 92.44 256 LYS B O 1
ATOM 5857 N N . LEU B 1 257 ? -15.734 -32.969 -27.188 1 94.25 257 LEU B N 1
ATOM 5858 C CA . LEU B 1 257 ? -14.602 -33.656 -26.594 1 94.25 257 LEU B CA 1
ATOM 5859 C C . LEU B 1 257 ? -13.602 -34.094 -27.672 1 94.25 257 LEU B C 1
ATOM 5861 O O . LEU B 1 257 ? -12.391 -33.969 -27.469 1 94.25 257 LEU B O 1
ATOM 5865 N N . GLN B 1 258 ? -14.133 -34.562 -28.75 1 94.06 258 GLN B N 1
ATOM 5866 C CA . GLN B 1 258 ? -13.273 -35 -29.844 1 94.06 258 GLN B CA 1
ATOM 5867 C C . GLN B 1 258 ? -12.539 -33.812 -30.453 1 94.06 258 GLN B C 1
ATOM 5869 O O . GLN B 1 258 ? -11.367 -33.906 -30.828 1 94.06 258 GLN B O 1
ATOM 5874 N N . GLU B 1 259 ? -13.227 -32.75 -30.578 1 93.12 259 GLU B N 1
ATOM 5875 C CA . GLU B 1 259 ? -12.617 -31.531 -31.109 1 93.12 259 GLU B CA 1
ATOM 5876 C C . GLU B 1 259 ? -11.461 -31.078 -30.219 1 93.12 259 GLU B C 1
ATOM 5878 O O . GLU B 1 259 ? -10.414 -30.656 -30.719 1 93.12 259 GLU B O 1
ATOM 5883 N N . LEU B 1 260 ? -11.719 -31.078 -28.938 1 94.75 260 LEU B N 1
ATOM 5884 C CA . LEU B 1 260 ? -10.695 -30.672 -27.984 1 94.75 260 LEU B CA 1
ATOM 5885 C C . LEU B 1 260 ? -9.484 -31.609 -28.047 1 94.75 260 LEU B C 1
ATOM 5887 O O . LEU B 1 260 ? -8.344 -31.156 -28.016 1 94.75 260 LEU B O 1
ATOM 5891 N N . GLU B 1 261 ? -9.734 -32.844 -28.188 1 93.38 261 GLU B N 1
ATOM 5892 C CA . GLU B 1 261 ? -8.656 -33.844 -28.281 1 93.38 261 GLU B CA 1
ATOM 5893 C C . GLU B 1 261 ? -7.824 -33.625 -29.547 1 93.38 261 GLU B C 1
ATOM 5895 O O . GLU B 1 261 ? -6.594 -33.719 -29.516 1 93.38 261 GLU B O 1
ATOM 5900 N N . THR B 1 262 ? -8.477 -33.344 -30.594 1 94.19 262 THR B N 1
ATOM 5901 C CA . THR B 1 262 ? -7.785 -33.094 -31.844 1 94.19 262 THR B CA 1
ATOM 5902 C C . THR B 1 262 ? -6.914 -31.828 -31.734 1 94.19 262 THR B C 1
ATOM 5904 O O . THR B 1 262 ? -5.777 -31.812 -32.219 1 94.19 262 THR B O 1
ATOM 5907 N N . LYS B 1 263 ? -7.484 -30.844 -31.109 1 93.38 263 LYS B N 1
ATOM 5908 C CA . LYS B 1 263 ? -6.723 -29.625 -30.922 1 93.38 263 LYS B CA 1
ATOM 5909 C C . LYS B 1 263 ? -5.473 -29.875 -30.078 1 93.38 263 LYS B C 1
ATOM 5911 O O . LYS B 1 263 ? -4.395 -29.375 -30.391 1 93.38 263 LYS B O 1
ATOM 5916 N N . ILE B 1 264 ? -5.602 -30.625 -29.047 1 94.44 264 ILE B N 1
ATOM 5917 C CA . ILE B 1 264 ? -4.496 -30.922 -28.156 1 94.44 264 ILE B CA 1
ATOM 5918 C C . ILE B 1 264 ? -3.43 -31.734 -28.891 1 94.44 264 ILE B C 1
ATOM 5920 O O . ILE B 1 264 ? -2.232 -31.469 -28.75 1 94.44 264 ILE B O 1
ATOM 5924 N N . LYS B 1 265 ? -3.855 -32.656 -29.734 1 93 265 LYS B N 1
ATOM 5925 C CA . LYS B 1 265 ? -2.941 -33.5 -30.5 1 93 265 LYS B CA 1
ATOM 5926 C C . LYS B 1 265 ? -2.141 -32.688 -31.5 1 93 265 LYS B C 1
ATOM 5928 O O . LYS B 1 265 ? -1.024 -33.062 -31.875 1 93 265 LYS B O 1
ATOM 5933 N N . SER B 1 266 ? -2.715 -31.562 -31.859 1 92.31 266 SER B N 1
ATOM 5934 C CA . SER B 1 266 ? -2.035 -30.703 -32.812 1 92.31 266 SER B CA 1
ATOM 5935 C C . SER B 1 266 ? -0.872 -29.969 -32.188 1 92.31 266 SER B C 1
ATOM 5937 O O . SER B 1 266 ? 0.001 -29.438 -32.875 1 92.31 266 SER B O 1
ATOM 5939 N N . HIS B 1 267 ? -0.842 -29.922 -30.938 1 91.5 267 HIS B N 1
ATOM 5940 C CA . HIS B 1 267 ? 0.237 -29.281 -30.203 1 91.5 267 HIS B CA 1
ATOM 5941 C C . HIS B 1 267 ? 1.136 -30.312 -29.531 1 91.5 267 HIS B C 1
ATOM 5943 O O . HIS B 1 267 ? 1.111 -30.453 -28.312 1 91.5 267 HIS B O 1
ATOM 5949 N N . GLN B 1 268 ? 2.07 -30.906 -30.188 1 86.06 268 GLN B N 1
ATOM 5950 C CA . GLN B 1 268 ? 2.854 -32.062 -29.734 1 86.06 268 GLN B CA 1
ATOM 5951 C C . GLN B 1 268 ? 3.973 -31.609 -28.797 1 86.06 268 GLN B C 1
ATOM 5953 O O . GLN B 1 268 ? 4.508 -32.438 -28.031 1 86.06 268 GLN B O 1
ATOM 5958 N N . LYS B 1 269 ? 4.191 -30.359 -28.75 1 90.06 269 LYS B N 1
ATOM 5959 C CA . LYS B 1 269 ? 5.32 -29.875 -27.969 1 90.06 269 LYS B CA 1
ATOM 5960 C C . LYS B 1 269 ? 4.906 -29.594 -26.531 1 90.06 269 LYS B C 1
ATOM 5962 O O . LYS B 1 269 ? 5.754 -29.328 -25.672 1 90.06 269 LYS B O 1
ATOM 5967 N N . VAL B 1 270 ? 3.604 -29.594 -26.328 1 94.19 270 VAL B N 1
ATOM 5968 C CA . VAL B 1 270 ? 3.125 -29.266 -24.984 1 94.19 270 VAL B CA 1
ATOM 5969 C C . VAL B 1 270 ? 2.35 -30.438 -24.406 1 94.19 270 VAL B C 1
ATOM 5971 O O . VAL B 1 270 ? 1.817 -31.266 -25.156 1 94.19 270 VAL B O 1
ATOM 5974 N N . ASN B 1 271 ? 2.346 -30.594 -23.109 1 95.81 271 ASN B N 1
ATOM 5975 C CA . ASN B 1 271 ? 1.64 -31.672 -22.422 1 95.81 271 ASN B CA 1
ATOM 5976 C C . ASN B 1 271 ? 0.307 -31.188 -21.844 1 95.81 271 ASN B C 1
ATOM 5978 O O . ASN B 1 271 ? 0.273 -30.516 -20.812 1 95.81 271 ASN B O 1
ATOM 5982 N N . ILE B 1 272 ? -0.791 -31.547 -22.469 1 97.06 272 ILE B N 1
ATOM 5983 C CA . ILE B 1 272 ? -2.143 -31.219 -22.031 1 97.06 272 ILE B CA 1
ATOM 5984 C C . ILE B 1 272 ? -2.957 -32.5 -21.859 1 97.06 272 ILE B C 1
ATOM 5986 O O . ILE B 1 272 ? -2.977 -33.344 -22.75 1 97.06 272 ILE B O 1
ATOM 5990 N N . GLN B 1 273 ? -3.547 -32.625 -20.719 1 96.38 273 GLN B N 1
ATOM 5991 C CA . GLN B 1 273 ? -4.395 -33.781 -20.422 1 96.38 273 GLN B CA 1
ATOM 5992 C C . GLN B 1 273 ? -5.828 -33.344 -20.141 1 96.38 273 GLN B C 1
ATOM 5994 O O . GLN B 1 273 ? -6.055 -32.312 -19.516 1 96.38 273 GLN B O 1
ATOM 5999 N N . ILE B 1 274 ? -6.738 -34.125 -20.641 1 96.25 274 ILE B N 1
ATOM 6000 C CA . ILE B 1 274 ? -8.148 -33.844 -20.391 1 96.25 274 ILE B CA 1
ATOM 6001 C C . ILE B 1 274 ? -8.781 -35 -19.656 1 96.25 274 ILE B C 1
ATOM 6003 O O . ILE B 1 274 ? -8.578 -36.188 -20.016 1 96.25 274 ILE B O 1
ATOM 6007 N N . TYR B 1 275 ? -9.516 -34.719 -18.594 1 96.81 275 TYR B N 1
ATOM 6008 C CA . TYR B 1 275 ? -10.258 -35.688 -17.812 1 96.81 275 TYR B CA 1
ATOM 6009 C C . TYR B 1 275 ? -11.734 -35.344 -17.734 1 96.81 275 TYR B C 1
ATOM 6011 O O . TYR B 1 275 ? -12.125 -34.5 -16.891 1 96.81 275 TYR B O 1
ATOM 6019 N N . PRO B 1 276 ? -12.57 -35.969 -18.531 1 95.19 276 PRO B N 1
ATOM 6020 C CA . PRO B 1 276 ? -14.016 -35.719 -18.422 1 95.19 276 PRO B CA 1
ATOM 6021 C C . PRO B 1 276 ? -14.617 -36.344 -17.156 1 95.19 276 PRO B C 1
ATOM 6023 O O . PRO B 1 276 ? -14.266 -37.469 -16.766 1 95.19 276 PRO B O 1
ATOM 6026 N N . VAL B 1 277 ? -15.422 -35.594 -16.453 1 93.88 277 VAL B N 1
ATOM 6027 C CA . VAL B 1 277 ? -16.078 -36 -15.227 1 93.88 277 VAL B CA 1
ATOM 6028 C C . VAL B 1 277 ? -17.594 -35.781 -15.336 1 93.88 277 VAL B C 1
ATOM 6030 O O . VAL B 1 277 ? -18.031 -34.719 -15.781 1 93.88 277 VAL B O 1
ATOM 6033 N N . GLU B 1 278 ? -18.328 -36.812 -14.914 1 91.94 278 GLU B N 1
ATOM 6034 C CA . GLU B 1 278 ? -19.781 -36.656 -14.875 1 91.94 278 GLU B CA 1
ATOM 6035 C C . GLU B 1 278 ? -20.219 -35.938 -13.586 1 91.94 278 GLU B C 1
ATOM 6037 O O . GLU B 1 278 ? -19.594 -36.125 -12.539 1 91.94 278 GLU B O 1
ATOM 6042 N N . GLY B 1 279 ? -21.344 -35.156 -13.75 1 90.81 279 GLY B N 1
ATOM 6043 C CA . GLY B 1 279 ? -21.891 -34.438 -12.594 1 90.81 279 GLY B CA 1
ATOM 6044 C C . GLY B 1 279 ? -21.828 -32.938 -12.734 1 90.81 279 GLY B C 1
ATOM 6045 O O . GLY B 1 279 ? -21.234 -32.406 -13.688 1 90.81 279 GLY B O 1
ATOM 6046 N N . LEU B 1 280 ? -22.469 -32.25 -11.727 1 88.19 280 LEU B N 1
ATOM 6047 C CA . LEU B 1 280 ? -22.469 -30.797 -11.711 1 88.19 280 LEU B CA 1
ATOM 6048 C C . LEU B 1 280 ? -21.094 -30.266 -11.344 1 88.19 280 LEU B C 1
ATOM 6050 O O . LEU B 1 280 ? -20.359 -30.875 -10.57 1 88.19 280 LEU B O 1
ATOM 6054 N N . TYR B 1 281 ? -20.828 -29.172 -11.859 1 88.75 281 TYR B N 1
ATOM 6055 C CA . TYR B 1 281 ? -19.531 -28.531 -11.648 1 88.75 281 TYR B CA 1
ATOM 6056 C C . TYR B 1 281 ? -19.297 -28.25 -10.164 1 88.75 281 TYR B C 1
ATOM 6058 O O . TYR B 1 281 ? -20.188 -27.75 -9.477 1 88.75 281 TYR B O 1
ATOM 6066 N N . SER B 1 282 ? -18.203 -28.609 -9.656 1 86.44 282 SER B N 1
ATOM 6067 C CA . SER B 1 282 ? -17.656 -28.297 -8.344 1 86.44 282 SER B CA 1
ATOM 6068 C C . SER B 1 282 ? -16.141 -28.125 -8.398 1 86.44 282 SER B C 1
ATOM 6070 O O . SER B 1 282 ? -15.414 -29.062 -8.711 1 86.44 282 SER B O 1
ATOM 6072 N N . TYR B 1 283 ? -15.75 -26.969 -8.094 1 88.56 283 TYR B N 1
ATOM 6073 C CA . TYR B 1 283 ? -14.312 -26.703 -8.133 1 88.56 283 TYR B CA 1
ATOM 6074 C C . TYR B 1 283 ? -13.562 -27.625 -7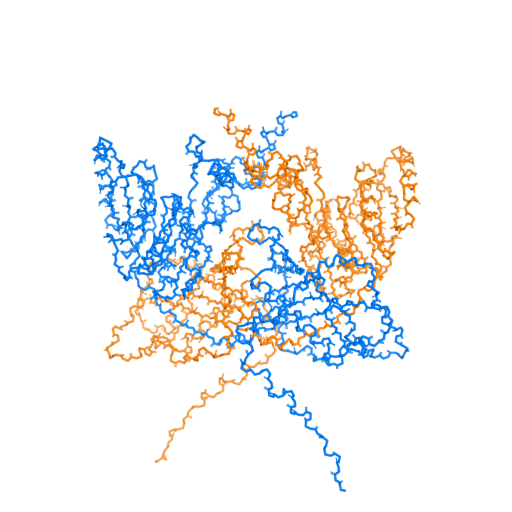.188 1 88.56 283 TYR B C 1
ATOM 6076 O O . TYR B 1 283 ? -12.531 -28.203 -7.555 1 88.56 283 TYR B O 1
ATOM 6084 N N . PHE B 1 284 ? -14.094 -27.828 -6.016 1 88.56 284 PHE B N 1
ATOM 6085 C CA . PHE B 1 284 ? -13.469 -28.672 -5.008 1 88.56 284 PHE B CA 1
ATOM 6086 C C . PHE B 1 284 ? -13.352 -30.109 -5.504 1 88.56 284 PHE B C 1
ATOM 6088 O O . PHE B 1 284 ? -12.281 -30.719 -5.414 1 88.56 284 PHE B O 1
ATOM 6095 N N . LYS B 1 285 ? -14.438 -30.641 -6.059 1 90.38 285 LYS B N 1
ATOM 6096 C CA . LYS B 1 285 ? -14.438 -32 -6.559 1 90.38 285 LYS B CA 1
ATOM 6097 C C . LYS B 1 285 ? -13.484 -32.156 -7.742 1 90.38 285 LYS B C 1
ATOM 6099 O O . LYS B 1 285 ? -12.82 -33.188 -7.883 1 90.38 285 LYS B O 1
ATOM 6104 N N . GLY B 1 286 ? -13.477 -31.141 -8.531 1 93.44 286 GLY B N 1
ATOM 6105 C CA . GLY B 1 286 ? -12.602 -31.172 -9.688 1 93.44 286 GLY B CA 1
ATOM 6106 C C . GLY B 1 286 ? -11.133 -31.188 -9.32 1 93.44 286 GLY B C 1
ATOM 6107 O O . GLY B 1 286 ? -10.344 -31.922 -9.914 1 93.44 286 GLY B O 1
ATOM 6108 N N . VAL B 1 287 ? -10.734 -30.375 -8.367 1 93.81 287 VAL B N 1
ATOM 6109 C CA . VAL B 1 287 ? -9.359 -30.312 -7.902 1 93.81 287 VAL B CA 1
ATOM 6110 C C . VAL B 1 287 ? -8.938 -31.656 -7.328 1 93.81 287 VAL B C 1
ATOM 6112 O O . VAL B 1 287 ? -7.871 -32.188 -7.66 1 93.81 287 VAL B O 1
ATOM 6115 N N . ARG B 1 288 ? -9.781 -32.188 -6.531 1 93 288 ARG B N 1
ATOM 6116 C CA . ARG B 1 288 ? -9.477 -33.469 -5.91 1 93 288 ARG B CA 1
ATOM 6117 C C . ARG B 1 288 ? -9.344 -34.562 -6.957 1 93 288 ARG B C 1
ATOM 6119 O O . ARG B 1 288 ? -8.414 -35.375 -6.902 1 93 288 ARG B O 1
ATOM 6126 N N . TYR B 1 289 ? -10.289 -34.594 -7.863 1 95.44 289 TYR B N 1
ATOM 6127 C CA . TYR B 1 289 ? -10.266 -35.594 -8.93 1 95.44 289 TYR B CA 1
ATOM 6128 C C . TYR B 1 289 ? -9.008 -35.438 -9.781 1 95.44 289 TYR B C 1
ATOM 6130 O O . TYR B 1 289 ? -8.359 -36.438 -10.109 1 95.44 289 TYR B O 1
ATOM 6138 N N . GLY B 1 290 ? -8.688 -34.219 -10.195 1 97.25 290 GLY B N 1
ATOM 6139 C CA . GLY B 1 290 ? -7.5 -33.969 -10.992 1 97.25 290 GLY B CA 1
ATOM 6140 C C . GLY B 1 290 ? -6.215 -34.406 -10.312 1 97.25 290 GLY B C 1
ATOM 6141 O O . GLY B 1 290 ? -5.348 -35 -10.938 1 97.25 290 GLY B O 1
ATOM 6142 N N . ILE B 1 291 ? -6.125 -34.062 -9.062 1 96.69 291 ILE B N 1
ATOM 6143 C CA . ILE B 1 291 ? -4.934 -34.438 -8.305 1 96.69 291 ILE B CA 1
ATOM 6144 C C . ILE B 1 291 ? -4.812 -35.938 -8.219 1 96.69 291 ILE B C 1
ATOM 6146 O O . ILE B 1 291 ? -3.736 -36.5 -8.445 1 96.69 291 ILE B O 1
ATOM 6150 N N . LYS B 1 292 ? -5.898 -36.594 -7.926 1 95.12 292 LYS B N 1
ATOM 6151 C CA . LYS B 1 292 ? -5.902 -38.031 -7.762 1 95.12 292 LYS B CA 1
ATOM 6152 C C . LYS B 1 292 ? -5.535 -38.75 -9.062 1 95.12 292 LYS B C 1
ATOM 6154 O O . LYS B 1 292 ? -4.773 -39.719 -9.062 1 95.12 292 LYS B O 1
ATOM 6159 N N . LYS B 1 293 ? -5.977 -38.312 -10.172 1 96.5 293 LYS B N 1
ATOM 6160 C CA . LYS B 1 293 ? -5.867 -39.031 -11.445 1 96.5 293 LYS B CA 1
ATOM 6161 C C . LYS B 1 293 ? -4.582 -38.656 -12.18 1 96.5 293 LYS B C 1
ATOM 6163 O O . LYS B 1 293 ? -3.998 -39.469 -12.875 1 96.5 293 LYS B O 1
ATOM 6168 N N . ALA B 1 294 ? -4.145 -37.406 -11.984 1 96.81 294 ALA B N 1
ATOM 6169 C CA . ALA B 1 294 ? -3.146 -36.906 -12.93 1 96.81 294 ALA B CA 1
ATOM 6170 C C . ALA B 1 294 ? -1.805 -36.688 -12.242 1 96.81 294 ALA B C 1
ATOM 6172 O O . ALA B 1 294 ? -0.815 -36.344 -12.891 1 96.81 294 ALA B O 1
ATOM 6173 N N . THR B 1 295 ? -1.71 -36.812 -10.977 1 97 295 THR B N 1
ATOM 6174 C CA . THR B 1 295 ? -0.488 -36.406 -10.297 1 97 295 THR B CA 1
ATOM 6175 C C . THR B 1 295 ? 0.039 -37.531 -9.406 1 97 295 THR B C 1
ATOM 6177 O O . THR B 1 295 ? -0.67 -38.5 -9.141 1 97 295 THR B O 1
ATOM 6180 N N . ILE B 1 296 ? 1.334 -37.438 -9.062 1 95.06 296 ILE B N 1
ATOM 6181 C CA . ILE B 1 296 ? 1.969 -38.281 -8.062 1 95.06 296 ILE B CA 1
ATOM 6182 C C . ILE B 1 296 ? 2.447 -37.438 -6.887 1 95.06 296 ILE B C 1
ATOM 6184 O O . ILE B 1 296 ? 2.486 -36.219 -6.969 1 95.06 296 ILE B O 1
ATOM 6188 N N . SER B 1 297 ? 2.869 -38.031 -5.809 1 92.5 297 SER B N 1
ATOM 6189 C CA . SER B 1 297 ? 3.115 -37.375 -4.523 1 92.5 297 SER B CA 1
ATOM 6190 C C . SER B 1 297 ? 4.285 -36.406 -4.613 1 92.5 297 SER B C 1
ATOM 6192 O O . SER B 1 297 ? 4.395 -35.469 -3.803 1 92.5 297 SER B O 1
ATOM 6194 N N . THR B 1 298 ? 5.141 -36.562 -5.586 1 91.25 298 THR B N 1
ATOM 6195 C CA . THR B 1 298 ? 6.328 -35.719 -5.664 1 91.25 298 THR B CA 1
ATOM 6196 C C . THR B 1 298 ? 6.09 -34.5 -6.59 1 91.25 298 THR B C 1
ATOM 6198 O O . THR B 1 298 ? 6.93 -33.625 -6.688 1 91.25 298 THR B O 1
ATOM 6201 N N . ASP B 1 299 ? 4.957 -34.438 -7.242 1 96.25 299 ASP B N 1
ATOM 6202 C CA . ASP B 1 299 ? 4.656 -33.375 -8.18 1 96.25 299 ASP B CA 1
ATOM 6203 C C . ASP B 1 299 ? 4.34 -32.062 -7.445 1 96.25 299 ASP B C 1
ATOM 6205 O O . ASP B 1 299 ? 3.875 -32.094 -6.305 1 96.25 299 ASP B O 1
ATOM 6209 N N . VAL B 1 300 ? 4.707 -31 -8.062 1 96.19 300 VAL B N 1
ATOM 6210 C CA . VAL B 1 300 ? 4.156 -29.719 -7.664 1 96.19 300 VAL B CA 1
ATOM 6211 C C . VAL B 1 300 ? 2.824 -29.484 -8.375 1 96.19 300 VAL B C 1
ATOM 6213 O O . VAL B 1 300 ? 2.691 -29.766 -9.57 1 96.19 300 VAL B O 1
ATOM 6216 N N . VAL B 1 301 ? 1.843 -29.062 -7.633 1 98 301 VAL B N 1
ATOM 6217 C CA . VAL B 1 301 ? 0.534 -28.828 -8.227 1 98 301 VAL B CA 1
ATOM 6218 C C . VAL B 1 301 ? 0.214 -27.328 -8.164 1 98 301 VAL B C 1
ATOM 6220 O O . VAL B 1 301 ? 0.51 -26.656 -7.172 1 98 301 VAL B O 1
ATOM 6223 N N . LEU B 1 302 ? -0.294 -26.797 -9.211 1 97.88 302 LEU B N 1
ATOM 6224 C CA . LEU B 1 302 ? -0.869 -25.453 -9.273 1 97.88 302 LEU B CA 1
ATOM 6225 C C . LEU B 1 302 ? -2.373 -25.516 -9.508 1 97.88 302 LEU B C 1
ATOM 6227 O O . LEU B 1 302 ? -2.82 -25.984 -10.555 1 97.88 302 LEU B O 1
ATOM 6231 N N . LEU B 1 303 ? -3.137 -25.109 -8.516 1 97.06 303 LEU B N 1
ATOM 6232 C CA . LEU B 1 303 ? -4.578 -24.969 -8.703 1 97.06 303 LEU B CA 1
ATOM 6233 C C . LEU B 1 303 ? -4.902 -23.672 -9.43 1 97.06 303 LEU B C 1
ATOM 6235 O O . LEU B 1 303 ? -4.469 -22.594 -9.016 1 97.06 303 LEU B O 1
ATOM 6239 N N . ALA B 1 304 ? -5.609 -23.766 -10.508 1 95.06 304 ALA B N 1
ATOM 6240 C CA . ALA B 1 304 ? -5.895 -22.594 -11.312 1 95.06 304 ALA B CA 1
ATOM 6241 C C . ALA B 1 304 ? -7.328 -22.609 -11.828 1 95.06 304 ALA B C 1
ATOM 6243 O O . ALA B 1 304 ? -8.055 -23.578 -11.617 1 95.06 304 ALA B O 1
ATOM 6244 N N . THR B 1 305 ? -7.766 -21.469 -12.328 1 92.06 305 THR B N 1
ATOM 6245 C CA . THR B 1 305 ? -9.07 -21.328 -12.961 1 92.06 305 THR B CA 1
ATOM 6246 C C . THR B 1 305 ? -8.922 -21.141 -14.469 1 92.06 305 THR B C 1
ATOM 6248 O O . THR B 1 305 ? -7.832 -20.844 -14.953 1 92.06 305 THR B O 1
ATOM 6251 N N . ILE B 1 306 ? -10.039 -21.281 -15.125 1 91.44 306 ILE B N 1
ATOM 6252 C CA . ILE B 1 306 ? -10.016 -21.312 -16.594 1 91.44 306 ILE B CA 1
ATOM 6253 C C . ILE B 1 306 ? -9.68 -19.922 -17.125 1 91.44 306 ILE B C 1
ATOM 6255 O O . ILE B 1 306 ? -9.172 -19.781 -18.234 1 91.44 306 ILE B O 1
ATOM 6259 N N . GLU B 1 307 ? -9.844 -18.906 -16.312 1 90.12 307 GLU B N 1
ATOM 6260 C CA . GLU B 1 307 ? -9.617 -17.531 -16.766 1 90.12 307 GLU B CA 1
ATOM 6261 C C . GLU B 1 307 ? -8.156 -17.141 -16.625 1 90.12 307 GLU B C 1
ATOM 6263 O O . GLU B 1 307 ? -7.75 -16.062 -17.062 1 90.12 307 GLU B O 1
ATOM 6268 N N . ALA B 1 308 ? -7.379 -17.984 -16.125 1 93.31 308 ALA B N 1
ATOM 6269 C CA . ALA B 1 308 ? -5.992 -17.641 -15.812 1 93.31 308 ALA B CA 1
ATOM 6270 C C . ALA B 1 308 ? -5.113 -17.766 -17.062 1 93.31 308 ALA B C 1
ATOM 6272 O O . ALA B 1 308 ? -5.344 -18.641 -17.906 1 93.31 308 ALA B O 1
ATOM 6273 N N . ALA B 1 309 ? -4.172 -16.875 -17.219 1 93.25 309 ALA B N 1
ATOM 6274 C CA . ALA B 1 309 ? -3.096 -16.938 -18.203 1 93.25 309 ALA B CA 1
ATOM 6275 C C . ALA B 1 309 ? -1.73 -16.922 -17.516 1 93.25 309 ALA B C 1
ATOM 6277 O O . ALA B 1 309 ? -1.516 -16.188 -16.562 1 93.25 309 ALA B O 1
ATOM 6278 N N . PHE B 1 310 ? -0.867 -17.766 -18.078 1 92.69 310 PHE B N 1
ATOM 6279 C CA . PHE B 1 310 ? 0.407 -18.016 -17.422 1 92.69 310 PHE B CA 1
ATOM 6280 C C . PHE B 1 310 ? 1.572 -17.594 -18.312 1 92.69 310 PHE B C 1
ATOM 6282 O O . PHE B 1 310 ? 1.452 -17.594 -19.531 1 92.69 310 PHE B O 1
ATOM 6289 N N . THR B 1 311 ? 2.613 -17.219 -17.656 1 91.75 311 THR B N 1
ATOM 6290 C CA . THR B 1 311 ? 3.91 -17.125 -18.312 1 91.75 311 THR B CA 1
ATOM 6291 C C . THR B 1 311 ? 4.895 -18.125 -17.719 1 91.75 311 THR B C 1
ATOM 6293 O O . THR B 1 311 ? 4.609 -18.766 -16.688 1 91.75 311 THR B O 1
ATOM 6296 N N . GLU B 1 312 ? 5.969 -18.266 -18.344 1 90 312 GLU B N 1
ATOM 6297 C CA . GLU B 1 312 ? 7.004 -19.188 -17.891 1 90 312 GLU B CA 1
ATOM 6298 C C . GLU B 1 312 ? 7.508 -18.812 -16.5 1 90 312 GLU B C 1
ATOM 6300 O O . GLU B 1 312 ? 7.914 -19.688 -15.719 1 90 312 GLU B O 1
ATOM 6305 N N . GLN B 1 313 ? 7.43 -17.641 -16.172 1 89.75 313 GLN B N 1
ATOM 6306 C CA . GLN B 1 313 ? 7.906 -17.172 -14.875 1 89.75 313 GLN B CA 1
ATOM 6307 C C . GLN B 1 313 ? 7.125 -17.812 -13.734 1 89.75 313 GLN B C 1
ATOM 6309 O O . GLN B 1 313 ? 7.699 -18.172 -12.703 1 89.75 313 GLN B O 1
ATOM 6314 N N . LEU B 1 314 ? 5.891 -17.906 -13.922 1 94.88 314 LEU B N 1
ATOM 6315 C CA . LEU B 1 314 ? 5.051 -18.516 -12.891 1 94.88 314 LEU B CA 1
ATOM 6316 C C . LEU B 1 314 ? 5.445 -19.969 -12.656 1 94.88 314 LEU B C 1
ATOM 6318 O O . LEU B 1 314 ? 5.434 -20.453 -11.516 1 94.88 314 LEU B O 1
ATOM 6322 N N . TYR B 1 315 ? 5.773 -20.688 -13.766 1 93.88 315 TYR B N 1
ATOM 6323 C CA . TYR B 1 315 ? 6.141 -22.078 -13.617 1 93.88 315 TYR B CA 1
ATOM 6324 C C . TYR B 1 315 ? 7.375 -22.234 -12.742 1 93.88 315 TYR B C 1
ATOM 6326 O O . TYR B 1 315 ? 7.395 -23.062 -11.82 1 93.88 315 TYR B O 1
ATOM 6334 N N . HIS B 1 316 ? 8.266 -21.406 -13 1 87.31 316 HIS B N 1
ATOM 6335 C CA . HIS B 1 316 ? 9.492 -21.422 -12.211 1 87.31 316 HIS B CA 1
ATOM 6336 C C . HIS B 1 316 ? 9.211 -21.094 -10.75 1 87.31 316 HIS B C 1
ATOM 6338 O O . HIS B 1 316 ? 9.727 -21.766 -9.844 1 87.31 316 HIS B O 1
ATOM 6344 N N . HIS B 1 317 ? 8.43 -20.109 -10.516 1 92.56 317 HIS B N 1
ATOM 6345 C CA . HIS B 1 317 ? 8.148 -19.672 -9.148 1 92.56 317 HIS B CA 1
ATOM 6346 C C . HIS B 1 317 ? 7.398 -20.75 -8.375 1 92.56 317 HIS B C 1
ATOM 6348 O O . HIS B 1 317 ? 7.656 -20.953 -7.188 1 92.56 317 HIS B O 1
ATOM 6354 N N . CYS B 1 318 ? 6.488 -21.359 -9.031 1 94.06 318 CYS B N 1
ATOM 6355 C CA . CYS B 1 318 ? 5.758 -22.438 -8.375 1 94.06 318 CYS B CA 1
ATOM 6356 C C . CYS B 1 318 ? 6.695 -23.578 -7.98 1 94.06 318 CYS B C 1
ATOM 6358 O O . CYS B 1 318 ? 6.676 -24.047 -6.84 1 94.06 318 CYS B O 1
ATOM 6360 N N . GLN B 1 319 ? 7.531 -23.969 -8.875 1 90.5 319 GLN B N 1
ATOM 6361 C CA . GLN B 1 319 ? 8.453 -25.062 -8.625 1 90.5 319 GLN B CA 1
ATOM 6362 C C . GLN B 1 319 ? 9.484 -24.703 -7.57 1 90.5 319 GLN B C 1
ATOM 6364 O O . GLN B 1 319 ? 9.883 -25.531 -6.762 1 90.5 319 GLN B O 1
ATOM 6369 N N . ALA B 1 320 ? 9.859 -23.469 -7.586 1 85.94 320 ALA B N 1
ATOM 6370 C CA . ALA B 1 320 ? 10.914 -23.031 -6.688 1 85.94 320 ALA B CA 1
ATOM 6371 C C . ALA B 1 320 ? 10.383 -22.812 -5.273 1 85.94 320 ALA B C 1
ATOM 6373 O O . ALA B 1 320 ? 11.102 -23 -4.293 1 85.94 320 ALA B O 1
ATOM 6374 N N . ASN B 1 321 ? 9.164 -22.453 -5.141 1 90.19 321 ASN B N 1
ATOM 6375 C CA . ASN B 1 321 ? 8.641 -22.047 -3.836 1 90.19 321 ASN B CA 1
ATOM 6376 C C . ASN B 1 321 ? 7.875 -23.188 -3.17 1 90.19 321 ASN B C 1
ATOM 6378 O O . ASN B 1 321 ? 7.754 -23.234 -1.945 1 90.19 321 ASN B O 1
ATOM 6382 N N . ALA B 1 322 ? 7.277 -24.062 -3.965 1 92.25 322 ALA B N 1
ATOM 6383 C CA . ALA B 1 322 ? 6.543 -25.172 -3.375 1 92.25 322 ALA B CA 1
ATOM 6384 C C . ALA B 1 322 ? 7.496 -26.297 -2.947 1 92.25 322 ALA B C 1
ATOM 6386 O O . ALA B 1 322 ? 7.922 -27.109 -3.771 1 92.25 322 ALA B O 1
ATOM 6387 N N . ILE B 1 323 ? 7.828 -26.328 -1.729 1 88.25 323 ILE B N 1
ATOM 6388 C CA . ILE B 1 323 ? 8.758 -27.297 -1.181 1 88.25 323 ILE B CA 1
ATOM 6389 C C . ILE B 1 323 ? 8.016 -28.25 -0.246 1 88.25 323 ILE B C 1
ATOM 6391 O O . ILE B 1 323 ? 7.355 -27.812 0.698 1 88.25 323 ILE B O 1
ATOM 6395 N N . PRO B 1 324 ? 8.172 -29.594 -0.507 1 90.75 324 PRO B N 1
ATOM 6396 C CA . PRO B 1 324 ? 7.43 -30.578 0.29 1 90.75 324 PRO B CA 1
ATOM 6397 C C . PRO B 1 324 ? 7.641 -30.406 1.792 1 90.75 324 PRO B C 1
ATOM 6399 O O . PRO B 1 324 ? 8.781 -30.297 2.25 1 90.75 324 PRO B O 1
ATOM 6402 N N . LYS B 1 325 ? 6.555 -30.297 2.535 1 91.56 325 LYS B N 1
ATOM 6403 C CA . LYS B 1 325 ? 6.48 -30.25 3.992 1 91.56 325 LYS B CA 1
ATOM 6404 C C . LYS B 1 325 ? 7.129 -28.984 4.531 1 91.56 325 LYS B C 1
ATOM 6406 O O . LYS B 1 325 ? 7.352 -28.844 5.738 1 91.56 325 LYS B O 1
ATOM 6411 N N . LYS B 1 326 ? 7.43 -28.078 3.668 1 88.62 326 LYS B N 1
ATOM 6412 C CA . LYS B 1 326 ? 8.188 -26.922 4.137 1 88.62 326 LYS B CA 1
ATOM 6413 C C . LYS B 1 326 ? 7.508 -25.609 3.729 1 88.62 326 LYS B C 1
ATOM 6415 O O . LYS B 1 326 ? 7.422 -24.688 4.527 1 88.62 326 LYS B O 1
ATOM 6420 N N . ARG B 1 327 ? 7.098 -25.594 2.479 1 92.31 327 ARG B N 1
ATOM 6421 C CA . ARG B 1 327 ? 6.637 -24.281 2 1 92.31 327 ARG B CA 1
ATOM 6422 C C . ARG B 1 327 ? 5.547 -24.453 0.945 1 92.31 327 ARG B C 1
ATOM 6424 O O . ARG B 1 327 ? 5.613 -25.359 0.112 1 92.31 327 ARG B O 1
ATOM 6431 N N . VAL B 1 328 ? 4.59 -23.578 1.009 1 95.31 328 VAL B N 1
ATOM 6432 C CA . VAL B 1 328 ? 3.551 -23.438 -0.007 1 95.31 328 VAL B CA 1
ATOM 6433 C C . VAL B 1 328 ? 3.564 -22.016 -0.57 1 95.31 328 VAL B C 1
ATOM 6435 O O . VAL B 1 328 ? 3.982 -21.078 0.11 1 95.31 328 VAL B O 1
ATOM 6438 N N . TYR B 1 329 ? 3.203 -21.891 -1.843 1 96 329 TYR B N 1
ATOM 6439 C CA . TYR B 1 329 ? 3.23 -20.594 -2.512 1 96 329 TYR B CA 1
ATOM 6440 C C . TYR B 1 329 ? 1.837 -20.203 -2.982 1 96 329 TYR B C 1
ATOM 6442 O O . TYR B 1 329 ? 1.163 -20.969 -3.672 1 96 329 TYR B O 1
ATOM 6450 N N . PHE B 1 330 ? 1.361 -19.031 -2.605 1 95.56 330 PHE B N 1
ATOM 6451 C CA . PHE B 1 330 ? 0.107 -18.438 -3.053 1 95.56 330 PHE B CA 1
ATOM 6452 C C . PHE B 1 330 ? 0.366 -17.234 -3.947 1 95.56 330 PHE B C 1
ATOM 6454 O O . PHE B 1 330 ? 0.469 -16.109 -3.463 1 95.56 330 PHE B O 1
ATOM 6461 N N . PRO B 1 331 ? 0.447 -17.5 -5.238 1 96.25 331 PRO B N 1
ATOM 6462 C CA . PRO B 1 331 ? 0.621 -16.375 -6.148 1 96.25 331 PRO B CA 1
ATOM 6463 C C . PRO B 1 331 ? -0.642 -15.523 -6.281 1 96.25 331 PRO B C 1
ATOM 6465 O O . PRO B 1 331 ? -1.743 -16.062 -6.41 1 96.25 331 PRO B O 1
ATOM 6468 N N . ILE B 1 332 ? -0.497 -14.242 -6.203 1 94.69 332 ILE B N 1
ATOM 6469 C CA . ILE B 1 332 ? -1.596 -13.297 -6.402 1 94.69 332 ILE B CA 1
ATOM 6470 C C . ILE B 1 332 ? -1.632 -12.852 -7.859 1 94.69 332 ILE B C 1
ATOM 6472 O O . ILE B 1 332 ? -0.657 -12.289 -8.367 1 94.69 332 ILE B O 1
ATOM 6476 N N . ALA B 1 333 ? -2.711 -13.016 -8.484 1 95.56 333 ALA B N 1
ATOM 6477 C CA . ALA B 1 333 ? -2.844 -12.719 -9.906 1 95.56 333 ALA B CA 1
ATOM 6478 C C . ALA B 1 333 ? -3.129 -11.234 -10.133 1 95.56 333 ALA B C 1
ATOM 6480 O O . ALA B 1 333 ? -3.617 -10.547 -9.234 1 95.56 333 ALA B O 1
ATOM 6481 N N . PHE B 1 334 ? -2.68 -10.805 -11.352 1 95.94 334 PHE B N 1
ATOM 6482 C CA . PHE B 1 334 ? -3.111 -9.5 -11.828 1 95.94 334 PHE B CA 1
ATOM 6483 C C . PHE B 1 334 ? -4.41 -9.609 -12.617 1 95.94 334 PHE B C 1
ATOM 6485 O O . PHE B 1 334 ? -4.434 -10.211 -13.695 1 95.94 334 PHE B O 1
ATOM 6492 N N . GLY B 1 335 ? -5.457 -9.047 -12.062 1 94.62 335 GLY B N 1
ATOM 6493 C CA . GLY B 1 335 ? -6.762 -9.125 -12.695 1 94.62 335 GLY B CA 1
ATOM 6494 C C . GLY B 1 335 ? -7.023 -7.988 -13.672 1 94.62 335 GLY B C 1
ATOM 6495 O O . GLY B 1 335 ? -6.82 -6.82 -13.336 1 94.62 335 GLY B O 1
ATOM 6496 N N . GLN B 1 336 ? -7.496 -8.344 -14.812 1 95.31 336 GLN B N 1
ATOM 6497 C CA . GLN B 1 336 ? -7.824 -7.359 -15.836 1 95.31 336 GLN B CA 1
ATOM 6498 C C . GLN B 1 336 ? -9.172 -6.707 -15.562 1 95.31 336 GLN B C 1
ATOM 6500 O O . GLN B 1 336 ? -10.125 -7.379 -15.156 1 95.31 336 GLN B O 1
ATOM 6505 N N . PHE B 1 337 ? -9.219 -5.398 -15.766 1 95.12 337 PHE B N 1
ATOM 6506 C CA . PHE B 1 337 ? -10.516 -4.727 -15.766 1 95.12 337 PHE B CA 1
ATOM 6507 C C . PHE B 1 337 ? -11.273 -5.012 -17.047 1 95.12 337 PHE B C 1
ATOM 6509 O O . PHE B 1 337 ? -10.734 -5.613 -17.984 1 95.12 337 PHE B O 1
ATOM 6516 N N . ASN B 1 338 ? -12.578 -4.629 -17.031 1 93.69 338 ASN B N 1
ATOM 6517 C CA . ASN B 1 338 ? -13.367 -4.723 -18.25 1 93.69 338 ASN B CA 1
ATOM 6518 C C . ASN B 1 338 ? -12.719 -3.963 -19.406 1 93.69 338 ASN B C 1
ATOM 6520 O O . ASN B 1 338 ? -12.547 -2.744 -19.328 1 93.69 338 ASN B O 1
ATOM 6524 N N . PRO B 1 339 ? -12.391 -4.695 -20.484 1 93 339 PRO B N 1
ATOM 6525 C CA . PRO B 1 339 ? -11.688 -4.059 -21.594 1 93 339 PRO B CA 1
ATOM 6526 C C . PRO B 1 339 ? -12.445 -2.861 -22.172 1 93 339 PRO B C 1
ATOM 6528 O O . PRO B 1 339 ? -11.828 -1.891 -22.609 1 93 339 PRO B O 1
ATOM 6531 N N . ASP B 1 340 ? -13.727 -2.898 -22.188 1 91.88 340 ASP B N 1
ATOM 6532 C CA . ASP B 1 340 ? -14.523 -1.786 -22.688 1 91.88 340 ASP B CA 1
ATOM 6533 C C . ASP B 1 340 ? -14.375 -0.558 -21.797 1 91.88 340 ASP B C 1
ATOM 6535 O O . ASP B 1 340 ? -14.328 0.572 -22.281 1 91.88 340 ASP B O 1
ATOM 6539 N N . ILE B 1 341 ? -14.383 -0.839 -20.531 1 93.31 341 ILE B N 1
ATOM 6540 C CA . ILE B 1 341 ? -14.266 0.252 -19.578 1 93.31 341 ILE B CA 1
ATOM 6541 C C . ILE B 1 341 ? -12.867 0.855 -19.641 1 93.31 341 ILE B C 1
ATOM 6543 O O . ILE B 1 341 ? -12.695 2.066 -19.484 1 93.31 341 ILE B O 1
ATOM 6547 N N . ILE B 1 342 ? -11.82 0.008 -19.828 1 94.81 342 ILE B N 1
ATOM 6548 C CA . ILE B 1 342 ? -10.453 0.495 -19.984 1 94.81 342 ILE B CA 1
ATOM 6549 C C . ILE B 1 342 ? -10.383 1.498 -21.125 1 94.81 342 ILE B C 1
ATOM 6551 O O . ILE B 1 342 ? -9.82 2.584 -20.984 1 94.81 342 ILE B O 1
ATOM 6555 N N . LYS B 1 343 ? -10.969 1.172 -22.266 1 93.44 343 LYS B N 1
ATOM 6556 C CA . LYS B 1 343 ? -10.906 1.993 -23.469 1 93.44 343 LYS B CA 1
ATOM 6557 C C . LYS B 1 343 ? -11.758 3.254 -23.312 1 93.44 343 LYS B C 1
ATOM 6559 O O . LYS B 1 343 ? -11.258 4.367 -23.516 1 93.44 343 LYS B O 1
ATOM 6564 N N . LYS B 1 344 ? -12.992 3.154 -22.906 1 92.31 344 LYS B N 1
ATOM 6565 C CA . LYS B 1 344 ? -13.945 4.262 -22.875 1 92.31 344 LYS B CA 1
ATOM 6566 C C . LYS B 1 344 ? -13.648 5.199 -21.703 1 92.31 344 LYS B C 1
ATOM 6568 O O . LYS B 1 344 ? -13.906 6.402 -21.781 1 92.31 344 LYS B O 1
ATOM 6573 N N . GLY B 1 345 ? -13.148 4.598 -20.656 1 92.56 345 GLY B N 1
ATOM 6574 C CA . GLY B 1 345 ? -12.969 5.379 -19.438 1 92.56 345 GLY B CA 1
ATOM 6575 C C . GLY B 1 345 ? -11.57 5.949 -19.297 1 92.56 345 GLY B C 1
ATOM 6576 O O . GLY B 1 345 ? -11.258 6.586 -18.297 1 92.56 345 GLY B O 1
ATOM 6577 N N . MET B 1 346 ? -10.758 5.719 -20.25 1 90.69 346 MET B N 1
ATOM 6578 C CA . MET B 1 346 ? -9.398 6.238 -20.172 1 90.69 346 MET B CA 1
ATOM 6579 C C . MET B 1 346 ? -9.398 7.75 -19.984 1 90.69 346 MET B C 1
ATOM 6581 O O . MET B 1 346 ? -10.094 8.469 -20.703 1 90.69 346 MET B O 1
ATOM 6585 N N . PRO B 1 347 ? -8.727 8.211 -18.953 1 86.06 347 PRO B N 1
ATOM 6586 C CA . PRO B 1 347 ? -8.711 9.656 -18.703 1 86.06 347 PRO B CA 1
ATOM 6587 C C . PRO B 1 347 ? -8.211 10.453 -19.906 1 86.06 347 PRO B C 1
ATOM 6589 O O . PRO B 1 347 ? -7.402 9.953 -20.688 1 86.06 347 PRO B O 1
ATOM 6592 N N . PRO B 1 348 ? -8.656 11.656 -19.938 1 85.06 348 PRO B N 1
ATOM 6593 C CA . PRO B 1 348 ? -8.203 12.516 -21.047 1 85.06 348 PRO B CA 1
ATOM 6594 C C . PRO B 1 348 ? -6.691 12.695 -21.062 1 85.06 348 PRO B C 1
ATOM 6596 O O . PRO B 1 348 ? -6.066 12.844 -20.016 1 85.06 348 PRO B O 1
ATOM 6599 N N . GLY B 1 349 ? -6.086 12.617 -22.234 1 81.94 349 GLY B N 1
ATOM 6600 C CA . GLY B 1 349 ? -4.652 12.805 -22.391 1 81.94 349 GLY B CA 1
ATOM 6601 C C . GLY B 1 349 ? -3.875 11.508 -22.422 1 81.94 349 GLY B C 1
ATOM 6602 O O . GLY B 1 349 ? -2.693 11.484 -22.766 1 81.94 349 GLY B O 1
ATOM 6603 N N . LYS B 1 350 ? -4.516 10.445 -21.984 1 83.62 350 LYS B N 1
ATOM 6604 C CA . LYS B 1 350 ? -3.863 9.141 -22.016 1 83.62 350 LYS B CA 1
ATOM 6605 C C . LYS B 1 350 ? -4.238 8.367 -23.281 1 83.62 350 LYS B C 1
ATOM 6607 O O . LYS B 1 350 ? -5.34 8.539 -23.812 1 83.62 350 LYS B O 1
ATOM 6612 N N . PRO B 1 351 ? -3.307 7.562 -23.703 1 85.62 351 PRO B N 1
ATOM 6613 C CA . PRO B 1 351 ? -3.621 6.773 -24.891 1 85.62 351 PRO B CA 1
ATOM 6614 C C . PRO B 1 351 ? -4.734 5.758 -24.656 1 85.62 351 PRO B C 1
ATOM 6616 O O . PRO B 1 351 ? -4.711 5.039 -23.656 1 85.62 351 PRO B O 1
ATOM 6619 N N . LYS B 1 352 ? -5.668 5.758 -25.547 1 83.12 352 LYS B N 1
ATOM 6620 C CA . LYS B 1 352 ? -6.824 4.879 -25.406 1 83.12 352 LYS B CA 1
ATOM 6621 C C . LYS B 1 352 ? -6.492 3.457 -25.859 1 83.12 352 LYS B C 1
ATOM 6623 O O . LYS B 1 352 ? -7.078 2.496 -25.359 1 83.12 352 LYS B O 1
ATOM 6628 N N . ASP B 1 353 ? -5.582 3.26 -26.734 1 85.44 353 ASP B N 1
ATOM 6629 C CA . ASP B 1 353 ? -5.246 1.944 -27.266 1 85.44 353 ASP B CA 1
ATOM 6630 C C . ASP B 1 353 ? -4 1.38 -26.578 1 85.44 353 ASP B C 1
ATOM 6632 O O . ASP B 1 353 ? -2.961 1.207 -27.219 1 85.44 353 ASP B O 1
ATOM 6636 N N . VAL B 1 354 ? -4.172 0.978 -25.375 1 87.62 354 VAL B N 1
ATOM 6637 C CA . VAL B 1 354 ? -3.061 0.434 -24.609 1 87.62 354 VAL B CA 1
ATOM 6638 C C . VAL B 1 354 ? -3.16 -1.089 -24.562 1 87.62 354 VAL B C 1
ATOM 6640 O O . VAL B 1 354 ? -4.223 -1.656 -24.812 1 87.62 354 VAL B O 1
ATOM 6643 N N . ASN B 1 355 ? -2.021 -1.713 -24.359 1 89.56 355 ASN B N 1
ATOM 6644 C CA . ASN B 1 355 ? -2.057 -3.137 -24.047 1 89.56 355 ASN B CA 1
ATOM 6645 C C . ASN B 1 355 ? -2.824 -3.408 -22.75 1 89.56 355 ASN B C 1
ATOM 6647 O O . ASN B 1 355 ? -2.375 -3.027 -21.672 1 89.56 355 ASN B O 1
ATOM 6651 N N . LYS B 1 356 ? -3.891 -4.086 -22.844 1 89.94 356 LYS B N 1
ATOM 6652 C CA . LYS B 1 356 ? -4.828 -4.258 -21.75 1 89.94 356 LYS B CA 1
ATOM 6653 C C . LYS B 1 356 ? -4.297 -5.254 -20.719 1 89.94 356 LYS B C 1
ATOM 6655 O O . LYS B 1 356 ? -4.863 -5.402 -19.641 1 89.94 356 LYS B O 1
ATOM 6660 N N . ARG B 1 357 ? -3.201 -5.875 -20.969 1 87.06 357 ARG B N 1
ATOM 6661 C CA . ARG B 1 357 ? -2.611 -6.844 -20.062 1 87.06 357 ARG B CA 1
ATOM 6662 C C . ARG B 1 357 ? -1.408 -6.25 -19.328 1 87.06 357 ARG B C 1
ATOM 6664 O O . ARG B 1 357 ? -0.769 -6.93 -18.531 1 87.06 357 ARG B O 1
ATOM 6671 N N . ASP B 1 358 ? -1.132 -5 -19.594 1 90.81 358 ASP B N 1
ATOM 6672 C CA . ASP B 1 358 ? -0.019 -4.344 -18.922 1 90.81 358 ASP B CA 1
ATOM 6673 C C . ASP B 1 358 ? -0.325 -4.137 -17.438 1 90.81 358 ASP B C 1
ATOM 6675 O O . ASP B 1 358 ? -1.469 -3.867 -17.062 1 90.81 358 ASP B O 1
ATOM 6679 N N . HIS B 1 359 ? 0.75 -4.281 -16.688 1 92.81 359 HIS B N 1
ATOM 6680 C CA . HIS B 1 359 ? 0.597 -4.004 -15.266 1 92.81 359 HIS B CA 1
ATOM 6681 C C . HIS B 1 359 ? 0.497 -2.502 -15.008 1 92.81 359 HIS B C 1
ATOM 6683 O O . HIS B 1 359 ? 1.487 -1.862 -14.648 1 92.81 359 HIS B O 1
ATOM 6689 N N . ASN B 1 360 ? -0.619 -1.982 -15.148 1 91.19 360 ASN B N 1
ATOM 6690 C CA . ASN B 1 360 ? -0.864 -0.572 -14.867 1 91.19 360 ASN B CA 1
ATOM 6691 C C . ASN B 1 360 ? -2.207 -0.365 -14.172 1 91.19 360 ASN B C 1
ATOM 6693 O O . ASN B 1 360 ? -3.105 -1.2 -14.289 1 91.19 360 ASN B O 1
ATOM 6697 N N . LYS B 1 361 ? -2.32 0.763 -13.469 1 89.62 361 LYS B N 1
ATOM 6698 C CA . LYS B 1 361 ? -3.48 1.003 -12.617 1 89.62 361 LYS B CA 1
ATOM 6699 C C . LYS B 1 361 ? -4.746 1.188 -13.445 1 89.62 361 LYS B C 1
ATOM 6701 O O . LYS B 1 361 ? -5.859 1.099 -12.922 1 89.62 361 LYS B O 1
ATOM 6706 N N . PHE B 1 362 ? -4.633 1.399 -14.734 1 92.12 362 PHE B N 1
ATOM 6707 C CA . PHE B 1 362 ? -5.797 1.634 -15.578 1 92.12 362 PHE B CA 1
ATOM 6708 C C . PHE B 1 362 ? -6.293 0.33 -16.188 1 92.12 362 PHE B C 1
ATOM 6710 O O . PHE B 1 362 ? -7.434 0.246 -16.656 1 92.12 362 PHE B O 1
ATOM 6717 N N . THR B 1 363 ? -5.406 -0.666 -16.188 1 95.19 363 THR B N 1
ATOM 6718 C CA . THR B 1 363 ? -5.754 -1.872 -16.938 1 95.19 363 THR B CA 1
ATOM 6719 C C . THR B 1 363 ? -6.125 -3.006 -15.984 1 95.19 363 THR B C 1
ATOM 6721 O O . THR B 1 363 ? -6.773 -3.973 -16.391 1 95.19 363 THR B O 1
ATOM 6724 N N . GLY B 1 364 ? -5.637 -2.883 -14.812 1 95.06 364 GLY B N 1
ATOM 6725 C CA . GLY B 1 364 ? -5.945 -3.982 -13.906 1 95.06 364 GLY B CA 1
ATOM 6726 C C . GLY B 1 364 ? -5.527 -3.717 -12.477 1 95.06 364 GLY B C 1
ATOM 6727 O O . GLY B 1 364 ? -5.332 -2.564 -12.086 1 95.06 364 GLY B O 1
ATOM 6728 N N . TYR B 1 365 ? -5.539 -4.77 -11.617 1 92.88 365 TYR B N 1
ATOM 6729 C CA . TYR B 1 365 ? -5.242 -4.68 -10.195 1 92.88 365 TYR B CA 1
ATOM 6730 C C . TYR B 1 365 ? -4.758 -6.02 -9.648 1 92.88 365 TYR B C 1
ATOM 6732 O O . TYR B 1 365 ? -5.066 -7.07 -10.219 1 92.88 365 TYR B O 1
ATOM 6740 N N . TRP B 1 366 ? -3.941 -5.98 -8.609 1 93.19 366 TRP B N 1
ATOM 6741 C CA . TRP B 1 366 ? -3.568 -7.211 -7.926 1 93.19 366 TRP B CA 1
ATOM 6742 C C . TRP B 1 366 ? -4.734 -7.746 -7.098 1 93.19 366 TRP B C 1
ATOM 6744 O O . TRP B 1 366 ? -5.344 -7.004 -6.324 1 93.19 366 TRP B O 1
ATOM 6754 N N . MET B 1 367 ? -5.02 -8.953 -7.199 1 90.56 367 MET B N 1
ATOM 6755 C CA . MET B 1 367 ? -6.164 -9.562 -6.527 1 90.56 367 MET B CA 1
ATOM 6756 C C . MET B 1 367 ? -5.785 -10.039 -5.129 1 90.56 367 MET B C 1
ATOM 6758 O O . MET B 1 367 ? -5.852 -11.234 -4.836 1 90.56 367 MET B O 1
ATOM 6762 N N . HIS B 1 368 ? -5.539 -9.18 -4.246 1 86.88 368 HIS B N 1
ATOM 6763 C CA . HIS B 1 368 ? -4.992 -9.43 -2.914 1 86.88 368 HIS B CA 1
ATOM 6764 C C . HIS B 1 368 ? -5.988 -10.188 -2.045 1 86.88 368 HIS B C 1
ATOM 6766 O O . HIS B 1 368 ? -5.598 -10.867 -1.09 1 86.88 368 HIS B O 1
ATOM 6772 N N . ASP B 1 369 ? -7.277 -10.18 -2.369 1 79.94 369 ASP B N 1
ATOM 6773 C CA . ASP B 1 369 ? -8.273 -10.758 -1.479 1 79.94 369 ASP B CA 1
ATOM 6774 C C . ASP B 1 369 ? -8.719 -12.133 -1.972 1 79.94 369 ASP B C 1
ATOM 6776 O O . ASP B 1 369 ? -9.656 -12.727 -1.425 1 79.94 369 ASP B O 1
ATOM 6780 N N . THR B 1 370 ? -8.039 -12.523 -2.973 1 84.81 370 THR B N 1
ATOM 6781 C CA . THR B 1 370 ? -8.398 -13.828 -3.518 1 84.81 370 THR B CA 1
ATOM 6782 C C . THR B 1 370 ? -7.215 -14.789 -3.43 1 84.81 370 THR B C 1
ATOM 6784 O O . THR B 1 370 ? -6.062 -14.391 -3.613 1 84.81 370 THR B O 1
ATOM 6787 N N . PHE B 1 371 ? -7.574 -16.016 -3.111 1 89.44 371 PHE B N 1
ATOM 6788 C CA . PHE B 1 371 ? -6.57 -17.062 -3.018 1 89.44 371 PHE B CA 1
ATOM 6789 C C . PHE B 1 371 ? -6.934 -18.25 -3.918 1 89.44 371 PHE B C 1
ATOM 6791 O O . PHE B 1 371 ? -6.926 -19.391 -3.48 1 89.44 371 PHE B O 1
ATOM 6798 N N . ASP B 1 372 ? -7.156 -17.812 -5.164 1 89 372 ASP B N 1
ATOM 6799 C CA . ASP B 1 372 ? -7.66 -18.797 -6.125 1 89 372 ASP B CA 1
ATOM 6800 C C . ASP B 1 372 ? -6.5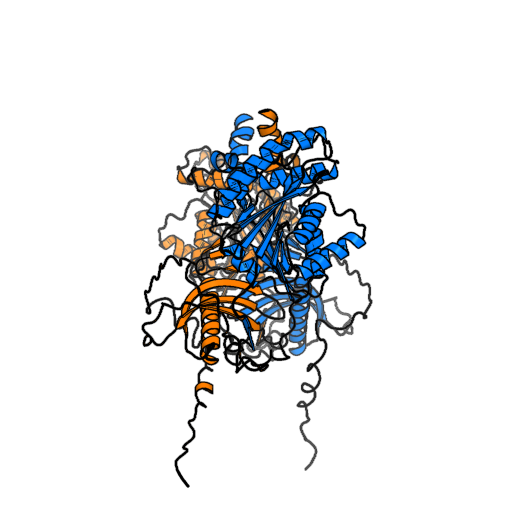23 -19.641 -6.699 1 89 372 ASP B C 1
ATOM 6802 O O . ASP B 1 372 ? -6.766 -20.688 -7.312 1 89 372 ASP B O 1
ATOM 6806 N N . PHE B 1 373 ? -5.344 -19.203 -6.492 1 95.25 373 PHE B N 1
ATOM 6807 C CA . PHE B 1 373 ? -4.188 -19.906 -7.043 1 95.25 373 PHE B CA 1
ATOM 6808 C C . PHE B 1 373 ? -3.262 -20.391 -5.93 1 95.25 373 PHE B C 1
ATOM 6810 O O . PHE B 1 373 ? -2.92 -19.609 -5.027 1 95.25 373 PHE B O 1
ATOM 6817 N N . VAL B 1 374 ? -2.93 -21.656 -6.004 1 96.56 374 VAL B N 1
ATOM 6818 C CA . VAL B 1 374 ? -2.09 -22.25 -4.969 1 96.56 374 VAL B CA 1
ATOM 6819 C C . VAL B 1 374 ? -1.052 -23.172 -5.613 1 96.56 374 VAL B C 1
ATOM 6821 O O . VAL B 1 374 ? -1.391 -24 -6.445 1 96.56 374 VAL B O 1
ATOM 6824 N N . CYS B 1 375 ? 0.179 -22.969 -5.273 1 97.31 375 CYS B N 1
ATOM 6825 C CA . CYS B 1 375 ? 1.257 -23.891 -5.645 1 97.31 375 CYS B CA 1
ATOM 6826 C C . CYS B 1 375 ? 1.749 -24.672 -4.434 1 97.31 375 CYS B C 1
ATOM 6828 O O . CYS B 1 375 ? 2.27 -24.094 -3.482 1 97.31 375 CYS B O 1
ATOM 6830 N N . ALA B 1 376 ? 1.585 -25.953 -4.48 1 97.06 376 ALA B N 1
ATOM 6831 C CA . ALA B 1 376 ? 1.991 -26.797 -3.357 1 97.06 376 ALA B CA 1
ATOM 6832 C C . ALA B 1 376 ? 2.465 -28.172 -3.84 1 97.06 376 ALA B C 1
ATOM 6834 O O . ALA B 1 376 ? 2.158 -28.578 -4.961 1 97.06 376 ALA B O 1
ATOM 6835 N N . ASN B 1 377 ? 3.32 -28.734 -3.025 1 95.81 377 ASN B N 1
ATOM 6836 C CA . ASN B 1 377 ? 3.562 -30.156 -3.238 1 95.81 377 ASN B CA 1
ATOM 6837 C C . ASN B 1 377 ? 2.268 -30.969 -3.166 1 95.81 377 ASN B C 1
ATOM 6839 O O . ASN B 1 377 ? 1.405 -30.688 -2.332 1 95.81 377 ASN B O 1
ATOM 6843 N N . GLN B 1 378 ? 2.207 -31.906 -4.016 1 97.25 378 GLN B N 1
ATOM 6844 C CA . GLN B 1 378 ? 0.987 -32.688 -4.152 1 97.25 378 GLN B CA 1
ATOM 6845 C C . GLN B 1 378 ? 0.576 -33.312 -2.818 1 97.25 378 GLN B C 1
ATOM 6847 O O . GLN B 1 378 ? -0.592 -33.25 -2.432 1 97.25 378 GLN B O 1
ATOM 6852 N N . ALA B 1 379 ? 1.493 -33.875 -2.143 1 96.25 379 ALA B N 1
ATOM 6853 C CA . ALA B 1 379 ? 1.183 -34.562 -0.88 1 96.25 379 ALA B CA 1
ATOM 6854 C C . ALA B 1 379 ? 0.693 -33.562 0.162 1 96.25 379 ALA B C 1
ATOM 6856 O O . ALA B 1 379 ? -0.224 -33.844 0.932 1 96.25 379 ALA B O 1
ATOM 6857 N N . ASP B 1 380 ? 1.309 -32.438 0.223 1 96.88 380 ASP B N 1
ATOM 6858 C CA . ASP B 1 380 ? 0.87 -31.375 1.137 1 96.88 380 ASP B CA 1
ATOM 6859 C C . ASP B 1 380 ? -0.546 -30.922 0.804 1 96.88 380 ASP B C 1
ATOM 6861 O O . ASP B 1 380 ? -1.37 -30.719 1.701 1 96.88 380 ASP B O 1
ATOM 6865 N N . MET B 1 381 ? -0.836 -30.75 -0.447 1 96.88 381 MET B N 1
ATOM 6866 C CA . MET B 1 381 ? -2.154 -30.328 -0.897 1 96.88 381 MET B CA 1
ATOM 6867 C C . MET B 1 381 ? -3.223 -31.344 -0.53 1 96.88 381 MET B C 1
ATOM 6869 O O . MET B 1 381 ? -4.281 -30.984 -0.01 1 96.88 381 MET B O 1
ATOM 6873 N N . VAL B 1 382 ? -2.9 -32.562 -0.795 1 96.25 382 VAL B N 1
ATOM 6874 C CA . VAL B 1 382 ? -3.842 -33.656 -0.487 1 96.25 382 VAL B CA 1
ATOM 6875 C C . VAL B 1 382 ? -4.137 -33.656 1.011 1 96.25 382 VAL B C 1
ATOM 6877 O O . VAL B 1 382 ? -5.289 -33.812 1.422 1 96.25 382 VAL B O 1
ATOM 6880 N N . GLY B 1 383 ? -3.098 -33.5 1.779 1 94.56 383 GLY B N 1
ATOM 6881 C CA . GLY B 1 383 ? -3.297 -33.438 3.219 1 94.56 383 GLY B CA 1
ATOM 6882 C C . GLY B 1 383 ? -4.246 -32.344 3.643 1 94.56 383 GLY B C 1
ATOM 6883 O O . GLY B 1 383 ? -5.137 -32.562 4.461 1 94.56 383 GLY B O 1
ATOM 6884 N N . ILE B 1 384 ? -4.039 -31.172 3.08 1 93.62 384 ILE B N 1
ATOM 6885 C CA . ILE B 1 384 ? -4.859 -30.016 3.406 1 93.62 384 ILE B CA 1
ATOM 6886 C C . ILE B 1 384 ? -6.297 -30.25 2.951 1 93.62 384 ILE B C 1
ATOM 6888 O O . ILE B 1 384 ? -7.242 -29.969 3.688 1 93.62 384 ILE B O 1
ATOM 6892 N N . LEU B 1 385 ? -6.5 -30.766 1.762 1 92.25 385 LEU B N 1
ATOM 6893 C CA . LEU B 1 385 ? -7.832 -31 1.208 1 92.25 385 LEU B CA 1
ATOM 6894 C C . LEU B 1 385 ? -8.57 -32.062 2.008 1 92.25 385 LEU B C 1
ATOM 6896 O O . LEU B 1 385 ? -9.789 -31.969 2.209 1 92.25 385 LEU B O 1
ATOM 6900 N N . ASN B 1 386 ? -7.828 -33.031 2.416 1 91.25 386 ASN B N 1
ATOM 6901 C CA . ASN B 1 386 ? -8.438 -34.062 3.248 1 91.25 386 ASN B CA 1
ATOM 6902 C C . ASN B 1 386 ? -8.906 -33.5 4.586 1 91.25 386 ASN B C 1
ATOM 6904 O O . ASN B 1 386 ? -9.992 -33.844 5.066 1 91.25 386 ASN B O 1
ATOM 6908 N N . ASN B 1 387 ? -8.117 -32.688 5.141 1 86.31 387 ASN B N 1
ATOM 6909 C CA . ASN B 1 387 ? -8.484 -32.062 6.402 1 86.31 387 ASN B CA 1
ATOM 6910 C C . ASN B 1 387 ? -9.727 -31.188 6.246 1 86.31 387 ASN B C 1
ATOM 6912 O O . ASN B 1 387 ? -10.578 -31.156 7.137 1 86.31 387 ASN B O 1
ATOM 6916 N N . LEU B 1 388 ? -9.797 -30.469 5.176 1 82.56 388 LEU B N 1
ATOM 6917 C CA . LEU B 1 388 ? -10.938 -29.594 4.93 1 82.56 388 LEU B CA 1
ATOM 6918 C C . LEU B 1 388 ? -12.195 -30.406 4.68 1 82.56 388 LEU B C 1
ATOM 6920 O O . LEU B 1 388 ? -13.289 -30.016 5.098 1 82.56 388 LEU B O 1
ATOM 6924 N N . SER B 1 389 ? -12.062 -31.453 4.023 1 74.25 389 SER B N 1
ATOM 6925 C CA . SER B 1 389 ? -13.195 -32.344 3.76 1 74.25 389 SER B CA 1
ATOM 6926 C C . SER B 1 389 ? -13.727 -32.938 5.047 1 74.25 389 SER B C 1
ATOM 6928 O O . SER B 1 389 ? -14.938 -33.125 5.203 1 74.25 389 SER B O 1
ATOM 6930 N N . SER B 1 390 ? -12.867 -33.312 5.863 1 64.31 390 SER B N 1
ATOM 6931 C CA . SER B 1 390 ? -13.258 -33.969 7.113 1 64.31 390 SER B CA 1
ATOM 6932 C C . SER B 1 390 ? -14.023 -33 8.016 1 64.31 390 SER B C 1
ATOM 6934 O O . SER B 1 390 ? -14.875 -33.438 8.805 1 64.31 390 SER B O 1
ATOM 6936 N N . LEU B 1 391 ? -13.625 -31.859 7.895 1 55.97 391 LEU B N 1
ATOM 6937 C CA . LEU B 1 391 ? -14.266 -30.875 8.773 1 55.97 391 LEU B CA 1
ATOM 6938 C C . LEU B 1 391 ? -15.68 -30.578 8.297 1 55.97 391 LEU B C 1
ATOM 6940 O O . LEU B 1 391 ? -16.469 -29.969 9.031 1 55.97 391 LEU B O 1
ATOM 6944 N N . GLY B 1 392 ? -16.234 -31.344 7.414 1 52.28 392 GLY B N 1
ATOM 6945 C CA . GLY B 1 392 ? -17.625 -31.266 7.008 1 52.28 392 GLY B CA 1
ATOM 6946 C C . GLY B 1 392 ? -18.031 -29.891 6.512 1 52.28 392 GLY B C 1
ATOM 6947 O O . GLY B 1 392 ? -19.219 -29.578 6.395 1 52.28 392 GLY B O 1
ATOM 6948 N N . ARG B 1 393 ? -17.25 -29.062 6.641 1 51.03 393 ARG B N 1
ATOM 6949 C CA . ARG B 1 393 ? -17.688 -27.688 6.441 1 51.03 393 ARG B CA 1
ATOM 6950 C C . ARG B 1 393 ? -18.062 -27.438 4.98 1 51.03 393 ARG B C 1
ATOM 6952 O O . ARG B 1 393 ? -17.406 -27.953 4.074 1 51.03 393 ARG B O 1
ATOM 6959 N N . ARG B 1 394 ? -19.266 -27.062 4.902 1 48.94 394 ARG B N 1
ATOM 6960 C CA . ARG B 1 394 ? -19.781 -26.594 3.621 1 48.94 394 ARG B CA 1
ATOM 6961 C C . ARG B 1 394 ? -18.719 -25.844 2.842 1 48.94 394 ARG B C 1
ATOM 6963 O O . ARG B 1 394 ? -18.328 -24.734 3.227 1 48.94 394 ARG B O 1
ATOM 6970 N N . MET B 1 395 ? -17.812 -26.703 2.277 1 49.69 395 MET B N 1
ATOM 6971 C CA . MET B 1 395 ? -16.734 -26.172 1.447 1 49.69 395 MET B CA 1
ATOM 6972 C C . MET B 1 395 ? -17.266 -25.172 0.433 1 49.69 395 MET B C 1
ATOM 6974 O O . MET B 1 395 ? -18.328 -25.375 -0.147 1 49.69 395 MET B O 1
ATOM 6978 N N . GLY B 1 396 ? -17.766 -24 0.734 1 47.75 396 GLY B N 1
ATOM 6979 C CA . GLY B 1 396 ? -18.266 -23 -0.196 1 47.75 396 GLY B CA 1
ATOM 6980 C C . GLY B 1 396 ? -18.125 -23.406 -1.649 1 47.75 396 GLY B C 1
ATOM 6981 O O . GLY B 1 396 ? -17.234 -24.203 -1.986 1 47.75 396 GLY B O 1
ATOM 6982 N N . SER B 1 397 ? -19.156 -23.344 -2.461 1 51.56 397 SER B N 1
ATOM 6983 C CA . SER B 1 397 ? -19.266 -23.781 -3.852 1 51.56 397 SER B CA 1
ATOM 6984 C C . SER B 1 397 ? -18.406 -22.906 -4.77 1 51.56 397 SER B C 1
ATOM 6986 O O . SER B 1 397 ? -18.172 -23.266 -5.922 1 51.56 397 SER B O 1
ATOM 6988 N N . THR B 1 398 ? -17.781 -21.875 -4.152 1 62.41 398 THR B N 1
ATOM 6989 C CA . THR B 1 398 ? -17.094 -20.984 -5.09 1 62.41 398 THR B CA 1
ATOM 6990 C C . THR B 1 398 ? -15.578 -21.141 -4.953 1 62.41 398 THR B C 1
ATOM 6992 O O . THR B 1 398 ? -15.078 -21.562 -3.912 1 62.41 398 THR B O 1
ATOM 6995 N N . THR B 1 399 ? -14.898 -20.984 -6.016 1 63.88 399 THR B N 1
ATOM 6996 C CA . THR B 1 399 ? -13.438 -20.969 -6.074 1 63.88 399 THR B CA 1
ATOM 6997 C C . THR B 1 399 ? -12.859 -20.078 -4.98 1 63.88 399 THR B C 1
ATOM 6999 O O . THR B 1 399 ? -11.922 -20.469 -4.285 1 63.88 399 THR B O 1
ATOM 7002 N N . GLU B 1 400 ? -13.445 -19.016 -4.812 1 66.81 400 GLU B N 1
ATOM 7003 C CA . GLU B 1 400 ? -12.93 -18.031 -3.863 1 66.81 400 GLU B CA 1
ATOM 7004 C C . GLU B 1 400 ? -13.047 -18.531 -2.43 1 66.81 400 GLU B C 1
ATOM 7006 O O . GLU B 1 400 ? -12.125 -18.359 -1.628 1 66.81 400 GLU B O 1
ATOM 7011 N N . ALA B 1 401 ? -14.094 -19.141 -2.223 1 69.88 401 ALA B N 1
ATOM 7012 C CA . ALA B 1 401 ? -14.312 -19.656 -0.879 1 69.88 401 ALA B CA 1
ATOM 7013 C C . ALA B 1 401 ? -13.32 -20.781 -0.564 1 69.88 401 ALA B C 1
ATOM 7015 O O . ALA B 1 401 ? -12.742 -20.828 0.525 1 69.88 401 ALA B O 1
ATOM 7016 N N . LEU B 1 402 ? -13.172 -21.672 -1.542 1 78.19 402 LEU B N 1
ATOM 7017 C CA . LEU B 1 402 ? -12.227 -22.766 -1.325 1 78.19 402 LEU B CA 1
ATOM 7018 C C . LEU B 1 402 ? -10.812 -22.234 -1.152 1 78.19 402 LEU B C 1
ATOM 7020 O O . LEU B 1 402 ? -10.078 -22.688 -0.271 1 78.19 402 LEU B O 1
ATOM 7024 N N . GLY B 1 403 ? -10.477 -21.328 -2.012 1 86.12 403 GLY B N 1
ATOM 7025 C CA . GLY B 1 403 ? -9.141 -20.75 -1.919 1 86.12 403 GLY B CA 1
ATOM 7026 C C . GLY B 1 403 ? -8.844 -20.156 -0.555 1 86.12 403 GLY B C 1
ATOM 7027 O O . GLY B 1 403 ? -7.762 -20.375 -0.005 1 86.12 403 GLY B O 1
ATOM 7028 N N . THR B 1 404 ? -9.781 -19.484 -0.033 1 86.38 404 THR B N 1
ATOM 7029 C CA . THR B 1 404 ? -9.617 -18.859 1.275 1 86.38 404 THR B CA 1
ATOM 7030 C C . THR B 1 404 ? -9.469 -19.922 2.363 1 86.38 404 THR B C 1
ATOM 7032 O O . THR B 1 404 ? -8.664 -19.75 3.289 1 86.38 404 THR B O 1
ATOM 7035 N N . LYS B 1 405 ? -10.227 -20.953 2.246 1 88.12 405 LYS B N 1
ATOM 7036 C CA . LYS B 1 405 ? -10.141 -22.031 3.221 1 88.12 405 LYS B CA 1
ATOM 7037 C C . LYS B 1 405 ? -8.797 -22.734 3.145 1 88.12 405 LYS B C 1
ATOM 7039 O O . LYS B 1 405 ? -8.219 -23.094 4.172 1 88.12 405 LYS B O 1
ATOM 7044 N N . ILE B 1 406 ? -8.367 -22.969 1.965 1 91.88 406 ILE B N 1
ATOM 7045 C CA . ILE B 1 406 ? -7.062 -23.609 1.78 1 91.88 406 ILE B CA 1
ATOM 7046 C C . ILE B 1 406 ? -5.969 -22.719 2.363 1 91.88 406 ILE B C 1
ATOM 7048 O O . ILE B 1 406 ? -5.07 -23.203 3.061 1 91.88 406 ILE B O 1
ATOM 7052 N N . TYR B 1 407 ? -6.105 -21.469 2.088 1 91.44 407 TYR B N 1
ATOM 7053 C CA . TYR B 1 407 ? -5.133 -20.516 2.604 1 91.44 407 TYR B CA 1
ATOM 7054 C C . TYR B 1 407 ? -5.09 -20.547 4.125 1 91.44 407 TYR B C 1
ATOM 7056 O O . TYR B 1 407 ? -4.012 -20.641 4.723 1 91.44 407 TYR B O 1
ATOM 7064 N N . ASP B 1 408 ? -6.211 -20.484 4.699 1 88.06 408 ASP B N 1
ATOM 7065 C CA . ASP B 1 408 ? -6.305 -20.5 6.156 1 88.06 408 ASP B CA 1
ATOM 7066 C C . ASP B 1 408 ? -5.754 -21.812 6.73 1 88.06 408 ASP B C 1
ATOM 7068 O O . ASP B 1 408 ? -5.129 -21.812 7.793 1 88.06 408 ASP B O 1
ATOM 7072 N N . ALA B 1 409 ? -6.078 -22.875 6.086 1 90.56 409 ALA B N 1
ATOM 7073 C CA . ALA B 1 409 ? -5.594 -24.172 6.543 1 90.56 409 ALA B CA 1
ATOM 7074 C C . ALA B 1 409 ? -4.07 -24.234 6.52 1 90.56 409 ALA B C 1
ATOM 7076 O O . ALA B 1 409 ? -3.447 -24.766 7.438 1 90.56 409 ALA B O 1
ATOM 7077 N N . PHE B 1 410 ? -3.469 -23.719 5.484 1 92.94 410 PHE B N 1
ATOM 7078 C CA . PHE B 1 410 ? -2.014 -23.703 5.406 1 92.94 410 PHE B CA 1
ATOM 7079 C C . PHE B 1 410 ? -1.423 -22.766 6.465 1 92.94 410 PHE B C 1
ATOM 7081 O O . PHE B 1 410 ? -0.381 -23.078 7.047 1 92.94 410 PHE B O 1
ATOM 7088 N N . LEU B 1 411 ? -2.053 -21.609 6.652 1 89.38 411 LEU B N 1
ATOM 7089 C CA . LEU B 1 411 ? -1.569 -20.656 7.652 1 89.38 411 LEU B CA 1
ATOM 7090 C C . LEU B 1 411 ? -1.541 -21.297 9.039 1 89.38 411 LEU B C 1
ATOM 7092 O O . LEU B 1 411 ? -0.69 -20.969 9.867 1 89.38 411 LEU B O 1
ATOM 7096 N N . ARG B 1 412 ? -2.404 -22.234 9.266 1 87.69 412 ARG B N 1
ATOM 7097 C CA . ARG B 1 412 ? -2.508 -22.875 10.57 1 87.69 412 ARG B CA 1
ATOM 7098 C C . ARG B 1 412 ? -1.594 -24.094 10.656 1 87.69 412 ARG B C 1
ATOM 7100 O O . ARG B 1 412 ? -1.393 -24.656 11.734 1 87.69 412 ARG B O 1
ATOM 7107 N N . SER B 1 413 ? -1.068 -24.438 9.594 1 89.62 413 SER B N 1
ATOM 7108 C CA . SER B 1 413 ? -0.156 -25.578 9.562 1 89.62 413 SER B CA 1
ATOM 7109 C C . SER B 1 413 ? 1.273 -25.156 9.875 1 89.62 413 SER B C 1
ATOM 7111 O O . SER B 1 413 ? 1.521 -23.984 10.203 1 89.62 413 SER B O 1
ATOM 7113 N N . ASP B 1 414 ? 2.209 -26.109 9.836 1 88.94 414 ASP B N 1
ATOM 7114 C CA . ASP B 1 414 ? 3.621 -25.828 10.078 1 88.94 414 ASP B CA 1
ATOM 7115 C C . ASP B 1 414 ? 4.352 -25.516 8.773 1 88.94 414 ASP B C 1
ATOM 7117 O O . ASP B 1 414 ? 5.574 -25.359 8.766 1 88.94 414 ASP B O 1
ATOM 7121 N N . ILE B 1 415 ? 3.588 -25.453 7.777 1 91.62 415 ILE B N 1
ATOM 7122 C CA . ILE B 1 415 ? 4.164 -25.156 6.473 1 91.62 415 ILE B CA 1
ATOM 7123 C C . ILE B 1 415 ? 4.25 -23.641 6.277 1 91.62 415 ILE B C 1
ATOM 7125 O O . ILE B 1 415 ? 3.289 -22.922 6.559 1 91.62 415 ILE B O 1
ATOM 7129 N N . GLU B 1 416 ? 5.402 -23.156 5.863 1 88.56 416 GLU B N 1
ATOM 7130 C CA . GLU B 1 416 ? 5.594 -21.734 5.602 1 88.56 416 GLU B CA 1
ATOM 7131 C C . GLU B 1 416 ? 4.781 -21.281 4.387 1 88.56 416 GLU B C 1
ATOM 7133 O O . GLU B 1 416 ? 4.801 -21.938 3.344 1 88.56 416 GLU B O 1
ATOM 7138 N N . VAL B 1 417 ? 4.113 -20.188 4.551 1 92.31 417 VAL B N 1
ATOM 7139 C CA . VAL B 1 417 ? 3.285 -19.672 3.463 1 92.31 417 VAL B CA 1
ATOM 7140 C C . VAL B 1 417 ? 3.953 -18.438 2.84 1 92.31 417 VAL B C 1
ATOM 7142 O O . VAL B 1 417 ? 4.238 -17.469 3.531 1 92.31 417 VAL B O 1
ATOM 7145 N N . ILE B 1 418 ? 4.266 -18.5 1.543 1 92.12 418 ILE B N 1
ATOM 7146 C CA . ILE B 1 418 ? 4.684 -17.328 0.769 1 92.12 418 ILE B CA 1
ATOM 7147 C C . ILE B 1 418 ? 3.516 -16.828 -0.077 1 92.12 418 ILE B C 1
ATOM 7149 O O . ILE B 1 418 ? 3.004 -17.547 -0.935 1 92.12 418 ILE B O 1
ATOM 7153 N N . CYS B 1 419 ? 3.064 -15.711 0.231 1 92.62 419 CYS B N 1
ATOM 7154 C CA . CYS B 1 419 ? 2.023 -15.047 -0.545 1 92.62 419 CYS B CA 1
ATOM 7155 C C . CYS B 1 419 ? 2.541 -13.75 -1.151 1 92.62 419 CYS B C 1
ATOM 7157 O O . CYS B 1 419 ? 2.932 -12.836 -0.426 1 92.62 419 CYS B O 1
ATOM 7159 N N . ALA B 1 420 ? 2.596 -13.664 -2.467 1 93.44 420 ALA B N 1
ATOM 7160 C CA . ALA B 1 420 ? 3.145 -12.5 -3.162 1 93.44 420 ALA B CA 1
ATOM 7161 C C . ALA B 1 420 ? 2.475 -12.305 -4.52 1 93.44 420 ALA B C 1
ATOM 7163 O O . ALA B 1 420 ? 1.938 -13.258 -5.094 1 93.44 420 ALA B O 1
ATOM 7164 N N . VAL B 1 421 ? 2.498 -11.062 -4.965 1 95 421 VAL B N 1
ATOM 7165 C CA . VAL B 1 421 ? 2.002 -10.797 -6.312 1 95 421 VAL B CA 1
ATOM 7166 C C . VAL B 1 421 ? 2.871 -11.531 -7.336 1 95 421 VAL B C 1
ATOM 7168 O O . VAL B 1 421 ? 4.074 -11.711 -7.121 1 95 421 VAL B O 1
ATOM 7171 N N . GLU B 1 422 ? 2.223 -12 -8.391 1 95.81 422 GLU B N 1
ATOM 7172 C CA . GLU B 1 422 ? 2.893 -12.789 -9.422 1 95.81 422 GLU B CA 1
ATOM 7173 C C . GLU B 1 422 ? 2.707 -12.172 -10.805 1 95.81 422 GLU B C 1
ATOM 7175 O O . GLU B 1 422 ? 1.706 -12.438 -11.477 1 95.81 422 GLU B O 1
ATOM 7180 N N . PRO B 1 423 ? 3.768 -11.445 -11.281 1 94 423 PRO B N 1
ATOM 7181 C CA . PRO B 1 423 ? 3.643 -10.789 -12.586 1 94 423 PRO B CA 1
ATOM 7182 C C . PRO B 1 423 ? 3.383 -11.781 -13.719 1 94 423 PRO B C 1
ATOM 7184 O O . PRO B 1 423 ? 2.818 -11.406 -14.75 1 94 423 PRO B O 1
ATOM 7187 N N . GLY B 1 424 ? 3.746 -12.984 -13.57 1 94.62 424 GLY B N 1
ATOM 7188 C CA . GLY B 1 424 ? 3.559 -13.984 -14.609 1 94.62 424 GLY B CA 1
ATOM 7189 C C . GLY B 1 424 ? 2.184 -14.625 -14.586 1 94.62 424 GLY B C 1
ATOM 7190 O O . GLY B 1 424 ? 1.912 -15.555 -15.344 1 94.62 424 GLY B O 1
ATOM 7191 N N . LEU B 1 425 ? 1.322 -14.18 -13.734 1 96.38 425 LEU B N 1
ATOM 7192 C CA . LEU B 1 425 ? -0.021 -14.734 -13.586 1 96.38 425 LEU B CA 1
ATOM 7193 C C . LEU B 1 425 ? -1.078 -13.664 -13.836 1 96.38 425 LEU B C 1
ATOM 7195 O O . LEU B 1 425 ? -1.16 -12.68 -13.102 1 96.38 425 LEU B O 1
ATOM 7199 N N . TYR B 1 426 ? -1.823 -13.906 -14.883 1 94.56 426 TYR B N 1
ATOM 7200 C CA . TYR B 1 426 ? -2.844 -12.961 -15.312 1 94.56 426 TYR B CA 1
ATOM 7201 C C . TYR B 1 426 ? -4.227 -13.594 -15.289 1 94.56 426 TYR B C 1
ATOM 7203 O O . TYR B 1 426 ? -4.379 -14.781 -15.602 1 94.56 426 TYR B O 1
ATOM 7211 N N . ARG B 1 427 ? -5.191 -12.836 -14.797 1 93.12 427 ARG B N 1
ATOM 7212 C CA . ARG B 1 427 ? -6.578 -13.273 -14.883 1 93.12 427 ARG B CA 1
ATOM 7213 C C . ARG B 1 427 ? -7.375 -12.375 -15.828 1 93.12 427 ARG B C 1
ATOM 7215 O O . ARG B 1 427 ? -7.484 -11.172 -15.609 1 93.12 427 ARG B O 1
ATOM 7222 N N . THR B 1 428 ? -7.922 -12.953 -16.797 1 91.25 428 THR B N 1
ATOM 7223 C CA . THR B 1 428 ? -8.711 -12.203 -17.781 1 91.25 428 THR B CA 1
ATOM 7224 C C . THR B 1 428 ? -10.078 -11.836 -17.203 1 91.25 428 THR B C 1
ATOM 7226 O O . THR B 1 428 ? -10.641 -12.578 -16.391 1 91.25 428 THR B O 1
ATOM 7229 N N . TYR B 1 429 ? -10.531 -10.68 -17.688 1 90.56 429 TYR B N 1
ATOM 7230 C CA . TYR B 1 429 ? -11.836 -10.219 -17.234 1 90.56 429 TYR B CA 1
ATOM 7231 C C . TYR B 1 429 ? -12.945 -11.141 -17.719 1 90.56 429 TYR B C 1
ATOM 7233 O O . TYR B 1 429 ? -12.969 -11.531 -18.891 1 90.56 429 TYR B O 1
ATOM 7241 N N . GLY B 1 430 ? -13.688 -11.578 -16.75 1 79.62 430 GLY B N 1
ATOM 7242 C CA . GLY B 1 430 ? -14.836 -12.398 -17.094 1 79.62 430 GLY B CA 1
ATOM 7243 C C . GLY B 1 430 ? -16.125 -11.922 -16.453 1 79.62 430 GLY B C 1
ATOM 7244 O O . GLY B 1 430 ? -16.109 -11.352 -15.367 1 79.62 430 GLY B O 1
ATOM 7245 N N . MET B 1 431 ? -17.219 -11.938 -17.266 1 60.34 431 MET B N 1
ATOM 7246 C CA . MET B 1 431 ? -18.516 -11.445 -16.812 1 60.34 431 MET B CA 1
ATOM 7247 C C . MET B 1 431 ? -19.125 -12.375 -15.773 1 60.34 431 MET B C 1
ATOM 7249 O O . MET B 1 431 ? -19.125 -13.594 -15.953 1 60.34 431 MET B O 1
ATOM 7253 N N . THR B 1 432 ? -19.172 -11.945 -14.492 1 57.69 432 THR B N 1
ATOM 7254 C CA . THR B 1 432 ? -19.828 -12.766 -13.477 1 57.69 432 THR B CA 1
ATOM 7255 C C . THR B 1 432 ? -21.344 -12.531 -13.5 1 57.69 432 THR B C 1
ATOM 7257 O O . THR B 1 432 ? -21.797 -11.398 -13.664 1 57.69 432 THR B O 1
ATOM 7260 N N . CYS B 1 433 ? -22.25 -13.562 -13.93 1 53.12 433 CYS B N 1
ATOM 7261 C CA . CYS B 1 433 ? -23.703 -13.43 -14.008 1 53.12 433 CYS B CA 1
ATOM 7262 C C . CYS B 1 433 ? -24.328 -13.414 -12.625 1 53.12 433 CYS B C 1
ATOM 7264 O O . CYS B 1 433 ? -24.016 -14.258 -11.781 1 53.12 433 CYS B O 1
ATOM 7266 N N . SER B 1 434 ? -24.703 -12.25 -11.984 1 55.84 434 SER B N 1
ATOM 7267 C CA . SER B 1 434 ? -25.328 -12.211 -10.664 1 55.84 434 SER B CA 1
ATOM 7268 C C . SER B 1 434 ? -26.781 -12.656 -10.711 1 55.84 434 SER B C 1
ATOM 7270 O O . SER B 1 434 ? -27.469 -12.641 -9.695 1 55.84 434 SER B O 1
ATOM 7272 N N . LYS B 1 435 ? -27.609 -12.477 -11.781 1 52.69 435 LYS B N 1
ATOM 7273 C CA . LYS B 1 435 ? -29.047 -12.398 -11.586 1 52.69 435 LYS B CA 1
ATOM 7274 C C . LYS B 1 435 ? -29.594 -13.695 -11 1 52.69 435 LYS B C 1
ATOM 7276 O O . LYS B 1 435 ? -30.766 -13.773 -10.633 1 52.69 435 LYS B O 1
ATOM 7281 N N . GLY B 1 436 ? -29.062 -14.773 -11.289 1 50.47 436 GLY B N 1
ATOM 7282 C CA . GLY B 1 436 ? -30 -15.859 -11.031 1 50.47 436 GLY B CA 1
ATOM 7283 C C . GLY B 1 436 ? -30.312 -16.031 -9.555 1 50.47 436 GLY B C 1
ATOM 7284 O O . GLY B 1 436 ? -30.047 -15.148 -8.75 1 50.47 436 GLY B O 1
ATOM 7285 N N . GLU B 1 437 ? -30.625 -17.281 -9.039 1 61.34 437 GLU B N 1
ATOM 7286 C CA . GLU B 1 437 ? -31.078 -17.984 -7.844 1 61.34 437 GLU B CA 1
ATOM 7287 C C . GLU B 1 437 ? -30.047 -17.875 -6.715 1 61.34 437 GLU B C 1
ATOM 7289 O O . GLU B 1 437 ? -29.906 -18.797 -5.914 1 61.34 437 GLU B O 1
ATOM 7294 N N . LEU B 1 438 ? -29.484 -16.703 -6.598 1 63.56 438 LEU B N 1
ATOM 7295 C CA . LEU B 1 438 ? -28.484 -16.609 -5.543 1 63.56 438 LEU B CA 1
ATOM 7296 C C . LEU B 1 438 ? -29.125 -16.188 -4.223 1 63.56 438 LEU B C 1
ATOM 7298 O O . LEU B 1 438 ? -30.125 -15.469 -4.219 1 63.56 438 LEU B O 1
ATOM 7302 N N . THR B 1 439 ? -28.656 -16.781 -3.162 1 74.69 439 THR B N 1
ATOM 7303 C CA . THR B 1 439 ? -29 -16.234 -1.853 1 74.69 439 THR B CA 1
ATOM 7304 C C . THR B 1 439 ? -28.625 -14.758 -1.757 1 74.69 439 THR B C 1
ATOM 7306 O O . THR B 1 439 ? -27.844 -14.258 -2.57 1 74.69 439 THR B O 1
ATOM 7309 N N . ASP B 1 440 ? -29.156 -14.047 -0.862 1 77.38 440 ASP B N 1
ATOM 7310 C CA . ASP B 1 440 ? -28.891 -12.625 -0.669 1 77.38 440 ASP B CA 1
ATOM 7311 C C . ASP B 1 440 ? -27.406 -12.367 -0.435 1 77.38 440 ASP B C 1
ATOM 7313 O O . ASP B 1 440 ? -26.828 -11.438 -1.017 1 77.38 440 ASP B O 1
ATOM 7317 N N . LYS B 1 441 ? -26.828 -13.148 0.359 1 76.38 441 LYS B N 1
ATOM 7318 C CA . LYS B 1 441 ? -25.406 -12.992 0.664 1 76.38 441 LYS B CA 1
ATOM 7319 C C . LYS B 1 441 ? -24.547 -13.211 -0.58 1 76.38 441 LYS B C 1
ATOM 7321 O O . LYS B 1 441 ? -23.578 -12.477 -0.815 1 76.38 441 LYS B O 1
ATOM 7326 N N . SER B 1 442 ? -24.969 -14.188 -1.314 1 73.75 442 SER B N 1
ATOM 7327 C CA . SER B 1 442 ? -24.219 -14.492 -2.531 1 73.75 442 SER B CA 1
ATOM 7328 C C . SER B 1 442 ? -24.391 -13.391 -3.574 1 73.75 442 SER B C 1
ATOM 7330 O O . SER B 1 442 ? -23.453 -13.078 -4.309 1 73.75 442 SER B O 1
ATOM 7332 N N . TYR B 1 443 ? -25.562 -12.898 -3.525 1 76.69 443 TYR B N 1
ATOM 7333 C CA . TYR B 1 443 ? -25.828 -11.797 -4.453 1 76.69 443 TYR B CA 1
ATOM 7334 C C . TYR B 1 443 ? -24.969 -10.578 -4.105 1 76.69 443 TYR B C 1
ATOM 7336 O O . TYR B 1 443 ? -24.391 -9.953 -4.992 1 76.69 443 TYR B O 1
ATOM 7344 N N . GLN B 1 444 ? -24.938 -10.273 -2.871 1 80.81 444 GLN B N 1
ATOM 7345 C CA . GLN B 1 444 ? -24.156 -9.133 -2.418 1 80.81 444 GLN B CA 1
ATOM 7346 C C . GLN B 1 444 ? -22.688 -9.305 -2.752 1 80.81 444 GLN B C 1
ATOM 7348 O O . GLN B 1 444 ? -22.031 -8.367 -3.227 1 80.81 444 GLN B O 1
ATOM 7353 N N . HIS B 1 445 ? -22.203 -10.406 -2.521 1 78.12 445 HIS B N 1
ATOM 7354 C CA . HIS B 1 445 ? -20.812 -10.703 -2.82 1 78.12 445 HIS B CA 1
ATOM 7355 C C . HIS B 1 445 ? -20.531 -10.586 -4.312 1 78.12 445 HIS B C 1
ATOM 7357 O O . HIS B 1 445 ? -19.5 -10.039 -4.715 1 78.12 445 HIS B O 1
ATOM 7363 N N . CYS B 1 446 ? -21.469 -11.125 -5.062 1 78.62 446 CYS B N 1
ATOM 7364 C CA . CYS B 1 446 ? -21.328 -11.078 -6.516 1 78.62 446 CYS B CA 1
ATOM 7365 C C . CYS B 1 446 ? -21.312 -9.641 -7.02 1 78.62 446 CYS B C 1
ATOM 7367 O O . CYS B 1 446 ? -20.469 -9.281 -7.852 1 78.62 446 CYS B O 1
ATOM 7369 N N . MET B 1 447 ? -22.203 -8.883 -6.492 1 81.56 447 MET B N 1
ATOM 7370 C CA . MET B 1 447 ? -22.297 -7.488 -6.926 1 81.56 447 MET B CA 1
ATOM 7371 C C . MET B 1 447 ? -21.047 -6.707 -6.539 1 81.56 447 MET B C 1
ATOM 7373 O O . MET B 1 447 ? -20.562 -5.887 -7.32 1 81.56 447 MET B O 1
ATOM 7377 N N . ARG B 1 448 ? -20.594 -6.949 -5.387 1 83.12 448 ARG B N 1
ATOM 7378 C CA . ARG B 1 448 ? -19.375 -6.281 -4.926 1 83.12 448 ARG B CA 1
ATOM 7379 C C . ARG B 1 448 ? -18.188 -6.664 -5.793 1 83.12 448 ARG B C 1
ATOM 7381 O O . ARG B 1 448 ? -17.375 -5.809 -6.156 1 83.12 448 ARG B O 1
ATOM 7388 N N . THR B 1 449 ? -18.078 -7.914 -6.094 1 81.88 449 THR B N 1
ATOM 7389 C CA . THR B 1 449 ? -16.984 -8.406 -6.922 1 81.88 449 THR B CA 1
ATOM 7390 C C . THR B 1 449 ? -17.047 -7.801 -8.32 1 81.88 449 THR B C 1
ATOM 7392 O O . THR B 1 449 ? -16.016 -7.414 -8.891 1 81.88 449 THR B O 1
ATOM 7395 N N . LYS B 1 450 ? -18.266 -7.77 -8.812 1 86.62 450 LYS B N 1
ATOM 7396 C CA . LYS B 1 450 ? -18.469 -7.168 -10.125 1 86.62 450 LYS B CA 1
ATOM 7397 C C . LYS B 1 450 ? -18.078 -5.699 -10.133 1 86.62 450 LYS B C 1
ATOM 7399 O O . LYS B 1 450 ? -17.422 -5.23 -11.062 1 86.62 450 LYS B O 1
ATOM 7404 N N . ALA B 1 451 ? -18.453 -5.066 -9.133 1 88.88 451 ALA B N 1
ATOM 7405 C CA . ALA B 1 451 ? -18.156 -3.641 -9.031 1 88.88 451 ALA B CA 1
ATOM 7406 C C . ALA B 1 451 ? -16.656 -3.4 -8.898 1 88.88 451 ALA B C 1
ATOM 7408 O O . ALA B 1 451 ? -16.109 -2.463 -9.492 1 88.88 451 ALA B O 1
ATOM 7409 N N . MET B 1 452 ? -15.984 -4.242 -8.203 1 87.31 452 MET B N 1
ATOM 7410 C CA . MET B 1 452 ? -14.562 -4.082 -7.93 1 87.31 452 MET B CA 1
ATOM 7411 C C . MET B 1 452 ? -13.727 -4.414 -9.164 1 87.31 452 MET B C 1
ATOM 7413 O O . MET B 1 452 ? -12.641 -3.873 -9.344 1 87.31 452 MET B O 1
ATOM 7417 N N . SER B 1 453 ? -14.273 -5.23 -9.977 1 90.81 453 SER B N 1
ATOM 7418 C CA . SER B 1 453 ? -13.492 -5.699 -11.117 1 90.81 453 SER B CA 1
ATOM 7419 C C . SER B 1 453 ? -13.859 -4.941 -12.383 1 90.81 453 SER B C 1
ATOM 7421 O O . SER B 1 453 ? -13.273 -5.176 -13.445 1 90.81 453 SER B O 1
ATOM 7423 N N . LEU B 1 454 ? -14.766 -4.035 -12.305 1 93 454 LEU B N 1
ATOM 7424 C CA . LEU B 1 454 ? -15.336 -3.402 -13.492 1 93 454 LEU B CA 1
ATOM 7425 C C . LEU B 1 454 ? -14.32 -2.486 -14.164 1 93 454 LEU B C 1
ATOM 7427 O O . LEU B 1 454 ? -14.125 -2.555 -15.375 1 93 454 LEU B O 1
ATOM 7431 N N . GLY B 1 455 ? -13.719 -1.67 -13.477 1 94.81 455 GLY B N 1
ATOM 7432 C CA . GLY B 1 455 ? -12.781 -0.694 -14.008 1 94.81 455 GLY B CA 1
ATOM 7433 C C . GLY B 1 455 ? -12 0.027 -12.922 1 94.81 455 GLY B C 1
ATOM 7434 O O . GLY B 1 455 ? -12.273 -0.142 -11.734 1 94.81 455 GLY B O 1
ATOM 7435 N N . SER B 1 456 ? -10.977 0.785 -13.383 1 93.25 456 SER B N 1
ATOM 7436 C CA . SER B 1 456 ? -10.219 1.609 -12.445 1 93.25 456 SER B CA 1
ATOM 7437 C C . SER B 1 456 ? -11.062 2.766 -11.922 1 93.25 456 SER B C 1
ATOM 7439 O O . SER B 1 456 ? -12.047 3.152 -12.539 1 93.25 456 SER B O 1
ATOM 7441 N N . LYS B 1 457 ? -10.648 3.268 -10.789 1 92.06 457 LYS B N 1
ATOM 7442 C CA . LYS B 1 457 ? -11.375 4.367 -10.172 1 92.06 457 LYS B CA 1
ATOM 7443 C C . LYS B 1 457 ? -11.461 5.57 -11.109 1 92.06 457 LYS B C 1
ATOM 7445 O O . LYS B 1 457 ? -12.547 6.102 -11.352 1 92.06 457 LYS B O 1
ATOM 7450 N N . PRO B 1 458 ? -10.383 6.047 -11.719 1 90.75 458 PRO B N 1
ATOM 7451 C CA . PRO B 1 458 ? -10.492 7.188 -12.633 1 90.75 458 PRO B CA 1
ATOM 7452 C C . PRO B 1 458 ? -11.359 6.883 -13.852 1 90.75 458 PRO B C 1
ATOM 7454 O O . PRO B 1 458 ? -12.102 7.75 -14.32 1 90.75 458 PRO B O 1
ATOM 7457 N N . ALA B 1 459 ? -11.266 5.688 -14.375 1 93.38 459 ALA B N 1
ATOM 7458 C CA . ALA B 1 459 ? -12.062 5.324 -15.547 1 93.38 459 ALA B CA 1
ATOM 7459 C C . ALA B 1 459 ? -13.555 5.363 -15.234 1 93.38 459 ALA B C 1
ATOM 7461 O O . ALA B 1 459 ? -14.344 5.918 -16 1 93.38 459 ALA B O 1
ATOM 7462 N N . LEU B 1 460 ? -13.875 4.785 -14.156 1 95.06 460 LEU B N 1
ATOM 7463 C CA . LEU B 1 460 ? -15.273 4.77 -13.75 1 95.06 460 LEU B CA 1
ATOM 7464 C C . LEU B 1 460 ? -15.766 6.18 -13.438 1 95.06 460 LEU B C 1
ATOM 7466 O O . LEU B 1 460 ? -16.922 6.516 -13.711 1 95.06 460 LEU B O 1
ATOM 7470 N N . GLY B 1 461 ? -14.906 6.949 -12.805 1 92.81 461 GLY B N 1
ATOM 7471 C CA . GLY B 1 461 ? -15.242 8.344 -12.547 1 92.81 461 GLY B CA 1
ATOM 7472 C C . GLY B 1 461 ? -15.531 9.133 -13.805 1 92.81 461 GLY B C 1
ATOM 7473 O O . GLY B 1 461 ? -16.531 9.844 -13.883 1 92.81 461 GLY B O 1
ATOM 7474 N N . ILE B 1 462 ? -14.688 8.969 -14.766 1 91.25 462 ILE B N 1
ATOM 7475 C CA . ILE B 1 462 ? -14.844 9.68 -16.031 1 91.25 462 ILE B CA 1
ATOM 7476 C C . ILE B 1 462 ? -16.141 9.242 -16.703 1 91.25 462 ILE B C 1
ATOM 7478 O O . ILE B 1 462 ? -16.891 10.086 -17.203 1 91.25 462 ILE B O 1
ATOM 7482 N N . LEU B 1 463 ? -16.375 8 -16.719 1 93.19 463 LEU B N 1
ATOM 7483 C CA . LEU B 1 463 ? -17.578 7.484 -17.344 1 93.19 463 LEU B CA 1
ATOM 7484 C C . LEU B 1 463 ? -18.828 7.969 -16.609 1 93.19 463 LEU B C 1
ATOM 7486 O O . LEU B 1 463 ? -19.828 8.305 -17.25 1 93.19 463 LEU B O 1
ATOM 7490 N N . TYR B 1 464 ? -18.734 7.969 -15.352 1 91.94 464 TYR B N 1
ATOM 7491 C CA . TYR B 1 464 ? -19.875 8.445 -14.57 1 91.94 464 TYR B CA 1
ATOM 7492 C C . TYR B 1 464 ? -20.125 9.922 -14.82 1 91.94 464 TYR B C 1
ATOM 7494 O O . TYR B 1 464 ? -21.281 10.352 -14.938 1 91.94 464 TYR B O 1
ATOM 7502 N N . ILE B 1 465 ? -19.094 10.711 -14.859 1 88.62 465 ILE B N 1
ATOM 7503 C CA . ILE B 1 465 ? -19.219 12.141 -15.125 1 88.62 465 ILE B CA 1
ATOM 7504 C C . ILE B 1 465 ? -19.812 12.359 -16.516 1 88.62 465 ILE B C 1
ATOM 7506 O O . ILE B 1 465 ? -20.766 13.133 -16.672 1 88.62 465 ILE B O 1
ATOM 7510 N N . ASN B 1 466 ? -19.312 11.586 -17.469 1 87.44 466 ASN B N 1
ATOM 7511 C CA . ASN B 1 466 ? -19.688 11.797 -18.859 1 87.44 466 ASN B CA 1
ATOM 7512 C C . ASN B 1 466 ? -21.078 11.242 -19.156 1 87.44 466 ASN B C 1
ATOM 7514 O O . ASN B 1 466 ? -21.844 11.836 -19.922 1 87.44 466 ASN B O 1
ATOM 7518 N N . GLU B 1 467 ? -21.391 10.172 -18.547 1 88.81 467 GLU B N 1
ATOM 7519 C CA . GLU B 1 467 ? -22.594 9.461 -18.953 1 88.81 467 GLU B CA 1
ATOM 7520 C C . GLU B 1 467 ? -23.75 9.719 -17.984 1 88.81 467 GLU B C 1
ATOM 7522 O O . GLU B 1 467 ? -24.906 9.5 -18.328 1 88.81 467 GLU B O 1
ATOM 7527 N N . VAL B 1 468 ? -23.484 10.125 -16.797 1 86.19 468 VAL B N 1
ATOM 7528 C CA . VAL B 1 468 ? -24.562 10.258 -15.805 1 86.19 468 VAL B CA 1
ATOM 7529 C C . VAL B 1 468 ? -24.672 11.719 -15.367 1 86.19 468 VAL B C 1
ATOM 7531 O O . VAL B 1 468 ? -25.719 12.344 -15.531 1 86.19 468 VAL B O 1
ATOM 7534 N N . LEU B 1 469 ? -23.625 12.359 -14.867 1 81.44 469 LEU B N 1
ATOM 7535 C CA . LEU B 1 469 ? -23.688 13.688 -14.25 1 81.44 469 LEU B CA 1
ATOM 7536 C C . LEU B 1 469 ? -23.938 14.758 -15.305 1 81.44 469 LEU B C 1
ATOM 7538 O O . LEU B 1 469 ? -24.719 15.68 -15.078 1 81.44 469 LEU B O 1
ATOM 7542 N N . GLN B 1 470 ? -23.25 14.664 -16.391 1 79.88 470 GLN B N 1
ATOM 7543 C CA . GLN B 1 470 ? -23.391 15.68 -17.422 1 79.88 470 GLN B CA 1
ATOM 7544 C C . GLN B 1 470 ? -24.719 15.531 -18.156 1 79.88 470 GLN B C 1
ATOM 7546 O O . GLN B 1 470 ? -25.234 16.5 -18.719 1 79.88 470 GLN B O 1
ATOM 7551 N N . LYS B 1 471 ? -25.234 14.375 -18.188 1 75 471 LYS B N 1
ATOM 7552 C CA . LYS B 1 471 ? -26.531 14.195 -18.844 1 75 471 LYS B CA 1
ATOM 7553 C C . LYS B 1 471 ? -27.672 14.68 -17.953 1 75 471 LYS B C 1
ATOM 7555 O O . LYS B 1 471 ? -28.734 15.062 -18.438 1 75 471 LYS B O 1
ATOM 7560 N N . LYS B 1 472 ? -27.531 14.656 -16.672 1 68 472 LYS B N 1
ATOM 7561 C CA . LYS B 1 472 ? -28.562 15.148 -15.766 1 68 472 LYS B CA 1
ATOM 7562 C C . LYS B 1 472 ? -28.609 16.672 -15.75 1 68 472 LYS B C 1
ATOM 7564 O O . LYS B 1 472 ? -29.641 17.266 -15.43 1 68 472 LYS B O 1
ATOM 7569 N N . ASN B 1 473 ? -27.562 17.438 -16.109 1 52.5 473 ASN B N 1
ATOM 7570 C CA . ASN B 1 473 ? -27.625 18.891 -16.219 1 52.5 473 ASN B CA 1
ATOM 7571 C C . ASN B 1 473 ? -28.031 19.312 -17.625 1 52.5 473 ASN B C 1
ATOM 7573 O O . ASN B 1 473 ? -27.547 18.781 -18.625 1 52.5 473 ASN B O 1
#

Solvent-accessible surface area (backbone atoms only — not comparable to full-atom values): 52052 Å² total; per-residue (Å²): 142,83,75,83,71,76,69,64,78,67,51,66,87,65,67,72,97,69,86,66,73,68,88,68,79,93,92,58,100,72,85,70,80,70,74,71,72,77,75,72,76,76,70,55,57,70,60,67,68,66,80,65,82,68,97,65,84,58,55,43,72,36,63,72,72,50,60,64,60,55,82,78,62,55,71,73,85,78,40,90,44,87,91,35,58,78,61,37,38,27,32,44,79,54,33,38,40,42,82,53,95,79,22,45,49,42,72,48,47,58,62,56,34,53,44,55,52,51,54,51,48,52,49,50,49,50,43,42,73,39,27,47,71,74,40,52,63,32,82,70,43,56,67,32,36,37,37,35,78,39,92,76,29,22,38,37,36,39,36,35,36,31,26,31,66,55,72,72,77,65,84,63,72,87,61,40,36,61,44,32,37,33,37,30,46,34,40,46,61,71,90,52,46,49,32,65,44,66,45,67,58,59,83,56,41,34,41,34,37,26,38,43,51,66,82,48,82,43,56,64,56,33,54,50,39,50,59,71,32,62,53,56,84,51,38,33,44,36,38,25,28,23,51,35,74,48,69,71,57,39,63,65,41,52,63,56,53,51,51,52,49,51,56,52,65,71,40,79,76,51,50,74,45,79,45,80,37,83,27,72,79,41,52,70,60,27,48,53,50,40,47,66,74,73,52,55,65,79,24,30,31,33,42,44,53,56,54,46,40,59,35,55,59,41,56,52,49,38,42,58,42,22,35,77,86,44,24,33,26,33,50,20,34,38,32,28,26,32,67,66,40,38,42,72,10,44,52,72,94,52,79,53,88,60,71,62,83,45,84,34,52,61,25,31,47,71,40,81,89,46,37,58,29,41,19,25,16,33,50,56,46,51,51,52,53,50,53,50,58,69,64,63,49,82,65,51,84,42,57,55,48,41,18,46,51,52,50,51,53,42,52,73,44,90,38,43,76,47,43,29,58,30,93,32,30,35,30,57,60,71,92,79,75,66,74,93,80,44,56,72,69,53,38,35,52,35,50,47,50,49,13,56,43,37,38,28,43,45,22,38,28,43,40,42,42,62,65,47,58,54,62,75,100,146,78,77,83,78,77,81,75,85,59,62,88,67,59,74,96,66,74,76,53,61,62,78,68,93,80,95,78,94,81,92,80,77,74,73,73,70,76,76,70,74,77,68,57,56,73,66,70,68,68,82,66,81,67,99,62,82,55,56,45,73,36,64,72,72,51,60,64,62,56,91,79,63,58,74,74,85,77,39,89,44,85,91,36,59,78,62,37,37,27,31,46,80,54,34,37,40,41,83,52,94,80,22,48,46,43,72,50,49,60,62,55,34,53,44,54,52,50,54,51,47,52,49,49,50,51,42,42,73,40,27,47,72,75,40,52,62,32,83,71,44,58,67,32,34,38,37,35,80,39,91,75,28,21,38,36,36,42,38,34,35,29,28,30,65,56,74,70,77,67,82,65,74,86,61,37,35,59,42,32,36,34,38,30,45,33,39,47,60,74,90,51,48,48,33,67,44,63,47,67,55,60,80,60,42,35,40,34,37,27,39,41,50,66,82,47,82,42,56,64,55,33,53,50,37,51,60,72,33,63,53,56,83,52,38,32,42,34,37,25,26,23,49,34,74,48,69,72,56,39,63,66,40,52,63,58,53,50,51,52,51,53,54,52,64,70,40,79,76,51,50,74,45,79,44,81,36,83,28,72,79,41,52,68,61,26,48,52,50,39,48,67,74,72,52,55,65,78,24,30,32,33,43,43,52,57,55,45,40,59,34,55,60,40,57,51,49,37,43,57,42,23,35,76,86,45,24,31,27,34,50,20,35,37,32,27,25,32,68,65,41,37,43,72,11,45,51,73,94,54,78,54,88,61,73,61,82,45,83,36,52,60,24,30,46,72,38,82,91,47,36,56,29,40,19,25,17,33,50,58,46,51,52,52,52,49,53,50,58,70,63,64,50,82,66,50,83,42,59,54,48,41,18,46,51,52,48,52,52,42,54,72,44,88,37,43,76,47,45,30,60,29,94,30,30,35,28,57,62,70,87,78,84,58,79,65,95,56,54,68,68,55,35,34,52,42,51,48,50,50,13,56,43,37,38,28,42,44,22,38,28,42,41,41,44,63,66,48,56,53,63,74,102

InterPro domains:
  IPR008428 Chondroitin N-acetylgalactosaminyltransferase [PF05679] (71-459)
  IPR051227 Chondroitin sulfate glycosyltransferase [PTHR12369] (77-457)

Foldseek 3Di:
DDDPCPDCCVPPVPPPPDPDVPPHHDDDPDDPPPCPPPDDPPPQPDPPVPPPVDPDDPLQADQPPPPPPPPPFDDFDDDPDPVRDFDKWKWFQFWIAPCDPNDRIDGCDDPNNVVVVVVVVVQQCSCQVSCHNVAHKAFPGWGMKIWTQGPQGGIKIWTWTWIFGPDPPPPDDRNIYIDIDIDGDGDDHPVPPPDDDDDDALDAQEEEFEEDELPDPLQVVLLVLQLVLQEQASYEYEYEYEQEADPVSNVVCVVVVVVVVVVVVVRVSHHYHYHYDYHDGFLLVRVVVRLVPPHDQQHKYKYDYSQKGFHRQVVRVLSVAADPPAAKEQAWAWEFADLVLLQQLPDPPDDNDDDLLDPDLFTTGTPQLARLIIIYRSNVQVVLSVVVVVVVPPCDRDSRSVRVSSVVSCVPDNYHYHYDYDSRMYGYDDQDADPPPDDPVRNVVSVVVCVVRHGHPSSVVRCCCVPPVVVVD/DDDPVPDPPPPVPPDVDDDVCDVQVDPDDDDPPPCPPPPPPPPADDPPVPPPPDPDDSLQADQPPPPPPPPPFDDFDDDPDPVRDFDKWKWFQFWIAPCDPNDRIDGCDDPNNVVVVVVVVVQQCSCQVSCHNVAHKAFPGWGMKIWTAGPQGGIKIWTWTWIFGPDPPPPDDRNIYIDIDIDGDGDDHPVPPPDDDDDDALDAQEEEFEEDELPDPLQVVLVVLQLVLQEQASYEYEYEYEQAADPVSNVVCVVVVVVVVVVVVVRVSHHYHYHYDYHDGFLLVRVVVRLVPPHDQQHKYKYDYSQKGFHRQVVRVLSVAADPPAAKEQAWAWEFADLVLLQQLPDPPDDSDDDLLDPDLFTTGTPQLARLIIIYRSNVQVVLSVVVVVVVPPQDRDSRSVRVSSVVSCVPDNYHYHYDYDSRMYGYDDDDDLPDDDDPVSSVVSVVVCVVRHGHPSSVVSCCCVPPVVVVD

Sequence (946 aa):
MRFLRGLNILRIMTGIMLGFLSRIAFEQLRGSTRLTVGTHMDNIKSLDCPKCPIDDHCTLCEPTHVKNPTENIPSAYKPKGMYEVTRWLQFDEHYVYDIINEEPKIPLVGHWLEEVRAVTQVAMDYINANRMLGQSWSLVKLHDGYLRRDALRGTEYILDVVVQPASHNFSYFINERMFRVNLVHPLKSMGEAEEVRVQRHVEGRLKIIVPVKITSPGIVASIDNFVKSKPKPQVHLVLVLFLGSNKKEISGYKNKLQELETKIKSHQKVNIQIYPVEGLYSYFKGVRYGIKKATISTDVVLLATIEAAFTEQLYHHCQANAIPKKRVYFPIAFGQFNPDIIKKGMPPGKPKDVNKRDHNKFTGYWMHDTFDFVCANQADMVGILNNLSSLGRRMGSTTEALGTKIYDAFLRSDIEVICAVEPGLYRTYGMTCSKGELTDKSYQHCMRTKAMSLGSKPALGILYINEVLQKKNMRFLRGLNILRIMTGIMLGFLSRIAFEQLRGSTRLTVGTHMDNIKSLDCPKCPIDDHCTLCEPTHVKNPTENIPSAYKPKGMYEVTRWLQFDEHYVYDIINEEPKIPLVGHWLEEVRAVTQVAMDYINANRMLGQSWSLVKLHDGYLRRDALRGTEYILDVVVQPASHNFSYFINERMFRVNLVHPLKSMGEAEEVRVQRHVEGRLKIIVPVKITSPGIVASIDNFVKSKPKPQVHLVLVLFLGSNKKEISGYKNKLQELETKIKSHQKVNIQIYPVEGLYSYFKGVRYGIKKATISTDVVLLATIEAAFTEQLYHHCQANAIPKKRVYFPIAFGQFNPDIIKKGMPPGKPKDVNKRDHNKFTGYWMHDTFDFVCANQADMVGILNNLSSLGRRMGSTTEALGTKIYDAFLRSDIEVICAVEPGLYRTYGMTCSKGELTDKSYQHCMRTKAMSLGSKPALGILYINEVLQKKN

Organism: Ciona intestinalis (NCBI:txid7719)